Protein AF-A0AA89C5A6-F1 (afdb_monomer_lite)

Sequence (821 aa):
MKKALQFAWLDISNAEQLAKFLKIFTRPDPKFIPKLESKILDFIDDMSLREIIEVLKFLERSGNRDMKILRYCAHNLQKPDIHVARISEIRDILYCFSRLNFMQENILKTLAEKLVSGLKTDSFSYHTTNVLKTLDSINHSFASLRYYDKRFISIVLNHLNSTNSQISQKQAASFLFAFAKSGISLSHKSTMQKLVDVATKNSQMRDHSPVAWLRLVWSTCVLAVGSEELVSGVLDKYFVNQVVGGKNKTNHLMLRNIDSYAKHCIENYRGNRLTDQVEPLDQQHQETFEESSGVQLREFRSVIQRMAPDESYVEIGKRFPEGFTIDAVVCLDDFGKIQSPSVKGTRRVAIKYLTFYETLMPVGAPNGASKLMRNQLNKMGYRVLFESRGIVKALCLAYTRALCLFKESRGLVKALCLAYTRAPCLSKESRGIVKALCLAYTLSLTAAQDFMNLDRKQLPKAVHQVYCSRPDRSYKIATTGGHIFEFLTERSNAIKNYPAIIVSSYLRSGSSFTADMMHQSNDVFYMYEPFKPFSPGYFKSGKFCSNVNNHCRDPIGWRSDPRVVQRVFDQILSCDFNLVPPPVIRMARLKYSTSKDYEKLNSCADKHELKFCVTSMETTCRRKIKLIKTIRLSMEFLSRMLPVYSHLKIILLLRDPRGVMTSRRKGSFFNETEIRQIANNTCMRMYNDIIWAMQLQLYYPERVKIVLYDSIAEQPFKAMENLYKFTGLTLTNKIREYVFNITAAGHKSNGYYKTVRKNSTVTAHAWRDIISWKMAKAIDQSCSLLYDTIGLIPFSFRKQLRDFENFNTRKRVTEMFGDFI

Structure (mmCIF, N/CA/C/O backbone):
data_AF-A0AA89C5A6-F1
#
_entry.id   AF-A0AA89C5A6-F1
#
loop_
_atom_site.group_PDB
_atom_site.id
_atom_site.type_symbol
_atom_site.label_atom_id
_atom_site.label_alt_id
_atom_site.label_comp_id
_atom_site.label_asym_id
_atom_site.label_entity_id
_atom_site.label_seq_id
_atom_site.pdbx_PDB_ins_code
_atom_site.Cartn_x
_atom_site.Cartn_y
_atom_site.Cartn_z
_atom_site.occupancy
_atom_site.B_iso_or_equiv
_atom_site.auth_seq_id
_atom_site.auth_comp_id
_atom_site.auth_asym_id
_atom_site.auth_atom_id
_atom_site.pdbx_PDB_model_num
ATOM 1 N N . MET A 1 1 ? 41.206 9.833 24.083 1.00 47.44 1 MET A N 1
ATOM 2 C CA . MET A 1 1 ? 40.292 8.755 23.628 1.00 47.44 1 MET A CA 1
ATOM 3 C C . MET A 1 1 ? 39.444 9.104 22.388 1.00 47.44 1 MET A C 1
ATOM 5 O O . MET A 1 1 ? 39.402 8.289 21.480 1.00 47.44 1 MET A O 1
ATOM 9 N N . LYS A 1 2 ? 38.815 10.294 22.278 1.00 52.81 2 LYS A N 1
ATOM 10 C CA . LYS A 1 2 ? 37.944 10.655 21.126 1.00 52.81 2 LYS A CA 1
ATOM 11 C C . LYS A 1 2 ? 38.630 10.713 19.741 1.00 52.81 2 LYS A C 1
ATOM 13 O O . LYS A 1 2 ? 37.996 10.326 18.770 1.00 52.81 2 LYS A O 1
ATOM 18 N N . LYS A 1 3 ? 39.897 11.147 19.634 1.00 52.28 3 LYS A N 1
ATOM 19 C CA . LYS A 1 3 ? 40.626 11.209 18.343 1.00 52.28 3 LYS A CA 1
ATOM 20 C C . LYS A 1 3 ? 41.134 9.841 17.856 1.00 52.28 3 LYS A C 1
ATOM 22 O O . LYS A 1 3 ? 41.015 9.552 16.677 1.00 52.28 3 LYS A O 1
ATOM 27 N N . ALA A 1 4 ? 41.614 8.970 18.749 1.00 54.81 4 ALA A N 1
ATOM 28 C CA . ALA A 1 4 ? 42.117 7.637 18.378 1.00 54.81 4 ALA A CA 1
ATOM 29 C C . ALA A 1 4 ? 41.013 6.724 17.798 1.00 54.81 4 ALA A C 1
ATOM 31 O O . ALA A 1 4 ? 41.214 6.068 16.782 1.00 54.81 4 ALA A O 1
ATOM 32 N N . LEU A 1 5 ? 39.803 6.769 18.373 1.00 55.75 5 LEU A N 1
ATOM 33 C CA . LEU A 1 5 ? 38.631 6.050 17.848 1.00 55.75 5 LEU A CA 1
ATOM 34 C C . LEU A 1 5 ? 38.128 6.605 16.498 1.00 55.75 5 LEU A C 1
ATOM 36 O O . LEU A 1 5 ? 37.481 5.881 15.748 1.00 55.75 5 LEU A O 1
ATOM 40 N N . GLN A 1 6 ? 38.425 7.870 16.172 1.00 56.19 6 GLN A N 1
ATOM 41 C CA . GLN A 1 6 ? 38.064 8.501 14.894 1.00 56.19 6 GLN A CA 1
ATOM 42 C C . GLN A 1 6 ? 39.030 8.180 13.744 1.00 56.19 6 GLN A C 1
ATOM 44 O O . GLN A 1 6 ? 38.679 8.457 12.601 1.00 56.19 6 GLN A O 1
ATOM 49 N N . PHE A 1 7 ? 40.202 7.597 14.010 1.00 63.47 7 PHE A N 1
ATOM 50 C CA . PHE A 1 7 ? 41.080 7.056 12.964 1.00 63.47 7 PHE A CA 1
ATOM 51 C C . PHE A 1 7 ? 40.884 5.544 12.795 1.00 63.47 7 PHE A C 1
ATOM 53 O O . PHE A 1 7 ? 40.809 5.077 11.667 1.00 63.47 7 PHE A O 1
ATOM 60 N N . ALA A 1 8 ? 40.623 4.813 13.886 1.00 64.75 8 ALA A N 1
ATOM 61 C CA . ALA A 1 8 ? 40.417 3.359 13.875 1.00 64.75 8 ALA A CA 1
ATOM 62 C C . ALA A 1 8 ? 39.233 2.854 13.017 1.00 64.75 8 ALA A C 1
ATOM 64 O O . ALA A 1 8 ? 39.184 1.675 12.683 1.00 64.75 8 ALA A O 1
ATOM 65 N N . TRP A 1 9 ? 38.263 3.707 12.651 1.00 73.50 9 TRP A N 1
ATOM 66 C CA . TRP A 1 9 ? 37.166 3.299 11.753 1.00 73.50 9 TRP A CA 1
ATOM 67 C C . TRP A 1 9 ? 37.585 3.209 10.276 1.00 73.50 9 TRP A C 1
ATOM 69 O O . TRP A 1 9 ? 36.905 2.534 9.499 1.00 73.50 9 TRP A O 1
ATOM 79 N N . LEU A 1 10 ? 38.672 3.891 9.887 1.00 74.31 10 LEU A N 1
ATOM 80 C CA . LEU A 1 10 ? 39.221 3.826 8.528 1.00 74.31 10 LEU A CA 1
ATOM 81 C C . LEU A 1 10 ? 39.800 2.436 8.242 1.00 74.31 10 LEU A C 1
ATOM 83 O O . LEU A 1 10 ? 39.651 1.941 7.129 1.00 74.31 10 LEU A O 1
ATOM 87 N N . ASP A 1 11 ? 40.342 1.786 9.273 1.00 78.06 11 ASP A N 1
ATOM 88 C CA . ASP A 1 11 ? 40.984 0.470 9.191 1.00 78.06 11 ASP A CA 1
ATOM 89 C C . ASP A 1 11 ? 39.986 -0.703 9.269 1.00 78.06 11 ASP A C 1
ATOM 91 O O . ASP A 1 11 ? 40.377 -1.868 9.206 1.00 78.06 11 ASP A O 1
ATOM 95 N N . ILE A 1 12 ? 38.680 -0.424 9.395 1.00 83.25 12 ILE A N 1
ATOM 96 C CA . ILE A 1 12 ? 37.640 -1.462 9.390 1.00 83.25 12 ILE A CA 1
ATOM 97 C C . ILE A 1 12 ? 37.483 -2.005 7.968 1.00 83.25 12 ILE A C 1
ATOM 99 O O . ILE A 1 12 ? 36.970 -1.317 7.074 1.00 83.25 12 ILE A O 1
ATOM 103 N N . SER A 1 13 ? 37.884 -3.262 7.798 1.00 84.50 13 SER A N 1
ATOM 104 C CA . SER A 1 13 ? 37.943 -3.966 6.513 1.00 84.50 13 SER A CA 1
ATOM 105 C C . SER A 1 13 ? 36.873 -5.049 6.342 1.00 84.50 13 SER A C 1
ATOM 107 O O . SER A 1 13 ? 36.621 -5.470 5.218 1.00 84.50 13 SER A O 1
ATOM 109 N N . ASN A 1 14 ? 36.226 -5.488 7.428 1.00 87.31 14 ASN A N 1
ATOM 110 C CA . ASN A 1 14 ? 35.207 -6.540 7.393 1.00 87.31 14 ASN A CA 1
ATOM 111 C C . ASN A 1 14 ? 34.090 -6.341 8.439 1.00 87.31 14 ASN A C 1
ATOM 113 O O . ASN A 1 14 ? 34.195 -5.512 9.351 1.00 87.31 14 ASN A O 1
ATOM 117 N N . ALA A 1 15 ? 33.017 -7.126 8.293 1.00 86.44 15 ALA A N 1
ATOM 118 C CA . ALA A 1 15 ? 31.832 -7.093 9.151 1.00 86.44 15 ALA A CA 1
ATOM 119 C C . ALA A 1 15 ? 32.140 -7.390 10.632 1.00 86.44 15 ALA A C 1
ATOM 121 O O . ALA A 1 15 ? 31.594 -6.726 11.517 1.00 86.44 15 ALA A O 1
ATOM 122 N N . GLU A 1 16 ? 33.064 -8.312 10.912 1.00 88.69 16 GLU A N 1
ATOM 123 C CA . GLU A 1 16 ? 33.404 -8.713 12.280 1.00 88.69 16 GLU A CA 1
ATOM 124 C C . GLU A 1 16 ? 34.097 -7.569 13.036 1.00 88.69 16 GLU A C 1
ATOM 126 O O . GLU A 1 16 ? 33.747 -7.243 14.177 1.00 88.69 16 GLU A O 1
ATOM 131 N N . GLN A 1 17 ? 35.065 -6.916 12.386 1.00 87.75 17 GLN A N 1
ATOM 132 C CA . GLN A 1 17 ? 35.738 -5.726 12.904 1.00 87.75 17 GLN A CA 1
ATOM 133 C C . GLN A 1 17 ? 34.741 -4.590 13.130 1.00 87.75 17 GLN A C 1
ATOM 135 O O . GLN A 1 17 ? 34.791 -3.931 14.173 1.00 87.75 17 GLN A O 1
ATOM 140 N N . LEU A 1 18 ? 33.799 -4.394 12.200 1.00 88.19 18 LEU A N 1
ATOM 141 C CA . LEU A 1 18 ? 32.746 -3.397 12.349 1.00 88.19 18 LEU A CA 1
ATOM 142 C C . LEU A 1 18 ? 31.868 -3.695 13.568 1.00 88.19 18 LEU A C 1
ATOM 144 O O . LEU A 1 18 ? 31.662 -2.811 14.395 1.00 88.19 18 LEU A O 1
ATOM 148 N N . ALA A 1 19 ? 31.397 -4.930 13.739 1.00 87.12 19 ALA A N 1
ATOM 149 C CA . ALA A 1 19 ? 30.571 -5.308 14.883 1.00 87.12 19 ALA A CA 1
ATOM 150 C C . ALA A 1 19 ? 31.312 -5.126 16.220 1.00 87.12 19 ALA A C 1
ATOM 152 O O . ALA A 1 19 ? 30.750 -4.570 17.169 1.00 87.12 19 ALA A O 1
ATOM 153 N N . LYS A 1 20 ? 32.597 -5.508 16.295 1.00 87.56 20 LYS A N 1
ATOM 154 C CA . LYS A 1 20 ? 33.452 -5.248 17.472 1.00 87.56 20 LYS A CA 1
ATOM 155 C C . LYS A 1 20 ? 33.576 -3.750 17.755 1.00 87.56 20 LYS A C 1
ATOM 157 O O . LYS A 1 20 ? 33.452 -3.334 18.909 1.00 87.56 20 LYS A O 1
ATOM 162 N N . PHE A 1 21 ? 33.756 -2.936 16.716 1.00 86.56 21 PHE A N 1
ATOM 163 C CA . PHE A 1 21 ? 33.827 -1.482 16.837 1.00 86.56 21 PHE A CA 1
ATOM 164 C C . PHE A 1 21 ? 32.507 -0.888 17.354 1.00 86.56 21 PHE A C 1
ATOM 166 O O . PHE A 1 21 ? 32.504 -0.146 18.339 1.00 86.56 21 PHE A O 1
ATOM 173 N N . LEU A 1 22 ? 31.370 -1.273 16.764 1.00 86.31 22 LEU A N 1
ATOM 174 C CA . LEU A 1 22 ? 30.033 -0.831 17.180 1.00 86.31 22 LEU A CA 1
ATOM 175 C C . LEU A 1 22 ? 29.718 -1.225 18.628 1.00 86.31 22 LEU A C 1
ATOM 177 O O . LEU A 1 22 ? 29.054 -0.475 19.348 1.00 86.31 22 LEU A O 1
ATOM 181 N N . LYS A 1 23 ? 30.210 -2.375 19.095 1.00 84.88 23 LYS A N 1
ATOM 182 C CA . LYS A 1 23 ? 30.033 -2.824 20.481 1.00 84.88 23 LYS A CA 1
ATOM 183 C C . LYS A 1 23 ? 30.688 -1.869 21.483 1.00 84.88 23 LYS A C 1
ATOM 185 O O . LYS A 1 23 ? 30.039 -1.489 22.461 1.00 84.88 23 LYS A O 1
ATOM 190 N N . ILE A 1 24 ? 31.925 -1.443 21.212 1.00 81.81 24 ILE A N 1
ATOM 191 C CA . ILE A 1 24 ? 32.717 -0.527 22.058 1.00 81.81 24 ILE A CA 1
ATOM 192 C C . ILE A 1 24 ? 32.150 0.901 22.016 1.00 81.81 24 ILE A C 1
ATOM 194 O O . ILE A 1 24 ? 32.204 1.638 23.003 1.00 81.81 24 ILE A O 1
ATOM 198 N N . PHE A 1 25 ? 31.570 1.298 20.884 1.00 71.94 25 PHE A N 1
ATOM 199 C CA . PHE A 1 25 ? 31.116 2.663 20.640 1.00 71.94 25 PHE A CA 1
ATOM 200 C C . PHE A 1 25 ? 29.719 2.933 21.236 1.00 71.94 25 PHE A C 1
ATOM 202 O O . PHE A 1 25 ? 28.695 2.889 20.559 1.00 71.94 25 PHE A O 1
ATOM 209 N N . THR A 1 26 ? 29.665 3.202 22.544 1.00 63.84 26 THR A N 1
ATOM 210 C CA . THR A 1 26 ? 28.414 3.275 23.331 1.00 63.84 26 THR A CA 1
ATOM 211 C C . THR A 1 26 ? 27.662 4.608 23.247 1.00 63.84 26 THR A C 1
ATOM 213 O O . THR A 1 26 ? 26.461 4.635 23.507 1.00 63.84 26 THR A O 1
ATOM 216 N N . ARG A 1 27 ? 28.335 5.714 22.894 1.00 67.38 27 ARG A N 1
ATOM 217 C CA . ARG A 1 27 ? 27.730 7.050 22.710 1.00 67.38 27 ARG A CA 1
ATOM 218 C C . ARG A 1 27 ? 28.332 7.753 21.486 1.00 67.38 27 ARG A C 1
ATOM 220 O O . ARG A 1 27 ? 29.272 8.537 21.646 1.00 67.38 27 ARG A O 1
ATOM 227 N N . PRO A 1 28 ? 27.851 7.452 20.268 1.00 67.38 28 PRO A N 1
ATOM 228 C CA . PRO A 1 28 ? 28.363 8.092 19.067 1.00 67.38 28 PRO A CA 1
ATOM 229 C C . PRO A 1 28 ? 28.052 9.589 19.043 1.00 67.38 28 PRO A C 1
ATOM 231 O O . PRO A 1 28 ? 26.947 10.009 19.379 1.00 67.38 28 PRO A O 1
ATOM 234 N N . ASP A 1 29 ? 29.027 10.393 18.612 1.00 73.94 29 ASP A N 1
ATOM 235 C CA . ASP A 1 29 ? 28.784 11.792 18.248 1.00 73.94 29 ASP A CA 1
ATOM 236 C C . ASP A 1 29 ? 27.722 11.822 17.131 1.00 73.94 29 ASP A C 1
ATOM 238 O O . ASP A 1 29 ? 27.917 11.133 16.123 1.00 73.94 29 ASP A O 1
ATOM 242 N N . PRO A 1 30 ? 26.627 12.598 17.261 1.00 75.50 30 PRO A N 1
ATOM 243 C CA . PRO A 1 30 ? 25.599 12.712 16.227 1.00 75.50 30 PRO A CA 1
ATOM 244 C C . PRO A 1 30 ? 26.150 13.002 14.824 1.00 75.50 30 PRO A C 1
ATOM 246 O O . PRO A 1 30 ? 25.599 12.521 13.837 1.00 75.50 30 PRO A O 1
ATOM 249 N N . LYS A 1 31 ? 27.273 13.726 14.715 1.00 78.25 31 LYS A N 1
ATOM 250 C CA . LYS A 1 31 ? 27.933 14.022 13.430 1.00 78.25 31 LYS A CA 1
ATOM 251 C C . LYS A 1 31 ? 28.634 12.811 12.807 1.00 78.25 31 LYS A C 1
ATOM 253 O O . LYS A 1 31 ? 28.918 12.811 11.612 1.00 78.25 31 LYS A O 1
ATOM 258 N N . PHE A 1 32 ? 28.947 11.796 13.607 1.00 78.69 32 PHE A N 1
ATOM 259 C CA . PHE A 1 32 ? 29.651 10.588 13.183 1.00 78.69 32 PHE A CA 1
ATOM 260 C C . PHE A 1 32 ? 28.702 9.432 12.837 1.00 78.69 32 PHE A C 1
ATOM 262 O O . PHE A 1 32 ? 29.085 8.543 12.078 1.00 78.69 32 PHE A O 1
ATOM 269 N N . ILE A 1 33 ? 27.455 9.471 13.321 1.00 80.38 33 ILE A N 1
ATOM 270 C CA . ILE A 1 33 ? 26.436 8.445 13.051 1.00 80.38 33 ILE A CA 1
ATOM 271 C C . ILE A 1 33 ? 26.251 8.184 11.540 1.00 80.38 33 ILE A C 1
ATOM 273 O O . ILE A 1 33 ? 26.372 7.022 11.158 1.00 80.38 33 ILE A O 1
ATOM 277 N N . PRO A 1 34 ? 26.112 9.195 10.653 1.00 81.94 34 PRO A N 1
ATOM 278 C CA . PRO A 1 34 ? 25.924 8.942 9.219 1.00 81.94 34 PRO A CA 1
ATOM 279 C C . PRO A 1 34 ? 27.096 8.210 8.551 1.00 81.94 34 PRO A C 1
ATOM 281 O O . PRO A 1 34 ? 26.909 7.463 7.592 1.00 81.94 34 PRO A O 1
ATOM 284 N N . LYS A 1 35 ? 28.324 8.405 9.055 1.00 82.69 35 LYS A N 1
ATOM 285 C CA . LYS A 1 35 ? 29.516 7.714 8.537 1.00 82.69 35 LYS A CA 1
ATOM 286 C C . LYS A 1 35 ? 29.497 6.234 8.912 1.00 82.69 35 LYS A C 1
ATOM 288 O O . LYS A 1 35 ? 29.787 5.391 8.068 1.00 82.69 35 LYS A O 1
ATOM 293 N N . LEU A 1 36 ? 29.115 5.926 10.153 1.00 83.06 36 LEU A N 1
ATOM 294 C CA . LEU A 1 36 ? 28.937 4.547 10.608 1.00 83.06 36 LEU A CA 1
ATOM 295 C C . LEU A 1 36 ? 27.780 3.860 9.882 1.00 83.06 36 LEU A C 1
ATOM 297 O O . LEU A 1 36 ? 27.912 2.703 9.513 1.00 83.06 36 LEU A O 1
ATOM 301 N N . GLU A 1 37 ? 26.686 4.570 9.614 1.00 84.69 37 GLU A N 1
ATOM 302 C CA . GLU A 1 37 ? 25.553 4.045 8.844 1.00 84.69 37 GLU A CA 1
ATOM 303 C C . GLU A 1 37 ? 25.940 3.681 7.412 1.00 84.69 37 GLU A C 1
ATOM 305 O O . GLU A 1 37 ? 25.596 2.596 6.948 1.00 84.69 37 GLU A O 1
ATOM 310 N N . SER A 1 38 ? 26.703 4.545 6.735 1.00 85.56 38 SER A N 1
ATOM 311 C CA . SER A 1 38 ? 27.246 4.231 5.409 1.00 85.56 38 SER A CA 1
ATOM 312 C C . SER A 1 38 ? 28.122 2.979 5.458 1.00 85.56 38 SER A C 1
ATOM 314 O O . SER A 1 38 ? 27.924 2.072 4.662 1.00 85.56 38 SER A O 1
ATOM 316 N N . LYS A 1 39 ? 29.028 2.890 6.441 1.00 86.94 39 LYS A N 1
ATOM 317 C CA . LYS A 1 39 ? 29.923 1.737 6.608 1.00 86.94 39 LYS A CA 1
ATOM 318 C C . LYS A 1 39 ? 29.153 0.451 6.941 1.00 86.94 39 LYS A C 1
ATOM 320 O O . LYS A 1 39 ? 29.528 -0.614 6.477 1.00 86.94 39 LYS A O 1
ATOM 325 N N . ILE A 1 40 ? 28.066 0.532 7.714 1.00 88.31 40 ILE A N 1
ATOM 326 C CA . ILE A 1 40 ? 27.166 -0.605 7.968 1.00 88.31 40 ILE A CA 1
ATOM 327 C C . ILE A 1 40 ? 26.545 -1.090 6.660 1.00 88.31 40 ILE A C 1
ATOM 329 O O . ILE A 1 40 ? 26.547 -2.292 6.418 1.00 88.31 40 ILE A O 1
ATOM 333 N N . LEU A 1 41 ? 26.045 -0.180 5.819 1.00 86.94 41 LEU A N 1
ATOM 334 C CA . LEU A 1 41 ? 25.445 -0.535 4.530 1.00 86.94 41 LEU A CA 1
ATOM 335 C C . LEU A 1 41 ? 26.445 -1.197 3.572 1.00 86.94 41 LEU A C 1
ATOM 337 O O . LEU A 1 41 ? 26.025 -2.054 2.803 1.00 86.94 41 LEU A O 1
ATOM 341 N N . ASP A 1 42 ? 27.735 -0.861 3.656 1.00 86.88 42 ASP A N 1
ATOM 342 C CA . ASP A 1 42 ? 28.779 -1.481 2.830 1.00 86.88 42 ASP A CA 1
ATOM 343 C C . ASP A 1 42 ? 28.999 -2.972 3.159 1.00 86.88 42 ASP A C 1
ATOM 345 O O . ASP A 1 42 ? 29.387 -3.734 2.280 1.00 86.88 42 ASP A O 1
ATOM 349 N N . PHE A 1 43 ? 28.744 -3.399 4.404 1.00 87.50 43 PHE A N 1
ATOM 350 C CA . PHE A 1 43 ? 28.997 -4.775 4.867 1.00 87.50 43 PHE A CA 1
ATOM 351 C C . PHE A 1 43 ? 27.730 -5.578 5.197 1.00 87.50 43 PHE A C 1
ATOM 353 O O . PHE A 1 43 ? 27.831 -6.755 5.531 1.00 87.50 43 PHE A O 1
ATOM 360 N N . ILE A 1 44 ? 26.538 -4.967 5.162 1.00 84.94 44 ILE A N 1
ATOM 361 C CA . ILE A 1 44 ? 25.316 -5.555 5.739 1.00 84.94 44 ILE A CA 1
ATOM 362 C C . ILE A 1 44 ? 24.896 -6.879 5.094 1.00 84.94 44 ILE A C 1
ATOM 364 O O . ILE A 1 44 ? 24.305 -7.716 5.778 1.00 84.94 44 ILE A O 1
ATOM 368 N N . ASP A 1 45 ? 25.180 -7.069 3.804 1.00 83.94 45 ASP A N 1
ATOM 369 C CA . ASP A 1 45 ? 24.758 -8.248 3.043 1.00 83.94 45 ASP A CA 1
ATOM 370 C C . ASP A 1 45 ? 25.491 -9.530 3.456 1.00 83.94 45 ASP A C 1
ATOM 372 O O . ASP A 1 45 ? 24.872 -10.600 3.406 1.00 83.94 45 ASP A O 1
ATOM 376 N N . ASP A 1 46 ? 26.725 -9.388 3.951 1.00 83.81 46 ASP A N 1
ATOM 377 C CA . ASP A 1 46 ? 27.617 -10.473 4.377 1.00 83.81 46 ASP A CA 1
ATOM 378 C C . ASP A 1 46 ? 27.601 -10.700 5.901 1.00 83.81 46 ASP A C 1
ATOM 380 O O . ASP A 1 46 ? 28.322 -11.551 6.422 1.00 83.81 46 ASP A O 1
ATOM 384 N N . MET A 1 47 ? 26.784 -9.943 6.645 1.00 87.19 47 MET A N 1
ATOM 385 C CA . MET A 1 47 ? 26.718 -10.056 8.102 1.00 87.19 47 MET A CA 1
ATOM 386 C C . MET A 1 47 ? 26.026 -11.345 8.559 1.00 87.19 47 MET A C 1
ATOM 388 O O . MET A 1 47 ? 24.890 -11.652 8.191 1.00 87.19 47 MET A O 1
ATOM 392 N N . SER A 1 48 ? 26.674 -12.036 9.488 1.00 89.94 48 SER A N 1
ATOM 393 C CA . SER A 1 48 ? 26.108 -13.106 10.301 1.00 89.94 48 SER A CA 1
ATOM 394 C C . SER A 1 48 ? 25.032 -12.597 11.272 1.00 89.94 48 SER A C 1
ATOM 396 O O . SER A 1 48 ? 24.928 -11.406 11.583 1.00 89.94 48 SER A O 1
ATOM 398 N N . LEU A 1 49 ? 24.263 -13.524 11.856 1.00 88.94 49 LEU A N 1
ATOM 399 C CA . LEU A 1 49 ? 23.254 -13.208 12.876 1.00 88.94 49 LEU A CA 1
ATOM 400 C C . LEU A 1 49 ? 23.813 -12.366 14.036 1.00 88.94 49 LEU A C 1
ATOM 402 O O . LEU A 1 49 ? 23.161 -11.428 14.496 1.00 88.94 49 LEU A O 1
ATOM 406 N N . ARG A 1 50 ? 25.015 -12.701 14.521 1.00 89.25 50 ARG A N 1
ATOM 407 C CA . ARG A 1 50 ? 25.633 -12.013 15.665 1.00 89.25 50 ARG A CA 1
ATOM 408 C C . ARG A 1 50 ? 25.959 -10.563 15.325 1.00 89.25 50 ARG A C 1
ATOM 410 O O . ARG A 1 50 ? 25.697 -9.679 16.135 1.00 89.25 50 ARG A O 1
ATOM 417 N N . GLU A 1 51 ? 26.474 -10.320 14.125 1.00 91.00 51 GLU A N 1
ATOM 418 C CA . GLU A 1 51 ? 26.820 -8.979 13.646 1.00 91.00 51 GLU A CA 1
ATOM 419 C C . GLU A 1 51 ? 25.559 -8.136 13.423 1.00 91.00 51 GLU A C 1
ATOM 421 O O . GLU A 1 51 ? 25.509 -6.989 13.866 1.00 91.00 51 GLU A O 1
ATOM 426 N N . ILE A 1 52 ? 24.492 -8.723 12.864 1.00 91.44 52 ILE A N 1
ATOM 427 C CA . ILE A 1 52 ? 23.188 -8.054 12.727 1.00 91.44 52 ILE A CA 1
ATOM 428 C C . ILE A 1 52 ? 22.637 -7.631 14.096 1.00 91.44 52 ILE A C 1
ATOM 430 O O . ILE A 1 52 ? 22.154 -6.508 14.246 1.00 91.44 52 ILE A O 1
ATOM 434 N N . ILE A 1 53 ? 22.713 -8.497 15.113 1.00 92.44 53 ILE A N 1
ATOM 435 C CA . ILE A 1 53 ? 22.261 -8.159 16.472 1.00 92.44 53 ILE A CA 1
ATOM 436 C C . ILE A 1 53 ? 23.078 -6.992 17.048 1.00 92.44 53 ILE A C 1
ATOM 438 O O . ILE A 1 53 ? 22.496 -6.099 17.666 1.00 92.44 53 ILE A O 1
ATOM 442 N N . GLU A 1 54 ? 24.394 -6.948 16.830 1.00 92.44 54 GLU A N 1
ATOM 443 C CA . GLU A 1 54 ? 25.230 -5.826 17.283 1.00 92.44 54 GLU A CA 1
ATOM 444 C C . GLU A 1 54 ? 24.902 -4.516 16.549 1.00 92.44 54 GLU A C 1
ATOM 446 O O . GLU A 1 54 ? 24.854 -3.460 17.186 1.00 92.44 54 GLU A O 1
ATOM 451 N N . VAL A 1 55 ? 24.568 -4.568 15.254 1.00 91.81 55 VAL A N 1
ATOM 452 C CA . VAL A 1 55 ? 24.049 -3.407 14.508 1.00 91.81 55 VAL A CA 1
ATOM 453 C C . VAL A 1 55 ? 22.725 -2.920 15.101 1.00 91.81 55 VAL A C 1
ATOM 455 O O . VAL A 1 55 ? 22.565 -1.727 15.359 1.00 91.81 55 VAL A O 1
ATOM 458 N N . LEU A 1 56 ? 21.784 -3.823 15.389 1.00 92.56 56 LEU A N 1
ATOM 459 C CA . LEU A 1 56 ? 20.503 -3.461 16.007 1.00 92.56 56 LEU A CA 1
ATOM 460 C C . LEU A 1 56 ? 20.687 -2.852 17.406 1.00 92.56 56 LEU A C 1
ATOM 462 O O . LEU A 1 56 ? 20.035 -1.859 17.736 1.00 92.56 56 LEU A O 1
ATOM 466 N N . LYS A 1 57 ? 21.603 -3.399 18.214 1.00 91.88 57 LYS A N 1
ATOM 467 C CA . LYS A 1 57 ? 21.981 -2.847 19.526 1.00 91.88 57 LYS A CA 1
ATOM 468 C C . LYS A 1 57 ? 22.663 -1.491 19.404 1.00 91.88 57 LYS A C 1
ATOM 470 O O . LYS A 1 57 ? 22.497 -0.638 20.271 1.00 91.88 57 LYS A O 1
ATOM 475 N N . PHE A 1 58 ? 23.459 -1.271 18.363 1.00 90.12 58 PHE A N 1
ATOM 476 C CA . PHE A 1 58 ? 24.043 0.037 18.087 1.00 90.12 58 PHE A CA 1
ATOM 477 C C . PHE A 1 58 ? 22.965 1.075 17.757 1.00 90.12 58 PHE A C 1
ATOM 479 O O . PHE A 1 58 ? 22.938 2.115 18.409 1.00 90.12 58 PHE A O 1
ATOM 486 N N . LEU A 1 59 ? 22.047 0.766 16.834 1.00 89.12 59 LEU A N 1
ATOM 487 C CA . LEU A 1 59 ? 20.940 1.661 16.472 1.00 89.12 59 LEU A CA 1
ATOM 488 C C . LEU A 1 59 ? 20.055 1.999 17.679 1.00 89.12 59 LEU A C 1
ATOM 490 O O . LEU A 1 59 ? 19.653 3.148 17.866 1.00 89.12 59 LEU A O 1
ATOM 494 N N . GLU A 1 60 ? 19.767 0.998 18.517 1.00 90.38 60 GLU A N 1
ATOM 495 C CA . GLU A 1 60 ? 18.996 1.179 19.749 1.00 90.38 60 GLU A CA 1
ATOM 496 C C . GLU A 1 60 ? 19.693 2.144 20.714 1.00 90.38 60 GLU A C 1
ATOM 498 O O . GLU A 1 60 ? 19.079 3.123 21.142 1.00 90.38 60 GLU A O 1
ATOM 503 N N . ARG A 1 61 ? 20.989 1.931 20.983 1.00 87.38 61 ARG A N 1
ATOM 504 C CA . ARG A 1 61 ? 21.795 2.797 21.859 1.00 87.38 61 ARG A CA 1
ATOM 505 C C . ARG A 1 61 ? 21.966 4.207 21.301 1.00 87.38 61 ARG A C 1
ATOM 507 O O . ARG A 1 61 ? 22.005 5.163 22.071 1.00 87.38 61 ARG A O 1
ATOM 514 N N . SER A 1 62 ? 22.068 4.348 19.979 1.00 82.62 62 SER A N 1
ATOM 515 C CA . SER A 1 62 ? 22.185 5.651 19.323 1.00 82.62 62 SER A CA 1
ATOM 516 C C . SER A 1 62 ? 20.850 6.396 19.233 1.00 82.62 62 SER A C 1
ATOM 518 O O . SER A 1 62 ? 20.844 7.563 18.850 1.00 82.62 62 SER A O 1
ATOM 520 N N . GLY A 1 63 ? 19.722 5.739 19.534 1.00 80.88 63 GLY A N 1
ATOM 521 C CA . GLY A 1 63 ? 18.382 6.298 19.346 1.00 80.88 63 GLY A CA 1
ATOM 522 C C . GLY A 1 63 ? 18.070 6.644 17.887 1.00 80.88 63 GLY A C 1
ATOM 523 O O . GLY A 1 63 ? 17.199 7.477 17.636 1.00 80.88 63 GLY A O 1
ATOM 524 N N . ASN A 1 64 ? 18.786 6.042 16.928 1.00 79.56 64 ASN A N 1
ATOM 525 C CA . ASN A 1 64 ? 18.647 6.365 15.512 1.00 79.56 64 ASN A CA 1
ATOM 526 C C . ASN A 1 64 ? 17.846 5.284 14.785 1.00 79.56 64 ASN A C 1
ATOM 528 O O . ASN A 1 64 ? 18.125 4.091 14.885 1.00 79.56 64 ASN A O 1
ATOM 532 N N . ARG A 1 65 ? 16.839 5.720 14.032 1.00 84.50 65 ARG A N 1
ATOM 533 C CA . ARG A 1 65 ? 15.892 4.859 13.325 1.00 84.50 65 ARG A CA 1
ATOM 534 C C . ARG A 1 65 ? 16.100 4.967 11.818 1.00 84.50 65 ARG A C 1
ATOM 536 O O . ARG A 1 65 ? 15.188 5.371 11.090 1.00 84.50 65 ARG A O 1
ATOM 543 N N . ASP A 1 66 ? 17.281 4.586 11.338 1.00 84.38 66 ASP A N 1
ATOM 544 C CA . ASP A 1 66 ? 17.503 4.465 9.899 1.00 84.38 66 ASP A CA 1
ATOM 545 C C . ASP A 1 66 ? 16.676 3.294 9.345 1.00 84.38 66 ASP A C 1
ATOM 547 O O . ASP A 1 66 ? 16.945 2.108 9.559 1.00 84.38 66 ASP A O 1
ATOM 551 N N . MET A 1 67 ? 15.610 3.646 8.626 1.00 85.44 67 MET A N 1
ATOM 552 C CA . MET A 1 67 ? 14.666 2.679 8.076 1.00 85.44 67 MET A CA 1
ATOM 553 C C . MET A 1 67 ? 15.261 1.814 6.961 1.00 85.44 67 MET A C 1
ATOM 555 O O . MET A 1 67 ? 14.674 0.774 6.665 1.00 85.44 67 MET A O 1
ATOM 559 N N . LYS A 1 68 ? 16.366 2.218 6.323 1.00 84.19 68 LYS A N 1
ATOM 560 C CA . LYS A 1 68 ? 17.055 1.395 5.324 1.00 84.19 68 LYS A CA 1
ATOM 561 C C . LYS A 1 68 ? 17.793 0.274 6.038 1.00 84.19 68 LYS A C 1
ATOM 563 O O . LYS A 1 68 ? 17.483 -0.882 5.768 1.00 84.19 68 LYS A O 1
ATOM 568 N N . ILE A 1 69 ? 18.652 0.601 7.005 1.00 87.94 69 ILE A N 1
ATOM 569 C CA . ILE A 1 69 ? 19.419 -0.397 7.771 1.00 87.94 69 ILE A CA 1
ATOM 570 C C . ILE A 1 69 ? 18.465 -1.379 8.455 1.00 87.94 69 ILE A C 1
ATOM 572 O O . ILE A 1 69 ? 18.608 -2.586 8.295 1.00 87.94 69 ILE A O 1
ATOM 576 N N . LEU A 1 70 ? 17.408 -0.885 9.109 1.00 89.56 70 LEU A N 1
ATOM 577 C CA . LEU A 1 70 ? 16.408 -1.747 9.750 1.00 89.56 70 LEU A CA 1
ATOM 578 C C . LEU A 1 70 ? 15.705 -2.700 8.771 1.00 89.56 70 LEU A C 1
ATOM 580 O O . LEU A 1 70 ? 15.439 -3.852 9.115 1.00 89.56 70 LEU A O 1
ATOM 584 N N . ARG A 1 71 ? 15.398 -2.242 7.549 1.00 89.06 71 ARG A N 1
ATOM 585 C CA . ARG A 1 71 ? 14.807 -3.090 6.500 1.00 89.06 71 ARG A CA 1
ATOM 586 C C . ARG A 1 71 ? 15.790 -4.142 5.998 1.00 89.06 71 ARG A C 1
ATOM 588 O O . ARG A 1 71 ? 15.366 -5.279 5.825 1.00 89.06 71 ARG A O 1
ATOM 595 N N . TYR A 1 72 ? 17.060 -3.787 5.812 1.00 87.62 72 TYR A N 1
ATOM 596 C CA . TYR A 1 72 ? 18.110 -4.730 5.423 1.00 87.62 72 TYR A CA 1
ATOM 597 C C . TYR A 1 72 ? 18.370 -5.773 6.514 1.00 87.62 72 TYR A C 1
ATOM 599 O O . TYR A 1 72 ? 18.333 -6.963 6.221 1.00 87.62 72 TYR A O 1
ATOM 607 N N . CYS A 1 73 ? 18.499 -5.367 7.783 1.00 88.31 73 CYS A N 1
ATOM 608 C CA . CYS A 1 73 ? 18.603 -6.302 8.906 1.00 88.31 73 CYS A CA 1
ATOM 609 C C . CYS A 1 73 ? 17.403 -7.261 8.940 1.00 88.31 73 CYS A C 1
ATOM 611 O O . CYS A 1 73 ? 17.577 -8.469 9.057 1.00 88.31 73 CYS A O 1
ATOM 613 N N . ALA A 1 74 ? 16.176 -6.747 8.794 1.00 88.31 74 ALA A N 1
ATOM 614 C CA . ALA A 1 74 ? 14.972 -7.577 8.793 1.00 88.31 74 ALA A CA 1
ATOM 615 C C . ALA A 1 74 ? 14.885 -8.531 7.593 1.00 88.31 74 ALA A C 1
ATOM 617 O O . ALA A 1 74 ? 14.341 -9.625 7.733 1.00 88.31 74 ALA A O 1
ATOM 618 N N . HIS A 1 75 ? 15.393 -8.119 6.430 1.00 86.19 75 HIS A N 1
ATOM 619 C CA . HIS A 1 75 ? 15.500 -8.961 5.242 1.00 86.19 75 HIS A CA 1
ATOM 620 C C . HIS A 1 75 ? 16.544 -10.068 5.439 1.00 86.19 75 HIS A C 1
ATOM 622 O O . HIS A 1 75 ? 16.248 -11.234 5.199 1.00 86.19 75 HIS A O 1
ATOM 628 N N . ASN A 1 76 ? 17.727 -9.737 5.964 1.00 84.06 76 ASN A N 1
ATOM 629 C CA . ASN A 1 76 ? 18.795 -10.709 6.198 1.00 84.06 76 ASN A CA 1
ATOM 630 C C . ASN A 1 76 ? 18.408 -11.734 7.273 1.00 84.06 76 ASN A C 1
ATOM 632 O O . ASN A 1 76 ? 18.626 -12.921 7.079 1.00 84.06 76 ASN A O 1
ATOM 636 N N . LEU A 1 77 ? 17.694 -11.329 8.328 1.00 85.88 77 LEU A N 1
ATOM 637 C CA . LEU A 1 77 ? 17.125 -12.257 9.321 1.00 85.88 77 LEU A CA 1
ATOM 638 C C . LEU A 1 77 ? 16.098 -13.259 8.746 1.00 85.88 77 LEU A C 1
ATOM 640 O O . LEU A 1 77 ? 15.729 -14.212 9.435 1.00 85.88 77 LEU A O 1
ATOM 644 N N . GLN A 1 78 ? 15.602 -13.033 7.523 1.00 81.50 78 GLN A N 1
ATOM 645 C CA . GLN A 1 78 ? 14.701 -13.943 6.804 1.00 81.50 78 GLN A CA 1
ATOM 646 C C . GLN A 1 78 ? 15.424 -14.816 5.767 1.00 81.50 78 GLN A C 1
ATOM 648 O O . GLN A 1 78 ? 14.787 -15.715 5.220 1.00 81.50 78 GLN A O 1
ATOM 653 N N . LYS A 1 79 ? 16.719 -14.584 5.494 1.00 80.81 79 LYS A N 1
ATOM 654 C CA . LYS A 1 79 ? 17.505 -15.443 4.597 1.00 80.81 79 LYS A CA 1
ATOM 655 C C . LYS A 1 79 ? 17.599 -16.862 5.183 1.00 80.81 79 LYS A C 1
ATOM 657 O O . LYS A 1 79 ? 17.728 -16.995 6.403 1.00 80.81 79 LYS A O 1
ATOM 662 N N . PRO A 1 80 ? 17.556 -17.910 4.340 1.00 73.31 80 PRO A N 1
ATOM 663 C CA . PRO A 1 80 ? 17.623 -19.296 4.800 1.00 73.31 80 PRO A CA 1
ATOM 664 C C . PRO A 1 80 ? 18.909 -19.585 5.584 1.00 73.31 80 PRO A C 1
ATOM 666 O O . PRO A 1 80 ? 18.837 -20.259 6.602 1.00 73.31 80 PRO A O 1
ATOM 669 N N . ASP A 1 81 ? 20.033 -18.983 5.188 1.00 68.69 81 ASP A N 1
ATOM 670 C CA . ASP A 1 81 ? 21.359 -19.209 5.785 1.00 68.69 81 ASP A CA 1
ATOM 671 C C . ASP A 1 81 ? 21.508 -18.614 7.201 1.00 68.69 81 ASP A C 1
ATOM 673 O O . ASP A 1 81 ? 22.420 -18.961 7.952 1.00 68.69 81 ASP A O 1
ATOM 677 N N . ILE A 1 82 ? 20.605 -17.705 7.595 1.00 68.06 82 ILE A N 1
ATOM 678 C CA . ILE A 1 82 ? 20.625 -17.032 8.898 1.00 68.06 82 ILE A CA 1
ATOM 679 C C . ILE A 1 82 ? 19.613 -17.708 9.830 1.00 68.06 82 ILE A C 1
ATOM 681 O O . ILE A 1 82 ? 18.437 -17.342 9.950 1.00 68.06 82 ILE A O 1
ATOM 685 N N . HIS A 1 83 ? 20.098 -18.716 10.551 1.00 72.12 83 HIS A N 1
ATOM 686 C CA . HIS A 1 83 ? 19.304 -19.451 11.528 1.00 72.12 83 HIS A CA 1
ATOM 687 C C . HIS A 1 83 ? 19.330 -18.773 12.902 1.00 72.12 83 HIS A C 1
ATOM 689 O O . HIS A 1 83 ? 20.263 -18.938 13.684 1.00 72.12 83 HIS A O 1
ATOM 695 N N . VAL A 1 84 ? 18.263 -18.037 13.224 1.00 68.88 84 VAL A N 1
ATOM 696 C CA . VAL A 1 84 ? 17.973 -17.643 14.612 1.00 68.88 84 VAL A CA 1
ATOM 697 C C . VAL A 1 84 ? 17.582 -18.889 15.397 1.00 68.88 84 VAL A C 1
ATOM 699 O O . VAL A 1 84 ? 16.455 -19.368 15.264 1.00 68.88 84 VAL A O 1
ATOM 702 N N . ALA A 1 85 ? 18.528 -19.421 16.165 1.00 63.91 85 ALA A N 1
ATOM 703 C CA . ALA A 1 85 ? 18.368 -20.690 16.864 1.00 63.91 85 ALA A CA 1
ATOM 704 C C . ALA A 1 85 ? 18.006 -20.489 18.338 1.00 63.91 85 ALA A C 1
ATOM 706 O O . ALA A 1 85 ? 17.263 -21.287 18.898 1.00 63.91 85 ALA A O 1
ATOM 707 N N . ARG A 1 86 ? 18.500 -19.419 18.981 1.00 80.50 86 ARG A N 1
ATOM 708 C CA . ARG A 1 86 ? 18.365 -19.250 20.434 1.00 80.50 86 ARG A CA 1
ATOM 709 C C . ARG A 1 86 ? 17.279 -18.252 20.796 1.00 80.50 86 ARG A C 1
ATOM 711 O O . ARG A 1 86 ? 17.162 -17.171 20.221 1.00 80.50 86 ARG A O 1
ATOM 718 N N . ILE A 1 87 ? 16.564 -18.543 21.876 1.00 84.56 87 ILE A N 1
ATOM 719 C CA . ILE A 1 87 ? 15.546 -17.637 22.424 1.00 84.56 87 ILE A CA 1
ATOM 720 C C . ILE A 1 87 ? 16.156 -16.312 22.910 1.00 84.56 87 ILE A C 1
ATOM 722 O O . ILE A 1 87 ? 15.511 -15.269 22.808 1.00 84.56 87 ILE A O 1
ATOM 726 N N . SER A 1 88 ? 17.411 -16.313 23.371 1.00 85.19 88 SER A N 1
ATOM 727 C CA . SER A 1 88 ? 18.132 -15.083 23.729 1.00 85.19 88 SER A CA 1
ATOM 728 C C . SER A 1 88 ? 18.362 -14.155 22.532 1.00 85.19 88 SER A C 1
ATOM 730 O O . SER A 1 88 ? 18.260 -12.940 22.684 1.00 85.19 88 SER A O 1
ATOM 732 N N . GLU A 1 89 ? 18.614 -14.708 21.343 1.00 88.44 89 GLU A N 1
ATOM 733 C CA . GLU A 1 89 ? 18.784 -13.944 20.101 1.00 88.44 89 GLU A CA 1
ATOM 734 C C . GLU A 1 89 ? 17.448 -13.330 19.672 1.00 88.44 89 GLU A C 1
ATOM 736 O O . GLU A 1 89 ? 17.381 -12.136 19.380 1.00 88.44 89 GLU A O 1
ATOM 741 N N . ILE A 1 90 ? 16.360 -14.110 19.728 1.00 89.88 90 ILE A N 1
ATOM 742 C CA . ILE A 1 90 ? 15.003 -13.615 19.449 1.00 89.88 90 ILE A CA 1
ATOM 743 C C . ILE A 1 90 ? 14.630 -12.487 20.418 1.00 89.88 90 ILE A C 1
ATOM 745 O O . ILE A 1 90 ? 14.121 -11.451 19.989 1.00 89.88 90 ILE A O 1
ATOM 749 N N . ARG A 1 91 ? 14.906 -12.662 21.717 1.00 92.00 91 ARG A N 1
ATOM 750 C CA . ARG A 1 91 ? 14.674 -11.635 22.740 1.00 92.00 91 ARG A CA 1
ATOM 751 C C . ARG A 1 91 ? 15.407 -10.339 22.400 1.00 92.00 91 ARG A C 1
ATOM 753 O O . ARG A 1 91 ? 14.779 -9.284 22.428 1.00 92.00 91 ARG A O 1
ATOM 760 N N . ASP A 1 92 ? 16.698 -10.408 22.080 1.00 91.31 92 ASP A N 1
ATOM 761 C CA . ASP A 1 92 ? 17.509 -9.225 21.772 1.00 91.31 92 ASP A CA 1
ATOM 762 C C . ASP A 1 92 ? 16.990 -8.500 20.514 1.00 91.31 92 ASP A C 1
ATOM 764 O O . ASP A 1 92 ? 16.835 -7.278 20.531 1.00 91.31 92 ASP A O 1
ATOM 768 N N . ILE A 1 93 ? 16.631 -9.242 19.457 1.00 94.06 93 ILE A N 1
ATOM 769 C CA . ILE A 1 93 ? 16.053 -8.677 18.224 1.00 94.06 93 ILE A CA 1
ATOM 770 C C . ILE A 1 93 ? 14.721 -7.974 18.515 1.00 94.06 93 ILE A C 1
ATOM 772 O O . ILE A 1 93 ? 14.527 -6.821 18.121 1.00 94.06 93 ILE A O 1
ATOM 776 N N . LEU A 1 94 ? 13.802 -8.645 19.219 1.00 94.81 94 LEU A N 1
ATOM 777 C CA . LEU A 1 94 ? 12.492 -8.084 19.562 1.00 94.81 94 LEU A CA 1
ATOM 778 C C . LEU A 1 94 ? 12.625 -6.850 20.457 1.00 94.81 94 LEU A C 1
ATOM 780 O O . LEU A 1 94 ? 11.919 -5.862 20.239 1.00 94.81 94 LEU A O 1
ATOM 784 N N . TYR A 1 95 ? 13.554 -6.880 21.415 1.00 94.62 95 TYR A N 1
ATOM 785 C CA . TYR A 1 95 ? 13.857 -5.733 22.259 1.00 94.62 95 TYR A CA 1
ATOM 786 C C . TYR A 1 95 ? 14.307 -4.542 21.406 1.00 94.62 95 TYR A C 1
ATOM 788 O O . TYR A 1 95 ? 13.663 -3.493 21.459 1.00 94.62 95 TYR A O 1
ATOM 796 N N . CYS A 1 96 ? 15.317 -4.707 20.544 1.00 94.44 96 CYS A N 1
ATOM 797 C CA . CYS A 1 96 ? 15.791 -3.641 19.657 1.00 94.44 96 CYS A CA 1
ATOM 798 C C . CYS A 1 96 ? 14.680 -3.107 18.740 1.00 94.44 96 CYS A C 1
ATOM 800 O O . CYS A 1 96 ? 14.485 -1.894 18.651 1.00 94.44 96 CYS A O 1
ATOM 802 N N . PHE A 1 97 ? 13.891 -3.984 18.112 1.00 94.75 97 PHE A N 1
ATOM 803 C CA . PHE A 1 97 ? 12.756 -3.569 17.281 1.00 94.75 97 PHE A CA 1
ATOM 804 C C . PHE A 1 97 ? 11.728 -2.757 18.067 1.00 94.75 97 PHE A C 1
ATOM 806 O O . PHE A 1 97 ? 11.219 -1.758 17.552 1.00 94.75 97 PHE A O 1
ATOM 813 N N . SER A 1 98 ? 11.443 -3.143 19.314 1.00 94.81 98 SER A N 1
ATOM 814 C CA . SER A 1 98 ? 10.493 -2.427 20.167 1.00 94.81 98 SER A CA 1
ATOM 815 C C . SER A 1 98 ? 10.972 -1.013 20.509 1.00 94.81 98 SER A C 1
ATOM 817 O O . SER A 1 98 ? 10.191 -0.065 20.420 1.00 94.81 98 SER A O 1
ATOM 819 N N . ARG A 1 99 ? 12.263 -0.846 20.823 1.00 93.19 99 ARG A N 1
ATOM 820 C CA . ARG A 1 99 ? 12.884 0.451 21.141 1.00 93.19 99 ARG A CA 1
ATOM 821 C C . ARG A 1 99 ? 12.973 1.363 19.918 1.00 93.19 99 ARG A C 1
ATOM 823 O O . ARG A 1 99 ? 12.754 2.564 20.032 1.00 93.19 99 ARG A O 1
ATOM 830 N N . LEU A 1 100 ? 13.210 0.778 18.745 1.00 91.38 100 LEU A N 1
ATOM 831 C CA . LEU A 1 100 ? 13.296 1.473 17.456 1.00 91.38 100 LEU A CA 1
ATOM 832 C C . LEU A 1 100 ? 11.931 1.659 16.772 1.00 91.38 100 LEU A C 1
ATOM 834 O O . LEU A 1 100 ? 11.857 2.200 15.666 1.00 91.38 100 LEU A O 1
ATOM 838 N N . ASN A 1 101 ? 10.838 1.219 17.408 1.00 90.12 101 ASN A N 1
ATOM 839 C CA . ASN A 1 101 ? 9.478 1.267 16.869 1.00 90.12 101 ASN A CA 1
ATOM 840 C C . ASN A 1 101 ? 9.388 0.670 15.443 1.00 90.12 101 ASN A C 1
ATOM 842 O O . ASN A 1 101 ? 8.732 1.213 14.544 1.00 90.12 101 ASN A O 1
ATOM 846 N N . PHE A 1 102 ? 10.119 -0.417 15.192 1.00 90.62 102 PHE A N 1
ATOM 847 C CA . PHE A 1 102 ? 10.207 -1.067 13.889 1.00 90.62 102 PHE A CA 1
ATOM 848 C C . PHE A 1 102 ? 9.256 -2.259 13.825 1.00 90.62 102 PHE A C 1
ATOM 850 O O . PHE A 1 102 ? 9.496 -3.311 14.407 1.00 90.62 102 PHE A O 1
ATOM 857 N N . MET A 1 103 ? 8.145 -2.071 13.118 1.00 84.44 103 MET A N 1
ATOM 858 C CA . MET A 1 103 ? 7.032 -3.015 13.102 1.00 84.44 103 MET A CA 1
ATOM 859 C C . MET A 1 103 ? 6.814 -3.510 11.674 1.00 84.44 103 MET A C 1
ATOM 861 O O . MET A 1 103 ? 6.260 -2.790 10.843 1.00 84.44 103 MET A O 1
ATOM 865 N N . GLN A 1 104 ? 7.277 -4.727 11.390 1.00 84.69 104 GLN A N 1
ATOM 866 C CA . GLN A 1 104 ? 7.027 -5.435 10.136 1.00 84.69 104 GLN A CA 1
ATOM 867 C C . GLN A 1 104 ? 6.407 -6.797 10.438 1.00 84.69 104 GLN A C 1
ATOM 869 O O . GLN A 1 104 ? 7.005 -7.612 11.134 1.00 84.69 104 GLN A O 1
ATOM 874 N N . GLU A 1 105 ? 5.209 -7.038 9.912 1.00 83.69 105 GLU A N 1
ATOM 875 C CA . GLU A 1 105 ? 4.418 -8.229 10.234 1.00 83.69 105 GLU A CA 1
ATOM 876 C C . GLU A 1 105 ? 5.138 -9.533 9.865 1.00 83.69 105 GLU A C 1
ATOM 878 O O . GLU A 1 105 ? 5.196 -10.439 10.690 1.00 83.69 105 GLU A O 1
ATOM 883 N N . ASN A 1 106 ? 5.759 -9.594 8.683 1.00 84.75 106 ASN A N 1
ATOM 884 C CA . ASN A 1 106 ? 6.417 -10.805 8.181 1.00 84.75 106 ASN A CA 1
ATOM 885 C C . ASN A 1 106 ? 7.521 -11.307 9.124 1.00 84.75 106 ASN A C 1
ATOM 887 O O . ASN A 1 106 ? 7.472 -12.450 9.565 1.00 84.75 106 ASN A O 1
ATOM 891 N N . ILE A 1 107 ? 8.478 -10.447 9.495 1.00 89.12 107 ILE A N 1
ATOM 892 C CA . ILE A 1 107 ? 9.571 -10.839 10.399 1.00 89.12 107 ILE A CA 1
ATOM 893 C C . ILE A 1 107 ? 9.058 -11.155 11.806 1.00 89.12 107 ILE A C 1
ATOM 895 O O . ILE A 1 107 ? 9.528 -12.106 12.419 1.00 89.12 107 ILE A O 1
ATOM 899 N N . LEU A 1 108 ? 8.077 -10.405 12.323 1.00 91.12 108 LEU A N 1
ATOM 900 C CA . LEU A 1 108 ? 7.515 -10.673 13.651 1.00 91.12 108 LEU A CA 1
ATOM 901 C C . LEU A 1 108 ? 6.785 -12.017 13.692 1.00 91.12 108 LEU A C 1
ATOM 903 O O . LEU A 1 108 ? 6.913 -12.736 14.681 1.00 91.12 108 LEU A O 1
ATOM 907 N N . LYS A 1 109 ? 6.093 -12.384 12.608 1.00 90.44 109 LYS A N 1
ATOM 908 C CA . LYS A 1 109 ? 5.484 -13.703 12.442 1.00 90.44 109 LYS A CA 1
ATOM 909 C C . LYS A 1 109 ? 6.535 -14.807 12.442 1.00 90.44 109 LYS A C 1
ATOM 911 O O . LYS A 1 109 ? 6.427 -15.726 13.250 1.00 90.44 109 LYS A O 1
ATOM 916 N N . THR A 1 110 ? 7.584 -14.670 11.633 1.00 89.31 110 THR A N 1
ATOM 917 C CA . THR A 1 110 ? 8.690 -15.639 11.583 1.00 89.31 110 THR A CA 1
ATOM 918 C C . THR A 1 110 ? 9.378 -15.794 12.942 1.00 89.31 110 THR A C 1
ATOM 920 O O . THR A 1 110 ? 9.627 -16.911 13.391 1.00 89.31 110 THR A O 1
ATOM 923 N N . LEU A 1 111 ? 9.665 -14.687 13.636 1.00 90.62 111 LEU A N 1
ATOM 924 C CA . LEU A 1 111 ? 10.282 -14.712 14.965 1.00 90.62 111 LEU A CA 1
ATOM 925 C C . LEU A 1 111 ? 9.360 -15.347 16.012 1.00 90.62 111 LEU A C 1
ATOM 927 O O . LEU A 1 111 ? 9.835 -16.112 16.848 1.00 90.62 111 LEU A O 1
ATOM 931 N N . ALA A 1 112 ? 8.056 -15.066 15.967 1.00 91.25 112 ALA A N 1
ATOM 932 C CA . ALA A 1 112 ? 7.081 -15.664 16.875 1.00 91.25 112 ALA A CA 1
ATOM 933 C C . ALA A 1 112 ? 6.923 -17.174 16.644 1.00 91.25 112 ALA A C 1
ATOM 935 O O . ALA A 1 112 ? 6.842 -17.930 17.608 1.00 91.25 112 ALA A O 1
ATOM 936 N N . GLU A 1 113 ? 6.918 -17.630 15.389 1.00 89.44 113 GLU A N 1
ATOM 937 C CA . GLU A 1 113 ? 6.877 -19.056 15.048 1.00 89.44 113 GLU A CA 1
ATOM 938 C C . GLU A 1 113 ? 8.115 -19.788 15.570 1.00 89.44 113 GLU A C 1
ATOM 940 O O . GLU A 1 113 ? 7.963 -20.763 16.306 1.00 89.44 113 GLU A O 1
ATOM 945 N N . LYS A 1 114 ? 9.316 -19.258 15.291 1.00 87.00 114 LYS A N 1
ATOM 946 C CA . LYS A 1 114 ? 10.585 -19.803 15.802 1.00 87.00 114 LYS A CA 1
ATOM 947 C C . LYS A 1 114 ? 10.622 -19.828 17.332 1.00 87.00 114 LYS A C 1
ATOM 949 O O . LYS A 1 114 ? 11.003 -20.835 17.923 1.00 87.00 114 LYS A O 1
ATOM 954 N N . LEU A 1 115 ? 10.164 -18.755 17.979 1.00 89.31 115 LEU A N 1
ATOM 955 C CA . LEU A 1 115 ? 10.078 -18.659 19.437 1.00 89.31 115 LEU A CA 1
ATOM 956 C C . LEU A 1 115 ? 9.163 -19.733 20.029 1.00 89.31 115 LEU A C 1
ATOM 958 O O . LEU A 1 115 ? 9.554 -20.421 20.965 1.00 89.31 115 LEU A O 1
ATOM 962 N N . VAL A 1 116 ? 7.948 -19.877 19.496 1.00 88.44 116 VAL A N 1
ATOM 963 C CA . VAL A 1 116 ? 6.978 -20.862 19.992 1.00 88.44 116 VAL A CA 1
ATOM 964 C C . VAL A 1 116 ? 7.469 -22.287 19.745 1.00 88.44 116 VAL A C 1
ATOM 966 O O . VAL A 1 116 ? 7.226 -23.144 20.590 1.00 88.44 116 VAL A O 1
ATOM 969 N N . SER A 1 117 ? 8.160 -22.554 18.630 1.00 85.12 117 SER A N 1
ATOM 970 C CA . SER A 1 117 ? 8.787 -23.860 18.403 1.00 85.12 117 SER A CA 1
ATOM 971 C C . SER A 1 117 ? 9.932 -24.124 19.379 1.00 85.12 117 SER A C 1
ATOM 973 O O . SER A 1 117 ? 9.911 -25.155 20.040 1.00 85.12 117 SER A O 1
ATOM 975 N N . GLY A 1 118 ? 10.852 -23.168 19.559 1.00 80.62 118 GLY A N 1
ATOM 976 C CA . GLY A 1 118 ? 11.999 -23.314 20.457 1.00 80.62 118 GLY A CA 1
ATOM 977 C C . GLY A 1 118 ? 11.579 -23.509 21.912 1.00 80.62 118 GLY A C 1
ATOM 978 O O . GLY A 1 118 ? 12.102 -24.379 22.589 1.00 80.62 118 GLY A O 1
ATOM 979 N N . LEU A 1 119 ? 10.548 -22.788 22.368 1.00 80.12 119 LEU A N 1
ATOM 980 C CA . LEU A 1 119 ? 9.985 -22.948 23.717 1.00 80.12 119 LEU A CA 1
ATOM 981 C C . LEU A 1 119 ? 9.311 -24.312 23.953 1.00 80.12 119 LEU A C 1
ATOM 983 O O . LEU A 1 119 ? 9.007 -24.633 25.098 1.00 80.12 119 LEU A O 1
ATOM 987 N N . LYS A 1 120 ? 9.015 -25.079 22.894 1.00 75.94 120 LYS A N 1
ATOM 988 C CA . LYS A 1 120 ? 8.438 -26.429 22.985 1.00 75.94 120 LYS A CA 1
ATOM 989 C C . LYS A 1 120 ? 9.485 -27.533 22.840 1.00 75.94 120 LYS A C 1
ATOM 991 O O . LYS A 1 120 ? 9.299 -28.590 23.431 1.00 75.94 120 LYS A O 1
ATOM 996 N N . THR A 1 121 ? 10.507 -27.322 22.009 1.00 69.31 121 THR A N 1
ATOM 997 C CA . THR A 1 121 ? 11.533 -28.326 21.681 1.00 69.31 121 THR A CA 1
ATOM 998 C C . THR A 1 121 ? 12.716 -28.291 22.628 1.00 69.31 121 THR A C 1
ATOM 1000 O O . THR A 1 121 ? 13.203 -29.347 23.018 1.00 69.31 121 THR A O 1
ATOM 1003 N N . ASP A 1 122 ? 13.172 -27.097 23.014 1.00 56.12 122 ASP A N 1
ATOM 1004 C CA . ASP A 1 122 ? 14.137 -26.990 24.094 1.00 56.12 122 ASP A CA 1
ATOM 1005 C C . ASP A 1 122 ? 13.381 -27.378 25.358 1.00 56.12 122 ASP A C 1
ATOM 1007 O O . ASP A 1 122 ? 12.478 -26.660 25.796 1.00 56.12 122 ASP A O 1
ATOM 1011 N N . SER A 1 123 ? 13.734 -28.521 25.945 1.00 49.41 123 SER A N 1
ATOM 1012 C CA . SER A 1 123 ? 13.448 -28.820 27.342 1.00 49.41 123 SER A CA 1
ATOM 1013 C C . SER A 1 123 ? 14.066 -27.694 28.168 1.00 49.41 123 SER A C 1
ATOM 1015 O O . SER A 1 123 ? 15.232 -27.761 28.562 1.00 49.41 123 SER A O 1
ATOM 1017 N N . PHE A 1 124 ? 13.316 -26.603 28.330 1.00 52.16 124 PHE A N 1
ATOM 1018 C CA . PHE A 1 124 ? 13.702 -25.426 29.085 1.00 52.16 124 PHE A CA 1
ATOM 1019 C C . PHE A 1 124 ? 13.975 -25.922 30.498 1.00 52.16 124 PHE A C 1
ATOM 1021 O O . PHE A 1 124 ? 13.047 -26.228 31.245 1.00 52.16 124 PHE A O 1
ATOM 1028 N N . SER A 1 125 ? 15.258 -26.117 30.806 1.00 43.66 125 SER A N 1
ATOM 1029 C CA . SER A 1 125 ? 15.704 -26.670 32.077 1.00 43.66 125 SER A CA 1
ATOM 1030 C C . SER A 1 125 ? 15.040 -25.879 33.199 1.00 43.66 125 SER A C 1
ATOM 1032 O O . SER A 1 125 ? 15.194 -24.659 33.297 1.00 43.66 125 SER A O 1
ATOM 1034 N N . TYR A 1 126 ? 14.258 -26.589 34.010 1.00 42.62 126 TYR A N 1
ATOM 1035 C CA . TYR A 1 126 ? 13.352 -26.080 35.042 1.00 42.62 126 TYR A CA 1
ATOM 1036 C C . TYR A 1 126 ? 14.055 -25.361 36.212 1.00 42.62 126 TYR A C 1
ATOM 1038 O O . TYR A 1 126 ? 13.426 -25.019 37.212 1.00 42.62 126 TYR A O 1
ATOM 1046 N N . HIS A 1 127 ? 15.349 -25.070 36.091 1.00 43.00 127 HIS A N 1
ATOM 1047 C CA . HIS A 1 127 ? 16.170 -24.500 37.146 1.00 43.00 127 HIS A CA 1
ATOM 1048 C C . HIS A 1 127 ? 16.975 -23.307 36.643 1.00 43.00 127 HIS A C 1
ATOM 1050 O O . HIS A 1 127 ? 18.154 -23.433 36.338 1.00 43.00 127 HIS A O 1
ATOM 1056 N N . THR A 1 128 ? 16.363 -22.123 36.562 1.00 43.66 128 THR A N 1
ATOM 1057 C CA . THR A 1 128 ? 17.034 -20.855 36.912 1.00 43.66 128 THR A CA 1
ATOM 1058 C C . THR A 1 128 ? 16.076 -19.677 36.781 1.00 43.66 128 THR A C 1
ATOM 1060 O O . THR A 1 128 ? 15.285 -19.559 35.849 1.00 43.66 128 THR A O 1
ATOM 1063 N N . THR A 1 129 ? 16.235 -18.724 37.684 1.00 51.22 129 THR A N 1
ATOM 1064 C CA . THR A 1 129 ? 15.574 -17.420 37.855 1.00 51.22 129 THR A CA 1
ATOM 1065 C C . THR A 1 129 ? 15.567 -16.490 36.611 1.00 51.22 129 THR A C 1
ATOM 1067 O O . THR A 1 129 ? 15.196 -15.318 36.703 1.00 51.22 129 THR A O 1
ATOM 1070 N N . ASN A 1 130 ? 15.974 -16.980 35.432 1.00 69.75 130 ASN A N 1
ATOM 1071 C CA . ASN A 1 130 ? 16.159 -16.242 34.178 1.00 69.75 130 ASN A CA 1
ATOM 1072 C C . ASN A 1 130 ? 15.074 -16.491 33.111 1.00 69.75 130 ASN A C 1
ATOM 1074 O O . ASN A 1 130 ? 14.926 -15.663 32.206 1.00 69.75 130 ASN A O 1
ATOM 1078 N N . VAL A 1 131 ? 14.280 -17.565 33.216 1.00 79.12 131 VAL A N 1
ATOM 1079 C CA . VAL A 1 131 ? 13.217 -17.877 32.237 1.00 79.12 131 VAL A CA 1
ATOM 1080 C C . VAL A 1 131 ? 12.145 -16.790 32.232 1.00 79.12 131 VAL A C 1
ATOM 1082 O O . VAL A 1 131 ? 11.873 -16.182 31.199 1.00 79.12 131 VAL A O 1
ATOM 1085 N N . LEU A 1 132 ? 11.604 -16.461 33.409 1.00 82.31 132 LEU A N 1
ATOM 1086 C CA . LEU A 1 132 ? 10.572 -15.431 33.547 1.00 82.31 132 LEU A CA 1
ATOM 1087 C C . LEU A 1 132 ? 11.068 -14.047 33.124 1.00 82.31 132 LEU A C 1
ATOM 1089 O O . LEU A 1 132 ? 10.314 -13.309 32.507 1.00 82.31 132 LEU A O 1
ATOM 1093 N N . LYS A 1 133 ? 12.341 -13.709 33.377 1.00 85.38 133 LYS A N 1
ATOM 1094 C CA . LYS A 1 133 ? 12.945 -12.453 32.890 1.00 85.38 133 LYS A CA 1
ATOM 1095 C C . LYS A 1 133 ? 12.964 -12.389 31.362 1.00 85.38 133 LYS A C 1
ATOM 1097 O O . LYS A 1 133 ? 12.691 -11.346 30.776 1.00 85.38 133 LYS A O 1
ATOM 1102 N N . THR A 1 134 ? 13.286 -13.508 30.718 1.00 87.25 134 THR A N 1
ATOM 1103 C CA . THR A 1 134 ? 13.311 -13.612 29.256 1.00 87.25 134 THR A CA 1
ATOM 1104 C C . THR A 1 134 ? 11.902 -13.510 28.677 1.00 87.25 134 THR A C 1
ATOM 1106 O O . THR A 1 134 ? 11.681 -12.722 27.760 1.00 87.25 134 THR A O 1
ATOM 1109 N N . LEU A 1 135 ? 10.939 -14.236 29.253 1.00 89.81 135 LEU A N 1
ATOM 1110 C CA . LEU A 1 135 ? 9.534 -14.173 28.847 1.00 89.81 135 LEU A CA 1
ATOM 1111 C C . LEU A 1 135 ? 8.933 -12.776 29.049 1.00 89.81 135 LEU A C 1
ATOM 1113 O O . LEU A 1 135 ? 8.244 -12.292 28.156 1.00 89.81 135 LEU A O 1
ATOM 1117 N N . ASP A 1 136 ? 9.230 -12.113 30.169 1.00 89.81 136 ASP A N 1
ATOM 1118 C CA . ASP A 1 136 ? 8.802 -10.738 30.456 1.00 89.81 136 ASP A CA 1
ATOM 1119 C C . ASP A 1 136 ? 9.339 -9.758 29.402 1.00 89.81 136 ASP A C 1
ATOM 1121 O O . ASP A 1 136 ? 8.576 -9.024 28.774 1.00 89.81 136 ASP A O 1
ATOM 1125 N N . SER A 1 137 ? 10.642 -9.824 29.106 1.00 92.06 137 SER A N 1
ATOM 1126 C CA . SER A 1 137 ? 11.282 -8.989 28.080 1.00 92.06 137 SER A CA 1
ATOM 1127 C C . SER A 1 137 ? 10.660 -9.179 26.690 1.00 92.06 137 SER A C 1
ATOM 1129 O O . SER A 1 137 ? 10.364 -8.197 25.998 1.00 92.06 137 SER A O 1
ATOM 1131 N N . ILE A 1 138 ? 10.402 -10.428 26.286 1.00 94.00 138 ILE A N 1
ATOM 1132 C CA . ILE A 1 138 ? 9.762 -10.727 24.998 1.00 94.00 138 ILE A CA 1
ATOM 1133 C C . ILE A 1 138 ? 8.306 -10.244 24.988 1.00 94.00 138 ILE A C 1
ATOM 1135 O O . ILE A 1 138 ? 7.887 -9.583 24.037 1.00 94.00 138 ILE A O 1
ATOM 1139 N N . ASN A 1 139 ? 7.549 -10.502 26.056 1.00 93.31 139 ASN A N 1
ATOM 1140 C CA . ASN A 1 139 ? 6.157 -10.077 26.189 1.00 93.31 139 ASN A CA 1
ATOM 1141 C C . ASN A 1 139 ? 6.026 -8.549 26.119 1.00 93.31 139 ASN A C 1
ATOM 1143 O O . ASN A 1 139 ? 5.198 -8.024 25.374 1.00 93.31 139 ASN A O 1
ATOM 1147 N N . HIS A 1 140 ? 6.894 -7.819 26.819 1.00 93.50 140 HIS A N 1
ATOM 1148 C CA . HIS A 1 140 ? 6.918 -6.362 26.778 1.00 93.50 140 HIS A CA 1
ATOM 1149 C C . HIS A 1 140 ? 7.300 -5.825 25.385 1.00 93.50 140 HIS A C 1
ATOM 1151 O O . HIS A 1 140 ? 6.747 -4.816 24.926 1.00 93.50 140 HIS A O 1
ATOM 1157 N N . SER A 1 141 ? 8.212 -6.510 24.686 1.00 95.50 141 SER A N 1
ATOM 1158 C CA . SER A 1 141 ? 8.607 -6.171 23.314 1.00 95.50 141 SER A CA 1
ATOM 1159 C C . SER A 1 141 ? 7.445 -6.363 22.338 1.00 95.50 141 SER A C 1
ATOM 1161 O O . SER A 1 141 ? 7.105 -5.430 21.610 1.00 95.50 141 SER A O 1
ATOM 1163 N N . PHE A 1 142 ? 6.757 -7.507 22.383 1.00 94.12 142 PHE A N 1
ATOM 1164 C CA . PHE A 1 142 ? 5.561 -7.760 21.574 1.00 94.12 142 PHE A CA 1
ATOM 1165 C C . PHE A 1 142 ? 4.428 -6.777 21.871 1.00 94.12 142 PHE A C 1
ATOM 1167 O O . PHE A 1 142 ? 3.886 -6.174 20.942 1.00 94.12 142 PHE A O 1
ATOM 1174 N N . ALA A 1 143 ? 4.135 -6.524 23.149 1.00 92.50 143 ALA A N 1
ATOM 1175 C CA . ALA A 1 143 ? 3.126 -5.551 23.557 1.00 92.50 143 ALA A CA 1
ATOM 1176 C C . ALA A 1 143 ? 3.442 -4.134 23.044 1.00 92.50 143 ALA A C 1
ATOM 1178 O O . ALA A 1 143 ? 2.544 -3.378 22.672 1.00 92.50 143 ALA A O 1
ATOM 1179 N N . SER A 1 144 ? 4.723 -3.758 22.993 1.00 92.00 144 SER A N 1
ATOM 1180 C CA . SER A 1 144 ? 5.167 -2.456 22.476 1.00 92.00 144 SER A CA 1
ATOM 1181 C C . SER A 1 144 ? 5.146 -2.381 20.949 1.00 92.00 144 SER A C 1
ATOM 1183 O O . SER A 1 144 ? 4.801 -1.340 20.397 1.00 92.00 144 SER A O 1
ATOM 1185 N N . LEU A 1 145 ? 5.421 -3.496 20.272 1.00 92.69 145 LEU A N 1
ATOM 1186 C CA . LEU A 1 145 ? 5.306 -3.649 18.819 1.00 92.69 145 LEU A CA 1
ATOM 1187 C C . LEU A 1 145 ? 3.856 -3.841 18.343 1.00 92.69 145 LEU A C 1
ATOM 1189 O O . LEU A 1 145 ? 3.615 -3.904 17.137 1.00 92.69 145 LEU A O 1
ATOM 1193 N N . ARG A 1 146 ? 2.893 -3.919 19.277 1.00 91.06 146 ARG A N 1
ATOM 1194 C CA . ARG A 1 146 ? 1.476 -4.238 19.029 1.00 91.06 146 ARG A CA 1
ATOM 1195 C C . ARG A 1 146 ? 1.305 -5.580 18.317 1.00 91.06 146 ARG A C 1
ATOM 1197 O O . ARG A 1 146 ? 0.397 -5.733 17.506 1.00 91.06 146 ARG A O 1
ATOM 1204 N N . TYR A 1 147 ? 2.184 -6.535 18.599 1.00 92.00 147 TYR A N 1
ATOM 1205 C CA . TYR A 1 147 ? 2.121 -7.883 18.055 1.00 92.00 147 TYR A CA 1
ATOM 1206 C C . TYR A 1 147 ? 1.525 -8.833 19.096 1.00 92.00 147 TYR A C 1
ATOM 1208 O O . TYR A 1 147 ? 1.913 -8.802 20.261 1.00 92.00 147 TYR A O 1
ATOM 1216 N N . TYR A 1 148 ? 0.571 -9.662 18.686 1.00 89.88 148 TYR A N 1
ATOM 1217 C CA . TYR A 1 148 ? -0.152 -10.578 19.557 1.00 89.88 148 TYR A CA 1
ATOM 1218 C C . TYR A 1 148 ? -0.139 -11.994 18.979 1.00 89.88 148 TYR A C 1
ATOM 1220 O O . TYR A 1 148 ? -0.731 -12.248 17.931 1.00 89.88 148 TYR A O 1
ATOM 1228 N N . ASP A 1 149 ? 0.483 -12.928 19.701 1.00 89.94 149 ASP A N 1
ATOM 1229 C CA . ASP A 1 149 ? 0.442 -14.361 19.399 1.00 89.94 149 ASP A CA 1
ATOM 1230 C C . ASP A 1 149 ? -0.189 -15.121 20.572 1.00 89.94 149 ASP A C 1
ATOM 1232 O O . ASP A 1 149 ? 0.370 -15.190 21.669 1.00 89.94 149 ASP A O 1
ATOM 1236 N N . LYS A 1 150 ? -1.368 -15.708 20.336 1.00 89.94 150 LYS A N 1
ATOM 1237 C CA . LYS A 1 150 ? -2.124 -16.445 21.359 1.00 89.94 150 LYS A CA 1
ATOM 1238 C C . LYS A 1 150 ? -1.315 -17.603 21.957 1.00 89.94 150 LYS A C 1
ATOM 1240 O O . LYS A 1 150 ? -1.412 -17.837 23.156 1.00 89.94 150 LYS A O 1
ATOM 1245 N N . ARG A 1 151 ? -0.517 -18.310 21.147 1.00 90.81 151 ARG A N 1
ATOM 1246 C CA . ARG A 1 151 ? 0.252 -19.492 21.575 1.00 90.81 151 ARG A CA 1
ATOM 1247 C C . ARG A 1 151 ? 1.347 -19.081 22.549 1.00 90.81 151 ARG A C 1
ATOM 1249 O O . ARG A 1 151 ? 1.490 -19.701 23.598 1.00 90.81 151 ARG A O 1
ATOM 1256 N N . PHE A 1 152 ? 2.067 -18.006 22.228 1.00 90.69 152 PHE A N 1
ATOM 1257 C CA . PHE A 1 152 ? 3.080 -17.445 23.120 1.00 90.69 152 PHE A CA 1
ATOM 1258 C C . PHE A 1 152 ? 2.467 -16.986 24.450 1.00 90.69 152 PHE A C 1
ATOM 1260 O O . PHE A 1 152 ? 2.971 -17.347 25.510 1.00 90.69 152 PHE A O 1
ATOM 1267 N N . ILE A 1 153 ? 1.339 -16.267 24.415 1.00 90.62 153 ILE A N 1
ATOM 1268 C CA . ILE A 1 153 ? 0.657 -15.819 25.640 1.00 90.62 153 ILE A CA 1
ATOM 1269 C C . ILE A 1 153 ? 0.217 -16.999 26.512 1.00 90.62 153 ILE A C 1
ATOM 1271 O O . ILE A 1 153 ? 0.404 -16.950 27.726 1.00 90.62 153 ILE A O 1
ATOM 1275 N N . SER A 1 154 ? -0.304 -18.078 25.922 1.00 88.75 154 SER A N 1
ATOM 1276 C CA . SER A 1 154 ? -0.630 -19.297 26.672 1.00 88.75 154 SER A CA 1
ATOM 1277 C C . SER A 1 154 ? 0.596 -19.901 27.365 1.00 88.75 154 SER A C 1
ATOM 1279 O O . SER A 1 154 ? 0.501 -20.278 28.529 1.00 88.75 154 SER A O 1
ATOM 1281 N N . ILE A 1 155 ? 1.759 -19.933 26.703 1.00 87.38 155 ILE A N 1
ATOM 1282 C CA . ILE A 1 155 ? 3.013 -20.409 27.312 1.00 87.38 155 ILE A CA 1
ATOM 1283 C C . ILE A 1 155 ? 3.411 -19.523 28.500 1.00 87.38 155 ILE A C 1
ATOM 1285 O O . ILE A 1 155 ? 3.742 -20.048 29.563 1.00 87.38 155 ILE A O 1
ATOM 1289 N N . VAL A 1 156 ? 3.350 -18.195 28.350 1.00 88.69 156 VAL A N 1
ATOM 1290 C CA . VAL A 1 156 ? 3.673 -17.252 29.435 1.00 88.69 156 VAL A CA 1
ATOM 1291 C C . VAL A 1 156 ? 2.743 -17.460 30.632 1.00 88.69 156 VAL A C 1
ATOM 1293 O O . VAL A 1 156 ? 3.216 -17.576 31.759 1.00 88.69 156 VAL A O 1
ATOM 1296 N N . LEU A 1 157 ? 1.432 -17.558 30.403 1.00 88.50 157 LEU A N 1
ATOM 1297 C CA . LEU A 1 157 ? 0.448 -17.767 31.469 1.00 88.50 157 LEU A CA 1
ATOM 1298 C C . LEU A 1 157 ? 0.641 -19.105 32.194 1.00 88.50 157 LEU A C 1
ATOM 1300 O O . LEU A 1 157 ? 0.505 -19.153 33.415 1.00 88.50 157 LEU A O 1
ATOM 1304 N N . ASN A 1 158 ? 1.006 -20.170 31.476 1.00 86.44 158 ASN A N 1
ATOM 1305 C CA . ASN A 1 158 ? 1.312 -21.464 32.088 1.00 86.44 158 ASN A CA 1
ATOM 1306 C C . ASN A 1 158 ? 2.527 -21.375 33.024 1.00 86.44 158 ASN A C 1
ATOM 1308 O O . ASN A 1 158 ? 2.477 -21.891 34.136 1.00 86.44 158 ASN A O 1
ATOM 1312 N N . HIS A 1 159 ? 3.584 -20.662 32.619 1.00 84.00 159 HIS A N 1
ATOM 1313 C CA . HIS A 1 159 ? 4.760 -20.450 33.469 1.00 84.00 159 HIS A CA 1
ATOM 1314 C C . HIS A 1 159 ? 4.436 -19.606 34.708 1.00 84.00 159 HIS A C 1
ATOM 1316 O O . HIS A 1 159 ? 4.899 -19.928 35.799 1.00 84.00 159 HIS A O 1
ATOM 1322 N N . LEU A 1 160 ? 3.614 -18.562 34.563 1.00 84.81 160 LEU A N 1
ATOM 1323 C CA . LEU A 1 160 ? 3.190 -17.710 35.682 1.00 84.81 160 LEU A CA 1
ATOM 1324 C C . LEU A 1 160 ? 2.297 -18.438 36.699 1.00 84.81 160 LEU A C 1
ATOM 1326 O O . LEU A 1 160 ? 2.254 -18.042 37.858 1.00 84.81 160 LEU A O 1
ATOM 1330 N N . ASN A 1 161 ? 1.572 -19.475 36.274 1.00 82.19 161 ASN A N 1
ATOM 1331 C CA . ASN A 1 161 ? 0.722 -20.281 37.154 1.00 82.19 161 ASN A CA 1
ATOM 1332 C C . ASN A 1 161 ? 1.450 -21.484 37.780 1.00 82.19 161 ASN A C 1
ATOM 1334 O O . ASN A 1 161 ? 0.872 -22.143 38.643 1.00 82.19 161 ASN A O 1
ATOM 1338 N N . SER A 1 162 ? 2.682 -21.785 37.358 1.00 78.31 162 SER A N 1
ATOM 1339 C CA . SER A 1 162 ? 3.468 -22.887 37.921 1.00 78.31 162 SER A CA 1
ATOM 1340 C C . SER A 1 162 ? 3.924 -22.581 39.357 1.00 78.31 162 SER A C 1
ATOM 1342 O O . SER A 1 162 ? 4.298 -21.458 39.684 1.00 78.31 162 SER A O 1
ATOM 1344 N N . THR A 1 163 ? 3.891 -23.584 40.235 1.00 52.16 163 THR A N 1
ATOM 1345 C CA . THR A 1 163 ? 4.056 -23.452 41.698 1.00 52.16 163 THR A CA 1
ATOM 1346 C C . THR A 1 163 ? 5.449 -23.011 42.170 1.00 52.16 163 THR A C 1
ATOM 1348 O O . THR A 1 163 ? 5.589 -22.606 43.319 1.00 52.16 163 THR A O 1
ATOM 1351 N N . ASN A 1 164 ? 6.461 -23.013 41.294 1.00 52.06 164 ASN A N 1
ATOM 1352 C CA . ASN A 1 164 ? 7.858 -22.687 41.625 1.00 52.06 164 ASN A CA 1
ATOM 1353 C C . ASN A 1 164 ? 8.308 -21.272 41.203 1.00 52.06 164 ASN A C 1
ATOM 1355 O O . ASN A 1 164 ? 9.487 -20.934 41.324 1.00 52.06 164 ASN A O 1
ATOM 1359 N N . SER A 1 165 ? 7.417 -20.417 40.686 1.00 59.50 165 SER A N 1
ATOM 1360 C CA . SER A 1 165 ? 7.810 -19.086 40.206 1.00 59.50 165 SER A CA 1
ATOM 1361 C C . SER A 1 165 ? 7.912 -18.051 41.336 1.00 59.50 165 SER A C 1
ATOM 1363 O O . SER A 1 165 ? 6.911 -17.452 41.728 1.00 59.50 165 SER A O 1
ATOM 1365 N N . GLN A 1 166 ? 9.127 -17.760 41.817 1.00 72.31 166 GLN A N 1
ATOM 1366 C CA . GLN A 1 166 ? 9.384 -16.545 42.603 1.00 72.31 166 GLN A CA 1
ATOM 1367 C C . GLN A 1 166 ? 9.366 -15.316 41.678 1.00 72.31 166 GLN A C 1
ATOM 1369 O O . GLN A 1 166 ? 10.317 -15.061 40.938 1.00 72.31 166 GLN A O 1
ATOM 1374 N N . ILE A 1 167 ? 8.267 -14.558 41.697 1.00 82.75 167 ILE A N 1
ATOM 1375 C CA . ILE A 1 167 ? 8.088 -13.341 40.891 1.00 82.75 167 ILE A CA 1
ATOM 1376 C C . ILE A 1 167 ? 8.347 -12.115 41.772 1.00 82.75 167 ILE A C 1
ATOM 1378 O O . ILE A 1 167 ? 7.712 -11.944 42.810 1.00 82.75 167 ILE A O 1
ATOM 1382 N N . SER A 1 168 ? 9.264 -11.236 41.358 1.00 86.88 168 SER A N 1
ATOM 1383 C CA . SER A 1 168 ? 9.485 -9.956 42.048 1.00 86.88 168 SER A CA 1
ATOM 1384 C C . SER A 1 168 ? 8.370 -8.943 41.757 1.00 86.88 168 SER A C 1
ATOM 1386 O O . SER A 1 168 ? 7.738 -8.989 40.701 1.00 86.88 168 SER A O 1
ATOM 1388 N N . GLN A 1 169 ? 8.190 -7.951 42.636 1.00 87.50 169 GLN A N 1
ATOM 1389 C CA . GLN A 1 169 ? 7.192 -6.882 42.456 1.00 87.50 169 GLN A CA 1
ATOM 1390 C C . GLN A 1 169 ? 7.343 -6.152 41.110 1.00 87.50 169 GLN A C 1
ATOM 1392 O O . GLN A 1 169 ? 6.361 -5.894 40.416 1.00 87.50 169 GLN A O 1
ATOM 1397 N N . LYS A 1 170 ? 8.591 -5.870 40.701 1.00 87.38 170 LYS A N 1
ATOM 1398 C CA . LYS A 1 170 ? 8.900 -5.196 39.428 1.00 87.38 170 LYS A CA 1
ATOM 1399 C C . LYS A 1 170 ? 8.510 -6.046 38.217 1.00 87.38 170 LYS A C 1
ATOM 1401 O O . LYS A 1 170 ? 7.980 -5.512 37.248 1.00 87.38 170 LYS A O 1
ATOM 1406 N N . GLN A 1 171 ? 8.750 -7.356 38.276 1.00 88.00 171 GLN A N 1
ATOM 1407 C CA . GLN A 1 171 ? 8.362 -8.282 37.207 1.00 88.00 171 GLN A CA 1
ATOM 1408 C C . GLN A 1 171 ? 6.844 -8.436 37.132 1.00 88.00 171 GLN A C 1
ATOM 1410 O O . GLN A 1 171 ? 6.287 -8.380 36.041 1.00 88.00 171 GLN A O 1
ATOM 1415 N N . ALA A 1 172 ? 6.163 -8.573 38.274 1.00 90.38 172 ALA A N 1
ATOM 1416 C CA . ALA A 1 172 ? 4.706 -8.644 38.312 1.00 90.38 172 ALA A CA 1
ATOM 1417 C C . ALA A 1 172 ? 4.068 -7.390 37.687 1.00 90.38 172 ALA A C 1
ATOM 1419 O O . ALA A 1 172 ? 3.199 -7.505 36.822 1.00 90.38 172 ALA A O 1
ATOM 1420 N N . ALA A 1 173 ? 4.576 -6.200 38.030 1.00 91.75 173 ALA A N 1
ATOM 1421 C CA . ALA A 1 173 ? 4.137 -4.945 37.425 1.00 91.75 173 ALA A CA 1
ATOM 1422 C C . ALA A 1 173 ? 4.424 -4.870 35.912 1.00 91.75 173 ALA A C 1
ATOM 1424 O O . ALA A 1 173 ? 3.577 -4.402 35.150 1.00 91.75 173 ALA A O 1
ATOM 1425 N N . SER A 1 174 ? 5.583 -5.365 35.459 1.00 92.25 174 SER A N 1
ATOM 1426 C CA . SER A 1 174 ? 5.938 -5.424 34.032 1.00 92.25 174 SER A CA 1
ATOM 1427 C C . SER A 1 174 ? 4.997 -6.335 33.235 1.00 92.25 174 SER A C 1
ATOM 1429 O O . SER A 1 174 ? 4.450 -5.912 32.210 1.00 92.25 174 SER A O 1
ATOM 1431 N N . PHE A 1 175 ? 4.721 -7.544 33.740 1.00 92.25 175 PHE A N 1
ATOM 1432 C CA . PHE A 1 175 ? 3.772 -8.470 33.121 1.00 92.25 175 PHE A CA 1
ATOM 1433 C C . PHE A 1 175 ? 2.372 -7.865 33.032 1.00 92.25 175 PHE A C 1
ATOM 1435 O O . PHE A 1 175 ? 1.776 -7.876 31.952 1.00 92.25 175 PHE A O 1
ATOM 1442 N N . LEU A 1 176 ? 1.868 -7.291 34.131 1.00 93.31 176 LEU A N 1
ATOM 1443 C CA . LEU A 1 176 ? 0.569 -6.616 34.158 1.00 93.31 176 LEU A CA 1
ATOM 1444 C C . LEU A 1 176 ? 0.498 -5.499 33.116 1.00 93.31 176 LEU A C 1
ATOM 1446 O O . LEU A 1 176 ? -0.478 -5.423 32.373 1.00 93.31 176 LEU A O 1
ATOM 1450 N N . PHE A 1 177 ? 1.545 -4.681 32.992 1.00 93.75 177 PHE A N 1
ATOM 1451 C CA . PHE A 1 177 ? 1.583 -3.603 32.007 1.00 93.75 177 PHE A CA 1
ATOM 1452 C C . PHE A 1 177 ? 1.606 -4.116 30.562 1.00 93.75 177 PHE A C 1
ATOM 1454 O O . PHE A 1 177 ? 0.868 -3.613 29.710 1.00 93.75 177 PHE A O 1
ATOM 1461 N N . ALA A 1 178 ? 2.398 -5.147 30.263 1.00 93.69 178 ALA A N 1
ATOM 1462 C CA . ALA A 1 178 ? 2.439 -5.757 28.935 1.00 93.69 178 ALA A CA 1
ATOM 1463 C C . ALA A 1 178 ? 1.101 -6.430 28.561 1.00 93.69 178 ALA A C 1
ATOM 1465 O O . ALA A 1 178 ? 0.617 -6.284 27.428 1.00 93.69 178 ALA A O 1
ATOM 1466 N N . PHE A 1 179 ? 0.461 -7.111 29.518 1.00 93.44 179 PHE A N 1
ATOM 1467 C CA . PHE A 1 179 ? -0.865 -7.705 29.342 1.00 93.44 179 PHE A CA 1
ATOM 1468 C C . PHE A 1 179 ? -1.954 -6.655 29.175 1.00 93.44 179 PHE A C 1
ATOM 1470 O O . PHE A 1 179 ? -2.798 -6.807 28.289 1.00 93.44 179 PHE A O 1
ATOM 1477 N N . ALA A 1 180 ? -1.895 -5.570 29.949 1.00 93.38 180 ALA A N 1
ATOM 1478 C CA . ALA A 1 180 ? -2.779 -4.431 29.794 1.00 93.38 180 ALA A CA 1
ATOM 1479 C C . ALA A 1 180 ? -2.623 -3.825 28.401 1.00 93.38 180 ALA A C 1
ATOM 1481 O O . ALA A 1 180 ? -3.611 -3.761 27.687 1.00 93.38 180 ALA A O 1
ATOM 1482 N N . LYS A 1 181 ? -1.411 -3.496 27.928 1.00 91.81 181 LYS A N 1
ATOM 1483 C CA . LYS A 1 181 ? -1.191 -2.955 26.566 1.00 91.81 181 LYS A CA 1
ATOM 1484 C C . LYS A 1 181 ? -1.777 -3.848 25.465 1.00 91.81 181 LYS A C 1
ATOM 1486 O O . LYS A 1 181 ? -2.420 -3.343 24.543 1.00 91.81 181 LYS A O 1
ATOM 1491 N N . SER A 1 182 ? -1.602 -5.163 25.586 1.00 88.25 182 SER A N 1
ATOM 1492 C CA . SER A 1 182 ? -2.131 -6.156 24.635 1.00 88.25 182 SER A CA 1
ATOM 1493 C C . SER A 1 182 ? -3.625 -6.462 24.843 1.00 88.25 182 SER A C 1
ATOM 1495 O O . SER A 1 182 ? -4.273 -7.089 24.004 1.00 88.25 182 SER A O 1
ATOM 1497 N N . GLY A 1 183 ? -4.204 -6.027 25.962 1.00 84.19 183 GLY A N 1
ATOM 1498 C CA . GLY A 1 183 ? -5.605 -6.230 26.302 1.00 84.19 183 GLY A CA 1
ATOM 1499 C C . GLY A 1 183 ? -5.995 -7.695 26.520 1.00 84.19 183 GLY A C 1
ATOM 1500 O O . GLY A 1 183 ? -7.101 -8.094 26.150 1.00 84.19 183 GLY A O 1
ATOM 1501 N N . ILE A 1 184 ? -5.095 -8.525 27.044 1.00 75.06 184 ILE A N 1
ATOM 1502 C CA . ILE A 1 184 ? -5.402 -9.922 27.400 1.00 75.06 184 ILE A CA 1
ATOM 1503 C C . ILE A 1 184 ? -6.420 -9.891 28.547 1.00 75.06 184 ILE A C 1
ATOM 1505 O O . ILE A 1 184 ? -6.118 -9.327 29.588 1.00 75.06 184 ILE A O 1
ATOM 1509 N N . SER A 1 185 ? -7.647 -10.395 28.356 1.00 66.56 185 SER A N 1
ATOM 1510 C CA . SER A 1 185 ? -8.756 -10.113 29.287 1.00 66.56 185 SER A CA 1
ATOM 1511 C C . SER A 1 185 ? -9.670 -11.311 29.587 1.00 66.56 185 SER A C 1
ATOM 1513 O O . SER A 1 185 ? -9.807 -12.226 28.776 1.00 66.56 185 SER A O 1
ATOM 1515 N N . LEU A 1 186 ? -10.280 -11.228 30.780 1.00 56.41 186 LEU A N 1
ATOM 1516 C CA . LEU A 1 186 ? -11.288 -12.042 31.484 1.00 56.41 186 LEU A CA 1
ATOM 1517 C C . LEU A 1 186 ? -11.008 -13.532 31.705 1.00 56.41 186 LEU A C 1
ATOM 1519 O O . LEU A 1 186 ? -11.232 -14.007 32.816 1.00 56.41 186 LEU A O 1
ATOM 1523 N N . SER A 1 187 ? -10.473 -14.265 30.730 1.00 65.62 187 SER A N 1
ATOM 1524 C CA . SER A 1 187 ? -10.271 -15.719 30.867 1.00 65.62 187 SER A CA 1
ATOM 1525 C C . SER A 1 187 ? -9.223 -16.116 31.917 1.00 65.62 187 SER A C 1
ATOM 1527 O O . SER A 1 187 ? -9.138 -17.282 32.286 1.00 65.62 187 SER A O 1
ATOM 1529 N N . HIS A 1 188 ? -8.429 -15.161 32.413 1.00 79.81 188 HIS A N 1
ATOM 1530 C CA . HIS A 1 188 ? -7.331 -15.397 33.360 1.00 79.81 188 HIS A CA 1
ATOM 1531 C C . HIS A 1 188 ? -7.364 -14.444 34.565 1.00 79.81 188 HIS A C 1
ATOM 1533 O O . HIS A 1 188 ? -6.315 -14.063 35.082 1.00 79.81 188 HIS A O 1
ATOM 1539 N N . LYS A 1 189 ? -8.562 -14.031 35.010 1.00 83.50 189 LYS A N 1
ATOM 1540 C CA . LYS A 1 189 ? -8.737 -13.064 36.112 1.00 83.50 189 LYS A CA 1
ATOM 1541 C C . LYS A 1 189 ? -7.968 -13.460 37.384 1.00 83.50 189 LYS A C 1
ATOM 1543 O O . LYS A 1 189 ? -7.344 -12.603 37.998 1.00 83.50 189 LYS A O 1
ATOM 1548 N N . SER A 1 190 ? -7.944 -14.748 37.732 1.00 87.00 190 SER A N 1
ATOM 1549 C CA . SER A 1 190 ? -7.228 -15.268 38.908 1.00 87.00 190 SER A CA 1
ATOM 1550 C C . SER A 1 190 ? -5.711 -15.064 38.830 1.00 87.00 190 SER A C 1
ATOM 1552 O O . SER A 1 190 ? -5.107 -14.610 39.796 1.00 87.00 190 SER A O 1
ATOM 1554 N N . THR A 1 191 ? -5.088 -15.340 37.681 1.00 88.25 191 THR A N 1
ATOM 1555 C CA . THR A 1 191 ? -3.653 -15.087 37.464 1.00 88.25 191 THR A CA 1
ATOM 1556 C C . THR A 1 191 ? -3.339 -13.596 37.553 1.00 88.25 191 THR A C 1
ATOM 1558 O O . THR A 1 191 ? -2.344 -13.219 38.165 1.00 88.25 191 THR A O 1
ATOM 1561 N N . MET A 1 192 ? -4.194 -12.738 36.985 1.00 90.88 192 MET A N 1
ATOM 1562 C CA . MET A 1 192 ? -4.000 -11.287 37.063 1.00 90.88 192 MET A CA 1
ATOM 1563 C C . MET A 1 192 ? -4.102 -10.789 38.505 1.00 90.88 192 MET A C 1
ATOM 1565 O O . MET A 1 192 ? -3.255 -10.004 38.913 1.00 90.88 192 MET A O 1
ATOM 1569 N N . GLN A 1 193 ? -5.062 -11.292 39.287 1.00 90.31 193 GLN A N 1
ATOM 1570 C CA . GLN A 1 193 ? -5.189 -10.939 40.701 1.00 90.31 193 GLN A CA 1
ATOM 1571 C C . GLN A 1 193 ? -3.936 -11.331 41.493 1.00 90.31 193 GLN A C 1
ATOM 1573 O O . GLN A 1 193 ? -3.351 -10.479 42.149 1.00 90.31 193 GLN A O 1
ATOM 1578 N N . LYS A 1 194 ? -3.437 -12.565 41.320 1.00 90.00 194 LYS A N 1
ATOM 1579 C CA . LYS A 1 194 ? -2.178 -13.010 41.946 1.00 90.00 194 LYS A CA 1
ATOM 1580 C C . LYS A 1 194 ? -1.007 -12.071 41.631 1.00 90.00 194 LYS A C 1
ATOM 1582 O O . LYS A 1 194 ? -0.203 -11.769 42.506 1.00 90.00 194 LYS A O 1
ATOM 1587 N N . LEU A 1 195 ? -0.893 -11.610 40.382 1.00 90.75 195 LEU A N 1
ATOM 1588 C CA . LEU A 1 195 ? 0.153 -10.660 39.992 1.00 90.75 195 LEU A CA 1
ATOM 1589 C C . LEU A 1 195 ? -0.045 -9.282 40.628 1.00 90.75 195 LEU A C 1
ATOM 1591 O O . LEU A 1 195 ? 0.948 -8.652 40.985 1.00 90.75 195 LEU A O 1
ATOM 1595 N N . VAL A 1 196 ? -1.290 -8.814 40.764 1.00 92.12 196 VAL A N 1
ATOM 1596 C CA . VAL A 1 196 ? -1.599 -7.553 41.453 1.00 92.12 196 VAL A CA 1
ATOM 1597 C C . VAL A 1 196 ? -1.152 -7.645 42.905 1.00 92.12 196 VAL A C 1
ATOM 1599 O O . VAL A 1 196 ? -0.351 -6.813 43.317 1.00 92.12 196 VAL A O 1
ATOM 1602 N N . ASP A 1 197 ? -1.550 -8.696 43.621 1.00 90.62 197 ASP A N 1
ATOM 1603 C CA . ASP A 1 197 ? -1.218 -8.892 45.037 1.00 90.62 197 ASP A CA 1
ATOM 1604 C C . ASP A 1 197 ? 0.306 -8.913 45.269 1.00 90.62 197 ASP A C 1
ATOM 1606 O O . ASP A 1 197 ? 0.825 -8.329 46.223 1.00 90.62 197 ASP A O 1
ATOM 1610 N N . VAL A 1 198 ? 1.059 -9.543 44.355 1.00 90.62 198 VAL A N 1
ATOM 1611 C CA . VAL A 1 198 ? 2.530 -9.535 44.382 1.00 90.62 198 VAL A CA 1
ATOM 1612 C C . VAL A 1 198 ? 3.089 -8.142 44.081 1.00 90.62 198 VAL A C 1
ATOM 1614 O O . VAL A 1 198 ? 4.008 -7.698 44.768 1.00 90.62 198 VAL A O 1
ATOM 1617 N N . ALA A 1 199 ? 2.574 -7.450 43.062 1.00 90.31 199 ALA A N 1
ATOM 1618 C CA . ALA A 1 199 ? 3.072 -6.143 42.631 1.00 90.31 199 ALA A CA 1
ATOM 1619 C C . ALA A 1 199 ? 2.802 -5.023 43.649 1.00 90.31 199 ALA A C 1
ATOM 1621 O O . ALA A 1 199 ? 3.585 -4.076 43.723 1.00 90.31 199 ALA A O 1
ATOM 1622 N N . THR A 1 200 ? 1.720 -5.124 44.425 1.00 89.62 200 THR A N 1
ATOM 1623 C CA . THR A 1 200 ? 1.292 -4.105 45.396 1.00 89.62 200 THR A CA 1
ATOM 1624 C C . THR A 1 200 ? 1.768 -4.382 46.821 1.00 89.62 200 THR A C 1
ATOM 1626 O O . THR A 1 200 ? 1.564 -3.548 47.703 1.00 89.62 200 THR A O 1
ATOM 1629 N N . LYS A 1 201 ? 2.442 -5.513 47.067 1.00 85.00 201 LYS A N 1
ATOM 1630 C CA . LYS A 1 201 ? 2.977 -5.872 48.387 1.00 85.00 201 LYS A CA 1
ATOM 1631 C C . LYS A 1 201 ? 3.859 -4.740 48.948 1.00 85.00 201 LYS A C 1
ATOM 1633 O O . LYS A 1 201 ? 4.791 -4.285 48.291 1.00 85.00 201 LYS A O 1
ATOM 1638 N N . ASN A 1 202 ? 3.588 -4.291 50.173 1.00 75.50 202 ASN A N 1
ATOM 1639 C CA . ASN A 1 202 ? 4.323 -3.239 50.899 1.00 75.50 202 ASN A CA 1
ATOM 1640 C C . ASN A 1 202 ? 4.332 -1.825 50.269 1.00 75.50 202 ASN A C 1
ATOM 1642 O O . ASN A 1 202 ? 5.026 -0.964 50.797 1.00 75.50 202 ASN A O 1
ATOM 1646 N N . SER A 1 203 ? 3.620 -1.570 49.161 1.00 71.75 203 SER A N 1
ATOM 1647 C CA . SER A 1 203 ? 3.430 -0.252 48.508 1.00 71.75 203 SER A CA 1
ATOM 1648 C C . SER A 1 203 ? 4.670 0.629 48.233 1.00 71.75 203 SER A C 1
ATOM 1650 O O . SER A 1 203 ? 4.512 1.728 47.713 1.00 71.75 203 SER A O 1
ATOM 1652 N N . GLN A 1 204 ? 5.906 0.165 48.461 1.00 77.38 204 GLN A N 1
ATOM 1653 C CA . GLN A 1 204 ? 7.141 0.961 48.319 1.00 77.38 204 GLN A CA 1
ATOM 1654 C C . GLN A 1 204 ? 7.328 1.565 46.917 1.00 77.38 204 GLN A C 1
ATOM 1656 O O . GLN A 1 204 ? 7.965 2.606 46.753 1.00 77.38 204 GLN A O 1
ATOM 1661 N N . MET A 1 205 ? 6.786 0.915 45.885 1.00 81.19 205 MET A N 1
ATOM 1662 C CA . MET A 1 205 ? 6.842 1.397 44.504 1.00 81.19 205 MET A CA 1
ATOM 1663 C C . MET A 1 205 ? 6.068 2.707 44.303 1.00 81.19 205 MET A C 1
ATOM 1665 O O . MET A 1 205 ? 6.473 3.503 43.455 1.00 81.19 205 MET A O 1
ATOM 1669 N N . ARG A 1 206 ? 5.002 2.938 45.084 1.00 84.44 206 ARG A N 1
ATOM 1670 C CA . ARG A 1 206 ? 4.219 4.180 45.063 1.00 84.44 206 ARG A CA 1
ATOM 1671 C C . ARG A 1 206 ? 5.107 5.385 45.351 1.00 84.44 206 ARG A C 1
ATOM 1673 O O . ARG A 1 206 ? 5.047 6.354 44.603 1.00 84.44 206 ARG A O 1
ATOM 1680 N N . ASP A 1 207 ? 5.974 5.268 46.352 1.00 83.12 207 ASP A N 1
ATOM 1681 C CA . ASP A 1 207 ? 6.801 6.380 46.822 1.00 83.12 207 ASP A CA 1
ATOM 1682 C C . ASP A 1 207 ? 8.082 6.546 45.986 1.00 83.12 207 ASP A C 1
ATOM 1684 O O . ASP A 1 207 ? 8.446 7.656 45.609 1.00 83.12 207 ASP A O 1
ATOM 1688 N N . HIS A 1 208 ? 8.751 5.444 45.617 1.00 86.31 208 HIS A N 1
ATOM 1689 C CA . HIS A 1 208 ? 10.021 5.501 44.873 1.00 86.31 208 HIS A CA 1
ATOM 1690 C C . HIS A 1 208 ? 9.852 5.727 43.362 1.00 86.31 208 HIS A C 1
ATOM 1692 O O . HIS A 1 208 ? 10.779 6.186 42.692 1.00 86.31 208 HIS A O 1
ATOM 1698 N N . SER A 1 209 ? 8.712 5.338 42.778 1.00 88.50 209 SER A N 1
ATOM 1699 C CA . SER A 1 209 ? 8.457 5.499 41.343 1.00 88.50 209 SER A CA 1
ATOM 1700 C C . SER A 1 209 ? 6.970 5.750 41.041 1.00 88.50 209 SER A C 1
ATOM 1702 O O . SER A 1 209 ? 6.294 4.882 40.473 1.00 88.50 209 SER A O 1
ATOM 1704 N N . PRO A 1 210 ? 6.459 6.963 41.332 1.00 89.88 210 PRO A N 1
ATOM 1705 C CA . PRO A 1 210 ? 5.041 7.300 41.172 1.00 89.88 210 PRO A CA 1
ATOM 1706 C C . PRO A 1 210 ? 4.490 7.024 39.762 1.00 89.88 210 PRO A C 1
ATOM 1708 O O . PRO A 1 210 ? 3.391 6.505 39.595 1.00 89.88 210 PRO A O 1
ATOM 1711 N N . VAL A 1 211 ? 5.274 7.270 38.705 1.00 90.44 211 VAL A N 1
ATOM 1712 C CA . VAL A 1 211 ? 4.846 7.000 37.316 1.00 90.44 211 VAL A CA 1
ATOM 1713 C C . VAL A 1 211 ? 4.745 5.497 37.017 1.00 90.44 211 VAL A C 1
ATOM 1715 O O . VAL A 1 211 ? 3.872 5.078 36.255 1.00 90.44 211 VAL A O 1
ATOM 1718 N N . ALA A 1 212 ? 5.621 4.665 37.589 1.00 90.50 212 ALA A N 1
ATOM 1719 C CA . ALA A 1 212 ? 5.514 3.212 37.449 1.00 90.50 212 ALA A CA 1
ATOM 1720 C C . ALA A 1 212 ? 4.290 2.679 38.207 1.00 90.50 212 ALA A C 1
ATOM 1722 O O . ALA A 1 212 ? 3.570 1.835 37.675 1.00 90.50 212 ALA A O 1
ATOM 1723 N N . TRP A 1 213 ? 4.010 3.239 39.387 1.00 93.25 213 TRP A N 1
ATOM 1724 C CA . TRP A 1 213 ? 2.804 2.940 40.155 1.00 93.25 213 TRP A CA 1
ATOM 1725 C C . TRP A 1 213 ? 1.524 3.335 39.407 1.00 93.25 213 TRP A C 1
ATOM 1727 O O . TRP A 1 213 ? 0.609 2.525 39.278 1.00 93.25 213 TRP A O 1
ATOM 1737 N N . LEU A 1 214 ? 1.488 4.525 38.794 1.00 93.38 214 LEU A N 1
ATOM 1738 C CA . LEU A 1 214 ? 0.372 4.956 37.946 1.00 93.38 214 LEU A CA 1
ATOM 1739 C C . LEU A 1 214 ? 0.118 3.970 36.794 1.00 93.38 214 LEU A C 1
ATOM 1741 O O . LEU A 1 214 ? -1.028 3.622 36.512 1.00 93.38 214 LEU A O 1
ATOM 1745 N N . ARG A 1 215 ? 1.179 3.480 36.137 1.00 93.75 215 ARG A N 1
ATOM 1746 C CA . ARG A 1 215 ? 1.060 2.465 35.074 1.00 93.75 215 ARG A CA 1
ATOM 1747 C C . ARG A 1 215 ? 0.528 1.140 35.598 1.00 93.75 215 ARG A C 1
ATOM 1749 O O . ARG A 1 215 ? -0.261 0.506 34.897 1.00 93.75 215 ARG A O 1
ATOM 1756 N N . LEU A 1 216 ? 0.947 0.720 36.790 1.00 94.75 216 LEU A N 1
ATOM 1757 C CA . LEU A 1 216 ? 0.440 -0.485 37.440 1.00 94.75 216 LEU A CA 1
ATOM 1758 C C . LEU A 1 216 ? -1.069 -0.367 37.681 1.00 94.75 216 LEU A C 1
ATOM 1760 O O . LEU A 1 216 ? -1.816 -1.216 37.200 1.00 94.75 216 LEU A O 1
ATOM 1764 N N . VAL A 1 217 ? -1.528 0.713 38.321 1.00 95.31 217 VAL A N 1
ATOM 1765 C CA . VAL A 1 217 ? -2.959 0.933 38.603 1.00 95.31 217 VAL A CA 1
ATOM 1766 C C . VAL A 1 217 ? -3.775 1.097 37.317 1.00 95.31 217 VAL A C 1
ATOM 1768 O O . VAL A 1 217 ? -4.850 0.517 37.177 1.00 95.31 217 VAL A O 1
ATOM 1771 N N . TRP A 1 218 ? -3.250 1.793 36.305 1.00 94.88 218 TRP A N 1
ATOM 1772 C CA . TRP A 1 218 ? -3.896 1.832 34.990 1.00 94.88 218 TRP A CA 1
ATOM 1773 C C . TRP A 1 218 ? -4.031 0.427 34.378 1.00 94.88 218 TRP A C 1
ATOM 1775 O O . TRP A 1 218 ? -5.063 0.092 33.793 1.00 94.88 218 TRP A O 1
ATOM 1785 N N . SER A 1 219 ? -3.015 -0.424 34.544 1.00 94.94 219 SER A N 1
ATOM 1786 C CA . SER A 1 219 ? -3.031 -1.800 34.036 1.00 94.94 219 SER A CA 1
ATOM 1787 C C . SER A 1 219 ? -4.100 -2.651 34.711 1.00 94.94 219 SER A C 1
ATOM 1789 O O . SER A 1 219 ? -4.787 -3.406 34.024 1.00 94.94 219 SER A O 1
ATOM 1791 N N . THR A 1 220 ? -4.294 -2.505 36.026 1.00 94.31 220 THR A N 1
ATOM 1792 C CA . THR A 1 220 ? -5.351 -3.229 36.749 1.00 94.31 220 THR A CA 1
ATOM 1793 C C . THR A 1 220 ? -6.745 -2.810 36.278 1.00 94.31 220 THR A C 1
ATOM 1795 O O . THR A 1 220 ? -7.612 -3.670 36.111 1.00 94.31 220 THR A O 1
ATOM 1798 N N . CYS A 1 221 ? -6.942 -1.527 35.949 1.00 93.50 221 CYS A N 1
ATOM 1799 C CA . CYS A 1 221 ? -8.184 -1.021 35.357 1.00 93.50 221 CYS A CA 1
ATOM 1800 C C . CYS A 1 221 ? -8.448 -1.642 33.974 1.00 93.50 221 CYS A C 1
ATOM 1802 O O . CYS A 1 221 ? -9.536 -2.160 33.717 1.00 93.50 221 CYS A O 1
ATOM 1804 N N . VAL A 1 222 ? -7.447 -1.653 33.081 1.00 92.62 222 VAL A N 1
ATOM 1805 C CA . VAL A 1 222 ? -7.563 -2.263 31.738 1.00 92.62 222 VAL A CA 1
ATOM 1806 C C . VAL A 1 222 ? -7.896 -3.755 31.816 1.00 92.62 222 VAL A C 1
ATOM 1808 O O . VAL A 1 222 ? -8.684 -4.265 31.017 1.00 92.62 222 VAL A O 1
ATOM 1811 N N . LEU A 1 223 ? -7.298 -4.454 32.779 1.00 91.88 223 LEU A N 1
ATOM 1812 C CA . LEU A 1 223 ? -7.478 -5.888 33.000 1.00 91.88 223 LEU A CA 1
ATOM 1813 C C . LEU A 1 223 ? -8.740 -6.229 33.816 1.00 91.88 223 LEU A C 1
ATOM 1815 O O . LEU A 1 223 ? -9.037 -7.411 33.979 1.00 91.88 223 LEU A O 1
ATOM 1819 N N . ALA A 1 224 ? -9.497 -5.223 34.274 1.00 90.19 224 ALA A N 1
ATOM 1820 C CA . ALA A 1 224 ? -10.694 -5.362 35.110 1.00 90.19 224 ALA A CA 1
ATOM 1821 C C . ALA A 1 224 ? -10.447 -6.118 36.438 1.00 90.19 224 ALA A C 1
ATOM 1823 O O . ALA A 1 224 ? -11.249 -6.959 36.856 1.00 90.19 224 ALA A O 1
ATOM 1824 N N . VAL A 1 225 ? -9.314 -5.820 37.083 1.00 91.19 225 VAL A N 1
ATOM 1825 C CA . VAL A 1 225 ? -8.895 -6.340 38.404 1.00 91.19 225 VAL A CA 1
ATOM 1826 C C . VAL A 1 225 ? -8.458 -5.225 39.368 1.00 91.19 225 VAL A C 1
ATOM 1828 O O . VAL A 1 225 ? -7.815 -5.488 40.376 1.00 91.19 225 VAL A O 1
ATOM 1831 N N . GLY A 1 226 ? -8.751 -3.960 39.050 1.00 89.75 226 GLY A N 1
ATOM 1832 C CA . GLY A 1 226 ? -8.453 -2.834 39.940 1.00 89.75 226 GLY A CA 1
ATOM 1833 C C . GLY A 1 226 ? -9.427 -2.774 41.116 1.00 89.75 226 GLY A C 1
ATOM 1834 O O . GLY A 1 226 ? -10.637 -2.765 40.881 1.00 89.75 226 GLY A O 1
ATOM 1835 N N . SER A 1 227 ? -8.897 -2.727 42.343 1.00 91.69 227 SER A N 1
ATOM 1836 C CA . SER A 1 227 ? -9.673 -2.526 43.573 1.00 91.69 227 SER A CA 1
ATOM 1837 C C . SER A 1 227 ? -9.932 -1.042 43.847 1.00 91.69 227 SER A C 1
ATOM 1839 O O . SER A 1 227 ? -9.255 -0.170 43.291 1.00 91.69 227 SER A O 1
ATOM 1841 N N . GLU A 1 228 ? -10.905 -0.755 44.711 1.00 94.25 228 GLU A N 1
ATOM 1842 C CA . GLU A 1 228 ? -11.245 0.611 45.118 1.00 94.25 228 GLU A CA 1
ATOM 1843 C C . GLU A 1 228 ? -10.061 1.322 45.786 1.00 94.25 228 GLU A C 1
ATOM 1845 O O . GLU A 1 228 ? -9.783 2.477 45.467 1.00 94.25 228 GLU A O 1
ATOM 1850 N N . GLU A 1 229 ? -9.297 0.624 46.626 1.00 91.44 229 GLU A N 1
ATOM 1851 C CA . GLU A 1 229 ? -8.158 1.189 47.355 1.00 91.44 229 GLU A CA 1
ATOM 1852 C C . GLU A 1 229 ? -7.037 1.621 46.402 1.00 91.44 229 GLU A C 1
ATOM 1854 O O . GLU A 1 229 ? -6.496 2.722 46.521 1.00 91.44 229 GLU A O 1
ATOM 1859 N N . LEU A 1 230 ? -6.706 0.774 45.420 1.00 92.19 230 LEU A N 1
ATOM 1860 C CA . LEU A 1 230 ? -5.652 1.061 44.442 1.00 92.19 230 LEU A CA 1
ATOM 1861 C C . LEU A 1 230 ? -6.021 2.236 43.538 1.00 92.19 230 LEU A C 1
ATOM 1863 O O . LEU A 1 230 ? -5.171 3.075 43.238 1.00 92.19 230 LEU A O 1
ATOM 1867 N N . VAL A 1 231 ? -7.280 2.281 43.102 1.00 94.56 231 VAL A N 1
ATOM 1868 C CA . VAL A 1 231 ? -7.808 3.351 42.252 1.00 94.56 231 VAL A CA 1
ATOM 1869 C C . VAL A 1 231 ? -7.872 4.666 43.029 1.00 94.56 231 VAL A C 1
ATOM 1871 O O . VAL A 1 231 ? -7.354 5.674 42.557 1.00 94.56 231 VAL A O 1
ATOM 1874 N N . SER A 1 232 ? -8.400 4.653 44.253 1.00 93.69 232 SER A N 1
ATOM 1875 C CA . SER A 1 232 ? -8.479 5.835 45.119 1.00 93.69 232 SER A CA 1
ATOM 1876 C C . SER A 1 232 ? -7.105 6.422 45.451 1.00 93.69 232 SER A C 1
ATOM 1878 O O . SER A 1 232 ? -6.927 7.641 45.428 1.00 93.69 232 SER A O 1
ATOM 1880 N N . GLY A 1 233 ? -6.101 5.569 45.682 1.00 91.56 233 GLY A N 1
ATOM 1881 C CA . GLY A 1 233 ? -4.749 5.981 46.075 1.00 91.56 233 GLY A CA 1
ATOM 1882 C C . GLY A 1 233 ? -3.893 6.640 44.985 1.00 91.56 233 GLY A C 1
ATOM 1883 O O . GLY A 1 233 ? -2.759 7.026 45.275 1.00 91.56 233 GLY A O 1
ATOM 1884 N N . VAL A 1 234 ? -4.386 6.728 43.742 1.00 92.44 234 VAL A N 1
ATOM 1885 C CA . VAL A 1 234 ? -3.741 7.486 42.646 1.00 92.44 234 VAL A CA 1
ATOM 1886 C C . VAL A 1 234 ? -4.565 8.677 42.163 1.00 92.44 234 VAL A C 1
ATOM 1888 O O . VAL A 1 234 ? -4.085 9.460 41.344 1.00 92.44 234 VAL A O 1
ATOM 1891 N N . LEU A 1 235 ? -5.802 8.806 42.645 1.00 91.44 235 LEU A N 1
ATOM 1892 C CA . LEU A 1 235 ? -6.696 9.925 42.344 1.00 91.44 235 LEU A CA 1
ATOM 1893 C C . LEU A 1 235 ? -6.656 11.006 43.432 1.00 91.44 235 LEU A C 1
ATOM 1895 O O . LEU A 1 235 ? -7.293 12.046 43.284 1.00 91.44 235 LEU A O 1
ATOM 1899 N N . ASP A 1 236 ? -5.904 10.785 44.513 1.00 88.88 236 ASP A N 1
ATOM 1900 C CA . ASP A 1 236 ? -5.680 11.792 45.543 1.00 88.88 236 ASP A CA 1
ATOM 1901 C C . ASP A 1 236 ? -4.799 12.948 45.033 1.00 88.88 236 ASP A C 1
ATOM 1903 O O . ASP A 1 236 ? -3.904 12.777 44.199 1.00 88.88 236 ASP A O 1
ATOM 1907 N N . LYS A 1 237 ? -5.050 14.155 45.553 1.00 85.69 237 LYS A N 1
ATOM 1908 C CA . LYS A 1 237 ? -4.389 15.387 45.097 1.00 85.69 237 LYS A CA 1
ATOM 1909 C C . LYS A 1 237 ? -2.864 15.335 45.246 1.00 85.69 237 LYS A C 1
ATOM 1911 O O . LYS A 1 237 ? -2.155 15.904 44.417 1.00 85.69 237 LYS A O 1
ATOM 1916 N N . TYR A 1 238 ? -2.355 14.666 46.280 1.00 87.56 238 TYR A N 1
ATOM 1917 C CA . TYR A 1 238 ? -0.919 14.558 46.521 1.00 87.56 238 TYR A CA 1
ATOM 1918 C C . TYR A 1 238 ? -0.253 13.709 45.433 1.00 87.56 238 TYR A C 1
ATOM 1920 O O . TYR A 1 238 ? 0.695 14.171 44.797 1.00 87.56 238 TYR A O 1
ATOM 1928 N N . PHE A 1 239 ? -0.792 12.523 45.142 1.00 89.50 239 PHE A N 1
ATOM 1929 C CA . PHE A 1 239 ? -0.261 11.647 44.099 1.00 89.50 239 PHE A CA 1
ATOM 1930 C C . PHE A 1 239 ? -0.387 12.264 42.701 1.00 89.50 239 PHE A C 1
ATOM 1932 O O . PHE A 1 239 ? 0.569 12.230 41.923 1.00 89.50 239 PHE A O 1
ATOM 1939 N N . VAL A 1 240 ? -1.533 12.878 42.384 1.00 88.06 240 VAL A N 1
ATOM 1940 C CA . VAL A 1 240 ? -1.749 13.561 41.096 1.00 88.06 240 VAL A CA 1
ATOM 1941 C C . VAL A 1 240 ? -0.670 14.622 40.864 1.00 88.06 240 VAL A C 1
ATOM 1943 O O . VAL A 1 240 ? -0.032 14.618 39.810 1.00 88.06 240 VAL A O 1
ATOM 1946 N N . ASN A 1 241 ? -0.379 15.459 41.864 1.00 85.56 241 ASN A N 1
ATOM 1947 C CA . ASN A 1 241 ? 0.657 16.490 41.764 1.00 85.56 241 ASN A CA 1
ATOM 1948 C C . ASN A 1 241 ? 2.069 15.915 41.547 1.00 85.56 241 ASN A C 1
ATOM 1950 O O . ASN A 1 241 ? 2.881 16.544 40.871 1.00 85.56 241 ASN A O 1
ATOM 1954 N N . GLN A 1 242 ? 2.366 14.712 42.052 1.00 86.38 242 GLN A N 1
ATOM 1955 C CA . GLN A 1 242 ? 3.660 14.055 41.824 1.00 86.38 242 GLN A CA 1
ATOM 1956 C C . GLN A 1 242 ? 3.856 13.580 40.377 1.00 86.38 242 GLN A C 1
ATOM 1958 O O . GLN A 1 242 ? 4.977 13.596 39.867 1.00 86.38 242 GLN A O 1
ATOM 1963 N N . VAL A 1 243 ? 2.792 13.125 39.704 1.00 85.44 243 VAL A N 1
ATOM 1964 C CA . VAL A 1 243 ? 2.883 12.510 38.361 1.00 85.44 243 VAL A CA 1
ATOM 1965 C C . VAL A 1 243 ? 2.518 13.454 37.214 1.00 85.44 243 VAL A C 1
ATOM 1967 O O . VAL A 1 243 ? 2.849 13.160 36.060 1.00 85.44 243 VAL A O 1
ATOM 1970 N N . VAL A 1 244 ? 1.854 14.572 37.519 1.00 76.69 244 VAL A N 1
ATOM 1971 C CA . VAL A 1 244 ? 1.429 15.622 36.572 1.00 76.69 244 VAL A CA 1
ATOM 1972 C C . VAL A 1 244 ? 2.490 16.732 36.405 1.00 76.69 244 VAL A C 1
ATOM 1974 O O . VAL A 1 244 ? 2.284 17.707 35.690 1.00 76.69 244 VAL A O 1
ATOM 1977 N N . GLY A 1 245 ? 3.686 16.571 36.981 1.00 62.97 245 GLY A N 1
ATOM 1978 C CA . GLY A 1 245 ? 4.812 17.481 36.747 1.00 62.97 245 GLY A CA 1
ATOM 1979 C C . GLY A 1 245 ? 5.207 17.575 35.261 1.00 62.97 245 GLY A C 1
ATOM 1980 O O . GLY A 1 245 ? 5.737 16.623 34.684 1.00 62.97 245 GLY A O 1
ATOM 1981 N N . GLY A 1 246 ? 4.973 18.740 34.642 1.00 56.09 246 GLY A N 1
ATOM 1982 C CA . GLY A 1 246 ? 5.264 19.030 33.230 1.00 56.09 246 GLY A CA 1
ATOM 1983 C C . GLY A 1 246 ? 4.195 18.525 32.244 1.00 56.09 246 GLY A C 1
ATOM 1984 O O . GLY A 1 246 ? 3.355 17.705 32.587 1.00 56.09 246 GLY A O 1
ATOM 1985 N N . LYS A 1 247 ? 4.233 18.996 30.984 1.00 59.75 247 LYS A N 1
ATOM 1986 C CA . LYS A 1 247 ? 3.256 18.719 29.894 1.00 59.75 247 LYS A CA 1
ATOM 1987 C C . LYS A 1 247 ? 3.175 17.235 29.432 1.00 59.75 247 LYS A C 1
ATOM 1989 O O . LYS A 1 247 ? 3.057 16.955 28.235 1.00 59.75 247 LYS A O 1
ATOM 1994 N N . ASN A 1 248 ? 3.274 16.245 30.324 1.00 71.56 248 ASN A N 1
ATOM 1995 C CA . ASN A 1 248 ? 3.307 14.817 29.995 1.00 71.56 248 ASN A CA 1
ATOM 1996 C C . ASN A 1 248 ? 1.900 14.232 29.775 1.00 71.56 248 ASN A C 1
ATOM 1998 O O . ASN A 1 248 ? 1.321 13.565 30.635 1.00 71.56 248 ASN A O 1
ATOM 2002 N N . LYS A 1 249 ? 1.383 14.428 28.558 1.00 75.94 249 LYS A N 1
ATOM 2003 C CA . LYS A 1 249 ? 0.043 14.014 28.092 1.00 75.94 249 LYS A CA 1
ATOM 2004 C C . LYS A 1 249 ? -0.338 12.558 28.410 1.00 75.94 249 LYS A C 1
ATOM 2006 O O . LYS A 1 249 ? -1.514 12.266 28.613 1.00 75.94 249 LYS A O 1
ATOM 2011 N N . THR A 1 250 ? 0.633 11.643 28.465 1.00 82.38 250 THR A N 1
ATOM 2012 C CA . THR A 1 250 ? 0.369 10.213 28.717 1.00 82.38 250 THR A CA 1
ATOM 2013 C C . THR A 1 250 ? -0.143 9.976 30.136 1.00 82.38 250 THR A C 1
ATOM 2015 O O . THR A 1 250 ? -1.082 9.205 30.325 1.00 82.38 250 THR A O 1
ATOM 2018 N N . ASN A 1 251 ? 0.441 10.660 31.124 1.00 86.81 251 ASN A N 1
ATOM 2019 C CA . ASN A 1 251 ? 0.057 10.508 32.526 1.00 86.81 251 ASN A CA 1
ATOM 2020 C C . ASN A 1 251 ? -1.349 11.075 32.767 1.00 86.81 251 ASN A C 1
ATOM 2022 O O . ASN A 1 251 ? -2.169 10.416 33.401 1.00 86.81 251 ASN A O 1
ATOM 2026 N N . HIS A 1 252 ? -1.663 12.232 32.169 1.00 83.81 252 HIS A N 1
ATOM 2027 C CA . HIS A 1 252 ? -3.010 12.814 32.212 1.00 83.81 252 HIS A CA 1
ATOM 2028 C C . HIS A 1 252 ? -4.072 11.859 31.655 1.00 83.81 252 HIS A C 1
ATOM 2030 O O . HIS A 1 252 ? -5.120 11.670 32.270 1.00 83.81 252 HIS A O 1
ATOM 2036 N N . LEU A 1 253 ? -3.801 11.221 30.511 1.00 83.62 253 LEU A N 1
ATOM 2037 C CA . LEU A 1 253 ? -4.740 10.271 29.915 1.00 83.62 253 LEU A CA 1
ATOM 2038 C C . LEU A 1 253 ? -4.919 9.017 30.787 1.00 83.62 253 LEU A C 1
ATOM 2040 O O . LEU A 1 253 ? -6.031 8.509 30.903 1.00 83.62 253 LEU A O 1
ATOM 2044 N N . MET A 1 254 ? -3.851 8.518 31.420 1.00 89.06 254 MET A N 1
ATOM 2045 C CA . MET A 1 254 ? -3.953 7.393 32.358 1.00 89.06 254 MET A CA 1
ATOM 2046 C C . MET A 1 254 ? -4.804 7.746 33.579 1.00 89.06 254 MET A C 1
ATOM 2048 O O . MET A 1 254 ? -5.692 6.970 33.915 1.00 89.06 254 MET A O 1
ATOM 2052 N N . LEU A 1 255 ? -4.595 8.918 34.186 1.00 90.00 255 LEU A N 1
ATOM 2053 C CA . LEU A 1 255 ? -5.392 9.383 35.325 1.00 90.00 255 LEU A CA 1
ATOM 2054 C C . LEU A 1 255 ? -6.876 9.507 34.971 1.00 90.00 255 LEU A C 1
ATOM 2056 O O . LEU A 1 255 ? -7.716 8.990 35.698 1.00 90.00 255 LEU A O 1
ATOM 2060 N N . ARG A 1 256 ? -7.213 10.106 33.821 1.00 87.31 256 ARG A N 1
ATOM 2061 C CA . ARG A 1 256 ? -8.612 10.210 33.368 1.00 87.31 256 ARG A CA 1
ATOM 2062 C C . ARG A 1 256 ? -9.250 8.850 33.088 1.00 87.31 256 ARG A C 1
ATOM 2064 O O . ARG A 1 256 ? -10.402 8.620 33.443 1.00 87.31 256 ARG A O 1
ATOM 2071 N N . ASN A 1 257 ? -8.490 7.922 32.505 1.00 89.75 257 ASN A N 1
ATOM 2072 C CA . ASN A 1 257 ? -8.947 6.547 32.314 1.00 89.75 257 ASN A CA 1
ATOM 2073 C C . ASN A 1 257 ? -9.237 5.850 33.653 1.00 89.75 257 ASN A C 1
ATOM 2075 O O . ASN A 1 257 ? -10.216 5.113 33.742 1.00 89.75 257 ASN A O 1
ATOM 2079 N N . ILE A 1 258 ? -8.401 6.071 34.671 1.00 92.62 258 ILE A N 1
ATOM 2080 C CA . ILE A 1 258 ? -8.583 5.507 36.015 1.00 92.62 258 ILE A CA 1
ATOM 2081 C C . ILE A 1 258 ? -9.791 6.148 36.707 1.00 92.62 258 ILE A C 1
ATOM 2083 O O . ILE A 1 258 ? -10.633 5.427 37.229 1.00 92.62 258 ILE A O 1
ATOM 2087 N N . ASP A 1 259 ? -9.940 7.471 36.641 1.00 91.06 259 ASP A N 1
ATOM 2088 C CA . ASP A 1 259 ? -11.091 8.186 37.206 1.00 91.06 259 ASP A CA 1
ATOM 2089 C C . ASP A 1 259 ? -12.422 7.738 36.577 1.00 91.06 259 ASP A C 1
ATOM 2091 O O . ASP A 1 259 ? -13.404 7.470 37.270 1.00 91.06 259 ASP A O 1
ATOM 2095 N N . SER A 1 260 ? -12.430 7.549 35.256 1.00 89.69 260 SER A N 1
ATOM 2096 C CA . SER A 1 260 ? -13.554 6.956 34.527 1.00 89.69 260 SER A CA 1
ATOM 2097 C C . SER A 1 260 ? -13.851 5.523 34.978 1.00 89.69 260 SER A C 1
ATOM 2099 O O . SER A 1 260 ? -15.009 5.146 35.159 1.00 89.69 260 SER A O 1
ATOM 2101 N N . TYR A 1 261 ? -12.813 4.708 35.188 1.00 92.25 261 TYR A N 1
ATOM 2102 C CA . TYR A 1 261 ? -12.977 3.351 35.706 1.00 92.25 261 TYR A CA 1
ATOM 2103 C C . TYR A 1 261 ? -13.577 3.369 37.119 1.00 92.25 261 TYR A C 1
ATOM 2105 O O . TYR A 1 261 ? -14.504 2.607 37.379 1.00 92.25 261 TYR A O 1
ATOM 2113 N N . ALA A 1 262 ? -13.120 4.272 37.990 1.00 92.88 262 ALA A N 1
ATOM 2114 C CA . ALA A 1 262 ? -13.679 4.469 39.325 1.00 92.88 262 ALA A CA 1
ATOM 2115 C C . ALA A 1 262 ? -15.182 4.777 39.265 1.00 92.88 262 ALA A C 1
ATOM 2117 O O . ALA A 1 262 ? -15.978 4.151 39.955 1.00 92.88 262 ALA A O 1
ATOM 2118 N N . LYS A 1 263 ? -15.574 5.700 38.377 1.00 90.00 263 LYS A N 1
ATOM 2119 C CA . LYS A 1 263 ? -16.962 6.150 38.221 1.00 90.00 263 LYS A CA 1
ATOM 2120 C C . LYS A 1 263 ? -17.905 5.076 37.678 1.00 90.00 263 LYS A C 1
ATOM 2122 O O . LYS A 1 263 ? -19.051 5.011 38.107 1.00 90.00 263 LYS A O 1
ATOM 2127 N N . HIS A 1 264 ? -17.460 4.305 36.685 1.00 89.88 264 HIS A N 1
ATOM 2128 C CA . HIS A 1 264 ? -18.361 3.470 35.877 1.00 89.88 264 HIS A CA 1
ATOM 2129 C C . HIS A 1 264 ? -18.173 1.966 36.087 1.00 89.88 264 HIS A C 1
ATOM 2131 O O . HIS A 1 264 ? -19.094 1.192 35.835 1.00 89.88 264 HIS A O 1
ATOM 2137 N N . CYS A 1 265 ? -16.988 1.523 36.507 1.00 89.94 265 CYS A N 1
ATOM 2138 C CA . CYS A 1 265 ? -16.653 0.101 36.597 1.00 89.94 265 CYS A CA 1
ATOM 2139 C C . CYS A 1 265 ? -16.623 -0.442 38.031 1.00 89.94 265 CYS A C 1
ATOM 2141 O O . CYS A 1 265 ? -16.747 -1.658 38.182 1.00 89.94 265 CYS A O 1
ATOM 2143 N N . ILE A 1 266 ? -16.475 0.414 39.048 1.00 91.19 266 ILE A N 1
ATOM 2144 C CA . ILE A 1 266 ? -16.558 0.034 40.464 1.00 91.19 266 ILE A CA 1
ATOM 2145 C C . ILE A 1 266 ? -17.946 0.410 40.989 1.00 91.19 266 ILE A C 1
ATOM 2147 O O . ILE A 1 266 ? -18.367 1.561 40.900 1.00 91.19 266 ILE A O 1
ATOM 2151 N N . GLU A 1 267 ? -18.675 -0.573 41.510 1.00 88.94 267 GLU A N 1
ATOM 2152 C CA . GLU A 1 267 ? -20.003 -0.350 42.083 1.00 88.94 267 GLU A CA 1
ATOM 2153 C C . GLU A 1 267 ? -19.886 0.412 43.407 1.00 88.94 267 GLU A C 1
ATOM 2155 O O . GLU A 1 267 ? -19.092 0.042 44.265 1.00 88.94 267 GLU A O 1
ATOM 2160 N N . ASN A 1 268 ? -20.686 1.471 43.576 1.00 89.31 268 ASN A N 1
ATOM 2161 C CA . ASN A 1 268 ? -20.738 2.294 44.791 1.00 89.31 268 ASN A CA 1
ATOM 2162 C C . ASN A 1 268 ? -19.388 2.879 45.250 1.00 89.31 268 ASN A C 1
ATOM 2164 O O . ASN A 1 268 ? -19.191 3.051 46.449 1.00 89.31 268 ASN A O 1
ATOM 2168 N N . TYR A 1 269 ? -18.488 3.207 44.319 1.00 92.00 269 TYR A N 1
ATOM 2169 C CA . TYR A 1 269 ? -17.175 3.786 44.619 1.00 92.00 269 TYR A CA 1
ATOM 2170 C C . TYR A 1 269 ? -17.261 5.035 45.519 1.00 92.00 269 TYR A C 1
ATOM 2172 O O . TYR A 1 269 ? -17.955 5.998 45.180 1.00 92.00 269 TYR A O 1
ATOM 2180 N N . ARG A 1 270 ? -16.523 5.039 46.638 1.00 90.94 270 ARG A N 1
ATOM 2181 C CA . ARG A 1 270 ? -16.476 6.129 47.637 1.00 90.94 270 ARG A CA 1
ATOM 2182 C C . ARG A 1 270 ? -15.104 6.795 47.754 1.00 90.94 270 ARG A C 1
ATOM 2184 O O . ARG A 1 270 ? -14.955 7.748 48.516 1.00 90.94 270 ARG A O 1
ATOM 2191 N N . GLY A 1 271 ? -14.106 6.291 47.032 1.00 89.94 271 GLY A N 1
ATOM 2192 C CA . GLY A 1 271 ? -12.745 6.818 47.044 1.00 89.94 271 GLY A CA 1
ATOM 2193 C C . GLY A 1 271 ? -12.570 8.192 46.383 1.00 89.94 271 GLY A C 1
ATOM 2194 O O . GLY A 1 271 ? -13.512 8.823 45.899 1.00 89.94 271 GLY A O 1
ATOM 2195 N N . ASN A 1 272 ? -11.316 8.645 46.318 1.00 91.00 272 ASN A N 1
ATOM 2196 C CA . ASN A 1 272 ? -10.946 9.927 45.719 1.00 91.00 272 ASN A CA 1
ATOM 2197 C C . ASN A 1 272 ? -11.272 9.974 44.220 1.00 91.00 272 ASN A C 1
ATOM 2199 O O . ASN A 1 272 ? -11.231 8.957 43.525 1.00 91.00 272 ASN A O 1
ATOM 2203 N N . ARG A 1 273 ? -11.556 11.170 43.708 1.00 89.12 273 ARG A N 1
ATOM 2204 C CA . ARG A 1 273 ? -11.834 11.449 42.293 1.00 89.12 273 ARG A CA 1
ATOM 2205 C C . ARG A 1 273 ? -10.994 12.633 41.835 1.00 89.12 273 ARG A C 1
ATOM 2207 O O . ARG A 1 273 ? -10.623 13.474 42.655 1.00 89.12 273 ARG A O 1
ATOM 2214 N N . LEU A 1 274 ? -10.716 12.719 40.536 1.00 85.94 274 LEU A N 1
ATOM 2215 C CA . LEU A 1 274 ? -10.063 13.906 39.985 1.00 85.94 274 LEU A CA 1
ATOM 2216 C C . LEU A 1 274 ? -10.966 15.127 40.183 1.00 85.94 274 LEU A C 1
ATOM 2218 O O . LEU A 1 274 ? -12.142 15.102 39.827 1.00 85.94 274 LEU A O 1
ATOM 2222 N N . THR A 1 275 ? -10.404 16.199 40.734 1.00 69.81 275 THR A N 1
ATOM 2223 C CA . THR A 1 275 ? -11.052 17.512 40.785 1.00 69.81 275 THR A CA 1
ATOM 2224 C C . THR A 1 275 ? -10.952 18.198 39.418 1.00 69.81 275 THR A C 1
ATOM 2226 O O . THR A 1 275 ? -10.072 17.867 38.617 1.00 69.81 275 THR A O 1
ATOM 2229 N N . ASP A 1 276 ? -11.794 19.204 39.154 1.00 56.50 276 ASP A N 1
ATOM 2230 C CA . ASP A 1 276 ? -11.808 19.987 37.898 1.00 56.50 276 ASP A CA 1
ATOM 2231 C C . ASP A 1 276 ? -10.480 20.727 37.582 1.00 56.50 276 ASP A C 1
ATOM 2233 O O . ASP A 1 276 ? -10.362 21.405 36.565 1.00 56.50 276 ASP A O 1
ATOM 2237 N N . GLN A 1 277 ? -9.454 20.591 38.432 1.00 48.09 277 GLN A N 1
ATOM 2238 C CA . GLN A 1 277 ? -8.138 21.232 38.317 1.00 48.09 277 GLN A CA 1
ATOM 2239 C C . GLN A 1 277 ? -7.176 20.547 37.331 1.00 48.09 277 GLN A C 1
ATOM 2241 O O . GLN A 1 277 ? -6.097 21.077 37.071 1.00 48.09 277 GLN A O 1
ATOM 2246 N N . VAL A 1 278 ? -7.520 19.383 36.765 1.00 54.69 278 VAL A N 1
ATOM 2247 C CA . VAL A 1 278 ? -6.743 18.829 35.645 1.00 54.69 278 VAL A CA 1
ATOM 2248 C C . VAL A 1 278 ? -7.170 19.560 34.378 1.00 54.69 278 VAL A C 1
ATOM 2250 O O . VAL A 1 278 ? -8.170 19.168 33.767 1.00 54.69 278 VAL A O 1
ATOM 2253 N N . GLU A 1 279 ? -6.406 20.597 34.000 1.00 51.25 279 GLU A N 1
ATOM 2254 C CA . GLU A 1 279 ? -6.636 21.411 32.799 1.00 51.25 279 GLU A CA 1
ATOM 2255 C C . GLU A 1 279 ? -7.160 20.550 31.633 1.00 51.25 279 GLU A C 1
ATOM 2257 O O . GLU A 1 279 ? -6.633 19.453 31.370 1.00 51.25 279 GLU A O 1
ATOM 2262 N N . PRO A 1 280 ? -8.219 21.000 30.933 1.00 51.66 280 PRO A N 1
ATOM 2263 C CA . PRO A 1 280 ? -8.640 20.379 29.690 1.00 51.66 280 PRO A CA 1
ATOM 2264 C C . PRO A 1 280 ? -7.418 20.194 28.790 1.00 51.66 280 PRO A C 1
ATOM 2266 O O . PRO A 1 280 ? -6.638 21.122 28.612 1.00 51.66 280 PRO A O 1
ATOM 2269 N N . LEU A 1 281 ? -7.228 19.000 28.218 1.00 50.50 281 LEU A N 1
ATOM 2270 C CA . LEU A 1 281 ? -6.251 18.842 27.141 1.00 50.50 281 LEU A CA 1
ATOM 2271 C C . LEU A 1 281 ? -6.591 19.891 26.070 1.00 50.50 281 LEU A C 1
ATOM 2273 O O . LEU A 1 281 ? -7.677 19.807 25.497 1.00 50.50 281 LEU A O 1
ATOM 2277 N N . ASP A 1 282 ? -5.703 20.870 25.859 1.00 44.72 282 ASP A N 1
ATOM 2278 C CA . ASP A 1 282 ? -5.888 21.995 24.931 1.00 44.72 282 ASP A CA 1
ATOM 2279 C C . ASP A 1 282 ? -6.623 21.583 23.649 1.00 44.72 282 ASP A C 1
ATOM 2281 O O . ASP A 1 282 ? -6.204 20.649 22.951 1.00 44.72 282 ASP A O 1
ATOM 2285 N N . GLN A 1 283 ? -7.671 22.336 23.299 1.00 44.78 283 GLN A N 1
ATOM 2286 C CA . GLN A 1 283 ? -8.473 22.126 22.088 1.00 44.78 283 GLN A CA 1
ATOM 2287 C C . GLN A 1 283 ? -7.602 22.112 20.813 1.00 44.78 283 GLN A C 1
ATOM 2289 O O . GLN A 1 283 ? -7.794 21.245 19.961 1.00 44.78 283 GLN A O 1
ATOM 2294 N N . GLN A 1 284 ? -6.560 22.954 20.745 1.00 40.78 284 GLN A N 1
ATOM 2295 C CA . GLN A 1 284 ? -5.597 23.030 19.629 1.00 40.78 284 GLN A CA 1
ATOM 2296 C C . GLN A 1 284 ? -4.763 21.752 19.407 1.00 40.78 284 GLN A C 1
ATOM 2298 O O . GLN A 1 284 ? -4.250 21.503 18.316 1.00 40.78 284 GLN A O 1
ATOM 2303 N N . HIS A 1 285 ? -4.584 20.915 20.431 1.00 45.34 285 HIS A N 1
ATOM 2304 C CA . HIS A 1 285 ? -3.652 19.784 20.370 1.00 45.34 285 HIS A CA 1
ATOM 2305 C C . HIS A 1 285 ? -4.325 18.436 20.067 1.00 45.34 285 HIS A C 1
ATOM 2307 O O . HIS A 1 285 ? -3.632 17.456 19.788 1.00 45.34 285 HIS A O 1
ATOM 2313 N N . GLN A 1 286 ? -5.659 18.362 20.121 1.00 46.16 286 GLN A N 1
ATOM 2314 C CA . GLN A 1 286 ? -6.427 17.208 19.632 1.00 46.16 286 GLN A CA 1
ATOM 2315 C C . GLN A 1 286 ? -6.778 17.345 18.142 1.00 46.16 286 GLN A C 1
ATOM 2317 O O . GLN A 1 286 ? -6.871 16.329 17.450 1.00 46.16 286 GLN A O 1
ATOM 2322 N N . GLU A 1 287 ? -6.848 18.576 17.626 1.00 39.97 287 GLU A N 1
ATOM 2323 C CA . GLU A 1 287 ? -6.959 18.873 16.189 1.00 39.97 287 GLU A CA 1
ATOM 2324 C C . GLU A 1 287 ? -5.789 18.277 15.390 1.00 39.97 287 GLU A C 1
ATOM 2326 O O . GLU A 1 287 ? -6.000 17.671 14.342 1.00 39.97 287 GLU A O 1
ATOM 2331 N N . THR A 1 288 ? -4.572 18.281 15.944 1.00 38.00 288 THR A N 1
ATOM 2332 C CA . THR A 1 288 ? -3.384 17.655 15.327 1.00 38.00 288 THR A CA 1
ATOM 2333 C C . THR A 1 288 ? -3.475 16.117 15.240 1.00 38.00 288 THR A C 1
ATOM 2335 O O . THR A 1 288 ? -2.871 15.495 14.355 1.00 38.00 288 THR A O 1
ATOM 2338 N N . PHE A 1 289 ? -4.260 15.459 16.109 1.00 40.69 289 PHE A N 1
ATOM 2339 C CA . PHE A 1 289 ? -4.526 14.014 16.007 1.00 40.69 289 PHE A CA 1
ATOM 2340 C C . PHE A 1 289 ? -5.671 13.710 15.021 1.00 40.69 289 PHE A C 1
ATOM 2342 O O . PHE A 1 289 ? -5.614 12.718 14.293 1.00 40.69 289 PHE A O 1
ATOM 2349 N N . GLU A 1 290 ? -6.681 14.581 14.918 1.00 42.34 290 GLU A N 1
ATOM 2350 C CA . GLU A 1 290 ? -7.726 14.487 13.883 1.00 42.34 290 GLU A CA 1
ATOM 2351 C C . GLU A 1 290 ? -7.177 14.777 12.470 1.00 42.34 290 GLU A C 1
ATOM 2353 O O . GLU A 1 290 ? -7.575 14.108 11.511 1.00 42.34 290 GLU A O 1
ATOM 2358 N N . GLU A 1 291 ? -6.183 15.661 12.334 1.00 40.31 291 GLU A N 1
ATOM 2359 C CA . GLU A 1 291 ? -5.440 15.884 11.085 1.00 40.31 291 GLU A CA 1
ATOM 2360 C C . GLU A 1 291 ? -4.632 14.652 10.650 1.00 40.31 291 GLU A C 1
ATOM 2362 O O . GLU A 1 291 ? -4.596 14.313 9.462 1.00 40.31 291 GLU A O 1
ATOM 2367 N N . SER A 1 292 ? -4.043 13.921 11.603 1.00 40.81 292 SER A N 1
ATOM 2368 C CA . SER A 1 292 ? -3.267 12.699 11.336 1.00 40.81 292 SER A CA 1
ATOM 2369 C C . SER A 1 292 ? -4.115 11.422 11.211 1.00 40.81 292 SER A C 1
ATOM 2371 O O . SER A 1 292 ? -3.670 10.449 10.595 1.00 40.81 292 SER A O 1
ATOM 2373 N N . SER A 1 293 ? -5.367 11.438 11.686 1.00 47.62 293 SER A N 1
ATOM 2374 C CA . SER A 1 293 ? -6.359 10.357 11.511 1.00 47.62 293 SER A CA 1
ATOM 2375 C C . SER A 1 293 ? -6.889 10.229 10.071 1.00 47.62 293 SER A C 1
ATOM 2377 O O . SER A 1 293 ? -7.533 9.236 9.715 1.00 47.62 293 SER A O 1
ATOM 2379 N N . GLY A 1 294 ? -6.539 11.183 9.204 1.00 54.66 294 GLY A N 1
ATOM 23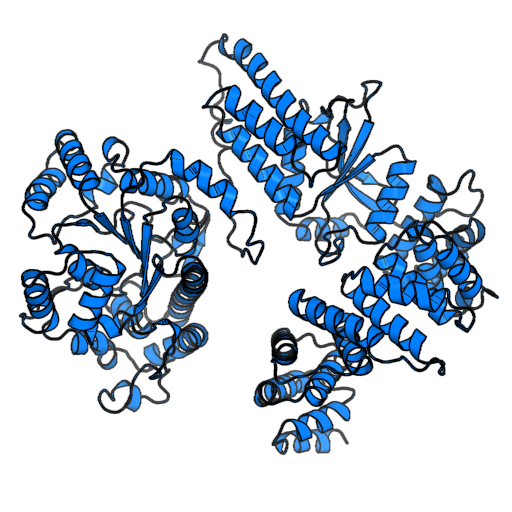80 C CA . GLY A 1 294 ? -6.562 11.036 7.754 1.00 54.66 294 GLY A CA 1
ATOM 2381 C C . GLY A 1 294 ? -7.948 11.059 7.104 1.00 54.66 294 GLY A C 1
ATOM 2382 O O . GLY A 1 294 ? -8.999 10.919 7.726 1.00 54.66 294 GLY A O 1
ATOM 2383 N N . VAL A 1 295 ? -7.939 11.194 5.776 1.00 56.22 295 VAL A N 1
ATOM 2384 C CA . VAL A 1 295 ? -9.127 11.207 4.898 1.00 56.22 295 VAL A CA 1
ATOM 2385 C C . VAL A 1 295 ? -10.090 10.034 5.179 1.00 56.22 295 VAL A C 1
ATOM 2387 O O . VAL A 1 295 ? -11.293 10.190 5.026 1.00 56.22 295 VAL A O 1
ATOM 2390 N N . GLN A 1 296 ? -9.583 8.887 5.646 1.00 57.47 296 GLN A N 1
ATOM 2391 C CA . GLN A 1 296 ? -10.369 7.686 5.978 1.00 57.47 296 GLN A CA 1
ATOM 2392 C C . GLN A 1 296 ? -11.364 7.891 7.117 1.00 57.47 296 GLN A C 1
ATOM 2394 O O . GLN A 1 296 ? -12.503 7.446 7.003 1.00 57.47 296 GLN A O 1
ATOM 2399 N N . LEU A 1 297 ? -10.952 8.551 8.202 1.00 67.31 297 LEU A N 1
ATOM 2400 C CA . LEU A 1 297 ? -11.838 8.763 9.341 1.00 67.31 297 LEU A CA 1
ATOM 2401 C C . LEU A 1 297 ? -12.974 9.728 8.975 1.00 67.31 297 LEU A C 1
ATOM 2403 O O . LEU A 1 297 ? -14.132 9.486 9.312 1.00 67.31 297 LEU A O 1
ATOM 2407 N N . ARG A 1 298 ? -12.659 10.779 8.206 1.00 68.62 298 ARG A N 1
ATOM 2408 C CA . ARG A 1 298 ? -13.661 11.717 7.673 1.00 68.62 298 ARG A CA 1
ATOM 2409 C C . ARG A 1 298 ? -14.641 11.031 6.720 1.00 68.62 298 ARG A C 1
ATOM 2411 O O . ARG A 1 298 ? -15.846 11.241 6.826 1.00 68.62 298 ARG A O 1
ATOM 2418 N N . GLU A 1 299 ? -14.139 10.175 5.826 1.00 60.75 299 GLU A N 1
ATOM 2419 C CA . GLU A 1 299 ? -14.972 9.348 4.942 1.00 60.75 299 GLU A CA 1
ATOM 2420 C C . GLU A 1 299 ? -15.921 8.448 5.746 1.00 60.75 299 GLU A C 1
ATOM 2422 O O . GLU A 1 299 ? -17.109 8.394 5.436 1.00 60.75 299 GLU A O 1
ATOM 2427 N N . PHE A 1 300 ? -15.415 7.785 6.790 1.00 68.19 300 PHE A N 1
ATOM 2428 C CA . PHE A 1 300 ? -16.191 6.901 7.659 1.00 68.19 300 PHE A CA 1
ATOM 2429 C C . PHE A 1 300 ? -17.313 7.634 8.402 1.00 68.19 300 PHE A C 1
ATOM 2431 O O . PHE A 1 300 ? -18.473 7.239 8.290 1.00 68.19 300 PHE A O 1
ATOM 2438 N N . ARG A 1 301 ? -16.991 8.741 9.086 1.00 74.81 301 ARG A N 1
ATOM 2439 C CA . ARG A 1 301 ? -17.976 9.589 9.784 1.00 74.81 301 ARG A CA 1
ATOM 2440 C C . ARG A 1 301 ? -19.073 10.068 8.827 1.00 74.81 301 ARG A C 1
ATOM 2442 O O . ARG A 1 301 ? -20.256 9.909 9.104 1.00 74.81 301 ARG A O 1
ATOM 2449 N N . SER A 1 302 ? -18.677 10.538 7.643 1.00 64.38 302 SER A N 1
ATOM 2450 C CA . SER A 1 302 ? -19.600 10.995 6.597 1.00 64.38 302 SER A CA 1
ATOM 2451 C C . SER A 1 302 ? -20.464 9.875 5.996 1.00 64.38 302 SER A C 1
ATOM 2453 O O . SER A 1 302 ? -21.510 10.150 5.408 1.00 64.38 302 SER A O 1
ATOM 2455 N N . VAL A 1 303 ? -20.037 8.610 6.057 1.00 63.94 303 VAL A N 1
ATOM 2456 C CA . VAL A 1 303 ? -20.892 7.479 5.661 1.00 63.94 303 VAL A CA 1
ATOM 2457 C C . VAL A 1 303 ? -21.957 7.246 6.722 1.00 63.94 303 VAL A C 1
ATOM 2459 O O . VAL A 1 303 ? -23.126 7.205 6.363 1.00 63.94 303 VAL A O 1
ATOM 2462 N N . ILE A 1 304 ? -21.584 7.183 8.002 1.00 66.44 304 ILE A N 1
ATOM 2463 C CA . ILE A 1 304 ? -22.539 6.936 9.093 1.00 66.44 304 ILE A CA 1
ATOM 2464 C C . ILE A 1 304 ? -23.583 8.052 9.184 1.00 66.44 304 ILE A C 1
ATOM 2466 O O . ILE A 1 304 ? -24.770 7.758 9.272 1.00 66.44 304 ILE A O 1
ATOM 2470 N N . GLN A 1 305 ? -23.169 9.317 9.082 1.00 70.88 305 GLN A N 1
ATOM 2471 C CA . GLN A 1 305 ? -24.093 10.456 9.115 1.00 70.88 305 GLN A CA 1
ATOM 2472 C C . GLN A 1 305 ? -25.142 10.384 7.993 1.00 70.88 305 GLN A C 1
ATOM 2474 O O . GLN A 1 305 ? -26.314 10.636 8.229 1.00 70.88 305 GLN A O 1
ATOM 2479 N N . ARG A 1 306 ? -24.751 9.936 6.791 1.00 60.84 306 ARG A N 1
ATOM 2480 C CA . ARG A 1 306 ? -25.674 9.743 5.656 1.00 60.84 306 ARG A CA 1
ATOM 2481 C C . ARG A 1 306 ? -26.538 8.487 5.743 1.00 60.84 306 ARG A C 1
ATOM 2483 O O . ARG A 1 306 ? -27.467 8.348 4.956 1.00 60.84 306 ARG A O 1
ATOM 2490 N N . MET A 1 307 ? -26.197 7.541 6.615 1.00 58.72 307 MET A N 1
ATOM 2491 C CA . MET A 1 307 ? -26.995 6.330 6.816 1.00 58.72 307 MET A CA 1
ATOM 2492 C C . MET A 1 307 ? -28.217 6.584 7.692 1.00 58.72 307 MET A C 1
ATOM 2494 O O . MET A 1 307 ? -29.145 5.774 7.684 1.00 58.72 307 MET A O 1
ATOM 2498 N N . ALA A 1 308 ? -28.204 7.659 8.475 1.00 62.88 308 ALA A N 1
ATOM 2499 C CA . ALA A 1 308 ? -29.336 8.005 9.303 1.00 62.88 308 ALA A CA 1
ATOM 2500 C C . ALA A 1 308 ? -30.440 8.673 8.476 1.00 62.88 308 ALA A C 1
ATOM 2502 O O . ALA A 1 308 ? -30.133 9.454 7.575 1.00 62.88 308 ALA A O 1
ATOM 2503 N N . PRO A 1 309 ? -31.718 8.382 8.778 1.00 60.41 309 PRO A N 1
ATOM 2504 C CA . PRO A 1 309 ? -32.849 9.087 8.176 1.00 60.41 309 PRO A CA 1
ATOM 2505 C C . PRO A 1 309 ? -32.789 10.605 8.388 1.00 60.41 309 PRO A C 1
ATOM 2507 O O . PRO A 1 309 ? -33.244 11.358 7.535 1.00 60.41 309 PRO A O 1
ATOM 2510 N N . ASP A 1 310 ? -32.215 11.026 9.515 1.00 71.31 310 ASP A N 1
ATOM 2511 C CA . ASP A 1 310 ? -32.020 12.414 9.907 1.00 71.31 310 ASP A CA 1
ATOM 2512 C C . ASP A 1 310 ? -30.627 12.555 10.538 1.00 71.31 310 ASP A C 1
ATOM 2514 O O . ASP A 1 310 ? -30.204 11.696 11.320 1.00 71.31 310 ASP A O 1
ATOM 2518 N N . GLU A 1 311 ? -29.898 13.621 10.199 1.00 71.56 311 GLU A N 1
ATOM 2519 C CA . GLU A 1 311 ? -28.553 13.856 10.732 1.00 71.56 311 GLU A CA 1
ATOM 2520 C C . GLU A 1 311 ? -28.554 14.037 12.257 1.00 71.56 311 GLU A C 1
ATOM 2522 O O . GLU A 1 311 ? -27.591 13.646 12.915 1.00 71.56 311 GLU A O 1
ATOM 2527 N N . SER A 1 312 ? -29.652 14.534 12.838 1.00 77.88 312 SER A N 1
ATOM 2528 C CA . SER A 1 312 ? -29.825 14.670 14.290 1.00 77.88 312 SER A CA 1
ATOM 2529 C C . SER A 1 312 ? -29.851 13.331 15.036 1.00 77.88 312 SER A C 1
ATOM 2531 O O . SER A 1 312 ? -29.704 13.302 16.258 1.00 77.88 312 SER A O 1
ATOM 2533 N N . TYR A 1 313 ? -30.009 12.201 14.332 1.00 80.75 313 TYR A N 1
ATOM 2534 C CA . TYR A 1 313 ? -30.026 10.868 14.948 1.00 80.75 313 TYR A CA 1
ATOM 2535 C C . TYR A 1 313 ? -28.616 10.294 15.143 1.00 80.75 313 TYR A C 1
ATOM 2537 O O . TYR A 1 313 ? -28.460 9.212 15.721 1.00 80.75 313 TYR A O 1
ATOM 2545 N N . VAL A 1 314 ? -27.588 10.997 14.655 1.00 81.56 314 VAL A N 1
ATOM 2546 C CA . VAL A 1 314 ? -26.184 10.594 14.750 1.00 81.56 314 VAL A CA 1
ATOM 2547 C C . VAL A 1 314 ? -25.366 11.690 15.410 1.00 81.56 314 VAL A C 1
ATOM 2549 O O . VAL A 1 314 ? -25.198 12.775 14.865 1.00 81.56 314 VAL A O 1
ATOM 2552 N N . GLU A 1 315 ? -24.734 11.373 16.534 1.00 88.31 315 GLU A N 1
ATOM 2553 C CA . GLU A 1 315 ? -23.739 12.267 17.125 1.00 88.31 315 GLU A CA 1
ATOM 2554 C C . GLU A 1 315 ? -22.351 11.892 16.591 1.00 88.31 315 GLU A C 1
ATOM 2556 O O . GLU A 1 315 ? -21.758 10.883 16.987 1.00 88.31 315 GLU A O 1
ATOM 2561 N N . ILE A 1 316 ? -21.827 12.688 15.660 1.00 85.56 316 ILE A N 1
ATOM 2562 C CA . ILE A 1 316 ? -20.499 12.481 15.071 1.00 85.56 316 ILE A CA 1
ATOM 2563 C C . ILE A 1 316 ? -19.411 13.081 15.964 1.00 85.56 316 ILE A C 1
ATOM 2565 O O . ILE A 1 316 ? -19.523 14.208 16.436 1.00 85.56 316 ILE A O 1
ATOM 2569 N N . GLY A 1 317 ? -18.317 12.340 16.153 1.00 83.50 317 GLY A N 1
ATOM 2570 C CA . GLY A 1 317 ? -17.133 12.840 16.856 1.00 83.50 317 GLY A CA 1
ATOM 2571 C C . GLY A 1 317 ? -17.367 13.150 18.338 1.00 83.50 317 GLY A C 1
ATOM 2572 O O . GLY A 1 317 ? -16.677 14.007 18.891 1.00 83.50 317 GLY A O 1
ATOM 2573 N N . LYS A 1 318 ? -18.328 12.470 18.983 1.00 85.44 318 LYS A N 1
ATOM 2574 C CA . LYS A 1 318 ? -18.677 12.676 20.392 1.00 85.44 318 LYS A CA 1
ATOM 2575 C C . LYS A 1 318 ? -17.445 12.545 21.285 1.00 85.44 318 LYS A C 1
ATOM 2577 O O . LYS A 1 318 ? -16.786 11.501 21.325 1.00 85.44 318 LYS A O 1
ATOM 2582 N N . ARG A 1 319 ? -17.157 13.605 22.035 1.00 82.69 319 ARG A N 1
ATOM 2583 C CA . ARG A 1 319 ? -16.072 13.646 23.019 1.00 82.69 319 ARG A CA 1
ATOM 2584 C C . ARG A 1 319 ? -16.634 13.324 24.398 1.00 82.69 319 ARG A C 1
ATOM 2586 O O . ARG A 1 319 ? -17.666 13.865 24.785 1.00 82.69 319 ARG A O 1
ATOM 2593 N N . PHE A 1 320 ? -15.953 12.446 25.121 1.00 80.38 320 PHE A N 1
ATOM 2594 C CA . PHE A 1 320 ? -16.292 12.108 26.497 1.00 80.38 320 PHE A CA 1
ATOM 2595 C C . PHE A 1 320 ? -15.363 12.875 27.453 1.00 80.38 320 PHE A C 1
ATOM 2597 O O . PHE A 1 320 ? -14.157 12.946 27.177 1.00 80.38 320 PHE A O 1
ATOM 2604 N N . PRO A 1 321 ? -15.877 13.449 28.560 1.00 70.44 321 PRO A N 1
ATOM 2605 C CA . PRO A 1 321 ? -15.062 14.109 29.590 1.00 70.44 321 PRO A CA 1
ATOM 2606 C C . PRO A 1 321 ? -13.879 13.255 30.071 1.00 70.44 321 PRO A C 1
ATOM 2608 O O . PRO A 1 321 ? -12.788 13.760 30.342 1.00 70.44 321 PRO A O 1
ATOM 2611 N N . GLU A 1 322 ? -14.077 11.939 30.063 1.00 70.69 322 GLU A N 1
ATOM 2612 C CA . GLU A 1 322 ? -13.113 10.894 30.390 1.00 70.69 322 GLU A CA 1
ATOM 2613 C C . GLU A 1 322 ? -11.876 10.854 29.458 1.00 70.69 322 GLU A C 1
ATOM 2615 O O . GLU A 1 322 ? -10.921 10.130 29.727 1.00 70.69 322 GLU A O 1
ATOM 2620 N N . GLY A 1 323 ? -11.832 11.662 28.391 1.00 69.44 323 GLY A N 1
ATOM 2621 C CA . GLY A 1 323 ? -10.625 11.905 27.589 1.00 69.44 323 GLY A CA 1
ATOM 2622 C C . GLY A 1 323 ? -10.499 11.064 26.317 1.00 69.44 323 GLY A C 1
ATOM 2623 O O . GLY A 1 323 ? -9.450 11.093 25.674 1.00 69.44 323 GLY A O 1
ATOM 2624 N N . PHE A 1 324 ? -11.554 10.348 25.926 1.00 77.00 324 PHE A N 1
ATOM 2625 C CA . PHE A 1 324 ? -11.622 9.608 24.666 1.00 77.00 324 PHE A CA 1
ATOM 2626 C C . PHE A 1 324 ? -12.742 10.122 23.755 1.00 77.00 324 PHE A C 1
ATOM 2628 O O . PHE A 1 324 ? -13.711 10.747 24.189 1.00 77.00 324 PHE A O 1
ATOM 2635 N N . THR A 1 325 ? -12.594 9.863 22.457 1.00 81.44 325 THR A N 1
ATOM 2636 C CA . THR A 1 325 ? -13.532 10.298 21.418 1.00 81.44 325 THR A CA 1
ATOM 2637 C C . THR A 1 325 ? -14.135 9.099 20.702 1.00 81.44 325 THR A C 1
ATOM 2639 O O . THR A 1 325 ? -13.435 8.132 20.386 1.00 81.44 325 THR A O 1
ATOM 2642 N N . ILE A 1 326 ? -15.434 9.167 20.432 1.00 87.06 326 ILE A N 1
ATOM 2643 C CA . ILE A 1 326 ? -16.179 8.183 19.651 1.00 87.06 326 ILE A CA 1
ATOM 2644 C C . ILE A 1 326 ? -16.551 8.809 18.316 1.00 87.06 326 ILE A C 1
ATOM 2646 O O . ILE A 1 326 ? -16.959 9.963 18.244 1.00 87.06 326 ILE A O 1
ATOM 2650 N N . ASP A 1 327 ? -16.368 8.053 17.238 1.00 86.44 327 ASP A N 1
ATOM 2651 C CA . ASP A 1 327 ? -16.463 8.610 15.892 1.00 86.44 327 ASP A CA 1
ATOM 2652 C C . ASP A 1 327 ? -17.908 8.808 15.448 1.00 86.44 327 ASP A C 1
ATOM 2654 O O . ASP A 1 327 ? -18.187 9.780 14.749 1.00 86.44 327 ASP A O 1
ATOM 2658 N N . ALA A 1 328 ? -18.817 7.941 15.893 1.00 86.00 328 ALA A N 1
ATOM 2659 C CA . ALA A 1 328 ? -20.252 8.141 15.759 1.00 86.00 328 ALA A CA 1
ATOM 2660 C C . ALA A 1 328 ? -21.017 7.459 16.898 1.00 86.00 328 ALA A C 1
ATOM 2662 O O . ALA A 1 328 ? -20.676 6.346 17.300 1.00 86.00 328 ALA A O 1
ATOM 2663 N N . VAL A 1 329 ? -22.080 8.088 17.381 1.00 88.69 329 VAL A N 1
ATOM 2664 C CA . VAL A 1 329 ? -23.056 7.477 18.288 1.00 88.69 329 VAL A CA 1
ATOM 2665 C C . VAL A 1 329 ? -24.414 7.461 17.603 1.00 88.69 329 VAL A C 1
ATOM 2667 O O . VAL A 1 329 ? -24.842 8.476 17.064 1.00 88.69 329 VAL A O 1
ATOM 2670 N N . VAL A 1 330 ? -25.078 6.306 17.626 1.00 85.69 330 VAL A N 1
ATOM 2671 C CA . VAL A 1 330 ? -26.397 6.090 17.012 1.00 85.69 330 VAL A CA 1
ATOM 2672 C C . VAL A 1 330 ? -27.315 5.323 17.960 1.00 85.69 330 VAL A C 1
ATOM 2674 O O . VAL A 1 330 ? -26.836 4.554 18.795 1.00 85.69 330 VAL A O 1
ATOM 2677 N N . CYS A 1 331 ? -28.630 5.487 17.826 1.00 83.38 331 CYS A N 1
ATOM 2678 C CA . CYS A 1 331 ? -29.615 4.648 18.514 1.00 83.38 331 CYS A CA 1
ATOM 2679 C C . CYS A 1 331 ? -30.194 3.635 17.525 1.00 83.38 331 CYS A C 1
ATOM 2681 O O . CYS A 1 331 ? -30.714 4.031 16.485 1.00 83.38 331 CYS A O 1
ATOM 2683 N N . LEU A 1 332 ? -30.067 2.339 17.821 1.00 76.19 332 LEU A N 1
ATOM 2684 C CA . LEU A 1 332 ? -30.540 1.261 16.950 1.00 76.19 332 LEU A CA 1
ATOM 2685 C C . LEU A 1 332 ? -31.744 0.543 17.558 1.00 76.19 332 LEU A C 1
ATOM 2687 O O . LEU A 1 332 ? -31.708 0.195 18.736 1.00 76.19 332 LEU A O 1
ATOM 2691 N N . ASP A 1 333 ? -32.777 0.267 16.768 1.00 76.25 333 ASP A N 1
ATOM 2692 C CA . ASP A 1 333 ? -33.837 -0.668 17.172 1.00 76.25 333 ASP A CA 1
ATOM 2693 C C . ASP A 1 333 ? -33.377 -2.142 17.097 1.00 76.25 333 ASP A C 1
ATOM 2695 O O . ASP A 1 333 ? -32.248 -2.447 16.698 1.00 76.25 333 ASP A O 1
ATOM 2699 N N . ASP A 1 334 ? -34.244 -3.082 17.483 1.00 72.62 334 ASP A N 1
ATOM 2700 C CA . ASP A 1 334 ? -33.935 -4.521 17.475 1.00 72.62 334 ASP A CA 1
ATOM 2701 C C . ASP A 1 334 ? -33.684 -5.096 16.066 1.00 72.62 334 ASP A C 1
ATOM 2703 O O . ASP A 1 334 ? -33.074 -6.161 15.923 1.00 72.62 334 ASP A O 1
ATOM 2707 N N . PHE A 1 335 ? -34.085 -4.375 15.015 1.00 57.25 335 PHE A N 1
ATOM 2708 C CA . PHE A 1 335 ? -33.799 -4.708 13.617 1.00 57.25 335 PHE A CA 1
ATOM 2709 C C . PHE A 1 335 ? -32.508 -4.047 13.108 1.00 57.25 335 PHE A C 1
ATOM 2711 O O . PHE A 1 335 ? -32.077 -4.311 11.981 1.00 57.25 335 PHE A O 1
ATOM 2718 N N . GLY A 1 336 ? -31.861 -3.242 13.956 1.00 58.28 336 GLY A N 1
ATOM 2719 C CA . GLY A 1 336 ? -30.608 -2.546 13.704 1.00 58.28 336 GLY A CA 1
ATOM 2720 C C . GLY A 1 336 ? -30.767 -1.188 13.027 1.00 58.28 336 GLY A C 1
ATOM 2721 O O . GLY A 1 336 ? -29.753 -0.642 12.590 1.00 58.28 336 GLY A O 1
ATOM 2722 N N . LYS A 1 337 ? -31.993 -0.662 12.867 1.00 62.34 337 LYS A N 1
ATOM 2723 C CA . LYS A 1 337 ? -32.263 0.595 12.149 1.00 62.34 337 LYS A CA 1
ATOM 2724 C C . LYS A 1 337 ? -31.949 1.792 13.028 1.00 62.34 337 LYS A C 1
ATOM 2726 O O . LYS A 1 337 ? -32.270 1.784 14.211 1.00 62.34 337 LYS A O 1
ATOM 2731 N N . ILE A 1 338 ? -31.323 2.811 12.434 1.00 71.81 338 ILE A N 1
ATOM 2732 C CA . ILE A 1 338 ? -31.040 4.074 13.119 1.00 71.81 338 ILE A CA 1
ATOM 2733 C C . ILE A 1 338 ? -32.366 4.797 13.362 1.00 71.81 338 ILE A C 1
ATOM 2735 O O . ILE A 1 338 ? -33.123 5.044 12.421 1.00 71.81 338 ILE A O 1
ATOM 2739 N N . GLN A 1 339 ? -32.623 5.119 14.622 1.00 80.56 339 GLN A N 1
ATOM 2740 C CA . GLN A 1 339 ? -33.825 5.787 15.105 1.00 80.56 339 GLN A CA 1
ATOM 2741 C C . GLN A 1 339 ? -33.452 7.046 15.889 1.00 80.56 339 GLN A C 1
ATOM 2743 O O . GLN A 1 339 ? -32.310 7.201 16.331 1.00 80.56 339 GLN A O 1
ATOM 2748 N N . SER A 1 340 ? -34.440 7.917 16.105 1.00 82.62 340 SER A N 1
ATOM 2749 C CA . SER A 1 340 ? -34.283 9.070 16.991 1.00 82.62 340 SER A CA 1
ATOM 2750 C C . SER A 1 340 ? -33.890 8.625 18.411 1.00 82.62 340 SER A C 1
ATOM 2752 O O . SER A 1 340 ? -34.449 7.642 18.913 1.00 82.62 340 SER A O 1
ATOM 2754 N N . PRO A 1 341 ? -32.990 9.356 19.100 1.00 78.69 341 PRO A N 1
ATOM 2755 C CA . PRO A 1 341 ? -32.610 9.075 20.485 1.00 78.69 341 PRO A CA 1
ATOM 2756 C C . PRO A 1 341 ? -33.779 9.035 21.481 1.00 78.69 341 PRO A C 1
ATOM 2758 O O . PRO A 1 341 ? -33.632 8.460 22.559 1.00 78.69 341 PRO A O 1
ATOM 2761 N N . SER A 1 342 ? -34.922 9.634 21.136 1.00 80.00 342 SER A N 1
ATOM 2762 C CA . SER A 1 342 ? -36.124 9.694 21.979 1.00 80.00 342 SER A CA 1
ATOM 2763 C C . SER A 1 342 ? -36.995 8.431 21.913 1.00 80.00 342 SER A C 1
ATOM 2765 O O . SER A 1 342 ? -37.929 8.287 22.702 1.00 80.00 342 SER A O 1
ATOM 2767 N N . VAL A 1 343 ? -36.722 7.507 20.983 1.00 79.75 343 VAL A N 1
ATOM 2768 C CA . VAL A 1 343 ? -37.528 6.292 20.792 1.00 79.75 343 VAL A CA 1
ATOM 2769 C C . VAL A 1 343 ? -37.193 5.249 21.865 1.00 79.75 343 VAL A C 1
ATOM 2771 O O . VAL A 1 343 ? -36.066 4.747 21.943 1.00 79.75 343 VAL A O 1
ATOM 2774 N N . LYS A 1 344 ? -38.194 4.884 22.680 1.00 76.44 344 LYS A N 1
ATOM 2775 C CA . LYS A 1 344 ? -38.086 3.822 23.697 1.00 76.44 344 LYS A CA 1
ATOM 2776 C C . LYS A 1 344 ? -37.834 2.458 23.038 1.00 76.44 344 LYS A C 1
ATOM 2778 O O . LYS A 1 344 ? -38.379 2.166 21.981 1.00 76.44 344 LYS A O 1
ATOM 2783 N N . GLY A 1 345 ? -37.012 1.620 23.674 1.00 76.50 345 GLY A N 1
ATOM 2784 C CA . GLY A 1 345 ? -36.650 0.288 23.164 1.00 76.50 345 GLY A CA 1
ATOM 2785 C C . GLY A 1 345 ? -35.452 0.263 22.206 1.00 76.50 345 GLY A C 1
ATOM 2786 O O . GLY A 1 345 ? -35.057 -0.806 21.751 1.00 76.50 345 GLY A O 1
ATOM 2787 N N . THR A 1 346 ? -34.830 1.412 21.922 1.00 79.50 346 THR A N 1
ATOM 2788 C CA . THR A 1 346 ? -33.603 1.482 21.117 1.00 79.50 346 THR A CA 1
ATOM 2789 C C . THR A 1 346 ? -32.346 1.329 21.978 1.00 79.50 346 THR A C 1
ATOM 2791 O O . THR A 1 346 ? -32.324 1.646 23.168 1.00 79.50 346 THR A O 1
ATOM 2794 N N . ARG A 1 347 ? -31.268 0.817 21.379 1.00 82.62 347 ARG A N 1
ATOM 2795 C CA . ARG A 1 347 ? -29.962 0.613 22.014 1.00 82.62 347 ARG A CA 1
ATOM 2796 C C . ARG A 1 347 ? -28.990 1.672 21.522 1.00 82.62 347 ARG A C 1
ATOM 2798 O O . ARG A 1 347 ? -28.772 1.802 20.318 1.00 82.62 347 ARG A O 1
ATOM 2805 N N . ARG A 1 348 ? -28.349 2.383 22.448 1.00 88.88 348 ARG A N 1
ATOM 2806 C CA . ARG A 1 348 ? -27.266 3.318 22.123 1.00 88.88 348 ARG A CA 1
ATOM 2807 C C . ARG A 1 348 ? -26.025 2.541 21.700 1.00 88.88 348 ARG A C 1
ATOM 2809 O O . ARG A 1 348 ? -25.522 1.711 22.455 1.00 88.88 348 ARG A O 1
ATOM 2816 N N . VAL A 1 349 ? -25.522 2.811 20.503 1.00 85.50 349 VAL A N 1
ATOM 2817 C CA . VAL A 1 349 ? -24.338 2.171 19.929 1.00 85.50 349 VAL A CA 1
ATOM 2818 C C . VAL A 1 349 ? -23.265 3.221 19.682 1.00 85.50 349 VAL A C 1
ATOM 2820 O O . VAL A 1 349 ? -23.482 4.190 18.961 1.00 85.50 349 VAL A O 1
ATOM 2823 N N . ALA A 1 350 ? -22.096 3.013 20.281 1.00 87.94 350 ALA A N 1
ATOM 2824 C CA . ALA A 1 350 ? -20.904 3.823 20.080 1.00 87.94 350 ALA A CA 1
ATOM 2825 C C . ALA A 1 350 ? -20.005 3.145 19.040 1.00 87.94 350 ALA A C 1
ATOM 2827 O O . ALA A 1 350 ? -19.498 2.047 19.263 1.00 87.94 350 ALA A O 1
ATOM 2828 N N . ILE A 1 351 ? -19.806 3.793 17.899 1.00 85.00 351 ILE A N 1
ATOM 2829 C CA . ILE A 1 351 ? -19.009 3.288 16.785 1.00 85.00 351 ILE A CA 1
ATOM 2830 C C . ILE A 1 351 ? -17.654 3.994 16.795 1.00 85.00 351 ILE A C 1
ATOM 2832 O O . ILE A 1 351 ? -17.564 5.215 16.652 1.00 85.00 351 ILE A O 1
ATOM 2836 N N . LYS A 1 352 ? -16.585 3.213 16.950 1.00 85.44 352 LYS A N 1
ATOM 2837 C CA . LYS A 1 352 ? -15.207 3.706 16.997 1.00 85.44 352 LYS A CA 1
ATOM 2838 C C . LYS A 1 352 ? -14.383 3.097 15.867 1.00 85.44 352 LYS A C 1
ATOM 2840 O O . LYS A 1 352 ? -14.290 1.876 15.741 1.00 85.44 352 LYS A O 1
ATOM 2845 N N . TYR A 1 353 ? -13.750 3.958 15.082 1.00 81.06 353 TYR A N 1
ATOM 2846 C CA . TYR A 1 353 ? -12.754 3.593 14.090 1.00 81.06 353 TYR A CA 1
ATOM 2847 C C . TYR A 1 353 ? -11.407 3.355 14.776 1.00 81.06 353 TYR A C 1
ATOM 2849 O O . TYR A 1 353 ? -10.828 4.268 15.364 1.00 81.06 353 TYR A O 1
ATOM 2857 N N . LEU A 1 354 ? -10.898 2.127 14.699 1.00 78.94 354 LEU A N 1
ATOM 2858 C CA . LEU A 1 354 ? -9.586 1.782 15.227 1.00 78.94 354 LEU A CA 1
ATOM 2859 C C . LEU A 1 354 ? -8.500 2.267 14.271 1.00 78.94 354 LEU A C 1
ATOM 2861 O O . LEU A 1 354 ? -8.372 1.800 13.133 1.00 78.94 354 LEU A O 1
ATOM 2865 N N . THR A 1 355 ? -7.679 3.191 14.759 1.00 76.56 355 THR A N 1
ATOM 2866 C CA . THR A 1 355 ? -6.470 3.614 14.058 1.00 76.56 355 THR A CA 1
ATOM 2867 C C . THR A 1 355 ? -5.425 2.500 14.051 1.00 76.56 355 THR A C 1
ATOM 2869 O O . THR A 1 355 ? -5.528 1.489 14.754 1.00 76.56 355 THR A O 1
ATOM 2872 N N . PHE A 1 356 ? -4.360 2.699 13.269 1.00 75.44 356 PHE A N 1
ATOM 2873 C CA . PHE A 1 356 ? -3.209 1.801 13.284 1.00 75.44 356 PHE A CA 1
ATOM 2874 C C . PHE A 1 356 ? -2.714 1.575 14.719 1.00 75.44 356 PHE A C 1
ATOM 2876 O O . PHE A 1 356 ? -2.628 0.430 15.143 1.00 75.44 356 PHE A O 1
ATOM 2883 N N . TYR A 1 357 ? -2.477 2.636 15.496 1.00 79.44 357 TYR A N 1
ATOM 2884 C CA . TYR A 1 357 ? -1.933 2.557 16.860 1.00 79.44 357 TYR A CA 1
ATOM 2885 C C . TYR A 1 357 ? -2.852 1.854 17.872 1.00 79.44 357 TYR A C 1
ATOM 2887 O O . TYR A 1 357 ? -2.371 1.316 18.869 1.00 79.44 357 TYR A O 1
ATOM 2895 N N . GLU A 1 358 ? -4.152 1.805 17.594 1.00 82.75 358 GLU A N 1
ATOM 2896 C CA . GLU A 1 358 ? -5.155 1.137 18.429 1.00 82.75 358 GLU A CA 1
ATOM 2897 C C . GLU A 1 358 ? -5.370 -0.337 18.059 1.00 82.75 358 GLU A C 1
ATOM 2899 O O . GLU A 1 358 ? -6.050 -1.064 18.783 1.00 82.75 358 GLU A O 1
ATOM 2904 N N . THR A 1 359 ? -4.764 -0.794 16.959 1.00 82.19 359 THR A N 1
ATOM 2905 C CA . THR A 1 359 ? -4.943 -2.141 16.411 1.00 82.19 359 THR A CA 1
ATOM 2906 C C . THR A 1 359 ? -3.723 -3.026 16.680 1.00 82.19 359 THR A C 1
ATOM 2908 O O . THR A 1 359 ? -2.582 -2.628 16.431 1.00 82.19 359 THR A O 1
ATOM 2911 N N . LEU A 1 360 ? -3.970 -4.249 17.152 1.00 84.69 360 LEU A N 1
ATOM 2912 C CA . LEU A 1 360 ? -2.977 -5.310 17.331 1.00 84.69 360 LEU A CA 1
ATOM 2913 C C . LEU A 1 360 ? -2.812 -6.130 16.044 1.00 84.69 360 LEU A C 1
ATOM 2915 O O . LEU A 1 360 ? -3.797 -6.501 15.407 1.00 84.69 360 LEU A O 1
ATOM 2919 N N . MET A 1 361 ? -1.576 -6.464 15.687 1.00 83.38 361 MET A N 1
ATOM 2920 C CA . MET A 1 361 ? -1.224 -7.352 14.575 1.00 83.38 361 MET A CA 1
ATOM 2921 C C . MET A 1 361 ? -0.928 -8.770 15.084 1.00 83.38 361 MET A C 1
ATOM 2923 O O . MET A 1 361 ? -0.463 -8.919 16.211 1.00 83.38 361 MET A O 1
ATOM 2927 N N . PRO A 1 362 ? -1.171 -9.817 14.283 1.00 74.62 362 PRO A N 1
ATOM 2928 C CA . PRO A 1 362 ? -1.865 -9.797 12.990 1.00 74.62 362 PRO A CA 1
ATOM 2929 C C . PRO A 1 362 ? -3.402 -9.806 13.138 1.00 74.62 362 PRO A C 1
ATOM 2931 O O . PRO A 1 362 ? -4.130 -9.686 12.162 1.00 74.62 362 PRO A O 1
ATOM 2934 N N . VAL A 1 363 ? -3.912 -9.946 14.366 1.00 73.50 363 VAL A N 1
ATOM 2935 C CA . VAL A 1 363 ? -5.326 -10.251 14.654 1.00 73.50 363 VAL A CA 1
ATOM 2936 C C . VAL A 1 363 ? -6.329 -9.134 14.334 1.00 73.50 363 VAL A C 1
ATOM 2938 O O . VAL A 1 363 ? -7.527 -9.396 14.298 1.00 73.50 363 VAL A O 1
ATOM 2941 N N . GLY A 1 364 ? -5.890 -7.888 14.148 1.00 75.12 364 GLY A N 1
ATOM 2942 C CA . GLY A 1 364 ? -6.786 -6.753 13.897 1.00 75.12 364 GLY A CA 1
ATOM 2943 C C . GLY A 1 364 ? -7.645 -6.352 15.105 1.00 75.12 364 GLY A C 1
ATOM 2944 O O . GLY A 1 364 ? -8.650 -5.663 14.946 1.00 75.12 364 GLY A O 1
ATOM 2945 N N . ALA A 1 365 ? -7.278 -6.802 16.307 1.00 80.62 365 ALA A N 1
ATOM 2946 C CA . ALA A 1 365 ? -8.038 -6.591 17.536 1.00 80.62 365 ALA A CA 1
ATOM 2947 C C . ALA A 1 365 ? -7.707 -5.237 18.196 1.00 80.62 365 ALA A C 1
ATOM 2949 O O . ALA A 1 365 ? -6.586 -4.751 18.044 1.00 80.62 365 ALA A O 1
ATOM 2950 N N . PRO A 1 366 ? -8.630 -4.645 18.980 1.00 86.00 366 PRO A N 1
ATOM 2951 C CA . PRO A 1 366 ? -8.333 -3.464 19.788 1.00 86.00 366 PRO A CA 1
ATOM 2952 C C . PRO A 1 366 ? -7.250 -3.759 20.833 1.00 86.00 366 PRO A C 1
ATOM 2954 O O . PRO A 1 366 ? -7.246 -4.827 21.459 1.00 86.00 366 PRO A O 1
ATOM 2957 N N . ASN A 1 367 ? -6.380 -2.781 21.067 1.00 89.06 367 ASN A N 1
ATOM 2958 C CA . ASN A 1 367 ? -5.422 -2.809 22.165 1.00 89.06 367 ASN A CA 1
ATOM 2959 C C . ASN A 1 367 ? -6.117 -2.658 23.539 1.00 89.06 367 ASN A C 1
ATOM 2961 O O . ASN A 1 367 ? -7.339 -2.505 23.642 1.00 89.06 367 ASN A O 1
ATOM 2965 N N . GLY A 1 368 ? -5.329 -2.703 24.612 1.00 89.69 368 GLY A N 1
ATOM 2966 C CA . GLY A 1 368 ? -5.818 -2.551 25.982 1.00 89.69 368 GLY A CA 1
ATOM 2967 C C . GLY A 1 368 ? -6.607 -1.286 26.268 1.00 89.69 368 GLY A C 1
ATOM 2968 O O . GLY A 1 368 ? -7.701 -1.353 26.820 1.00 89.69 368 GLY A O 1
ATOM 2969 N N . ALA A 1 369 ? -6.064 -0.135 25.870 1.00 88.81 369 ALA A N 1
ATOM 2970 C CA . ALA A 1 369 ? -6.701 1.157 26.097 1.00 88.81 369 ALA A CA 1
ATOM 2971 C C . ALA A 1 369 ? -8.076 1.217 25.414 1.00 88.81 369 ALA A C 1
ATOM 2973 O O . ALA A 1 369 ? -9.063 1.617 26.029 1.00 88.81 369 ALA A O 1
ATOM 2974 N N . SER A 1 370 ? -8.170 0.721 24.176 1.00 89.06 370 SER A N 1
ATOM 2975 C CA . SER A 1 370 ? -9.444 0.629 23.468 1.00 89.06 370 SER A CA 1
ATOM 2976 C C . SER A 1 370 ? -10.412 -0.345 24.151 1.00 89.06 370 SER A C 1
ATOM 2978 O O . SER A 1 370 ? -11.604 -0.061 24.238 1.00 89.06 370 SER A O 1
ATOM 2980 N N . LYS A 1 371 ? -9.937 -1.472 24.699 1.00 89.00 371 LYS A N 1
ATOM 2981 C CA . LYS A 1 371 ? -10.786 -2.397 25.477 1.00 89.00 371 LYS A CA 1
ATOM 2982 C C . LYS A 1 371 ? -11.294 -1.781 26.784 1.00 89.00 371 LYS A C 1
ATOM 2984 O O . LYS A 1 371 ? -12.462 -1.980 27.105 1.00 89.00 371 LYS A O 1
ATOM 2989 N N . LEU A 1 372 ? -10.473 -1.004 27.491 1.00 90.31 372 LEU A N 1
ATOM 2990 C CA . LEU A 1 372 ? -10.899 -0.261 28.681 1.00 90.31 372 LEU A CA 1
ATOM 2991 C C . LEU A 1 372 ? -12.014 0.737 28.340 1.00 90.31 372 LEU A C 1
ATOM 2993 O O . LEU A 1 372 ? -13.065 0.707 28.975 1.00 90.31 372 LEU A O 1
ATOM 2997 N N . MET A 1 373 ? -11.828 1.532 27.280 1.00 90.25 373 MET A N 1
ATOM 2998 C CA . MET A 1 373 ? -12.856 2.448 26.770 1.00 90.25 373 MET A CA 1
ATOM 2999 C C . MET A 1 373 ? -14.163 1.707 26.454 1.00 90.25 373 MET A C 1
ATOM 3001 O O . MET A 1 373 ? -15.240 2.162 26.833 1.00 90.25 373 MET A O 1
ATOM 3005 N N . ARG A 1 374 ? -14.090 0.538 25.798 1.00 89.88 374 ARG A N 1
ATOM 3006 C CA . ARG A 1 374 ? -15.276 -0.301 25.553 1.00 89.88 374 ARG A CA 1
ATOM 3007 C C . ARG A 1 374 ? -15.981 -0.679 26.855 1.00 89.88 374 ARG A C 1
ATOM 3009 O O . ARG A 1 374 ? -17.203 -0.600 26.915 1.00 89.88 374 ARG A O 1
ATOM 3016 N N . ASN A 1 375 ? -15.235 -1.118 27.864 1.00 88.88 375 ASN A N 1
ATOM 3017 C CA . ASN A 1 375 ? -15.812 -1.556 29.134 1.00 88.88 375 ASN A CA 1
ATOM 3018 C C . ASN A 1 375 ? -16.514 -0.401 29.862 1.00 88.88 375 ASN A C 1
ATOM 3020 O O . ASN A 1 375 ? -17.633 -0.580 30.337 1.00 88.88 375 ASN A O 1
ATOM 3024 N N . GLN A 1 376 ? -15.904 0.786 29.876 1.00 89.69 376 GLN A N 1
ATOM 3025 C CA . GLN A 1 376 ? -16.481 1.996 30.471 1.00 89.69 376 GLN A CA 1
ATOM 3026 C C . GLN A 1 376 ? -17.761 2.427 29.748 1.00 89.69 376 GLN A C 1
ATOM 3028 O O . GLN A 1 376 ? -18.793 2.635 30.378 1.00 89.69 376 GLN A O 1
ATOM 3033 N N . LEU A 1 377 ? -17.739 2.468 28.415 1.00 90.62 377 LEU A N 1
ATOM 3034 C CA . LEU A 1 377 ? -18.915 2.806 27.611 1.00 90.62 377 LEU A CA 1
ATOM 3035 C C . LEU A 1 377 ? -20.057 1.798 27.774 1.00 90.62 377 LEU A C 1
ATOM 3037 O O . LEU A 1 377 ? -21.214 2.205 27.865 1.00 90.62 377 LEU A O 1
ATOM 3041 N N . ASN A 1 378 ? -19.745 0.502 27.880 1.00 90.25 378 ASN A N 1
ATOM 3042 C CA . ASN A 1 378 ? -20.742 -0.526 28.186 1.00 90.25 378 ASN A CA 1
ATOM 3043 C C . ASN A 1 378 ? -21.444 -0.257 29.526 1.00 90.25 378 ASN A C 1
ATOM 3045 O O . ASN A 1 378 ? -22.656 -0.441 29.618 1.00 90.25 378 ASN A O 1
ATOM 3049 N N . LYS A 1 379 ? -20.711 0.213 30.542 1.00 90.62 379 LYS A N 1
ATOM 3050 C CA . LYS A 1 379 ? -21.272 0.594 31.847 1.00 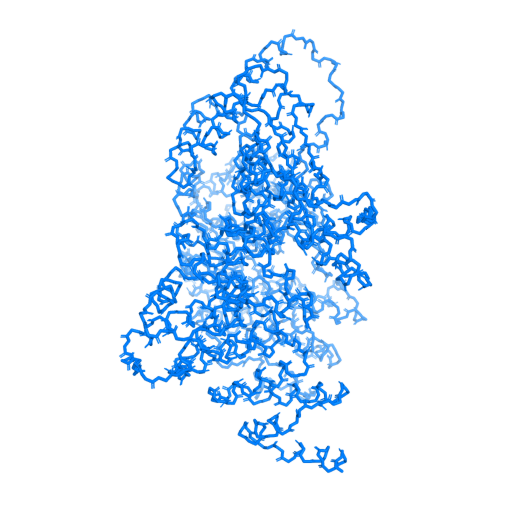90.62 379 LYS A CA 1
ATOM 3051 C C . LYS A 1 379 ? -22.083 1.891 31.797 1.00 90.62 379 LYS A C 1
ATOM 3053 O O . LYS A 1 379 ? -23.095 1.993 32.475 1.00 90.62 379 LYS A O 1
ATOM 3058 N N . MET A 1 380 ? -21.725 2.818 30.911 1.00 89.44 380 MET A N 1
ATOM 3059 C CA . MET A 1 380 ? -22.527 4.008 30.590 1.00 89.44 380 MET A CA 1
ATOM 3060 C C . MET A 1 380 ? -23.779 3.704 29.732 1.00 89.44 380 MET A C 1
ATOM 3062 O O . MET A 1 380 ? -24.478 4.629 29.318 1.00 89.44 380 MET A O 1
ATOM 3066 N N . GLY A 1 381 ? -24.054 2.434 29.409 1.00 88.62 381 GLY A N 1
ATOM 3067 C CA . GLY A 1 381 ? -25.221 2.017 28.624 1.00 88.62 381 GLY A CA 1
ATOM 3068 C C . GLY A 1 381 ? -25.033 2.032 27.101 1.00 88.62 381 GLY A C 1
ATOM 3069 O O . GLY A 1 381 ? -26.008 1.866 26.368 1.00 88.62 381 GLY A O 1
ATOM 3070 N N . TYR A 1 382 ? -23.805 2.201 26.598 1.00 89.50 382 TYR A N 1
ATOM 3071 C CA . TYR A 1 382 ? -23.499 2.122 25.166 1.00 89.50 382 TYR A CA 1
ATOM 3072 C C . TYR A 1 382 ? -23.010 0.730 24.774 1.00 89.50 382 TYR A C 1
ATOM 3074 O O . TYR A 1 382 ? -22.100 0.186 25.381 1.00 89.50 382 TYR A O 1
ATOM 3082 N N . ARG A 1 383 ? -23.504 0.179 23.668 1.00 85.56 383 ARG A N 1
ATOM 3083 C CA . ARG A 1 383 ? -22.867 -0.963 22.998 1.00 85.56 383 ARG A CA 1
ATOM 3084 C C . ARG A 1 383 ? -21.743 -0.457 22.101 1.00 85.56 383 ARG A C 1
ATOM 3086 O O . ARG A 1 383 ? -21.999 0.333 21.199 1.00 85.56 383 ARG A O 1
ATOM 3093 N N . VAL A 1 384 ? -20.507 -0.907 22.307 1.00 84.06 384 VAL A N 1
ATOM 3094 C CA . VAL A 1 384 ? -19.370 -0.418 21.504 1.00 84.06 384 VAL A CA 1
ATOM 3095 C C . VAL A 1 384 ? -19.050 -1.329 20.326 1.00 84.06 384 VAL A C 1
ATOM 3097 O O . VAL A 1 384 ? -18.737 -2.509 20.503 1.00 84.06 384 VAL A O 1
ATOM 3100 N N . LEU A 1 385 ? -19.030 -0.745 19.132 1.00 80.44 385 LEU A N 1
ATOM 3101 C CA . LEU A 1 385 ? -18.596 -1.373 17.893 1.00 80.44 385 LEU A CA 1
ATOM 3102 C C . LEU A 1 385 ? -17.219 -0.834 17.495 1.00 80.44 385 LEU A C 1
ATOM 3104 O O . LEU A 1 385 ? -17.038 0.376 17.357 1.00 80.44 385 LEU A O 1
ATOM 3108 N N . PHE A 1 386 ? -16.254 -1.734 17.294 1.00 78.31 386 PHE A N 1
ATOM 3109 C CA . PHE A 1 386 ? -14.964 -1.367 16.715 1.00 78.31 386 PHE A CA 1
ATOM 3110 C C . PHE A 1 386 ? -14.929 -1.701 15.241 1.00 78.31 386 PHE A C 1
ATOM 3112 O O . PHE A 1 386 ? -15.107 -2.854 14.860 1.00 78.31 386 PHE A O 1
ATOM 3119 N N . GLU A 1 387 ? -14.622 -0.689 14.447 1.00 71.12 387 GLU A N 1
ATOM 3120 C CA . GLU A 1 387 ? -14.462 -0.807 13.012 1.00 71.12 387 GLU A CA 1
ATOM 3121 C C . GLU A 1 387 ? -13.011 -0.538 12.642 1.00 71.12 387 GLU A C 1
ATOM 3123 O O . GLU A 1 387 ? -12.415 0.446 13.071 1.00 71.12 387 GLU A O 1
ATOM 3128 N N . SER A 1 388 ? -12.412 -1.424 11.854 1.00 61.47 388 SER A N 1
ATOM 3129 C CA . SER A 1 388 ? -11.036 -1.258 11.387 1.00 61.47 388 SER A CA 1
ATOM 3130 C C . SER A 1 388 ? -11.012 -0.849 9.919 1.00 61.47 388 SER A C 1
ATOM 3132 O O . SER A 1 388 ? -11.983 -1.001 9.171 1.00 61.47 388 SER A O 1
ATOM 3134 N N . ARG A 1 389 ? -9.852 -0.367 9.466 1.00 53.00 389 ARG A N 1
ATOM 3135 C CA . ARG A 1 389 ? -9.611 0.064 8.081 1.00 53.00 389 ARG A CA 1
ATOM 3136 C C . ARG A 1 389 ? -10.054 -0.957 7.018 1.00 53.00 389 ARG A C 1
ATOM 3138 O O . ARG A 1 389 ? -10.425 -0.552 5.917 1.00 53.00 389 ARG A O 1
ATOM 3145 N N . GLY A 1 390 ? -10.027 -2.258 7.326 1.00 46.88 390 GLY A N 1
ATOM 3146 C CA . GLY A 1 390 ? -10.479 -3.322 6.421 1.00 46.88 390 GLY A CA 1
ATOM 3147 C C . GLY A 1 390 ? -11.998 -3.351 6.222 1.00 46.88 390 GLY A C 1
ATOM 3148 O O . GLY A 1 390 ? -12.466 -3.420 5.086 1.00 46.88 390 GLY A O 1
ATOM 3149 N N . ILE A 1 391 ? -12.764 -3.225 7.308 1.00 45.84 391 ILE A N 1
ATOM 3150 C CA . ILE A 1 391 ? -14.231 -3.326 7.294 1.00 45.84 391 ILE A CA 1
ATOM 3151 C C . ILE A 1 391 ? -14.859 -2.015 6.817 1.00 45.84 391 ILE A C 1
ATOM 3153 O O . ILE A 1 391 ? -15.752 -2.043 5.976 1.00 45.84 391 ILE A O 1
ATOM 3157 N N . VAL A 1 392 ? -14.314 -0.860 7.210 1.00 45.16 392 VAL A N 1
ATOM 3158 C CA . VAL A 1 392 ? -14.742 0.448 6.680 1.00 45.16 392 VAL A CA 1
ATOM 3159 C C . VAL A 1 392 ? -14.573 0.528 5.168 1.00 45.16 392 VAL A C 1
ATOM 3161 O O . VAL A 1 392 ? -15.452 1.026 4.469 1.00 45.16 392 VAL A O 1
ATOM 3164 N N . LYS A 1 393 ? -13.473 -0.008 4.627 1.00 41.72 393 LYS A N 1
ATOM 3165 C CA . LYS A 1 393 ? -13.275 -0.067 3.176 1.00 41.72 393 LYS A CA 1
ATOM 3166 C C . LYS A 1 393 ? -14.353 -0.924 2.510 1.00 41.72 393 LYS A C 1
ATOM 3168 O O . LYS A 1 393 ? -14.830 -0.529 1.453 1.00 41.72 393 LYS A O 1
ATOM 3173 N N . ALA A 1 394 ? -14.759 -2.035 3.126 1.00 39.94 394 ALA A N 1
ATOM 3174 C CA . ALA A 1 394 ? -15.827 -2.903 2.632 1.00 39.94 394 ALA A CA 1
ATOM 3175 C C . ALA A 1 394 ? -17.220 -2.253 2.742 1.00 39.94 394 ALA A C 1
ATOM 3177 O O . ALA A 1 394 ? -17.963 -2.266 1.765 1.00 39.94 394 ALA A O 1
ATOM 3178 N N . LEU A 1 395 ? -17.543 -1.616 3.873 1.00 44.78 395 LEU A N 1
ATOM 3179 C CA . LEU A 1 395 ? -18.797 -0.891 4.108 1.00 44.78 395 LEU A CA 1
ATOM 3180 C C . LEU A 1 395 ? -18.942 0.313 3.171 1.00 44.78 395 LEU A C 1
ATOM 3182 O O . LEU A 1 395 ? -19.979 0.483 2.538 1.00 44.78 395 LEU A O 1
ATOM 3186 N N . CYS A 1 396 ? -17.883 1.107 2.995 1.00 40.41 396 CYS A N 1
ATOM 3187 C CA . CYS A 1 396 ? -17.865 2.208 2.035 1.00 40.41 396 CYS A CA 1
ATOM 3188 C C . CYS A 1 396 ? -17.997 1.704 0.592 1.00 40.41 396 CYS A C 1
ATOM 3190 O O . CYS A 1 396 ? -18.688 2.341 -0.204 1.00 40.41 396 CYS A O 1
ATOM 3192 N N . LEU A 1 397 ? -17.379 0.568 0.237 1.00 40.28 397 LEU A N 1
ATOM 3193 C CA . LEU A 1 397 ? -17.551 -0.049 -1.083 1.00 40.28 397 LEU A CA 1
ATOM 3194 C C . LEU A 1 397 ? -18.989 -0.540 -1.285 1.00 40.28 397 LEU A C 1
ATOM 3196 O O . LEU A 1 397 ? -19.537 -0.344 -2.364 1.00 40.28 397 LEU A O 1
ATOM 3200 N N . ALA A 1 398 ? -19.596 -1.141 -0.258 1.00 40.94 398 ALA A N 1
ATOM 3201 C CA . ALA A 1 398 ? -20.961 -1.657 -0.279 1.00 40.94 398 ALA A CA 1
ATOM 3202 C C . ALA A 1 398 ? -21.995 -0.529 -0.381 1.00 40.94 398 ALA A C 1
ATOM 3204 O O . ALA A 1 398 ? -22.837 -0.566 -1.270 1.00 40.94 398 ALA A O 1
ATOM 3205 N N . TYR A 1 399 ? -21.872 0.521 0.436 1.00 42.22 399 TYR A N 1
ATOM 3206 C CA . TYR A 1 399 ? -22.730 1.708 0.376 1.00 42.22 399 TYR A CA 1
ATOM 3207 C C . TYR A 1 399 ? -22.596 2.438 -0.967 1.00 42.22 399 TYR A C 1
ATOM 3209 O O . TYR A 1 399 ? -23.586 2.809 -1.590 1.00 42.22 399 TYR A O 1
ATOM 3217 N N . THR A 1 400 ? -21.367 2.578 -1.479 1.00 37.19 400 THR A N 1
ATOM 3218 C CA . THR A 1 400 ? -21.128 3.201 -2.792 1.00 37.19 400 THR A CA 1
ATOM 3219 C C . THR A 1 400 ? -21.661 2.332 -3.939 1.00 37.19 400 THR A C 1
ATOM 3221 O O . THR A 1 400 ? -22.199 2.867 -4.902 1.00 37.19 400 THR A O 1
ATOM 3224 N N . ARG A 1 401 ? -21.575 0.997 -3.839 1.00 37.66 401 ARG A N 1
ATOM 3225 C CA . ARG A 1 401 ? -22.179 0.063 -4.807 1.00 37.66 401 ARG A CA 1
ATOM 3226 C C . ARG A 1 401 ? -23.709 0.082 -4.746 1.00 37.66 401 ARG A C 1
ATOM 3228 O O . ARG A 1 401 ? -24.326 0.104 -5.801 1.00 37.66 401 ARG A O 1
ATOM 3235 N N . ALA A 1 402 ? -24.311 0.146 -3.558 1.00 39.31 402 ALA A N 1
ATOM 3236 C CA . ALA A 1 402 ? -25.762 0.241 -3.372 1.00 39.31 402 ALA A CA 1
ATOM 3237 C C . ALA A 1 402 ? -26.334 1.562 -3.920 1.00 39.31 402 ALA A C 1
ATOM 3239 O O . ALA A 1 402 ? -27.356 1.562 -4.600 1.00 39.31 402 ALA A O 1
ATOM 3240 N N . LEU A 1 403 ? -25.629 2.682 -3.723 1.00 37.88 403 LEU A N 1
ATOM 3241 C CA . LEU A 1 403 ? -25.980 3.966 -4.340 1.00 37.88 403 LEU A CA 1
ATOM 3242 C C . LEU A 1 403 ? -25.825 3.954 -5.871 1.00 37.88 403 LEU A C 1
ATOM 3244 O O . LEU A 1 403 ? -26.596 4.607 -6.567 1.00 37.88 403 LEU A O 1
ATOM 3248 N N . CYS A 1 404 ? -24.861 3.203 -6.415 1.00 31.53 404 CYS A N 1
ATOM 3249 C CA . CYS A 1 404 ? -24.684 3.060 -7.865 1.00 31.53 404 CYS A CA 1
ATOM 3250 C C . CYS A 1 404 ? -25.680 2.089 -8.527 1.00 31.53 404 CYS A C 1
ATOM 3252 O O . CYS A 1 404 ? -25.947 2.239 -9.716 1.00 31.53 404 CYS A O 1
ATOM 3254 N N . LEU A 1 405 ? -26.233 1.120 -7.790 1.00 37.06 405 LEU A N 1
ATOM 3255 C CA . LEU A 1 405 ? -27.169 0.101 -8.295 1.00 37.06 405 LEU A CA 1
ATOM 3256 C C . LEU A 1 405 ? -28.638 0.557 -8.333 1.00 37.06 405 LEU A C 1
ATOM 3258 O O . LEU A 1 405 ? -29.524 -0.249 -8.598 1.00 37.06 405 LEU A O 1
ATOM 3262 N N . PHE A 1 406 ? -28.897 1.859 -8.188 1.00 37.84 406 PHE A N 1
ATOM 3263 C CA . PHE A 1 406 ? -30.224 2.490 -8.288 1.00 37.84 406 PHE A CA 1
ATOM 3264 C C . PHE A 1 406 ? -30.957 2.257 -9.634 1.00 37.84 406 PHE A C 1
ATOM 3266 O O . PHE A 1 406 ? -32.062 2.756 -9.823 1.00 37.84 406 PHE A O 1
ATOM 3273 N N . LYS A 1 407 ? -30.356 1.523 -10.584 1.00 39.25 407 LYS A N 1
ATOM 3274 C CA . LYS A 1 407 ? -30.930 1.216 -11.901 1.00 39.25 407 LYS A CA 1
ATOM 3275 C C . LYS A 1 407 ? -31.280 -0.252 -12.159 1.00 39.25 407 LYS A C 1
ATOM 3277 O O . LYS A 1 407 ? -31.979 -0.493 -13.135 1.00 39.25 407 LYS A O 1
ATOM 3282 N N . GLU A 1 408 ? -30.877 -1.217 -11.329 1.00 37.50 408 GLU A N 1
ATOM 3283 C CA . GLU A 1 408 ? -31.105 -2.639 -11.645 1.00 37.50 408 GLU A CA 1
ATOM 3284 C C . GLU A 1 408 ? -31.700 -3.437 -10.476 1.00 37.50 408 GLU A C 1
ATOM 3286 O O . GLU A 1 408 ? -31.009 -3.875 -9.565 1.00 37.50 408 GLU A O 1
ATOM 3291 N N . SER A 1 409 ? -33.013 -3.672 -10.585 1.00 42.25 409 SER A N 1
ATOM 3292 C CA . SER A 1 409 ? -33.844 -4.688 -9.917 1.00 42.25 409 SER A CA 1
ATOM 3293 C C . SER A 1 409 ? -33.811 -4.792 -8.374 1.00 42.25 409 SER A C 1
ATOM 3295 O O . SER A 1 409 ? -32.804 -5.080 -7.729 1.00 42.25 409 SER A O 1
ATOM 3297 N N . ARG A 1 410 ? -35.008 -4.709 -7.768 1.00 41.22 410 ARG A N 1
ATOM 3298 C CA . ARG A 1 410 ? -35.276 -4.948 -6.330 1.00 41.22 410 ARG A CA 1
ATOM 3299 C C . ARG A 1 410 ? -34.734 -6.299 -5.811 1.00 41.22 410 ARG A C 1
ATOM 3301 O O . ARG A 1 410 ? -34.489 -6.433 -4.614 1.00 41.22 410 ARG A O 1
ATOM 3308 N N . GLY A 1 411 ? -34.533 -7.287 -6.690 1.00 39.59 411 GLY A N 1
ATOM 3309 C CA . GLY A 1 411 ? -34.033 -8.625 -6.351 1.00 39.59 411 GLY A CA 1
ATOM 3310 C C . GLY A 1 411 ? -32.535 -8.682 -6.031 1.00 39.59 411 GLY A C 1
ATOM 3311 O O . GLY A 1 411 ? -32.146 -9.358 -5.079 1.00 39.59 411 GLY A O 1
ATOM 3312 N N . LEU A 1 412 ? -31.700 -7.925 -6.752 1.00 38.59 412 LEU A N 1
ATOM 3313 C CA . LEU A 1 412 ? -30.240 -7.965 -6.592 1.00 38.59 412 LEU A CA 1
ATOM 3314 C C . LEU A 1 412 ? -29.792 -7.332 -5.266 1.00 38.59 412 LEU A C 1
ATOM 3316 O O . LEU A 1 412 ? -28.913 -7.850 -4.580 1.00 38.59 412 LEU A O 1
ATOM 3320 N N . VAL A 1 413 ? -30.456 -6.245 -4.862 1.00 40.31 413 VAL A N 1
ATOM 3321 C CA . VAL A 1 413 ? -30.234 -5.585 -3.566 1.00 40.31 413 VAL A CA 1
ATOM 3322 C C . VAL A 1 413 ? -30.617 -6.521 -2.419 1.00 40.31 413 VAL A C 1
ATOM 3324 O O . VAL A 1 413 ? -29.855 -6.674 -1.468 1.00 40.31 413 VAL A O 1
ATOM 3327 N N . LYS A 1 414 ? -31.750 -7.227 -2.535 1.00 40.22 414 LYS A N 1
ATOM 3328 C CA . LYS A 1 414 ? -32.203 -8.207 -1.537 1.00 40.22 414 LYS A CA 1
ATOM 3329 C C . LYS A 1 414 ? -31.229 -9.390 -1.423 1.00 40.22 414 LYS A C 1
ATOM 3331 O O . LYS A 1 414 ? -30.926 -9.811 -0.309 1.00 40.22 414 LYS A O 1
ATOM 3336 N N . ALA A 1 415 ? -30.686 -9.867 -2.546 1.00 39.66 415 ALA A N 1
ATOM 3337 C CA . ALA A 1 415 ? -29.704 -10.953 -2.600 1.00 39.66 415 ALA A CA 1
ATOM 3338 C C . ALA A 1 415 ? -28.329 -10.552 -2.034 1.00 39.66 415 ALA A C 1
ATOM 3340 O O . ALA A 1 415 ? -27.780 -11.278 -1.209 1.00 39.66 415 ALA A O 1
ATOM 3341 N N . LEU A 1 416 ? -27.806 -9.370 -2.385 1.00 40.34 416 LEU A N 1
ATOM 3342 C CA . LEU A 1 416 ? -26.550 -8.832 -1.841 1.00 40.34 416 LEU A CA 1
ATOM 3343 C C . LEU A 1 416 ? -26.643 -8.590 -0.329 1.00 40.34 416 LEU A C 1
ATOM 3345 O O . LEU A 1 416 ? -25.720 -8.920 0.413 1.00 40.34 416 LEU A O 1
ATOM 3349 N N . CYS A 1 417 ? -27.784 -8.083 0.138 1.00 41.06 417 CYS A N 1
ATOM 3350 C CA . CYS A 1 417 ? -28.081 -7.916 1.556 1.00 41.06 417 CYS A CA 1
ATOM 3351 C C . CYS A 1 417 ? -28.196 -9.257 2.297 1.00 41.06 417 CYS A C 1
ATOM 3353 O O . CYS A 1 417 ? -27.674 -9.398 3.405 1.00 41.06 417 CYS A O 1
ATOM 3355 N N . LEU A 1 418 ? -28.815 -10.277 1.691 1.00 40.31 418 LEU A N 1
ATOM 3356 C CA . LEU A 1 418 ? -28.856 -11.628 2.260 1.00 40.31 418 LEU A CA 1
ATOM 3357 C C . LEU A 1 418 ? -27.469 -12.285 2.306 1.00 40.31 418 LEU A C 1
ATOM 3359 O O . LEU A 1 418 ? -27.124 -12.901 3.311 1.00 40.31 418 LEU A O 1
ATOM 3363 N N . ALA A 1 419 ? -26.665 -12.138 1.252 1.00 37.38 419 ALA A N 1
ATOM 3364 C CA . ALA A 1 419 ? -25.324 -12.709 1.170 1.00 37.38 419 ALA A CA 1
ATOM 3365 C C . ALA A 1 419 ? -24.383 -12.093 2.220 1.00 37.38 419 ALA A C 1
ATOM 3367 O O . ALA A 1 419 ? -23.686 -12.812 2.934 1.00 37.38 419 ALA A O 1
ATOM 3368 N N . TYR A 1 420 ? -24.427 -10.769 2.401 1.00 41.88 420 TYR A N 1
ATOM 3369 C CA . TYR A 1 420 ? -23.597 -10.080 3.394 1.00 41.88 420 TYR A CA 1
ATOM 3370 C C . TYR A 1 420 ? -24.044 -10.338 4.837 1.00 41.88 420 TYR A C 1
ATOM 3372 O O . TYR A 1 420 ? -23.210 -10.511 5.720 1.00 41.88 420 TYR A O 1
ATOM 3380 N N . THR A 1 421 ? -25.352 -10.419 5.100 1.00 38.91 421 THR A N 1
ATOM 3381 C CA . THR A 1 421 ? -25.866 -10.740 6.447 1.00 38.91 421 THR A CA 1
ATOM 3382 C C . THR A 1 421 ? -25.600 -12.187 6.863 1.00 38.91 421 THR A C 1
ATOM 3384 O O . THR A 1 421 ? -25.653 -12.497 8.055 1.00 38.91 421 THR A O 1
ATOM 3387 N N . ARG A 1 422 ? -25.269 -13.057 5.900 1.00 37.44 422 ARG A N 1
ATOM 3388 C CA . ARG A 1 422 ? -24.831 -14.443 6.110 1.00 37.44 422 ARG A CA 1
ATOM 3389 C C . ARG A 1 422 ? -23.307 -14.610 6.149 1.00 37.44 422 ARG A C 1
ATOM 3391 O O . ARG A 1 422 ? -22.849 -15.721 6.399 1.00 37.44 422 ARG A O 1
ATOM 3398 N N . ALA A 1 423 ? -22.521 -13.542 5.969 1.00 36.28 423 ALA A N 1
ATOM 3399 C CA . ALA A 1 423 ? -21.065 -13.636 6.028 1.00 36.28 423 ALA A CA 1
ATOM 3400 C C . ALA A 1 423 ? -20.600 -14.075 7.438 1.00 36.28 423 ALA A C 1
ATOM 3402 O O . ALA A 1 423 ? -20.948 -13.425 8.436 1.00 36.28 423 ALA A O 1
ATOM 3403 N N . PRO A 1 424 ? -19.796 -15.151 7.552 1.00 31.06 424 PRO A N 1
ATOM 3404 C CA . PRO A 1 424 ? -19.434 -15.750 8.840 1.00 31.06 424 PRO A CA 1
ATOM 3405 C C . PRO A 1 424 ? -18.593 -14.822 9.734 1.00 31.06 424 PRO A C 1
ATOM 3407 O O . PRO A 1 424 ? -18.561 -15.006 10.946 1.00 31.06 424 PRO A O 1
ATOM 3410 N N . CYS A 1 425 ? -17.978 -13.783 9.162 1.00 31.31 425 CYS A N 1
ATOM 3411 C CA . CYS A 1 425 ? -17.043 -12.883 9.842 1.00 31.31 425 CYS A CA 1
ATOM 3412 C C . CYS A 1 425 ? -17.699 -11.695 10.578 1.00 31.31 425 CYS A C 1
ATOM 3414 O O . CYS A 1 425 ? -16.999 -10.953 11.264 1.00 31.31 425 CYS A O 1
ATOM 3416 N N . LEU A 1 426 ? -19.009 -11.465 10.419 1.00 35.03 426 LEU A N 1
ATOM 3417 C CA . LEU A 1 426 ? -19.716 -10.325 11.028 1.00 35.03 426 LEU A CA 1
ATOM 3418 C C . LEU A 1 426 ? -20.377 -10.720 12.353 1.00 35.03 426 LEU A C 1
ATOM 3420 O O . LEU A 1 426 ? -21.091 -11.729 12.404 1.00 35.03 426 LEU A O 1
ATOM 3424 N N . SER A 1 427 ? -20.208 -9.892 13.394 1.00 40.25 427 SER A N 1
ATOM 3425 C CA . SER A 1 427 ? -20.943 -10.045 14.657 1.00 40.25 427 SER A CA 1
ATOM 3426 C C . SER A 1 427 ? -22.450 -9.849 14.446 1.00 40.25 427 SER A C 1
ATOM 3428 O O . SER A 1 427 ? -22.890 -9.273 13.446 1.00 40.25 427 SER A O 1
ATOM 3430 N N . LYS A 1 428 ? -23.268 -10.333 15.387 1.00 40.06 428 LYS A N 1
ATOM 3431 C CA . LYS A 1 428 ? -24.737 -10.246 15.314 1.00 40.06 428 LYS A CA 1
ATOM 3432 C C . LYS A 1 428 ? -25.215 -8.791 15.198 1.00 40.06 428 LYS A C 1
ATOM 3434 O O . LYS A 1 428 ? -26.150 -8.516 14.452 1.00 40.06 428 LYS A O 1
ATOM 3439 N N . GLU A 1 429 ? -24.532 -7.863 15.861 1.00 41.12 429 GLU A N 1
ATOM 3440 C CA . GLU A 1 429 ? -24.796 -6.424 15.815 1.00 41.12 429 GLU A CA 1
ATOM 3441 C C . GLU A 1 429 ? -24.354 -5.791 14.486 1.00 41.12 429 GLU A C 1
ATOM 3443 O O . GLU A 1 429 ? -25.120 -5.032 13.893 1.00 41.12 429 GLU A O 1
ATOM 3448 N N . SER A 1 430 ? -23.180 -6.159 13.952 1.00 42.78 430 SER A N 1
ATOM 3449 C CA . SER A 1 430 ? -22.737 -5.713 12.621 1.00 42.78 430 SER A CA 1
ATOM 3450 C C . SER A 1 430 ? -23.683 -6.203 11.522 1.00 42.78 430 SER A C 1
ATOM 3452 O O . SER A 1 430 ? -23.962 -5.475 10.572 1.00 42.78 430 SER A O 1
ATOM 3454 N N . ARG A 1 431 ? -24.251 -7.409 11.669 1.00 50.22 431 ARG A N 1
ATOM 3455 C CA . ARG A 1 431 ? -25.324 -7.904 10.790 1.00 50.22 431 ARG A CA 1
ATOM 3456 C C . ARG A 1 431 ? -26.601 -7.074 10.923 1.00 50.22 431 ARG A C 1
ATOM 3458 O O . ARG A 1 431 ? -27.268 -6.882 9.915 1.00 50.22 431 ARG A O 1
ATOM 3465 N N . GLY A 1 432 ? -26.935 -6.582 12.117 1.00 42.22 432 GLY A N 1
ATOM 3466 C CA . GLY A 1 432 ? -28.064 -5.672 12.353 1.00 42.22 432 GLY A CA 1
ATOM 3467 C C . GLY A 1 432 ? -27.903 -4.340 11.619 1.00 42.22 432 GLY A C 1
ATOM 3468 O O . GLY A 1 432 ? -28.798 -3.938 10.885 1.00 42.22 432 GLY A O 1
ATOM 3469 N N . ILE A 1 433 ? -26.725 -3.718 11.705 1.00 44.38 433 ILE A N 1
ATOM 3470 C CA . ILE A 1 433 ? -26.414 -2.471 10.980 1.00 44.38 433 ILE A CA 1
ATOM 3471 C C . ILE A 1 433 ? -26.467 -2.692 9.461 1.00 44.38 433 ILE A C 1
ATOM 3473 O O . ILE A 1 433 ? -27.030 -1.879 8.733 1.00 44.38 433 ILE A O 1
ATOM 3477 N N . VAL A 1 434 ? -25.944 -3.821 8.970 1.00 48.44 434 VAL A N 1
ATOM 3478 C CA . VAL A 1 434 ? -26.038 -4.199 7.549 1.00 48.44 434 VAL A CA 1
ATOM 3479 C C . VAL A 1 434 ? -27.488 -4.488 7.128 1.00 48.44 434 VAL A C 1
ATOM 3481 O O . VAL A 1 434 ? -27.891 -4.099 6.036 1.00 48.44 434 VAL A O 1
ATOM 3484 N N . LYS A 1 435 ? -28.311 -5.105 7.984 1.00 47.50 435 LYS A N 1
ATOM 3485 C CA . LYS A 1 435 ? -29.748 -5.305 7.721 1.00 47.50 435 LYS A CA 1
ATOM 3486 C C . LYS A 1 435 ? -30.505 -3.985 7.653 1.00 47.50 435 LYS A C 1
ATOM 3488 O O . LYS A 1 435 ? -31.298 -3.794 6.739 1.00 47.50 435 LYS A O 1
ATOM 3493 N N . ALA A 1 436 ? -30.232 -3.066 8.563 1.00 44.59 436 ALA A N 1
ATOM 3494 C CA . ALA A 1 436 ? -30.820 -1.739 8.558 1.00 44.59 436 ALA A CA 1
ATOM 3495 C C . ALA A 1 436 ? -30.393 -0.869 7.384 1.00 44.59 436 ALA A C 1
ATOM 3497 O O . ALA A 1 436 ? -31.231 -0.176 6.820 1.00 44.59 436 ALA A O 1
ATOM 3498 N N . LEU A 1 437 ? -29.124 -0.953 6.978 1.00 45.25 437 LEU A N 1
ATOM 3499 C CA . LEU A 1 437 ? -28.612 -0.369 5.737 1.00 45.25 437 LEU A CA 1
ATOM 3500 C C . LEU A 1 437 ? -29.446 -0.806 4.529 1.00 45.25 437 LEU A C 1
ATOM 3502 O O . LEU A 1 437 ? -29.787 0.001 3.668 1.00 45.25 437 LEU A O 1
ATOM 3506 N N . CYS A 1 438 ? -29.811 -2.084 4.496 1.00 46.38 438 CYS A N 1
ATOM 3507 C CA . CYS A 1 438 ? -30.642 -2.655 3.451 1.00 46.38 438 CYS A CA 1
ATOM 3508 C C . CYS A 1 438 ? -32.116 -2.243 3.569 1.00 46.38 438 CYS A C 1
ATOM 3510 O O . CYS A 1 438 ? -32.739 -1.952 2.548 1.00 46.38 438 CYS A O 1
ATOM 3512 N N . LEU A 1 439 ? -32.658 -2.177 4.793 1.00 41.84 439 LEU A N 1
ATOM 3513 C CA . LEU A 1 439 ? -34.058 -1.832 5.074 1.00 41.84 439 LEU A CA 1
ATOM 3514 C C . LEU A 1 439 ? -34.356 -0.340 4.851 1.00 41.84 439 LEU A C 1
ATOM 3516 O O . LEU A 1 439 ? -35.359 0.009 4.237 1.00 41.84 439 LEU A O 1
ATOM 3520 N N . ALA A 1 440 ? -33.469 0.551 5.303 1.00 40.78 440 ALA A N 1
ATOM 3521 C CA . ALA A 1 440 ? -33.569 1.994 5.085 1.00 40.78 440 ALA A CA 1
ATOM 3522 C C . ALA A 1 440 ? -33.486 2.342 3.590 1.00 40.78 440 ALA A C 1
ATOM 3524 O O . ALA A 1 440 ? -34.216 3.211 3.126 1.00 40.78 440 ALA A O 1
ATOM 3525 N N . TYR A 1 441 ? -32.677 1.603 2.823 1.00 42.94 441 TYR A N 1
ATOM 3526 C CA . TYR A 1 441 ? -32.617 1.709 1.364 1.00 42.94 441 TYR A CA 1
ATOM 3527 C C . TYR A 1 441 ? -33.885 1.175 0.669 1.00 42.94 441 TYR A C 1
ATOM 3529 O O . TYR A 1 441 ? -34.312 1.715 -0.346 1.00 42.94 441 TYR A O 1
ATOM 3537 N N . THR A 1 442 ? -34.531 0.134 1.211 1.00 43.28 442 THR A N 1
ATOM 3538 C CA . THR A 1 442 ? -35.814 -0.354 0.663 1.00 43.28 442 THR A CA 1
ATOM 3539 C C . THR A 1 442 ? -36.983 0.577 0.986 1.00 43.28 442 THR A C 1
ATOM 3541 O O . THR A 1 442 ? -37.880 0.714 0.161 1.00 43.28 442 THR A O 1
ATOM 3544 N N . LEU A 1 443 ? -36.954 1.250 2.141 1.00 38.78 443 LEU A N 1
ATOM 3545 C CA . LEU A 1 443 ? -37.955 2.243 2.549 1.00 38.78 443 LEU A CA 1
ATOM 3546 C C . LEU A 1 443 ? -37.777 3.603 1.846 1.00 38.78 443 LEU A C 1
ATOM 3548 O O . LEU A 1 443 ? -38.762 4.278 1.547 1.00 38.78 443 LEU A O 1
ATOM 3552 N N . SER A 1 444 ? -36.544 4.001 1.516 1.00 40.69 444 SER A N 1
ATOM 3553 C CA . SER A 1 444 ? -36.298 5.189 0.685 1.00 40.69 444 SER A CA 1
ATOM 3554 C C . SER A 1 444 ? -36.690 4.972 -0.782 1.00 40.69 444 SER A C 1
ATOM 3556 O O . SER A 1 444 ? -37.073 5.924 -1.456 1.00 40.69 444 SER A O 1
ATOM 3558 N N . LEU A 1 445 ? -36.700 3.721 -1.260 1.00 38.62 445 LEU A N 1
ATOM 3559 C CA . LEU A 1 445 ? -37.259 3.346 -2.565 1.00 38.62 445 LEU A CA 1
ATOM 3560 C C . LEU A 1 445 ? -38.789 3.493 -2.636 1.00 38.62 445 LEU A C 1
ATOM 3562 O O . LEU A 1 445 ? -39.298 3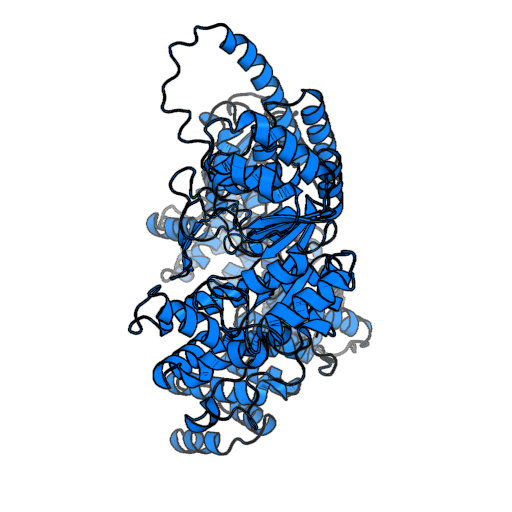.779 -3.716 1.00 38.62 445 LEU A O 1
ATOM 3566 N N . THR A 1 446 ? -39.517 3.317 -1.526 1.00 38.84 446 THR A N 1
ATOM 3567 C CA . THR A 1 446 ? -40.970 3.570 -1.469 1.00 38.84 446 THR A CA 1
ATOM 3568 C C . THR A 1 446 ? -41.286 5.062 -1.355 1.00 38.84 446 THR A C 1
ATOM 3570 O O . THR A 1 446 ? -42.121 5.551 -2.103 1.00 38.84 446 THR A O 1
ATOM 3573 N N . ALA A 1 447 ? -40.544 5.820 -0.539 1.00 32.97 447 ALA A N 1
ATOM 3574 C CA . ALA A 1 447 ? -40.730 7.274 -0.425 1.00 32.97 447 ALA A CA 1
ATOM 3575 C C . ALA A 1 447 ? -40.353 8.041 -1.715 1.00 32.97 447 ALA A C 1
ATOM 3577 O O . ALA A 1 447 ? -40.920 9.089 -2.017 1.00 32.97 447 ALA A O 1
ATOM 3578 N N . ALA A 1 448 ? -39.426 7.504 -2.517 1.00 33.81 448 ALA A N 1
ATOM 3579 C CA . ALA A 1 448 ? -39.078 8.057 -3.826 1.00 33.81 448 ALA A CA 1
ATOM 3580 C C . ALA A 1 448 ? -40.171 7.853 -4.894 1.00 33.81 448 ALA A C 1
ATOM 3582 O O . ALA A 1 448 ? -40.133 8.539 -5.914 1.00 33.81 448 ALA A O 1
ATOM 3583 N N . GLN A 1 449 ? -41.134 6.942 -4.690 1.00 35.78 449 GLN A N 1
ATOM 3584 C CA . GLN A 1 449 ? -42.278 6.790 -5.600 1.00 35.78 449 GLN A CA 1
ATOM 3585 C C . GLN A 1 449 ? -43.327 7.889 -5.384 1.00 35.78 449 GLN A C 1
ATOM 3587 O O . GLN A 1 449 ? -43.875 8.375 -6.369 1.00 35.78 449 GLN A O 1
ATOM 3592 N N . ASP A 1 450 ? -43.510 8.364 -4.150 1.00 31.97 450 ASP A N 1
ATOM 3593 C CA . ASP A 1 450 ? -44.440 9.465 -3.854 1.00 31.97 450 ASP A CA 1
ATOM 3594 C C . ASP A 1 450 ? -43.869 10.833 -4.271 1.00 31.97 450 ASP A C 1
ATOM 3596 O O . ASP A 1 450 ? -44.595 11.708 -4.741 1.00 31.97 450 ASP A O 1
ATOM 3600 N N . PHE A 1 451 ? -42.542 10.998 -4.213 1.00 27.33 451 PHE A N 1
ATOM 3601 C CA . PHE A 1 451 ? -41.855 12.225 -4.642 1.00 27.33 451 PHE A CA 1
ATOM 3602 C C . PHE A 1 451 ? -41.753 12.407 -6.169 1.00 27.33 451 PHE A C 1
ATOM 3604 O O . PHE A 1 451 ? -41.448 13.503 -6.633 1.00 27.33 451 PHE A O 1
ATOM 3611 N N . MET A 1 452 ? -41.996 11.361 -6.970 1.00 30.69 452 MET A N 1
ATOM 3612 C CA . MET A 1 452 ? -41.926 11.428 -8.441 1.00 30.69 452 MET A CA 1
ATOM 3613 C C . MET A 1 452 ? -43.216 11.942 -9.105 1.00 30.69 452 MET A C 1
ATOM 3615 O O . MET A 1 452 ? -43.225 12.114 -10.323 1.00 30.69 452 MET A O 1
ATOM 3619 N N . ASN A 1 453 ? -44.264 12.239 -8.325 1.00 33.94 453 ASN A N 1
ATOM 3620 C CA . ASN A 1 453 ? -45.531 12.794 -8.819 1.00 33.94 453 ASN A CA 1
ATOM 3621 C C . ASN A 1 453 ? -45.666 14.320 -8.669 1.00 33.94 453 ASN A C 1
ATOM 3623 O O . ASN A 1 453 ? -46.696 14.870 -9.052 1.00 33.94 453 ASN A O 1
ATOM 3627 N N . LEU A 1 454 ? -44.645 15.024 -8.169 1.00 27.22 454 LEU A N 1
ATOM 3628 C CA . LEU A 1 454 ? -44.639 16.488 -8.120 1.00 27.22 454 LEU A CA 1
ATOM 3629 C C . LEU A 1 454 ? -43.632 17.081 -9.119 1.00 27.22 454 LEU A C 1
ATOM 3631 O O . LEU A 1 454 ? -42.493 16.643 -9.258 1.00 27.22 454 LEU A O 1
ATOM 3635 N N . ASP A 1 455 ? -44.152 18.059 -9.850 1.00 28.69 455 ASP A N 1
ATOM 3636 C CA . ASP A 1 455 ? -43.694 18.725 -11.066 1.00 28.69 455 ASP A CA 1
ATOM 3637 C C . ASP A 1 455 ? -42.167 18.883 -11.284 1.00 28.69 455 ASP A C 1
ATOM 3639 O O . ASP A 1 455 ? -41.406 19.385 -10.453 1.00 28.69 455 ASP A O 1
ATOM 3643 N N . ARG A 1 456 ? -41.712 18.529 -12.496 1.00 30.25 456 ARG A N 1
ATOM 3644 C CA . ARG A 1 456 ? -40.300 18.427 -12.932 1.00 30.25 456 ARG A CA 1
ATOM 3645 C C . ARG A 1 456 ? -39.559 19.767 -13.074 1.00 30.25 456 ARG A C 1
ATOM 3647 O O . ARG A 1 456 ? -38.437 19.788 -13.584 1.00 30.25 456 ARG A O 1
ATOM 3654 N N . LYS A 1 457 ? -40.155 20.888 -12.663 1.00 31.19 457 LYS A N 1
ATOM 3655 C CA . LYS A 1 457 ? -39.635 22.241 -12.929 1.00 31.19 457 LYS A CA 1
ATOM 3656 C C . LYS A 1 457 ? -38.935 22.930 -11.750 1.00 31.19 457 LYS A C 1
ATOM 3658 O O . LYS A 1 457 ? -38.417 24.024 -11.951 1.00 31.19 457 LYS A O 1
ATOM 3663 N N . GLN A 1 458 ? -38.827 22.308 -10.570 1.00 30.06 458 GLN A N 1
ATOM 3664 C CA . GLN A 1 458 ? -38.234 22.958 -9.382 1.00 30.06 458 GLN A CA 1
ATOM 3665 C C . GLN A 1 458 ? -37.118 22.175 -8.657 1.00 30.06 458 GLN A C 1
ATOM 3667 O O . GLN A 1 458 ? -36.941 22.340 -7.454 1.00 30.06 458 GLN A O 1
ATOM 3672 N N . LEU A 1 459 ? -36.294 21.370 -9.342 1.00 27.95 459 LEU A N 1
ATOM 3673 C CA . LEU A 1 459 ? -35.062 20.866 -8.705 1.00 27.95 459 LEU A CA 1
ATOM 3674 C C . LEU A 1 459 ? -33.887 21.852 -8.903 1.00 27.95 459 LEU A C 1
ATOM 3676 O O . LEU A 1 459 ? -33.494 22.093 -10.050 1.00 27.95 459 LEU A O 1
ATOM 3680 N N . PRO A 1 460 ? -33.270 22.406 -7.836 1.00 25.80 460 PRO A N 1
ATOM 3681 C CA . PRO A 1 460 ? -32.149 23.334 -7.968 1.00 25.80 460 PRO A CA 1
ATOM 3682 C C . PRO A 1 460 ? -30.916 22.648 -8.570 1.00 25.80 460 PRO A C 1
ATOM 3684 O O . PRO A 1 460 ? -30.490 21.579 -8.123 1.00 25.80 460 PRO A O 1
ATOM 3687 N N . LYS A 1 461 ? -30.270 23.316 -9.537 1.00 28.05 461 LYS A N 1
ATOM 3688 C CA . LYS A 1 461 ? -29.031 22.889 -10.228 1.00 28.05 461 LYS A CA 1
ATOM 3689 C C . LYS A 1 461 ? -27.839 22.571 -9.295 1.00 28.05 461 LYS A C 1
ATOM 3691 O O . LYS A 1 461 ? -26.834 22.046 -9.764 1.00 28.05 461 LYS A O 1
ATOM 3696 N N . ALA A 1 462 ? -27.947 22.826 -7.990 1.00 25.06 462 ALA A N 1
ATOM 3697 C CA . ALA A 1 462 ? -26.888 22.634 -6.999 1.00 25.06 462 ALA A CA 1
ATOM 3698 C C . ALA A 1 462 ? -26.710 21.180 -6.498 1.00 25.06 462 ALA A C 1
ATOM 3700 O O . ALA A 1 462 ? -25.629 20.829 -6.033 1.00 25.06 462 ALA A O 1
ATOM 3701 N N . VAL A 1 463 ? -27.706 20.291 -6.628 1.00 26.47 463 VAL A N 1
ATOM 3702 C CA . VAL A 1 463 ? -27.616 18.921 -6.062 1.00 26.47 463 VAL A CA 1
ATOM 3703 C C . VAL A 1 463 ? -26.866 17.942 -6.984 1.00 26.47 463 VAL A C 1
ATOM 3705 O O . VAL A 1 463 ? -26.258 16.974 -6.523 1.00 26.47 463 VAL A O 1
ATOM 3708 N N . HIS A 1 464 ? -26.816 18.216 -8.292 1.00 27.52 464 HIS A N 1
ATOM 3709 C CA . HIS A 1 464 ? -26.174 17.330 -9.274 1.00 27.52 464 HIS A CA 1
ATOM 3710 C C . HIS A 1 464 ? -24.640 17.472 -9.332 1.00 27.52 464 HIS A C 1
ATOM 3712 O O . HIS A 1 464 ? -23.949 16.588 -9.839 1.00 27.52 464 HIS A O 1
ATOM 3718 N N . GLN A 1 465 ? -24.089 18.565 -8.795 1.00 25.89 465 GLN A N 1
ATOM 3719 C CA . GLN A 1 465 ? -22.679 18.927 -8.974 1.00 25.89 465 GLN A CA 1
ATOM 3720 C C . GLN A 1 465 ? -21.768 18.486 -7.811 1.00 25.89 465 GLN A C 1
ATOM 3722 O O . GLN A 1 465 ? -20.550 18.439 -7.975 1.00 25.89 465 GLN A O 1
ATOM 3727 N N . VAL A 1 466 ? -22.336 18.100 -6.659 1.00 24.77 466 VAL A N 1
ATOM 3728 C CA . VAL A 1 466 ? -21.562 17.884 -5.419 1.00 24.77 466 VAL A CA 1
ATOM 3729 C C . VAL A 1 466 ? -21.310 16.401 -5.092 1.00 24.77 466 VAL A C 1
ATOM 3731 O O . VAL A 1 466 ? -20.247 16.064 -4.576 1.00 24.77 466 VAL A O 1
ATOM 3734 N N . TYR A 1 467 ? -22.207 15.471 -5.446 1.00 23.62 467 TYR A N 1
ATOM 3735 C CA . TYR A 1 467 ? -22.145 14.094 -4.914 1.00 23.62 467 TYR A CA 1
ATOM 3736 C C . TYR A 1 467 ? -21.595 13.004 -5.850 1.00 23.62 467 TYR A C 1
ATOM 3738 O O . TYR A 1 467 ? -21.345 11.887 -5.398 1.00 23.62 467 TYR A O 1
ATOM 3746 N N . CYS A 1 468 ? -21.317 13.314 -7.120 1.00 22.84 468 CYS A N 1
ATOM 3747 C CA . CYS A 1 468 ? -20.649 12.382 -8.046 1.00 22.84 468 CYS A CA 1
ATOM 3748 C C . CYS A 1 468 ? -19.135 12.628 -8.186 1.00 22.84 468 CYS A C 1
ATOM 3750 O O . CYS A 1 468 ? -18.496 12.087 -9.090 1.00 22.84 468 CYS A O 1
ATOM 3752 N N . SER A 1 469 ? -18.536 13.399 -7.279 1.00 27.20 469 SER A N 1
ATOM 3753 C CA . SER A 1 469 ? -17.093 13.655 -7.201 1.00 27.20 469 SER A CA 1
ATOM 3754 C C . SER A 1 469 ? -16.504 12.798 -6.081 1.00 27.20 469 SER A C 1
ATOM 3756 O O . SER A 1 469 ? -16.726 13.065 -4.904 1.00 27.20 469 SER A O 1
ATOM 3758 N N . ARG A 1 470 ? -15.833 11.694 -6.426 1.00 28.53 470 ARG A N 1
ATOM 3759 C CA . ARG A 1 470 ? -15.328 10.710 -5.452 1.00 28.53 470 ARG A CA 1
ATOM 3760 C C . ARG A 1 470 ? -14.209 9.847 -6.053 1.00 28.53 470 ARG A C 1
ATOM 3762 O O . ARG A 1 470 ? -14.164 9.683 -7.272 1.00 28.53 470 ARG A O 1
ATOM 3769 N N . PRO A 1 471 ? -13.346 9.242 -5.221 1.00 24.59 471 PRO A N 1
ATOM 3770 C CA . PRO A 1 471 ? -12.171 9.900 -4.683 1.00 24.59 471 PRO A CA 1
ATOM 3771 C C . PRO A 1 471 ? -10.896 9.189 -5.132 1.00 24.59 471 PRO A C 1
ATOM 3773 O O . PRO A 1 471 ? -10.838 7.996 -5.435 1.00 24.59 471 PRO A O 1
ATOM 3776 N N . ASP A 1 472 ? -9.869 10.003 -5.125 1.00 22.94 472 ASP A N 1
ATOM 3777 C CA . ASP A 1 472 ? -8.482 9.718 -5.358 1.00 22.94 472 ASP A CA 1
ATOM 3778 C C . ASP A 1 472 ? -7.868 8.738 -4.327 1.00 22.94 472 ASP A C 1
ATOM 3780 O O . ASP A 1 472 ? -8.066 8.908 -3.123 1.00 22.94 472 ASP A O 1
ATOM 3784 N N . ARG A 1 473 ? -7.116 7.714 -4.781 1.00 29.50 473 ARG A N 1
ATOM 3785 C CA . ARG A 1 473 ? -6.105 6.984 -3.978 1.00 29.50 473 ARG A CA 1
ATOM 3786 C C . ARG A 1 473 ? -5.226 6.064 -4.836 1.00 29.50 473 ARG A C 1
ATOM 3788 O O . ARG A 1 473 ? -5.480 4.871 -4.990 1.00 29.50 473 ARG A O 1
ATOM 3795 N N . SER A 1 474 ? -4.091 6.610 -5.256 1.00 23.08 474 SER A N 1
ATOM 3796 C CA . SER A 1 474 ? -2.819 5.887 -5.212 1.00 23.08 474 SER A CA 1
ATOM 3797 C C . SER A 1 474 ? -2.525 5.474 -3.760 1.00 23.08 474 SER A C 1
ATOM 3799 O O . SER A 1 474 ? -2.498 6.352 -2.903 1.00 23.08 474 SER A O 1
ATOM 3801 N N . TYR A 1 475 ? -2.363 4.174 -3.481 1.00 23.09 475 TYR A N 1
ATOM 3802 C CA . TYR A 1 475 ? -1.378 3.548 -2.567 1.00 23.09 475 TYR A CA 1
ATOM 3803 C C . TYR A 1 475 ? -1.806 2.128 -2.135 1.00 23.09 475 TYR A C 1
ATOM 3805 O O . TYR A 1 475 ? -2.718 1.938 -1.332 1.00 23.09 475 TYR A O 1
ATOM 3813 N N . LYS A 1 476 ? -1.060 1.168 -2.700 1.00 23.28 476 LYS A N 1
ATOM 3814 C CA . LYS A 1 476 ? -0.602 -0.146 -2.211 1.00 23.28 476 LYS A CA 1
ATOM 3815 C C . LYS A 1 476 ? -1.592 -1.043 -1.451 1.00 23.28 476 LYS A C 1
ATOM 3817 O O . LYS A 1 476 ? -1.849 -0.882 -0.262 1.00 23.28 476 LYS A O 1
ATOM 3822 N N . ILE A 1 477 ? -2.031 -2.076 -2.171 1.00 23.52 477 ILE A N 1
ATOM 3823 C CA . ILE A 1 477 ? -2.544 -3.348 -1.659 1.00 23.52 477 ILE A CA 1
ATOM 3824 C C . ILE A 1 477 ? -1.341 -4.291 -1.537 1.00 23.52 477 ILE A C 1
ATOM 3826 O O . ILE A 1 477 ? -0.669 -4.542 -2.534 1.00 23.52 477 ILE A O 1
ATOM 3830 N N . ALA A 1 478 ? -1.094 -4.819 -0.341 1.00 24.12 478 ALA A N 1
ATOM 3831 C CA . ALA A 1 478 ? -0.320 -6.037 -0.149 1.00 24.12 478 ALA A CA 1
ATOM 3832 C C . ALA A 1 478 ? -1.204 -7.034 0.615 1.00 24.12 478 ALA A C 1
ATOM 3834 O O . ALA A 1 478 ? -1.687 -6.737 1.704 1.00 24.12 478 ALA A O 1
ATOM 3835 N N . THR A 1 479 ? -1.443 -8.165 -0.053 1.00 27.56 479 THR A N 1
ATOM 3836 C CA . THR A 1 479 ? -1.735 -9.504 0.483 1.00 27.56 479 THR A CA 1
ATOM 3837 C C . THR A 1 479 ? -2.959 -9.709 1.387 1.00 27.56 479 THR A C 1
ATOM 3839 O O . THR A 1 479 ? -2.839 -9.900 2.589 1.00 27.56 479 THR A O 1
ATOM 3842 N N . THR A 1 480 ? -4.124 -9.867 0.752 1.00 25.77 480 THR A N 1
ATOM 3843 C CA . THR A 1 480 ? -5.109 -10.914 1.097 1.00 25.77 480 THR A CA 1
ATOM 3844 C C . THR A 1 480 ? -5.538 -11.603 -0.203 1.00 25.77 480 THR A C 1
ATOM 3846 O O . THR A 1 480 ? -6.521 -11.237 -0.840 1.00 25.77 480 THR A O 1
ATOM 3849 N N . GLY A 1 481 ? -4.727 -12.564 -0.653 1.00 26.19 481 GLY A N 1
ATOM 3850 C CA . GLY A 1 481 ? -4.859 -13.236 -1.953 1.00 26.19 481 GLY A CA 1
ATOM 3851 C C . GLY A 1 481 ? -5.945 -14.314 -2.059 1.00 26.19 481 GLY A C 1
ATOM 3852 O O . GLY A 1 481 ? -5.996 -14.980 -3.080 1.00 26.19 481 GLY A O 1
ATOM 3853 N N . GLY A 1 482 ? -6.807 -14.504 -1.053 1.00 26.06 482 GLY A N 1
ATOM 3854 C CA . GLY A 1 482 ? -7.807 -15.587 -1.065 1.00 26.06 482 GLY A CA 1
ATOM 3855 C C . GLY A 1 482 ? -9.221 -15.179 -1.495 1.00 26.06 482 GLY A C 1
ATOM 3856 O O . GLY A 1 482 ? -9.856 -15.886 -2.261 1.00 26.06 482 GLY A O 1
ATOM 3857 N N . HIS A 1 483 ? -9.726 -14.023 -1.051 1.00 27.59 483 HIS A N 1
ATOM 3858 C CA . HIS A 1 483 ? -11.177 -13.742 -1.108 1.00 27.59 483 HIS A CA 1
ATOM 3859 C C . HIS A 1 483 ? -11.614 -12.712 -2.162 1.00 27.59 483 HIS A C 1
ATOM 3861 O O . HIS A 1 483 ? -12.798 -12.412 -2.283 1.00 27.59 483 HIS A O 1
ATOM 3867 N N . ILE A 1 484 ? -10.682 -12.151 -2.940 1.00 28.00 484 ILE A N 1
ATOM 3868 C CA . ILE A 1 484 ? -11.018 -11.256 -4.066 1.00 28.00 484 ILE A CA 1
ATOM 3869 C C . ILE A 1 484 ? -11.344 -12.062 -5.338 1.00 28.00 484 ILE A C 1
ATOM 3871 O O . ILE A 1 484 ? -12.040 -11.553 -6.216 1.00 28.00 484 ILE A O 1
ATOM 3875 N N . PHE A 1 485 ? -10.882 -13.314 -5.424 1.00 26.95 485 PHE A N 1
ATOM 3876 C CA . PHE A 1 485 ? -11.032 -14.145 -6.618 1.00 26.95 485 PHE A CA 1
ATOM 3877 C C . PHE A 1 485 ? -12.490 -14.558 -6.866 1.00 26.95 485 PHE A C 1
ATOM 3879 O O . PHE A 1 485 ? -12.941 -14.455 -7.999 1.00 26.95 485 PHE A O 1
ATOM 3886 N N . GLU A 1 486 ? -13.264 -14.880 -5.822 1.00 27.27 486 GLU A N 1
ATOM 3887 C CA . GLU A 1 486 ? -14.670 -15.299 -5.975 1.00 27.27 486 GLU A CA 1
ATOM 3888 C C . GLU A 1 486 ? -15.603 -14.171 -6.460 1.00 27.27 486 GLU A C 1
ATOM 3890 O O . GLU A 1 486 ? -16.495 -14.420 -7.269 1.00 27.27 486 GLU A O 1
ATOM 3895 N N . PHE A 1 487 ? -15.373 -12.912 -6.061 1.00 27.64 487 PHE A N 1
ATOM 3896 C CA . PHE A 1 487 ? -16.269 -11.788 -6.401 1.00 27.64 487 PHE A CA 1
ATOM 3897 C C . PHE A 1 487 ? -16.018 -11.187 -7.803 1.00 27.64 487 PHE A C 1
ATOM 3899 O O . PHE A 1 487 ? -16.864 -10.473 -8.342 1.00 27.64 487 PHE A O 1
ATOM 3906 N N . LEU A 1 488 ? -14.844 -11.419 -8.407 1.00 29.36 488 LEU A N 1
ATOM 3907 C CA . LEU A 1 488 ? -14.526 -10.933 -9.762 1.00 29.36 488 LEU A CA 1
ATOM 3908 C C . LEU A 1 488 ? -15.087 -11.852 -10.856 1.00 29.36 488 LEU A C 1
ATOM 3910 O O . LEU A 1 488 ? -15.378 -11.378 -11.955 1.00 29.36 488 LEU A O 1
ATOM 3914 N N . THR A 1 489 ? -15.324 -13.120 -10.527 1.00 28.11 489 THR A N 1
ATOM 3915 C CA . THR A 1 489 ? -15.966 -14.115 -11.394 1.00 28.11 489 THR A CA 1
ATOM 3916 C C . THR A 1 489 ? -17.409 -13.746 -11.749 1.00 28.11 489 THR A C 1
ATOM 3918 O O . THR A 1 489 ? -17.786 -13.869 -12.913 1.00 28.11 489 THR A O 1
ATOM 3921 N N . GLU A 1 490 ? -18.194 -13.188 -10.816 1.00 29.97 490 GLU A N 1
ATOM 3922 C CA . GLU A 1 490 ? -19.600 -12.818 -11.075 1.00 29.97 490 GLU A CA 1
ATOM 3923 C C . GLU A 1 490 ? -19.747 -11.619 -12.030 1.00 29.97 490 GLU A C 1
ATOM 3925 O O . GLU A 1 490 ? -20.654 -11.593 -12.859 1.00 29.97 490 GLU A O 1
ATOM 3930 N N . ARG A 1 491 ? -18.822 -10.644 -11.994 1.00 32.31 491 ARG A N 1
ATOM 3931 C CA . ARG A 1 491 ? -18.820 -9.509 -12.941 1.00 32.31 491 ARG A CA 1
ATOM 3932 C C . ARG A 1 491 ? -18.362 -9.917 -14.348 1.00 32.31 491 ARG A C 1
ATOM 3934 O O . ARG A 1 491 ? -18.706 -9.234 -15.312 1.00 32.31 491 ARG A O 1
ATOM 3941 N N . SER A 1 492 ? -17.614 -11.018 -14.465 1.00 34.19 492 SER A N 1
ATOM 3942 C CA . SER A 1 492 ? -17.150 -11.557 -15.750 1.00 34.19 492 SER A CA 1
ATOM 3943 C C . SER A 1 492 ? -18.300 -12.084 -16.617 1.00 34.19 492 SER A C 1
ATOM 3945 O O . SER A 1 492 ? -18.203 -12.056 -17.840 1.00 34.19 492 SER A O 1
ATOM 3947 N N . ASN A 1 493 ? -19.428 -12.454 -15.998 1.00 33.47 493 ASN A N 1
ATOM 3948 C CA . ASN A 1 493 ? -20.548 -13.091 -16.691 1.00 33.47 493 ASN A CA 1
ATOM 3949 C C . ASN A 1 493 ? -21.482 -12.097 -17.414 1.00 33.47 493 ASN A C 1
ATOM 3951 O O . ASN A 1 493 ? -22.345 -12.526 -18.172 1.00 33.47 493 ASN A O 1
ATOM 3955 N N . ALA A 1 494 ? -21.314 -10.780 -17.214 1.00 42.34 494 ALA A N 1
ATOM 3956 C CA . ALA A 1 494 ? -22.178 -9.745 -17.804 1.00 42.34 494 ALA A CA 1
ATOM 3957 C C . ALA A 1 494 ? -21.507 -8.891 -18.903 1.00 42.34 494 ALA A C 1
ATOM 3959 O O . ALA A 1 494 ? -22.196 -8.191 -19.643 1.00 42.34 494 ALA A O 1
ATOM 3960 N N . ILE A 1 495 ? -20.174 -8.913 -19.027 1.00 54.12 495 ILE A N 1
ATOM 3961 C CA . ILE A 1 495 ? -19.434 -8.090 -19.999 1.00 54.12 495 ILE A CA 1
ATOM 3962 C C . ILE A 1 495 ? -19.053 -8.954 -21.203 1.00 54.12 495 ILE A C 1
ATOM 3964 O O . ILE A 1 495 ? -18.425 -9.998 -21.045 1.00 54.12 495 ILE A O 1
ATOM 3968 N N . LYS A 1 496 ? -19.389 -8.508 -22.423 1.00 63.00 496 LYS A N 1
ATOM 3969 C CA . LYS A 1 496 ? -18.964 -9.179 -23.664 1.00 63.00 496 LYS A CA 1
ATOM 3970 C C . LYS A 1 496 ? -17.437 -9.196 -23.742 1.00 63.00 496 LYS A C 1
ATOM 3972 O O . LYS A 1 496 ? -16.794 -8.161 -23.904 1.00 63.00 496 LYS A O 1
ATOM 3977 N N . ASN A 1 497 ? -16.855 -10.381 -23.619 1.00 68.50 497 ASN A N 1
ATOM 3978 C CA . ASN A 1 497 ? -15.436 -10.536 -23.328 1.00 68.50 497 ASN A CA 1
ATOM 3979 C C . ASN A 1 497 ? -14.661 -10.995 -24.570 1.00 68.50 497 ASN A C 1
ATOM 3981 O O . ASN A 1 497 ? -14.269 -12.150 -24.702 1.00 68.50 497 ASN A O 1
ATOM 3985 N N . TYR A 1 498 ? -14.468 -10.083 -25.521 1.00 86.50 498 TYR A N 1
ATOM 3986 C CA . TYR A 1 498 ? -13.691 -10.365 -26.729 1.00 86.50 498 TYR A CA 1
ATOM 3987 C C . TYR A 1 498 ? -12.170 -10.270 -26.443 1.00 86.50 498 TYR A C 1
ATOM 3989 O O . TYR A 1 498 ? -11.756 -9.362 -25.712 1.00 86.50 498 TYR A O 1
ATOM 3997 N N . PRO A 1 499 ? -11.297 -11.059 -27.103 1.00 92.88 499 PRO A N 1
ATOM 3998 C CA . PRO A 1 499 ? -9.843 -11.012 -26.894 1.00 92.88 499 PRO A CA 1
ATOM 3999 C C . PRO A 1 499 ? -9.207 -9.659 -27.227 1.00 92.88 499 PRO A C 1
ATOM 4001 O O . PRO A 1 499 ? -9.512 -9.049 -28.258 1.00 92.88 499 PRO A O 1
ATOM 4004 N N . ALA A 1 500 ? -8.322 -9.162 -26.365 1.00 95.25 500 ALA A N 1
ATOM 4005 C CA . ALA A 1 500 ? -7.676 -7.867 -26.564 1.00 95.25 500 ALA A CA 1
ATOM 4006 C C . ALA A 1 500 ? -6.234 -7.844 -26.060 1.00 95.25 500 ALA A C 1
ATOM 4008 O O . ALA A 1 500 ? -5.895 -8.496 -25.079 1.00 95.25 500 ALA A O 1
ATOM 4009 N N . ILE A 1 501 ? -5.399 -7.048 -26.719 1.00 96.88 501 ILE A N 1
ATOM 4010 C CA . ILE A 1 501 ? -3.979 -6.861 -26.445 1.00 96.88 501 ILE A CA 1
ATOM 4011 C C . ILE A 1 501 ? -3.731 -5.364 -26.269 1.00 96.88 501 ILE A C 1
ATOM 4013 O O . ILE A 1 501 ? -3.986 -4.573 -27.179 1.00 96.88 501 ILE A O 1
ATOM 4017 N N . ILE A 1 502 ? -3.203 -4.963 -25.115 1.00 97.19 502 ILE A N 1
ATOM 4018 C CA . ILE A 1 502 ? -2.791 -3.580 -24.855 1.00 97.19 502 ILE A CA 1
ATOM 4019 C C . ILE A 1 502 ? -1.271 -3.487 -24.905 1.00 97.19 502 ILE A C 1
ATOM 4021 O O . ILE A 1 502 ? -0.589 -4.054 -24.056 1.00 97.19 502 ILE A O 1
ATOM 4025 N N . VAL A 1 503 ? -0.738 -2.706 -25.842 1.00 96.94 503 VAL A N 1
ATOM 4026 C CA . VAL A 1 503 ? 0.663 -2.270 -25.828 1.00 96.94 503 VAL A CA 1
ATOM 4027 C C . VAL A 1 503 ? 0.729 -0.945 -25.075 1.00 96.94 503 VAL A C 1
ATOM 4029 O O . VAL A 1 503 ? 0.457 0.121 -25.643 1.00 96.94 503 VAL A O 1
ATOM 4032 N N . SER A 1 504 ? 1.056 -1.020 -23.784 1.00 96.31 504 SER A N 1
ATOM 4033 C CA . SER A 1 504 ? 1.219 0.146 -22.914 1.00 96.31 504 SER A CA 1
ATOM 4034 C C . SER A 1 504 ? 2.680 0.579 -22.863 1.00 96.31 504 SER A C 1
ATOM 4036 O O . SER A 1 504 ? 3.585 -0.246 -22.741 1.00 96.31 504 SER A O 1
ATOM 4038 N N . SER A 1 505 ? 2.939 1.880 -22.991 1.00 95.12 505 SER A N 1
ATOM 4039 C CA . SER A 1 505 ? 4.306 2.408 -22.987 1.00 95.12 505 SER A CA 1
ATOM 4040 C C . SER A 1 505 ? 4.353 3.894 -22.624 1.00 95.12 505 SER A C 1
ATOM 4042 O O . SER A 1 505 ? 3.375 4.487 -22.170 1.00 95.12 505 SER A O 1
ATOM 4044 N N . TYR A 1 506 ? 5.499 4.529 -22.855 1.00 93.62 506 TYR A N 1
ATOM 4045 C CA . TYR A 1 506 ? 5.741 5.934 -22.554 1.00 93.62 506 TYR A CA 1
ATOM 4046 C C . TYR A 1 506 ? 5.973 6.740 -23.834 1.00 93.62 506 TYR A C 1
ATOM 4048 O O . TYR A 1 506 ? 6.273 6.221 -24.915 1.00 93.62 506 TYR A O 1
ATOM 4056 N N . LEU A 1 507 ? 5.834 8.061 -23.717 1.00 89.88 507 LEU A N 1
ATOM 4057 C CA . LEU A 1 507 ? 6.101 8.979 -24.817 1.00 89.88 507 LEU A CA 1
ATOM 4058 C C . LEU A 1 507 ? 7.541 8.779 -25.330 1.00 89.88 507 LEU A C 1
ATOM 4060 O O . LEU A 1 507 ? 8.485 8.973 -24.566 1.00 89.88 507 LEU A O 1
ATOM 4064 N N . ARG A 1 508 ? 7.689 8.446 -26.624 1.00 89.19 508 ARG A N 1
ATOM 4065 C CA . ARG A 1 508 ? 8.964 8.168 -27.331 1.00 89.19 508 ARG A CA 1
ATOM 4066 C C . ARG A 1 508 ? 9.700 6.873 -26.922 1.00 89.19 508 ARG A C 1
ATOM 4068 O O . ARG A 1 508 ? 10.918 6.780 -27.084 1.00 89.19 508 ARG A O 1
ATOM 4075 N N . SER A 1 509 ? 8.961 5.850 -26.493 1.00 90.25 509 SER A N 1
ATOM 4076 C CA . SER A 1 509 ? 9.514 4.540 -26.098 1.00 90.25 509 SER A CA 1
ATOM 4077 C C . SER A 1 509 ? 9.435 3.436 -27.163 1.00 90.25 509 SER A C 1
ATOM 4079 O O . SER A 1 509 ? 9.749 2.295 -26.868 1.00 90.25 509 SER A O 1
ATOM 4081 N N . GLY A 1 510 ? 9.044 3.754 -28.403 1.00 88.50 510 GLY A N 1
ATOM 4082 C CA . GLY A 1 510 ? 9.065 2.784 -29.512 1.00 88.50 510 GLY A CA 1
ATOM 4083 C C . GLY A 1 510 ? 7.800 1.933 -29.676 1.00 88.50 510 GLY A C 1
ATOM 4084 O O . GLY A 1 510 ? 7.740 1.112 -30.583 1.00 88.50 510 GLY A O 1
ATOM 4085 N N . SER A 1 511 ? 6.744 2.189 -28.898 1.00 90.56 511 SER A N 1
ATOM 4086 C CA . SER A 1 511 ? 5.486 1.424 -28.956 1.00 90.56 511 SER A CA 1
ATOM 4087 C C . SER A 1 511 ? 4.778 1.432 -30.304 1.00 90.56 511 SER A C 1
ATOM 4089 O O . SER A 1 511 ? 4.062 0.486 -30.607 1.00 90.56 511 SER A O 1
ATOM 4091 N N . SER A 1 512 ? 4.974 2.466 -31.127 1.00 87.50 512 SER A N 1
ATOM 4092 C CA . SER A 1 512 ? 4.460 2.458 -32.500 1.00 87.50 512 SER A CA 1
ATOM 4093 C C . SER A 1 512 ? 5.127 1.371 -33.340 1.00 87.50 512 SER A C 1
ATOM 4095 O O . SER A 1 512 ? 4.417 0.657 -34.022 1.00 87.50 512 SER A O 1
ATOM 4097 N N . PHE A 1 513 ? 6.453 1.215 -33.249 1.00 87.31 513 PHE A N 1
ATOM 4098 C CA . PHE A 1 513 ? 7.209 0.201 -33.993 1.00 87.31 513 PHE A CA 1
ATOM 4099 C C . PHE A 1 513 ? 6.841 -1.216 -33.542 1.00 87.31 513 PHE A C 1
ATOM 4101 O O . PHE A 1 513 ? 6.518 -2.057 -34.369 1.00 87.31 513 PHE A O 1
ATOM 4108 N N . THR A 1 514 ? 6.788 -1.450 -32.227 1.00 90.62 514 THR A N 1
ATOM 4109 C CA . THR A 1 514 ? 6.384 -2.751 -31.670 1.00 90.62 514 THR A CA 1
ATOM 4110 C C . THR A 1 514 ? 4.948 -3.123 -32.037 1.00 90.62 514 THR A C 1
ATOM 4112 O O . THR A 1 514 ? 4.672 -4.274 -32.353 1.00 90.62 514 THR A O 1
ATOM 4115 N N . ALA A 1 515 ? 4.018 -2.163 -32.006 1.00 89.44 515 ALA A N 1
ATOM 4116 C CA . ALA A 1 515 ? 2.641 -2.426 -32.407 1.00 89.44 515 ALA A CA 1
ATOM 4117 C C . ALA A 1 515 ? 2.511 -2.666 -33.920 1.00 89.44 515 ALA A C 1
ATOM 4119 O O . ALA A 1 515 ? 1.706 -3.504 -34.306 1.00 89.44 515 ALA A O 1
ATOM 4120 N N . ASP A 1 516 ? 3.313 -1.989 -34.752 1.00 84.44 516 ASP A N 1
ATOM 4121 C CA . ASP A 1 516 ? 3.318 -2.157 -36.216 1.00 84.44 516 ASP A CA 1
ATOM 4122 C C . ASP A 1 516 ? 3.646 -3.602 -36.627 1.00 84.44 516 ASP A C 1
ATOM 4124 O O . ASP A 1 516 ? 3.034 -4.139 -37.543 1.00 84.44 516 ASP A O 1
ATOM 4128 N N . MET A 1 517 ? 4.548 -4.268 -35.892 1.00 86.94 517 MET A N 1
ATOM 4129 C CA . MET A 1 517 ? 4.903 -5.677 -36.121 1.00 86.94 517 MET A CA 1
ATOM 4130 C C . MET A 1 517 ? 3.715 -6.637 -35.941 1.00 86.94 517 MET A C 1
ATOM 4132 O O . MET A 1 517 ? 3.617 -7.629 -36.656 1.00 86.94 517 MET A O 1
ATOM 4136 N N . MET A 1 518 ? 2.813 -6.361 -34.993 1.00 89.88 518 MET A N 1
ATOM 4137 C CA . MET A 1 518 ? 1.613 -7.181 -34.740 1.00 89.88 518 MET A CA 1
ATOM 4138 C C . MET A 1 518 ? 0.413 -6.734 -35.578 1.00 89.88 518 MET A C 1
ATOM 4140 O O . MET A 1 518 ? -0.452 -7.536 -35.914 1.00 89.88 518 MET A O 1
ATOM 4144 N N . HIS A 1 519 ? 0.369 -5.448 -35.927 1.00 85.88 519 HIS A N 1
ATOM 4145 C CA . HIS A 1 519 ? -0.683 -4.824 -36.726 1.00 85.88 519 HIS A CA 1
ATOM 4146 C C . HIS A 1 519 ? -0.838 -5.433 -38.126 1.00 85.88 519 HIS A C 1
ATOM 4148 O O . HIS A 1 519 ? -1.924 -5.394 -38.694 1.00 85.88 519 HIS A O 1
ATOM 4154 N N . GLN A 1 520 ? 0.226 -6.027 -38.673 1.00 83.62 520 GLN A N 1
ATOM 4155 C CA . GLN A 1 520 ? 0.175 -6.703 -39.973 1.00 83.62 520 GLN A CA 1
ATOM 4156 C C . GLN A 1 520 ? -0.586 -8.036 -39.964 1.00 83.62 520 GLN A C 1
ATOM 4158 O O . GLN A 1 520 ? -0.823 -8.604 -41.028 1.00 83.62 520 GLN A O 1
ATOM 4163 N N . SER A 1 521 ? -0.965 -8.561 -38.795 1.00 85.69 521 SER A N 1
ATOM 4164 C CA . SER A 1 521 ? -1.811 -9.751 -38.738 1.00 85.69 521 SER A CA 1
ATOM 4165 C C . SER A 1 521 ? -3.227 -9.445 -39.243 1.00 85.69 521 SER A C 1
ATOM 4167 O O . SER A 1 521 ? -3.838 -8.442 -38.877 1.00 85.69 521 SER A O 1
ATOM 4169 N N . ASN A 1 522 ? -3.799 -10.348 -40.042 1.00 84.38 522 ASN A N 1
ATOM 4170 C CA . ASN A 1 522 ? -5.199 -10.240 -40.467 1.00 84.38 522 ASN A CA 1
ATOM 4171 C C . ASN A 1 522 ? -6.188 -10.445 -39.307 1.00 84.38 522 ASN A C 1
ATOM 4173 O O . ASN A 1 522 ? -7.352 -10.050 -39.427 1.00 84.38 522 ASN A O 1
ATOM 4177 N N . ASP A 1 523 ? -5.712 -11.004 -38.191 1.00 86.19 523 ASP A N 1
ATOM 4178 C CA . ASP A 1 523 ? -6.501 -11.347 -37.010 1.00 86.19 523 ASP A CA 1
ATOM 4179 C C . ASP A 1 523 ? -6.739 -10.145 -36.091 1.00 86.19 523 ASP A C 1
ATOM 4181 O O . ASP A 1 523 ? -7.514 -10.262 -35.142 1.00 86.19 523 ASP A O 1
ATOM 4185 N N . VAL A 1 524 ? -6.091 -8.992 -36.326 1.00 88.19 524 VAL A N 1
ATOM 4186 C CA . VAL A 1 524 ? -6.167 -7.848 -35.406 1.00 88.19 524 VAL A CA 1
ATOM 4187 C C . VAL A 1 524 ? -7.071 -6.714 -35.878 1.00 88.19 524 VAL A C 1
ATOM 4189 O O . VAL A 1 524 ? -7.084 -6.308 -37.038 1.00 88.19 524 VAL A O 1
ATOM 4192 N N . PHE A 1 525 ? -7.802 -6.151 -34.918 1.00 87.62 525 PHE A N 1
ATOM 4193 C CA . PHE A 1 525 ? -8.429 -4.843 -35.009 1.00 87.62 525 PHE A CA 1
ATOM 4194 C C . PHE A 1 525 ? -7.575 -3.828 -34.236 1.00 87.62 525 PHE A C 1
ATOM 4196 O O . PHE A 1 525 ? -7.641 -3.732 -33.010 1.00 87.62 525 PHE A O 1
ATOM 4203 N N . TYR A 1 526 ? -6.729 -3.093 -34.946 1.00 86.50 526 TYR A N 1
ATOM 4204 C CA . TYR A 1 526 ? -5.801 -2.123 -34.387 1.00 86.50 526 TYR A CA 1
ATOM 4205 C C . TYR A 1 526 ? -6.411 -0.746 -34.122 1.00 86.50 526 TYR A C 1
ATOM 4207 O O . TYR A 1 526 ? -7.051 -0.148 -34.987 1.00 86.50 526 TYR A O 1
ATOM 4215 N N . MET A 1 527 ? -6.117 -0.195 -32.942 1.00 84.62 527 MET A N 1
ATOM 4216 C CA . MET A 1 527 ? -6.405 1.190 -32.578 1.00 84.62 527 MET A CA 1
ATOM 4217 C C . MET A 1 527 ? -5.139 1.908 -32.102 1.00 84.62 527 MET A C 1
ATOM 4219 O O . MET A 1 527 ? -4.565 1.602 -31.049 1.00 84.62 527 MET A O 1
ATOM 4223 N N . TYR A 1 528 ? -4.735 2.928 -32.861 1.00 85.62 528 TYR A N 1
ATOM 4224 C CA . TYR A 1 528 ? -3.602 3.786 -32.533 1.00 85.62 528 TYR A CA 1
ATOM 4225 C C . TYR A 1 528 ? -4.015 4.918 -31.583 1.00 85.62 528 TYR A C 1
ATOM 4227 O O . TYR A 1 528 ? -4.691 5.861 -31.990 1.00 85.62 528 TYR A O 1
ATOM 4235 N N . GLU A 1 529 ? -3.550 4.868 -30.332 1.00 87.69 529 GLU A N 1
ATOM 4236 C CA . GLU A 1 529 ? -3.722 5.924 -29.320 1.00 87.69 529 GLU A CA 1
ATOM 4237 C C . GLU A 1 529 ? -5.179 6.425 -29.166 1.00 87.69 529 GLU A C 1
ATOM 4239 O O . GLU A 1 529 ? -5.414 7.640 -29.213 1.00 87.69 529 GLU A O 1
ATOM 4244 N N . PRO A 1 530 ? -6.172 5.541 -28.931 1.00 88.00 530 PRO A N 1
ATOM 4245 C CA . PRO A 1 530 ? -7.584 5.942 -28.849 1.00 88.00 530 PRO A CA 1
ATOM 4246 C C . PRO A 1 530 ? -7.855 6.958 -27.729 1.00 88.00 530 PRO A C 1
ATOM 4248 O O . PRO A 1 530 ? -8.772 7.767 -27.812 1.00 88.00 530 PRO A O 1
ATOM 4251 N N . PHE A 1 531 ? -7.008 6.994 -26.699 1.00 91.19 531 PHE A N 1
ATOM 4252 C CA . PHE A 1 531 ? -7.130 7.930 -25.581 1.00 91.19 531 PHE A CA 1
ATOM 4253 C C . PHE A 1 531 ? -6.414 9.270 -25.811 1.00 91.19 531 PHE A C 1
ATOM 4255 O O . PHE A 1 531 ? -6.321 10.095 -24.905 1.00 91.19 531 PHE A O 1
ATOM 4262 N N . LYS A 1 532 ? -5.878 9.523 -27.009 1.00 87.38 532 LYS A N 1
ATOM 4263 C CA . LYS A 1 532 ? -5.208 10.788 -27.337 1.00 87.38 532 LYS A CA 1
ATOM 4264 C C . LYS A 1 532 ? -6.128 12.028 -27.315 1.00 87.38 532 LYS A C 1
ATOM 4266 O O . LYS A 1 532 ? -5.582 13.080 -26.997 1.00 87.38 532 LYS A O 1
ATOM 4271 N N . PRO A 1 533 ? -7.440 11.964 -27.647 1.00 85.75 533 PRO A N 1
ATOM 4272 C CA . PRO A 1 533 ? -8.344 13.130 -27.599 1.00 85.75 533 PRO A CA 1
ATOM 4273 C C . PRO A 1 533 ? -8.638 13.652 -26.193 1.00 85.75 533 PRO A C 1
ATOM 4275 O O . PRO A 1 533 ? -9.165 14.751 -26.031 1.00 85.75 533 PRO A O 1
ATOM 4278 N N . PHE A 1 534 ? -8.319 12.852 -25.181 1.00 87.88 534 PHE A N 1
ATOM 4279 C CA . PHE A 1 534 ? -8.374 13.259 -23.789 1.00 87.88 534 PHE A CA 1
ATOM 4280 C C . PHE A 1 534 ? -7.199 14.184 -23.440 1.00 87.88 534 PHE A C 1
ATOM 4282 O O . PHE A 1 534 ? -6.337 14.482 -24.270 1.00 87.88 534 PHE A O 1
ATOM 4289 N N . SER A 1 535 ? -7.160 14.669 -22.200 1.00 84.62 535 SER A N 1
ATOM 4290 C CA . SER A 1 535 ? -6.140 15.614 -21.753 1.00 84.62 535 SER A CA 1
ATOM 4291 C C . SER A 1 535 ? -4.709 15.088 -21.990 1.00 84.62 535 SER A C 1
ATOM 4293 O O . SER A 1 535 ? -4.444 13.887 -21.867 1.00 84.62 535 SER A O 1
ATOM 4295 N N . PRO A 1 536 ? -3.749 15.972 -22.330 1.00 84.12 536 PRO A N 1
ATOM 4296 C CA . PRO A 1 536 ? -2.383 15.586 -22.669 1.00 84.12 536 PRO A CA 1
ATOM 4297 C C . PRO A 1 536 ? -1.605 15.100 -21.434 1.00 84.12 536 PRO A C 1
ATOM 4299 O O . PRO A 1 536 ? -0.901 15.849 -20.772 1.00 84.12 536 PRO A O 1
ATOM 4302 N N . GLY A 1 537 ? -1.731 13.813 -21.126 1.00 89.94 537 GLY A N 1
ATOM 4303 C CA . GLY A 1 537 ? -1.051 13.151 -20.017 1.00 89.94 537 GLY A CA 1
ATOM 4304 C C . GLY A 1 537 ? -1.254 11.640 -20.049 1.00 89.94 537 GLY A C 1
ATOM 4305 O O . GLY A 1 537 ? -1.274 11.048 -21.131 1.00 89.94 537 GLY A O 1
ATOM 4306 N N . TYR A 1 538 ? -1.409 11.030 -18.885 1.00 93.25 538 TYR A N 1
ATOM 4307 C CA . TYR A 1 538 ? -1.770 9.635 -18.699 1.00 93.25 538 TYR A CA 1
ATOM 4308 C C . TYR A 1 538 ? -2.668 9.480 -17.460 1.00 93.25 538 TYR A C 1
ATOM 4310 O O . TYR A 1 538 ? -2.690 10.340 -16.580 1.00 93.25 538 TYR A O 1
ATOM 4318 N N . PHE A 1 539 ? -3.426 8.393 -17.405 1.00 91.44 539 PHE A N 1
ATOM 4319 C CA . PHE A 1 539 ? -4.455 8.129 -16.409 1.00 91.44 539 PHE A CA 1
ATOM 4320 C C . PHE A 1 539 ? -3.978 7.075 -15.415 1.00 91.44 539 PHE A C 1
ATOM 4322 O O . PHE A 1 539 ? -3.470 6.024 -15.811 1.00 91.44 539 PHE A O 1
ATOM 4329 N N . LYS A 1 540 ? -4.172 7.373 -14.129 1.00 87.38 540 LYS A N 1
ATOM 4330 C CA . LYS A 1 540 ? -4.027 6.448 -13.000 1.00 87.38 540 LYS A CA 1
ATOM 4331 C C . LYS A 1 540 ? -5.393 6.155 -12.392 1.00 87.38 540 LYS A C 1
ATOM 4333 O O . LYS A 1 540 ? -6.432 6.633 -12.854 1.00 87.38 540 LYS A O 1
ATOM 4338 N N . SER A 1 541 ? -5.386 5.398 -11.304 1.00 74.19 541 SER A N 1
ATOM 4339 C CA . SER A 1 541 ? -6.562 5.162 -10.486 1.00 74.19 541 SER A CA 1
ATOM 4340 C C . SER A 1 541 ? -7.075 6.429 -9.813 1.00 74.19 541 SER A C 1
ATOM 4342 O O . SER A 1 541 ? -6.659 6.766 -8.715 1.00 74.19 541 SER A O 1
ATOM 4344 N N . GLY A 1 542 ? -7.984 7.134 -10.488 1.00 75.25 542 GLY A N 1
ATOM 4345 C CA . GLY A 1 542 ? -8.623 8.343 -9.956 1.00 75.25 542 GLY A CA 1
ATOM 4346 C C . GLY A 1 542 ? -7.878 9.648 -10.251 1.00 75.25 542 GLY A C 1
ATOM 4347 O O . GLY A 1 542 ? -8.476 10.705 -10.102 1.00 75.25 542 GLY A O 1
ATOM 4348 N N . LYS A 1 543 ? -6.638 9.593 -10.765 1.00 82.81 543 LYS A N 1
ATOM 4349 C CA . LYS A 1 543 ? -5.846 10.781 -11.140 1.00 82.81 543 LYS A CA 1
ATOM 4350 C C . LYS A 1 543 ? -5.579 10.902 -12.630 1.00 82.81 543 LYS A C 1
ATOM 4352 O O . LYS A 1 543 ? -5.451 9.904 -13.345 1.00 82.81 543 LYS A O 1
ATOM 4357 N N . PHE A 1 544 ? -5.328 12.139 -13.042 1.00 88.69 544 PHE A N 1
ATOM 4358 C CA . PHE A 1 544 ? -4.698 12.476 -14.310 1.00 88.69 544 PHE A CA 1
ATOM 4359 C C . PHE A 1 544 ? -3.287 13.026 -14.071 1.00 88.69 544 PHE A C 1
ATOM 4361 O O . PHE A 1 544 ? -3.086 13.910 -13.240 1.00 88.69 544 PHE A O 1
ATOM 4368 N N . CYS A 1 545 ? -2.303 12.516 -14.806 1.00 88.88 545 CYS A N 1
ATOM 4369 C CA . CYS A 1 545 ? -0.894 12.850 -14.627 1.00 88.88 545 CYS A CA 1
ATOM 4370 C C . CYS A 1 545 ? -0.271 13.360 -15.927 1.00 88.88 545 CYS A C 1
ATOM 4372 O O . CYS A 1 545 ? -0.562 12.854 -17.007 1.00 88.88 545 CYS A O 1
ATOM 4374 N N . SER A 1 546 ? 0.628 14.336 -15.851 1.00 86.44 546 SER A N 1
ATOM 4375 C CA . SER A 1 546 ? 1.354 14.835 -17.026 1.00 86.44 546 SER A CA 1
ATOM 4376 C C . SER A 1 546 ? 2.436 13.856 -17.501 1.00 86.44 546 SER A C 1
ATOM 4378 O O . SER A 1 546 ? 3.096 13.189 -16.706 1.00 86.44 546 SER A O 1
ATOM 4380 N N . ASN A 1 547 ? 2.660 13.794 -18.818 1.00 76.81 547 ASN A N 1
ATOM 4381 C CA . ASN A 1 547 ? 3.698 12.946 -19.419 1.00 76.81 547 ASN A CA 1
ATOM 4382 C C . ASN A 1 547 ? 5.125 13.500 -19.267 1.00 76.81 547 ASN A C 1
ATOM 4384 O O . ASN A 1 547 ? 6.072 12.756 -19.521 1.00 76.81 547 ASN A O 1
ATOM 4388 N N . VAL A 1 548 ? 5.278 14.778 -18.902 1.00 72.19 548 VAL A N 1
ATOM 4389 C CA . VAL A 1 548 ? 6.583 15.462 -18.844 1.00 72.19 548 VAL A CA 1
ATOM 4390 C C . VAL A 1 548 ? 7.077 15.558 -17.402 1.00 72.19 548 VAL A C 1
ATOM 4392 O O . VAL A 1 548 ? 8.112 14.993 -17.067 1.00 72.19 548 VAL A O 1
ATOM 4395 N N . ASN A 1 549 ? 6.308 16.201 -16.523 1.00 74.88 549 ASN A N 1
ATOM 4396 C CA . ASN A 1 549 ? 6.700 16.420 -15.128 1.00 74.88 549 ASN A CA 1
ATOM 4397 C C . ASN A 1 549 ? 6.132 15.373 -14.154 1.00 74.88 549 ASN A C 1
ATOM 4399 O O . ASN A 1 549 ? 6.347 15.489 -12.954 1.00 74.88 549 ASN A O 1
ATOM 4403 N N . ASN A 1 550 ? 5.386 14.373 -14.641 1.00 78.81 550 ASN A N 1
ATOM 4404 C CA . ASN A 1 550 ? 4.788 13.311 -13.823 1.00 78.81 550 ASN A CA 1
ATOM 4405 C C . ASN A 1 550 ? 3.902 13.814 -12.662 1.00 78.81 550 ASN A C 1
ATOM 4407 O O . ASN A 1 550 ? 3.529 13.039 -11.781 1.00 78.81 550 ASN A O 1
ATOM 4411 N N . HIS A 1 551 ? 3.540 15.101 -12.671 1.00 84.00 551 HIS A N 1
ATOM 4412 C CA . HIS A 1 551 ? 2.670 15.704 -11.681 1.00 84.00 551 HIS A CA 1
ATOM 4413 C C . HIS A 1 551 ? 1.255 15.186 -11.910 1.00 84.00 551 HIS A C 1
ATOM 4415 O O . HIS A 1 551 ? 0.723 15.261 -13.024 1.00 84.00 551 HIS A O 1
ATOM 4421 N N . CYS A 1 552 ? 0.675 14.629 -10.854 1.00 84.88 552 CYS A N 1
ATOM 4422 C CA . CYS A 1 552 ? -0.663 14.073 -10.861 1.00 84.88 552 CYS A CA 1
ATOM 4423 C C . CYS A 1 552 ? -1.601 15.008 -10.116 1.00 84.88 552 CYS A C 1
ATOM 4425 O O . CYS A 1 552 ? -1.310 15.409 -8.992 1.00 84.88 552 CYS A O 1
ATOM 4427 N N . ARG A 1 553 ? -2.741 15.288 -10.732 1.00 85.25 553 ARG A N 1
ATOM 4428 C CA . ARG A 1 553 ? -3.786 16.152 -10.197 1.00 85.25 553 ARG A CA 1
ATOM 4429 C C . ARG A 1 553 ? -5.136 15.464 -10.286 1.00 85.25 553 ARG A C 1
ATOM 4431 O O . ARG A 1 553 ? -5.306 14.499 -11.044 1.00 85.25 553 ARG A O 1
ATOM 4438 N N . ASP A 1 554 ? -6.084 16.003 -9.539 1.00 81.88 554 ASP A N 1
ATOM 4439 C CA . ASP A 1 554 ? -7.478 15.623 -9.677 1.00 81.88 554 ASP A CA 1
ATOM 4440 C C . ASP A 1 554 ? -8.008 16.003 -11.068 1.00 81.88 554 ASP A C 1
ATOM 4442 O O . ASP A 1 554 ? -7.547 16.980 -11.680 1.00 81.88 554 ASP A O 1
ATOM 4446 N N . PRO A 1 555 ? -8.934 15.201 -11.619 1.00 77.25 555 PRO A N 1
ATOM 4447 C CA . PRO A 1 555 ? -9.491 15.448 -12.936 1.00 77.25 555 PRO A CA 1
ATOM 4448 C C . PRO A 1 555 ? -10.269 16.767 -12.963 1.00 77.25 555 PRO A C 1
ATOM 4450 O O . PRO A 1 555 ? -11.218 16.968 -12.213 1.00 77.25 555 PRO A O 1
ATOM 4453 N N . ILE A 1 556 ? -9.892 17.651 -13.884 1.00 76.88 556 ILE A N 1
ATOM 4454 C CA . ILE A 1 556 ? -10.629 18.868 -14.222 1.00 76.88 556 ILE A CA 1
ATOM 4455 C C . ILE A 1 556 ? -11.381 18.620 -15.534 1.00 76.88 556 ILE A C 1
ATOM 4457 O O . ILE A 1 556 ? -10.786 18.561 -16.617 1.00 76.88 556 ILE A O 1
ATOM 4461 N N . GLY A 1 557 ? -12.697 18.445 -15.424 1.00 72.81 557 GLY A N 1
ATOM 4462 C CA . GLY A 1 557 ? -13.592 18.179 -16.550 1.00 72.81 557 GLY A CA 1
ATOM 4463 C C . GLY A 1 557 ? -13.466 16.772 -17.150 1.00 72.81 557 GLY A C 1
ATOM 4464 O O . GLY A 1 557 ? -12.575 15.986 -16.825 1.00 72.81 557 GLY A O 1
ATOM 4465 N N . TRP A 1 558 ? -14.366 16.452 -18.083 1.00 75.88 558 TRP A N 1
ATOM 4466 C CA . TRP A 1 558 ? -14.519 15.095 -18.627 1.00 75.88 558 TRP A CA 1
ATOM 4467 C C . TRP A 1 558 ? -13.282 14.574 -19.377 1.00 75.88 558 TRP A C 1
ATOM 4469 O O . TRP A 1 558 ? -13.028 13.372 -19.387 1.00 75.88 558 TRP A O 1
ATOM 4479 N N . ARG A 1 559 ? -12.484 15.464 -19.987 1.00 75.94 559 ARG A N 1
ATOM 4480 C CA . ARG A 1 559 ? -11.277 15.088 -20.746 1.00 75.94 559 ARG A CA 1
ATOM 4481 C C . ARG A 1 559 ? -10.141 14.573 -19.867 1.00 75.94 559 ARG A C 1
ATOM 4483 O O . ARG A 1 559 ? -9.245 13.922 -20.393 1.00 75.94 559 ARG A O 1
ATOM 4490 N N . SER A 1 560 ? -10.151 14.856 -18.568 1.00 81.62 560 SER A N 1
ATOM 4491 C CA . SER A 1 560 ? -9.143 14.344 -17.636 1.00 81.62 560 SER A CA 1
ATOM 4492 C C . SER A 1 560 ? -9.709 13.339 -16.631 1.00 81.62 560 SER A C 1
ATOM 4494 O O . SER A 1 560 ? -8.944 12.805 -15.838 1.00 81.62 560 SER A O 1
ATOM 4496 N N . ASP A 1 561 ? -11.005 13.013 -16.700 1.00 80.69 561 ASP A N 1
ATOM 4497 C CA . ASP A 1 561 ? -11.665 12.071 -15.793 1.00 80.69 561 ASP A CA 1
ATOM 4498 C C . ASP A 1 561 ? -11.367 10.599 -16.164 1.00 80.69 561 ASP A C 1
ATOM 4500 O O . ASP A 1 561 ? -11.834 10.115 -17.205 1.00 80.69 561 ASP A O 1
ATOM 4504 N N . PRO A 1 562 ? -10.655 9.834 -15.306 1.00 79.06 562 PRO A N 1
ATOM 4505 C CA . PRO A 1 562 ? -10.350 8.426 -15.558 1.00 79.06 562 PRO A CA 1
ATOM 4506 C C . PRO A 1 562 ? -11.589 7.535 -15.703 1.00 79.06 562 PRO A C 1
ATOM 4508 O O . PRO A 1 562 ? -11.501 6.470 -16.307 1.00 79.06 562 PRO A O 1
ATOM 4511 N N . ARG A 1 563 ? -12.749 7.944 -15.173 1.00 80.25 563 ARG A N 1
ATOM 4512 C CA . ARG A 1 563 ? -14.008 7.189 -15.286 1.00 80.25 563 ARG A CA 1
ATOM 4513 C C . ARG A 1 563 ? -14.586 7.279 -16.691 1.00 80.25 563 ARG A C 1
ATOM 4515 O O . ARG A 1 563 ? -15.162 6.312 -17.176 1.00 80.25 563 ARG A O 1
ATOM 4522 N N . VAL A 1 564 ? -14.424 8.425 -17.356 1.00 79.50 564 VAL A N 1
ATOM 4523 C CA . VAL A 1 564 ? -14.802 8.577 -18.770 1.00 79.50 564 VAL A CA 1
ATOM 4524 C C . VAL A 1 564 ? -13.883 7.714 -19.630 1.00 79.50 564 VAL A C 1
ATOM 4526 O O . VAL A 1 564 ? -14.358 6.993 -20.500 1.00 79.50 564 VAL A O 1
ATOM 4529 N N . VAL A 1 565 ? -12.579 7.734 -19.339 1.00 85.50 565 VAL A N 1
ATOM 4530 C CA . VAL A 1 565 ? -11.585 6.888 -20.018 1.00 85.50 565 VAL A CA 1
ATOM 4531 C C . VAL A 1 565 ? -11.891 5.405 -19.826 1.00 85.50 565 VAL A C 1
ATOM 4533 O O . VAL A 1 565 ? -11.819 4.655 -20.792 1.00 85.50 565 VAL A O 1
ATOM 4536 N N . GLN A 1 566 ? -12.284 4.991 -18.618 1.00 88.19 566 GLN A N 1
ATOM 4537 C CA . GLN A 1 566 ? -12.728 3.626 -18.346 1.00 88.19 566 GLN A CA 1
ATOM 4538 C C . GLN A 1 566 ? -13.968 3.257 -19.164 1.00 88.19 566 GLN A C 1
ATOM 4540 O O . GLN A 1 566 ? -13.950 2.226 -19.815 1.00 88.19 566 GLN A O 1
ATOM 4545 N N . ARG A 1 567 ? -14.999 4.110 -19.228 1.00 85.81 567 ARG A N 1
ATOM 4546 C CA . ARG A 1 567 ? -16.172 3.829 -20.077 1.00 85.81 567 ARG A CA 1
ATOM 4547 C C . ARG A 1 567 ? -15.800 3.668 -21.547 1.00 85.81 567 ARG A C 1
ATOM 4549 O O . ARG A 1 567 ? -16.274 2.744 -22.192 1.00 85.81 567 ARG A O 1
ATOM 4556 N N . VAL A 1 568 ? -14.926 4.529 -22.065 1.00 86.69 568 VAL A N 1
ATOM 4557 C CA . VAL A 1 568 ? -14.442 4.410 -23.448 1.00 86.69 568 VAL A CA 1
ATOM 4558 C C . VAL A 1 568 ? -13.615 3.140 -23.643 1.00 86.69 568 VAL A C 1
ATOM 4560 O O . VAL A 1 568 ? -13.737 2.490 -24.673 1.00 86.69 568 VAL A O 1
ATOM 4563 N N . PHE A 1 569 ? -12.802 2.755 -22.659 1.00 91.06 569 PHE A N 1
ATOM 4564 C CA . PHE A 1 569 ? -12.082 1.482 -22.668 1.00 91.06 569 PHE A CA 1
ATOM 4565 C C . PHE A 1 569 ? -13.057 0.296 -22.731 1.00 91.06 569 PHE A C 1
ATOM 4567 O O . PHE A 1 569 ? -12.895 -0.569 -23.588 1.00 91.06 569 PHE A O 1
ATOM 4574 N N . ASP A 1 570 ? -14.100 0.307 -21.900 1.00 90.00 570 ASP A N 1
ATOM 4575 C CA . ASP A 1 570 ? -15.125 -0.738 -21.846 1.00 90.00 570 ASP A CA 1
ATOM 4576 C C . ASP A 1 570 ? -15.895 -0.847 -23.176 1.00 90.00 570 ASP A C 1
ATOM 4578 O O . ASP A 1 570 ? -16.074 -1.942 -23.710 1.00 90.00 570 ASP A O 1
ATOM 4582 N N . GLN A 1 571 ? -16.277 0.292 -23.762 1.00 88.81 571 GLN A N 1
ATOM 4583 C CA . GLN A 1 571 ? -16.968 0.369 -25.054 1.00 88.81 571 GLN A CA 1
ATOM 4584 C C . GLN A 1 571 ? -16.093 -0.114 -26.217 1.00 88.81 571 GLN A C 1
ATOM 4586 O O . GLN A 1 571 ? -16.576 -0.820 -27.099 1.00 88.81 571 GLN A O 1
ATOM 4591 N N . ILE A 1 572 ? -14.798 0.225 -26.218 1.00 89.19 572 ILE A N 1
ATOM 4592 C CA . ILE A 1 572 ? -13.850 -0.264 -27.229 1.00 89.19 572 ILE A CA 1
ATOM 4593 C C . ILE A 1 572 ? -13.685 -1.783 -27.116 1.00 89.19 572 ILE A C 1
ATOM 4595 O O . ILE A 1 572 ? -13.703 -2.479 -28.129 1.00 89.19 572 ILE A O 1
ATOM 4599 N N . LEU A 1 573 ? -13.525 -2.314 -25.899 1.00 91.25 573 LEU A N 1
ATOM 4600 C CA . LEU A 1 573 ? -13.337 -3.752 -25.697 1.00 91.25 573 LEU A CA 1
ATOM 4601 C C . LEU A 1 573 ? -14.596 -4.573 -25.994 1.00 91.25 573 LEU A C 1
ATOM 4603 O O . LEU A 1 573 ? -14.468 -5.703 -26.469 1.00 91.25 573 LEU A O 1
ATOM 4607 N N . SER A 1 574 ? -15.775 -3.991 -25.769 1.00 89.62 574 SER A N 1
ATOM 4608 C CA . SER A 1 574 ? -17.079 -4.602 -26.065 1.00 89.62 574 SER A CA 1
ATOM 4609 C C . SER A 1 574 ? -17.524 -4.402 -27.521 1.00 89.62 574 SER A C 1
ATOM 4611 O O . SER A 1 574 ? -18.512 -5.002 -27.945 1.00 89.62 574 SER A O 1
ATOM 4613 N N . CYS A 1 575 ? -16.773 -3.614 -28.304 1.00 88.50 575 CYS A N 1
ATOM 4614 C CA . CYS A 1 575 ? -17.098 -3.230 -29.679 1.00 88.50 575 CYS A CA 1
ATOM 4615 C C . CYS A 1 575 ? -18.458 -2.516 -29.800 1.00 88.50 575 CYS A C 1
ATOM 4617 O O . CYS A 1 575 ? -19.225 -2.816 -30.714 1.00 88.50 575 CYS A O 1
ATOM 4619 N N . ASP A 1 576 ? -18.744 -1.588 -28.881 1.00 87.19 576 ASP A N 1
ATOM 4620 C CA . ASP A 1 576 ? -19.942 -0.735 -28.866 1.00 87.19 576 ASP A CA 1
ATOM 4621 C C . ASP A 1 576 ? -19.567 0.696 -29.299 1.00 87.19 576 ASP A C 1
ATOM 4623 O O . ASP A 1 576 ? -19.636 1.662 -28.528 1.00 87.19 576 ASP A O 1
ATOM 4627 N N . PHE A 1 577 ? -19.102 0.840 -30.544 1.00 83.12 577 PHE A N 1
ATOM 4628 C CA . PHE A 1 577 ? -18.585 2.107 -31.072 1.00 83.12 577 PHE A CA 1
ATOM 4629 C C . PHE A 1 577 ? -19.654 3.191 -31.208 1.00 83.12 577 PHE A C 1
ATOM 4631 O O . PHE A 1 577 ? -19.305 4.368 -31.179 1.00 83.12 577 PHE A O 1
ATOM 4638 N N . ASN A 1 578 ? -20.939 2.832 -31.253 1.00 81.31 578 ASN A N 1
ATOM 4639 C CA . ASN A 1 578 ? -22.039 3.800 -31.176 1.00 81.31 578 ASN A CA 1
ATOM 4640 C C . ASN A 1 578 ? -21.991 4.675 -29.909 1.00 81.31 578 ASN A C 1
ATOM 4642 O O . ASN A 1 578 ? -22.471 5.807 -29.917 1.00 81.31 578 ASN A O 1
ATOM 4646 N N . LEU A 1 579 ? -21.405 4.165 -28.821 1.00 81.06 579 LEU A N 1
ATOM 4647 C CA . LEU A 1 579 ? -21.301 4.867 -27.539 1.00 81.06 579 LEU A CA 1
ATOM 4648 C C . LEU A 1 579 ? -19.939 5.550 -27.334 1.00 81.06 579 LEU A C 1
ATOM 4650 O O . LEU A 1 579 ? -19.753 6.268 -26.345 1.00 81.06 579 LEU A O 1
ATOM 4654 N N . VAL A 1 580 ? -18.990 5.333 -28.251 1.00 81.38 580 VAL A N 1
ATOM 4655 C CA . VAL A 1 580 ? -17.644 5.907 -28.190 1.00 81.38 580 VAL A CA 1
ATOM 4656 C C . VAL A 1 580 ? -17.679 7.346 -28.722 1.00 81.38 580 VAL A C 1
ATOM 4658 O O . VAL A 1 580 ? -18.207 7.588 -29.808 1.00 81.38 580 VAL A O 1
ATOM 4661 N N . PRO A 1 581 ? -17.082 8.330 -28.019 1.00 81.69 581 PRO A N 1
ATOM 4662 C CA . PRO A 1 581 ? -17.083 9.714 -28.480 1.00 81.69 581 PRO A CA 1
ATOM 4663 C C . PRO A 1 581 ? -16.492 9.863 -29.896 1.00 81.69 581 PRO A C 1
ATOM 4665 O O . PRO A 1 581 ? -15.389 9.361 -30.139 1.00 81.69 581 PRO A O 1
ATOM 4668 N N . PRO A 1 582 ? -17.118 10.637 -30.806 1.00 76.81 582 PRO A N 1
ATOM 4669 C CA . PRO A 1 582 ? -16.615 10.836 -32.168 1.00 76.81 582 PRO A CA 1
ATOM 4670 C C . PRO A 1 582 ? -15.137 11.258 -32.267 1.00 76.81 582 PRO A C 1
ATOM 4672 O O . PRO A 1 582 ? -14.442 10.761 -33.154 1.00 76.81 582 PRO A O 1
ATOM 4675 N N . PRO A 1 583 ? -14.584 12.100 -31.361 1.00 76.81 583 PRO A N 1
ATOM 4676 C CA . PRO A 1 583 ? -13.155 12.413 -31.377 1.00 76.81 583 PRO A CA 1
ATOM 4677 C C . PRO A 1 583 ? -12.249 11.191 -31.179 1.00 76.81 583 PRO A C 1
ATOM 4679 O O . PRO A 1 583 ? -11.152 11.166 -31.723 1.00 76.81 583 PRO A O 1
ATOM 4682 N N . VAL A 1 584 ? -12.683 10.181 -30.418 1.00 79.06 584 VAL A N 1
ATOM 4683 C CA . VAL A 1 584 ? -11.937 8.928 -30.205 1.00 79.06 584 VAL A CA 1
ATOM 4684 C C . VAL A 1 584 ? -11.933 8.091 -31.476 1.00 79.06 584 VAL A C 1
ATOM 4686 O O . VAL A 1 584 ? -10.869 7.641 -31.889 1.00 79.06 584 VAL A O 1
ATOM 4689 N N . ILE A 1 585 ? -13.084 7.967 -32.138 1.00 76.31 585 ILE A N 1
ATOM 4690 C CA . ILE A 1 585 ? -13.223 7.241 -33.409 1.00 76.31 585 ILE A CA 1
ATOM 4691 C C . ILE A 1 585 ? -12.364 7.898 -34.497 1.00 76.31 585 ILE A C 1
ATOM 4693 O O . ILE A 1 585 ? -11.541 7.234 -35.118 1.00 76.31 585 ILE A O 1
ATOM 4697 N N . ARG A 1 586 ? -12.466 9.224 -34.661 1.00 71.25 586 ARG A N 1
ATOM 4698 C CA . ARG A 1 586 ? -11.688 9.991 -35.654 1.00 71.25 586 ARG A CA 1
ATOM 4699 C C . ARG A 1 586 ? -10.180 9.967 -35.392 1.00 71.25 586 ARG A C 1
ATOM 4701 O O . ARG A 1 586 ? -9.375 10.055 -36.316 1.00 71.25 586 ARG A O 1
ATOM 4708 N N . MET A 1 587 ? -9.776 9.905 -34.122 1.00 65.31 587 MET A N 1
ATOM 4709 C CA . MET A 1 587 ? -8.367 9.975 -33.731 1.00 65.31 587 MET A CA 1
ATOM 4710 C C . MET A 1 587 ? -7.698 8.611 -33.586 1.00 65.31 587 MET A C 1
ATOM 4712 O O . MET A 1 587 ? -6.463 8.568 -33.575 1.00 65.31 587 MET A O 1
ATOM 4716 N N . ALA A 1 588 ? -8.474 7.524 -33.537 1.00 61.31 588 ALA A N 1
ATOM 4717 C CA . ALA A 1 588 ? -8.012 6.160 -33.761 1.00 61.31 588 ALA A CA 1
ATOM 4718 C C . ALA A 1 588 ? -7.572 6.016 -35.228 1.00 61.31 588 ALA A C 1
ATOM 4720 O O . ALA A 1 588 ? -8.181 5.319 -36.026 1.00 61.31 588 ALA A O 1
ATOM 4721 N N . ARG A 1 589 ? -6.523 6.755 -35.603 1.00 56.47 589 ARG A N 1
ATOM 4722 C CA . ARG A 1 589 ? -5.996 6.830 -36.960 1.00 56.47 589 ARG A CA 1
ATOM 4723 C C . ARG A 1 589 ? -5.529 5.444 -37.373 1.00 56.47 589 ARG A C 1
ATOM 4725 O O . ARG A 1 589 ? -4.519 4.957 -36.867 1.00 56.47 589 ARG A O 1
ATOM 4732 N N . LEU A 1 590 ? -6.201 4.868 -38.357 1.00 54.06 590 LEU A N 1
ATOM 4733 C CA . LEU A 1 590 ? -5.890 3.576 -38.967 1.00 54.06 590 LEU A CA 1
ATOM 4734 C C . LEU A 1 590 ? -4.791 3.749 -40.028 1.00 54.06 590 LEU A C 1
ATOM 4736 O O . LEU A 1 590 ? -4.846 3.207 -41.128 1.00 54.06 590 LEU A O 1
ATOM 4740 N N . LYS A 1 591 ? -3.794 4.587 -39.712 1.00 48.09 591 LYS A N 1
ATOM 4741 C CA . LYS A 1 591 ? -2.898 5.227 -40.687 1.00 48.09 591 LYS A CA 1
ATOM 4742 C C . LYS A 1 591 ? -1.821 4.311 -41.278 1.00 48.09 591 LYS A C 1
ATOM 4744 O O . LYS A 1 591 ? -1.015 4.795 -42.062 1.00 48.09 591 LYS A O 1
ATOM 4749 N N . TYR A 1 592 ? -1.765 3.043 -40.873 1.00 45.06 592 TYR A N 1
ATOM 4750 C CA . TYR A 1 592 ? -0.626 2.163 -41.161 1.00 45.06 592 TYR A CA 1
ATOM 4751 C C . TYR A 1 592 ? -1.022 0.720 -41.512 1.00 45.06 592 TYR A C 1
ATOM 4753 O O . TYR A 1 592 ? -0.167 -0.158 -41.510 1.00 45.06 592 TYR A O 1
ATOM 4761 N N . SER A 1 593 ? -2.302 0.436 -41.793 1.00 46.44 593 SER A N 1
ATOM 4762 C CA . SER A 1 593 ? -2.698 -0.901 -42.262 1.00 46.44 593 SER A CA 1
ATOM 4763 C C . SER A 1 593 ? -2.753 -0.980 -43.773 1.00 46.44 593 SER A C 1
ATOM 4765 O O . SER A 1 593 ? -3.363 -0.129 -44.408 1.00 46.44 593 SER A O 1
ATOM 4767 N N . THR A 1 594 ? -2.174 -2.046 -44.305 1.00 45.06 594 THR A N 1
ATOM 4768 C CA . THR A 1 594 ? -2.314 -2.509 -45.689 1.00 45.06 594 THR A CA 1
ATOM 4769 C C . THR A 1 594 ? -3.545 -3.406 -45.878 1.00 45.06 594 THR A C 1
ATOM 4771 O O . THR A 1 594 ? -3.805 -3.867 -46.986 1.00 45.06 594 THR A O 1
ATOM 4774 N N . SER A 1 595 ? -4.323 -3.684 -44.820 1.00 52.44 595 SER A N 1
ATOM 4775 C CA . SER A 1 595 ? -5.532 -4.504 -44.942 1.00 52.44 595 SER A CA 1
ATOM 4776 C C . SER A 1 595 ? -6.663 -3.699 -45.599 1.00 52.44 595 SER A C 1
ATOM 4778 O O . SER A 1 595 ? -6.995 -2.607 -45.128 1.00 52.44 595 SER A O 1
ATOM 4780 N N . LYS A 1 596 ? -7.322 -4.281 -46.610 1.00 48.91 596 LYS A N 1
ATOM 4781 C CA . LYS A 1 596 ? -8.481 -3.704 -47.326 1.00 48.91 596 LYS A CA 1
ATOM 4782 C C . LYS A 1 596 ? -9.622 -3.238 -46.400 1.00 48.91 596 LYS A C 1
ATOM 4784 O O . LYS A 1 596 ? -10.356 -2.316 -46.751 1.00 48.91 596 LYS A O 1
ATOM 4789 N N . ASP A 1 597 ? -9.744 -3.813 -45.199 1.00 51.88 597 ASP A N 1
ATOM 4790 C CA . ASP A 1 597 ? -10.740 -3.409 -44.191 1.00 51.88 597 ASP A CA 1
ATOM 4791 C C . ASP A 1 597 ? -10.511 -1.972 -43.681 1.00 51.88 597 ASP A C 1
ATOM 4793 O O . ASP A 1 597 ? -11.453 -1.278 -43.296 1.00 51.88 597 ASP A O 1
ATOM 4797 N N . TYR A 1 598 ? -9.261 -1.500 -43.699 1.00 54.47 598 TYR A N 1
ATOM 4798 C CA . TYR A 1 598 ? -8.855 -0.214 -43.134 1.00 54.47 598 TYR A CA 1
ATOM 4799 C C . TYR A 1 598 ? -8.893 0.948 -44.125 1.00 54.47 598 TYR A C 1
ATOM 4801 O O . TYR A 1 598 ? -9.067 2.088 -43.700 1.00 54.47 598 TYR A O 1
ATOM 4809 N N . GLU A 1 599 ? -8.803 0.690 -45.429 1.00 53.97 599 GLU A N 1
ATOM 4810 C CA . GLU A 1 599 ? -8.983 1.719 -46.463 1.00 53.97 599 GLU A CA 1
ATOM 4811 C C . GLU A 1 599 ? -10.419 2.265 -46.460 1.00 53.97 599 GLU A C 1
ATOM 4813 O O . GLU A 1 599 ? -10.619 3.482 -46.438 1.00 53.97 599 GLU A O 1
ATOM 4818 N N . LYS A 1 600 ? -11.420 1.378 -46.336 1.00 55.28 600 LYS A N 1
ATOM 4819 C CA . LYS A 1 600 ? -12.829 1.768 -46.146 1.00 55.28 600 LYS A CA 1
ATOM 4820 C C . LYS A 1 600 ? -13.020 2.594 -44.869 1.00 55.28 600 LYS A C 1
ATOM 4822 O O . LYS A 1 600 ? -13.692 3.621 -44.894 1.00 55.28 600 LYS A O 1
ATOM 4827 N N . LEU A 1 601 ? -12.370 2.209 -43.770 1.00 56.16 601 LEU A N 1
ATOM 4828 C CA . LEU A 1 601 ? -12.454 2.921 -42.491 1.00 56.16 601 LEU A CA 1
ATOM 4829 C C . LEU A 1 601 ? -11.686 4.256 -42.451 1.00 56.16 601 LEU A C 1
ATOM 4831 O O . LEU A 1 601 ? -12.079 5.164 -41.721 1.00 56.16 601 LEU A O 1
ATOM 4835 N N . ASN A 1 602 ? -10.619 4.410 -43.235 1.00 55.66 602 ASN A N 1
ATOM 4836 C CA . ASN A 1 602 ? -9.936 5.696 -43.390 1.00 55.66 602 ASN A CA 1
ATOM 4837 C C . ASN A 1 602 ? -10.819 6.686 -44.166 1.00 55.66 602 ASN A C 1
ATOM 4839 O O . ASN A 1 602 ? -10.962 7.824 -43.730 1.00 55.66 602 ASN A O 1
ATOM 4843 N N . SER A 1 603 ? -11.513 6.232 -45.219 1.00 56.91 603 SER A N 1
ATOM 4844 C CA . SER A 1 603 ? -12.491 7.062 -45.950 1.00 56.91 603 SER A CA 1
ATOM 4845 C C . SER A 1 603 ? -13.672 7.531 -45.078 1.00 56.91 603 SER A C 1
ATOM 4847 O O . SER A 1 603 ? -14.268 8.579 -45.317 1.00 56.91 603 SER A O 1
ATOM 4849 N N . CYS A 1 604 ? -13.967 6.769 -44.023 1.00 55.88 604 CYS A N 1
ATOM 4850 C CA . CYS A 1 604 ? -14.994 7.030 -43.020 1.00 55.88 604 CYS A CA 1
ATOM 4851 C C . CYS A 1 604 ? -14.630 8.112 -41.990 1.00 55.88 604 CYS A C 1
ATOM 4853 O O . CYS A 1 604 ? -15.521 8.727 -41.407 1.00 55.88 604 CYS A O 1
ATOM 4855 N N . ALA A 1 605 ? -13.339 8.341 -41.731 1.00 53.28 605 ALA A N 1
ATOM 4856 C CA . ALA A 1 605 ? -12.888 9.358 -40.779 1.00 53.28 605 ALA A CA 1
ATOM 4857 C C . ALA A 1 605 ? -12.982 10.785 -41.350 1.00 53.28 605 ALA A C 1
ATOM 4859 O O . ALA A 1 605 ? -13.101 11.739 -40.577 1.00 53.28 605 ALA A O 1
ATOM 4860 N N . ASP A 1 606 ? -12.964 10.900 -42.682 1.00 54.59 606 ASP A N 1
ATOM 4861 C CA . ASP A 1 606 ? -12.938 12.165 -43.422 1.00 54.59 606 ASP A CA 1
ATOM 4862 C C . ASP A 1 606 ? -14.332 12.618 -43.910 1.00 54.59 606 ASP A C 1
ATOM 4864 O O . ASP A 1 606 ? -14.516 13.791 -44.231 1.00 54.59 606 ASP A O 1
ATOM 4868 N N . LYS A 1 607 ? -15.343 11.733 -43.925 1.00 51.84 607 LYS A N 1
ATOM 4869 C CA . LYS A 1 607 ? -16.725 12.055 -44.339 1.00 51.84 607 LYS A CA 1
ATOM 4870 C C . LYS A 1 607 ? -17.642 12.373 -43.145 1.00 51.84 607 LYS A C 1
ATOM 4872 O O . LYS A 1 607 ? -17.477 11.846 -42.046 1.00 51.84 607 LYS A O 1
ATOM 4877 N N . HIS A 1 608 ? -18.660 13.212 -43.366 1.00 53.91 608 HIS A N 1
ATOM 4878 C CA . HIS A 1 608 ? -19.664 13.605 -42.359 1.00 53.91 608 HIS A CA 1
ATOM 4879 C C . HIS A 1 608 ? -20.589 12.455 -41.884 1.00 53.91 608 HIS A C 1
ATOM 4881 O O . HIS A 1 608 ? -21.346 12.635 -40.931 1.00 53.91 608 HIS A O 1
ATOM 4887 N N . GLU A 1 609 ? -20.491 11.256 -42.464 1.00 56.03 609 GLU A N 1
ATOM 4888 C CA . GLU A 1 609 ? -21.372 10.109 -42.196 1.00 56.03 609 GLU A CA 1
ATOM 4889 C C . GLU A 1 609 ? -20.735 9.053 -41.272 1.00 56.03 609 GLU A C 1
ATOM 4891 O O . GLU A 1 609 ? -20.554 7.890 -41.630 1.00 56.03 609 GLU A O 1
ATOM 4896 N N . LEU A 1 610 ? -20.423 9.432 -40.027 1.00 64.50 610 LEU A N 1
ATOM 4897 C CA . LEU A 1 610 ? -19.830 8.518 -39.031 1.00 64.50 610 LEU A CA 1
ATOM 4898 C C . LEU A 1 610 ? -20.701 7.270 -38.749 1.00 64.50 610 LEU A C 1
ATOM 4900 O O . LEU A 1 610 ? -20.188 6.228 -38.347 1.00 64.50 610 LEU A O 1
ATOM 4904 N N . LYS A 1 611 ? -22.022 7.381 -38.943 1.00 64.56 611 LYS A N 1
ATOM 4905 C CA . LYS A 1 611 ? -23.026 6.381 -38.546 1.00 64.56 611 LYS A CA 1
ATOM 4906 C C . LYS A 1 611 ? -22.932 5.080 -39.354 1.00 64.56 611 LYS A C 1
ATOM 4908 O O . LYS A 1 611 ? -23.045 4.008 -38.773 1.00 64.56 611 LYS A O 1
ATOM 4913 N N . PHE A 1 612 ? -22.656 5.164 -40.658 1.00 62.56 612 PHE A N 1
ATOM 4914 C CA . PHE A 1 612 ? -22.482 3.987 -41.524 1.00 62.56 612 PHE A CA 1
ATOM 4915 C C . PHE A 1 612 ? -21.188 3.220 -41.195 1.00 62.56 612 PHE A C 1
ATOM 4917 O O . PHE A 1 612 ? -21.117 1.992 -41.238 1.00 62.56 612 PHE A O 1
ATOM 4924 N N . CYS A 1 613 ? -20.161 3.958 -40.781 1.00 69.94 613 CYS A N 1
ATOM 4925 C CA . CYS A 1 613 ? -18.838 3.432 -40.476 1.00 69.94 613 CYS A CA 1
ATOM 4926 C C . CYS A 1 613 ? -18.787 2.691 -39.141 1.00 69.94 613 CYS A C 1
ATOM 4928 O O . CYS A 1 613 ? -18.090 1.684 -39.022 1.00 69.94 613 CYS A O 1
ATOM 4930 N N . VAL A 1 614 ? -19.560 3.150 -38.153 1.00 77.00 614 VAL A N 1
ATOM 4931 C CA . VAL A 1 614 ? -19.655 2.512 -36.837 1.00 77.00 614 VAL A CA 1
ATOM 4932 C C . VAL A 1 614 ? -20.101 1.054 -36.957 1.00 77.00 614 VAL A C 1
ATOM 4934 O O . VAL A 1 614 ? -19.436 0.184 -36.407 1.00 77.00 614 VAL A O 1
ATOM 4937 N N . THR A 1 615 ? -21.131 0.744 -37.748 1.00 78.62 615 THR A N 1
ATOM 4938 C CA . THR A 1 615 ? -21.601 -0.643 -37.926 1.00 78.62 615 THR A CA 1
ATOM 4939 C C . THR A 1 615 ? -20.525 -1.553 -38.528 1.00 78.62 615 THR A C 1
ATOM 4941 O O . THR A 1 615 ? -20.320 -2.680 -38.065 1.00 78.62 615 THR A O 1
ATOM 4944 N N . SER A 1 616 ? -19.774 -1.059 -39.518 1.00 76.38 616 SER A N 1
ATOM 4945 C CA . SER A 1 616 ? -18.646 -1.802 -40.090 1.00 76.38 616 SER A CA 1
ATOM 4946 C C . SER A 1 616 ? -17.507 -1.983 -39.077 1.00 76.38 616 SER A C 1
ATOM 4948 O O . SER A 1 616 ? -16.919 -3.062 -39.021 1.00 76.38 616 SER A O 1
ATOM 4950 N N . MET A 1 617 ? -17.210 -0.971 -38.251 1.00 80.00 617 MET A N 1
ATOM 4951 C CA . MET A 1 617 ? -16.210 -1.063 -37.176 1.00 80.00 617 MET A CA 1
ATOM 4952 C C . MET A 1 617 ? -16.594 -2.096 -36.124 1.00 80.00 617 MET A C 1
ATOM 4954 O O . MET A 1 617 ? -15.755 -2.905 -35.738 1.00 80.00 617 MET A O 1
ATOM 4958 N N . GLU A 1 618 ? -17.843 -2.074 -35.660 1.00 86.00 618 GLU A N 1
ATOM 4959 C CA . GLU A 1 618 ? -18.351 -3.017 -34.662 1.00 86.00 618 GLU A CA 1
ATOM 4960 C C . GLU A 1 618 ? -18.265 -4.452 -35.196 1.00 86.00 618 GLU A C 1
ATOM 4962 O O . GLU A 1 618 ? -17.770 -5.336 -34.498 1.00 86.00 618 GLU A O 1
ATOM 4967 N N . THR A 1 619 ? -18.640 -4.671 -36.460 1.00 84.62 619 THR A N 1
ATOM 4968 C CA . THR A 1 619 ? -18.571 -5.989 -37.110 1.00 84.62 619 THR A CA 1
ATOM 4969 C C . THR A 1 619 ? -17.136 -6.516 -37.181 1.00 84.62 619 THR A C 1
ATOM 4971 O O . THR A 1 619 ? -16.870 -7.647 -36.768 1.00 84.62 619 THR A O 1
ATOM 4974 N N . THR A 1 620 ? -16.188 -5.699 -37.649 1.00 83.00 620 THR A N 1
ATOM 4975 C CA . THR A 1 620 ? -14.774 -6.096 -37.733 1.00 83.00 620 THR A CA 1
ATOM 4976 C C . THR A 1 620 ? -14.157 -6.287 -36.346 1.00 83.00 620 THR A C 1
ATOM 4978 O O . THR A 1 620 ? -13.432 -7.254 -36.124 1.00 83.00 620 THR A O 1
ATOM 4981 N N . CYS A 1 621 ? -14.477 -5.415 -35.387 1.00 87.00 621 CYS A N 1
ATOM 4982 C CA . CYS A 1 621 ? -13.980 -5.491 -34.013 1.00 87.00 621 CYS A CA 1
ATOM 4983 C C . CYS A 1 621 ? -14.431 -6.763 -33.289 1.00 87.00 621 CYS A C 1
ATOM 4985 O O . CYS A 1 621 ? -13.634 -7.361 -32.574 1.00 87.00 621 CYS A O 1
ATOM 4987 N N . ARG A 1 622 ? -15.677 -7.212 -33.490 1.00 89.75 622 ARG A N 1
ATOM 4988 C CA . ARG A 1 622 ? -16.197 -8.438 -32.854 1.00 89.75 622 ARG A CA 1
ATOM 4989 C C . ARG A 1 622 ? -15.533 -9.711 -33.385 1.00 89.75 622 ARG A C 1
ATOM 4991 O O . ARG A 1 622 ? -15.449 -10.694 -32.658 1.00 89.75 622 ARG A O 1
ATOM 4998 N N . ARG A 1 623 ? -15.065 -9.694 -34.639 1.00 89.00 623 ARG A N 1
ATOM 4999 C CA . ARG A 1 623 ? -14.430 -10.843 -35.313 1.00 89.00 623 ARG A CA 1
ATOM 5000 C C . ARG A 1 623 ? -12.921 -10.944 -35.084 1.00 89.00 623 ARG A C 1
ATOM 5002 O O . ARG A 1 623 ? -12.361 -12.010 -35.306 1.00 89.00 623 ARG A O 1
ATOM 5009 N N . LYS A 1 624 ? -12.266 -9.847 -34.697 1.00 89.38 624 LYS A N 1
ATOM 5010 C CA . LYS A 1 624 ? -10.803 -9.733 -34.618 1.00 89.38 624 LYS A CA 1
ATOM 5011 C C . LYS A 1 624 ? -10.326 -9.451 -33.191 1.00 89.38 624 LYS A C 1
ATOM 5013 O O . LYS A 1 624 ? -11.045 -8.910 -32.354 1.00 89.38 624 LYS A O 1
ATOM 5018 N N . ILE A 1 625 ? -9.069 -9.777 -32.910 1.00 92.31 625 ILE A N 1
ATOM 5019 C CA . ILE A 1 625 ? -8.402 -9.474 -31.643 1.00 92.31 625 ILE A CA 1
ATOM 5020 C C . ILE A 1 625 ? -8.102 -7.976 -31.590 1.00 92.31 625 ILE A C 1
ATOM 5022 O O . ILE A 1 625 ? -7.436 -7.432 -32.467 1.00 92.31 625 ILE A O 1
ATOM 5026 N N . LYS A 1 626 ? -8.552 -7.274 -30.549 1.00 92.12 626 LYS A N 1
ATOM 5027 C CA . LYS A 1 626 ? -8.323 -5.824 -30.461 1.00 92.12 626 LYS A CA 1
ATOM 5028 C C . LYS A 1 626 ? -6.887 -5.546 -30.049 1.00 92.12 626 LYS A C 1
ATOM 5030 O O . LYS A 1 626 ? -6.510 -5.875 -28.931 1.00 92.12 626 LYS A O 1
ATOM 5035 N N . LEU A 1 627 ? -6.109 -4.895 -30.904 1.00 92.81 627 LEU A N 1
ATOM 5036 C CA . LEU A 1 627 ? -4.754 -4.449 -30.595 1.00 92.81 627 LEU A CA 1
ATOM 5037 C C . LEU A 1 627 ? -4.775 -2.946 -30.309 1.00 92.81 627 LEU A C 1
ATOM 5039 O O . LEU A 1 627 ? -4.960 -2.129 -31.206 1.00 92.81 627 LEU A O 1
ATOM 5043 N N . ILE A 1 628 ? -4.573 -2.552 -29.056 1.00 92.94 628 ILE A N 1
ATOM 5044 C CA . ILE A 1 628 ? -4.608 -1.147 -28.648 1.00 92.94 628 ILE A CA 1
ATOM 5045 C C . ILE A 1 628 ? -3.213 -0.714 -28.235 1.00 92.94 628 ILE A C 1
ATOM 5047 O O . ILE A 1 628 ? -2.656 -1.192 -27.249 1.00 92.94 628 ILE A O 1
ATOM 5051 N N . LYS A 1 629 ? -2.666 0.266 -28.948 1.00 93.00 629 LYS A N 1
ATOM 5052 C CA . LYS A 1 629 ? -1.405 0.909 -28.576 1.00 93.00 629 LYS A CA 1
ATOM 5053 C C . LYS A 1 629 ? -1.700 2.228 -27.878 1.00 93.00 629 LYS A C 1
ATOM 5055 O O . LYS A 1 629 ? -2.360 3.094 -28.452 1.00 93.00 629 LYS A O 1
ATOM 5060 N N . THR A 1 630 ? -1.186 2.422 -26.665 1.00 93.25 630 THR A N 1
ATOM 5061 C CA . THR A 1 630 ? -1.417 3.655 -25.897 1.00 93.25 630 THR A CA 1
ATOM 5062 C C . THR A 1 630 ? -0.244 4.017 -24.992 1.00 93.25 630 THR A C 1
ATOM 5064 O O . THR A 1 630 ? 0.392 3.152 -24.397 1.00 93.25 630 THR A O 1
ATOM 5067 N N . ILE A 1 631 ? 0.021 5.316 -24.844 1.00 93.06 631 ILE A N 1
ATOM 5068 C CA . ILE A 1 631 ? 0.921 5.848 -23.801 1.00 93.06 631 ILE A CA 1
ATOM 5069 C C . ILE A 1 631 ? 0.167 6.494 -22.627 1.00 93.06 631 ILE A C 1
ATOM 5071 O O . ILE A 1 631 ? 0.765 7.128 -21.749 1.00 93.06 631 ILE A O 1
ATOM 5075 N N . ARG A 1 632 ? -1.168 6.403 -22.661 1.00 93.19 632 ARG A N 1
ATOM 5076 C CA . ARG A 1 632 ? -2.094 7.147 -21.800 1.00 93.19 632 ARG A CA 1
ATOM 5077 C C . ARG A 1 632 ? -2.595 6.348 -20.603 1.00 93.19 632 ARG A C 1
ATOM 5079 O O . ARG A 1 632 ? -3.182 6.956 -19.724 1.00 93.19 632 ARG A O 1
ATOM 5086 N N . LEU A 1 633 ? -2.397 5.034 -20.547 1.00 94.50 633 LEU A N 1
ATOM 5087 C CA . LEU A 1 633 ? -2.872 4.197 -19.439 1.00 94.50 633 LEU A CA 1
ATOM 5088 C C . LEU A 1 633 ? -1.679 3.702 -18.619 1.00 94.50 633 LEU A C 1
ATOM 5090 O O . LEU A 1 633 ? -0.755 3.128 -19.187 1.00 94.50 633 LEU A O 1
ATOM 5094 N N . SER A 1 634 ? -1.678 3.932 -17.304 1.00 94.19 634 SER A N 1
ATOM 5095 C CA . SER A 1 634 ? -0.664 3.344 -16.417 1.00 94.19 634 SER A CA 1
ATOM 5096 C C . SER A 1 634 ? -0.936 1.861 -16.159 1.00 94.19 634 SER A C 1
ATOM 5098 O O . SER A 1 634 ? -2.067 1.389 -16.314 1.00 94.19 634 SER A O 1
ATOM 5100 N N . MET A 1 635 ? 0.072 1.128 -15.682 1.00 91.06 635 MET A N 1
ATOM 5101 C CA . MET A 1 635 ? -0.134 -0.252 -15.230 1.00 91.06 635 MET A CA 1
ATOM 5102 C C . MET A 1 635 ? -1.046 -0.321 -14.005 1.00 91.06 635 MET A C 1
ATOM 5104 O O . MET A 1 635 ? -1.791 -1.281 -13.854 1.00 91.06 635 MET A O 1
ATOM 5108 N N . GLU A 1 636 ? -1.076 0.728 -13.182 1.00 90.12 636 GLU A N 1
ATOM 5109 C CA . GLU A 1 636 ? -2.044 0.873 -12.087 1.00 90.12 636 GLU A CA 1
ATOM 5110 C C . GLU A 1 636 ? -3.497 0.971 -12.589 1.00 90.12 636 GLU A C 1
ATOM 5112 O O . GLU A 1 636 ? -4.414 0.447 -11.962 1.00 90.12 636 GLU A O 1
ATOM 5117 N N . PHE A 1 637 ? -3.737 1.655 -13.711 1.00 90.31 637 PHE A N 1
ATOM 5118 C CA . PHE A 1 637 ? -5.069 1.705 -14.312 1.00 90.31 637 PHE A CA 1
ATOM 5119 C C . PHE A 1 637 ? -5.449 0.331 -14.871 1.00 90.31 637 PHE A C 1
ATOM 5121 O O . PHE A 1 637 ? -6.545 -0.169 -14.610 1.00 90.31 637 PHE A O 1
ATOM 5128 N N . LEU A 1 638 ? -4.523 -0.287 -15.606 1.00 90.69 638 LEU A N 1
ATOM 5129 C CA . LEU A 1 638 ? -4.735 -1.569 -16.266 1.00 90.69 638 LEU A CA 1
ATOM 5130 C C . LEU A 1 638 ? -4.858 -2.746 -15.286 1.00 90.69 638 LEU A C 1
ATOM 5132 O O . LEU A 1 638 ? -5.606 -3.680 -15.571 1.00 90.69 638 LEU A O 1
ATOM 5136 N N . SER A 1 639 ? -4.218 -2.686 -14.113 1.00 85.38 639 SER A N 1
ATOM 5137 C CA . SER A 1 639 ? -4.322 -3.716 -13.066 1.00 85.38 639 SER A CA 1
ATOM 5138 C C . SER A 1 639 ? -5.754 -3.921 -12.572 1.00 85.38 639 SER A C 1
ATOM 5140 O O . SER A 1 639 ? -6.103 -5.008 -12.121 1.00 85.38 639 SER A O 1
ATOM 5142 N N . ARG A 1 640 ? -6.604 -2.894 -12.691 1.00 84.12 640 ARG A N 1
ATOM 5143 C CA . ARG A 1 640 ? -8.028 -2.960 -12.335 1.00 84.12 640 ARG A CA 1
ATOM 5144 C C . ARG A 1 640 ? -8.906 -3.484 -13.466 1.00 84.12 640 ARG A C 1
ATOM 5146 O O . ARG A 1 640 ? -10.002 -3.955 -13.190 1.00 84.12 640 ARG A O 1
ATOM 5153 N N . MET A 1 641 ? -8.429 -3.409 -14.707 1.00 83.62 641 MET A N 1
ATOM 5154 C CA . MET A 1 641 ? -9.149 -3.908 -15.882 1.00 83.62 641 MET A CA 1
ATOM 5155 C C . MET A 1 641 ? -8.841 -5.380 -16.142 1.00 83.62 641 MET A C 1
ATOM 5157 O O . MET A 1 641 ? -9.728 -6.134 -16.526 1.00 83.62 641 MET A O 1
ATOM 5161 N N . LEU A 1 642 ? -7.604 -5.811 -15.891 1.00 86.00 642 LEU A N 1
ATOM 5162 C CA . LEU A 1 642 ? -7.155 -7.176 -16.161 1.00 86.00 642 LEU A CA 1
ATOM 5163 C C . LEU A 1 642 ? -8.060 -8.269 -15.546 1.00 86.00 642 LEU A C 1
ATOM 5165 O O . LEU A 1 642 ? -8.381 -9.217 -16.263 1.00 86.00 642 LEU A O 1
ATOM 5169 N N . PRO A 1 643 ? -8.550 -8.150 -14.294 1.00 81.06 643 PRO A N 1
ATOM 5170 C CA . PRO A 1 643 ? -9.437 -9.162 -13.721 1.00 81.06 643 PRO A CA 1
ATOM 5171 C C . PRO A 1 643 ? -10.880 -9.088 -14.236 1.00 81.06 643 PRO A C 1
ATOM 5173 O O . PRO A 1 643 ? -11.615 -10.059 -14.124 1.00 81.06 643 PRO A O 1
ATOM 5176 N N . VAL A 1 644 ? -11.296 -7.941 -14.782 1.00 81.94 644 VAL A N 1
ATOM 5177 C CA . VAL A 1 644 ? -12.649 -7.734 -15.326 1.00 81.94 644 VAL A CA 1
ATOM 5178 C C . VAL A 1 644 ? -12.773 -8.345 -16.725 1.00 81.94 644 VAL A C 1
ATOM 5180 O O . VAL A 1 644 ? -13.817 -8.884 -17.071 1.00 81.94 644 VAL A O 1
ATOM 5183 N N . TYR A 1 645 ? -11.698 -8.292 -17.511 1.00 85.00 645 TYR A N 1
ATOM 5184 C CA . TYR A 1 645 ? -11.650 -8.782 -18.888 1.00 85.00 645 TYR A CA 1
ATOM 5185 C C . TYR A 1 645 ? -10.766 -10.022 -18.973 1.00 85.00 645 TYR A C 1
ATOM 5187 O O . TYR A 1 645 ? -9.554 -9.885 -19.122 1.00 85.00 645 TYR A O 1
ATOM 5195 N N . SER A 1 646 ? -11.329 -11.229 -18.869 1.00 86.19 646 SER A N 1
ATOM 5196 C CA . SER A 1 646 ? -10.533 -12.470 -18.761 1.00 86.19 646 SER A CA 1
ATOM 5197 C C . SER A 1 646 ? -9.617 -12.747 -19.967 1.00 86.19 646 SER A C 1
ATOM 5199 O O . SER A 1 646 ? -8.569 -13.364 -19.791 1.00 86.19 646 SER A O 1
ATOM 5201 N N . HIS A 1 647 ? -9.937 -12.228 -21.161 1.00 89.69 647 HIS A N 1
ATOM 5202 C CA . HIS A 1 647 ? -9.128 -12.391 -22.381 1.00 89.69 647 HIS A CA 1
ATOM 5203 C C . HIS A 1 647 ? -8.229 -11.183 -22.706 1.00 89.69 647 HIS A C 1
ATOM 5205 O O . HIS A 1 647 ? -7.690 -11.078 -23.810 1.00 89.69 647 HIS A O 1
ATOM 5211 N N . LEU A 1 648 ? -8.062 -10.251 -21.762 1.00 94.44 648 LEU A N 1
ATOM 5212 C CA . LEU A 1 648 ? -7.151 -9.117 -21.915 1.00 94.44 648 LEU A CA 1
ATOM 5213 C C . LEU A 1 648 ? -5.699 -9.553 -21.674 1.00 94.44 648 LEU A C 1
ATOM 5215 O O . LEU A 1 648 ? -5.388 -10.053 -20.591 1.00 94.44 648 LEU A O 1
ATOM 5219 N N . LYS A 1 649 ? -4.819 -9.301 -22.645 1.00 96.81 649 LYS A N 1
ATOM 5220 C CA . LYS A 1 649 ? -3.359 -9.404 -22.539 1.00 96.81 649 LYS A CA 1
ATOM 5221 C C . LYS A 1 649 ? -2.723 -8.012 -22.544 1.00 96.81 649 LYS A C 1
ATOM 5223 O O . LYS A 1 649 ? -3.210 -7.095 -23.206 1.00 96.81 649 LYS A O 1
ATOM 5228 N N . ILE A 1 650 ? -1.630 -7.835 -21.811 1.00 97.44 650 ILE A N 1
ATOM 5229 C CA . ILE A 1 650 ? -0.927 -6.559 -21.655 1.00 97.44 650 ILE A CA 1
ATOM 5230 C C . ILE A 1 650 ? 0.560 -6.755 -21.924 1.00 97.44 650 ILE A C 1
ATOM 5232 O O . ILE A 1 650 ? 1.206 -7.610 -21.324 1.00 97.44 650 ILE A O 1
ATOM 5236 N N . ILE A 1 651 ? 1.107 -5.904 -22.785 1.00 96.69 651 ILE A N 1
ATOM 5237 C CA . ILE A 1 651 ? 2.537 -5.771 -23.040 1.00 96.69 651 ILE A CA 1
ATOM 5238 C C . ILE A 1 651 ? 2.969 -4.412 -22.485 1.00 96.69 651 ILE A C 1
ATOM 5240 O O . ILE A 1 651 ? 2.589 -3.369 -23.028 1.00 96.69 651 ILE A O 1
ATOM 5244 N N . LEU A 1 652 ? 3.750 -4.415 -21.403 1.00 96.75 652 LEU A N 1
ATOM 5245 C CA . LEU A 1 652 ? 4.427 -3.219 -20.907 1.00 96.75 652 LEU A CA 1
ATOM 5246 C C . LEU A 1 652 ? 5.750 -3.060 -21.656 1.00 96.75 652 LEU A C 1
ATOM 5248 O O . LEU A 1 652 ? 6.709 -3.786 -21.400 1.00 96.75 652 LEU A O 1
ATOM 5252 N N . LEU A 1 653 ? 5.810 -2.089 -22.565 1.00 95.94 653 LEU A N 1
ATOM 5253 C CA . LEU A 1 653 ? 7.009 -1.811 -23.347 1.00 95.94 653 LEU A CA 1
ATOM 5254 C C . LEU A 1 653 ? 7.877 -0.741 -22.673 1.00 95.94 653 LEU A C 1
ATOM 5256 O O . LEU A 1 653 ? 7.501 0.437 -22.602 1.00 95.94 653 LEU A O 1
ATOM 5260 N N . LEU A 1 654 ? 9.066 -1.152 -22.246 1.00 94.50 654 LEU A N 1
ATOM 5261 C CA . LEU A 1 654 ? 10.132 -0.308 -21.716 1.00 94.50 654 LEU A CA 1
ATOM 5262 C C . LEU A 1 654 ? 11.125 0.075 -22.821 1.00 94.50 654 LEU A C 1
ATOM 5264 O O . LEU A 1 654 ? 11.204 -0.570 -23.861 1.00 94.50 654 LEU A O 1
ATOM 5268 N N . ARG A 1 655 ? 11.912 1.123 -22.585 1.00 93.31 655 ARG A N 1
ATOM 5269 C CA . ARG A 1 655 ? 13.049 1.531 -23.424 1.00 93.31 655 ARG A CA 1
ATOM 5270 C C . ARG A 1 655 ? 14.095 2.190 -22.537 1.00 93.31 655 ARG A C 1
ATOM 5272 O O . ARG A 1 655 ? 13.701 2.807 -21.549 1.00 93.31 655 ARG A O 1
ATOM 5279 N N . ASP A 1 656 ? 15.374 2.129 -22.904 1.00 94.56 656 ASP A N 1
ATOM 5280 C CA . ASP A 1 656 ? 16.417 2.897 -22.212 1.00 94.56 656 ASP A CA 1
ATOM 5281 C C . ASP A 1 656 ? 15.996 4.383 -22.063 1.00 94.56 656 ASP A C 1
ATOM 5283 O O . ASP A 1 656 ? 15.721 5.059 -23.070 1.00 94.56 656 ASP A O 1
ATOM 5287 N N . PRO A 1 657 ? 15.899 4.921 -20.827 1.00 94.88 657 PRO A N 1
ATOM 5288 C CA . PRO A 1 657 ? 15.425 6.280 -20.603 1.00 94.88 657 PRO A CA 1
ATOM 5289 C C . PRO A 1 657 ? 16.352 7.327 -21.226 1.00 94.88 657 PRO A C 1
ATOM 5291 O O . PRO A 1 657 ? 15.866 8.391 -21.605 1.00 94.88 657 PRO A O 1
ATOM 5294 N N . ARG A 1 658 ? 17.642 7.040 -21.444 1.00 94.81 658 ARG A N 1
ATOM 5295 C CA . ARG A 1 658 ? 18.537 7.933 -22.198 1.00 94.81 658 ARG A CA 1
ATOM 5296 C C . ARG A 1 658 ? 18.039 8.094 -23.628 1.00 94.81 658 ARG A C 1
ATOM 5298 O O . ARG A 1 658 ? 17.808 9.216 -24.076 1.00 94.81 658 ARG A O 1
ATOM 5305 N N . GLY A 1 659 ? 17.718 6.987 -24.296 1.00 93.81 659 GLY A N 1
ATOM 5306 C CA . GLY A 1 659 ? 17.126 6.994 -25.634 1.00 93.81 659 GLY A CA 1
ATOM 5307 C C . GLY A 1 659 ? 15.741 7.651 -25.701 1.00 93.81 659 GLY A C 1
ATOM 5308 O O . GLY A 1 659 ? 15.422 8.338 -26.683 1.00 93.81 659 GLY A O 1
ATOM 5309 N N . VAL A 1 660 ? 14.917 7.491 -24.659 1.00 93.75 660 VAL A N 1
ATOM 5310 C CA . VAL A 1 660 ? 13.619 8.183 -24.533 1.00 93.75 660 VAL A CA 1
ATOM 5311 C C . VAL A 1 660 ? 13.819 9.696 -24.444 1.00 93.75 660 VAL A C 1
ATOM 5313 O O . VAL A 1 660 ? 13.196 10.449 -25.199 1.00 93.75 660 VAL A O 1
ATOM 5316 N N . MET A 1 661 ? 14.706 10.149 -23.561 1.00 92.69 661 MET A N 1
ATOM 5317 C CA . MET A 1 661 ? 14.924 11.565 -23.267 1.00 92.69 661 MET A CA 1
ATOM 5318 C C . MET A 1 661 ? 15.623 12.287 -24.415 1.00 92.69 661 MET A C 1
ATOM 5320 O O . MET A 1 661 ? 15.178 13.367 -24.800 1.00 92.69 661 MET A O 1
ATOM 5324 N N . THR A 1 662 ? 16.625 11.673 -25.053 1.00 92.75 662 THR A N 1
ATOM 5325 C CA . THR A 1 662 ? 17.239 12.211 -26.279 1.00 92.75 662 THR A CA 1
ATOM 5326 C C . THR A 1 662 ? 16.200 12.379 -27.381 1.00 92.75 662 THR A C 1
ATOM 5328 O O . THR A 1 662 ? 16.175 13.400 -28.072 1.00 92.75 662 THR A O 1
ATOM 5331 N N . SER A 1 663 ? 15.292 11.408 -27.528 1.00 90.25 663 SER A N 1
ATOM 5332 C CA . SER A 1 663 ? 14.235 11.518 -28.524 1.00 90.25 663 SER A CA 1
ATOM 5333 C C . SER A 1 663 ? 13.248 12.634 -28.186 1.00 90.25 663 SER A C 1
ATOM 5335 O O . SER A 1 663 ? 12.900 13.394 -29.087 1.00 90.25 663 SER A O 1
ATOM 5337 N N . ARG A 1 664 ? 12.820 12.760 -26.924 1.00 91.31 664 ARG A N 1
ATOM 5338 C CA . ARG A 1 664 ? 11.926 13.834 -26.464 1.00 91.31 664 ARG A CA 1
ATOM 5339 C C . ARG A 1 664 ? 12.554 15.223 -26.622 1.00 91.31 664 ARG A C 1
ATOM 5341 O O . ARG A 1 664 ? 11.878 16.128 -27.094 1.00 91.31 664 ARG A O 1
ATOM 5348 N N . ARG A 1 665 ? 13.851 15.371 -26.348 1.00 89.50 665 ARG A N 1
ATOM 5349 C CA . ARG A 1 665 ? 14.587 16.615 -26.612 1.00 89.50 665 ARG A CA 1
ATOM 5350 C C . ARG A 1 665 ? 14.541 16.995 -28.092 1.00 89.50 665 ARG A C 1
ATOM 5352 O O . ARG A 1 665 ? 14.177 18.111 -28.428 1.00 89.50 665 ARG A O 1
ATOM 5359 N N . LYS A 1 666 ? 14.820 16.041 -28.992 1.00 86.56 666 LYS A N 1
ATOM 5360 C CA . LYS A 1 666 ? 14.750 16.264 -30.451 1.00 86.56 666 LYS A CA 1
ATOM 5361 C C . LYS A 1 666 ? 13.346 16.662 -30.939 1.00 86.56 666 LYS A C 1
ATOM 5363 O O . LYS A 1 666 ? 13.222 17.248 -32.004 1.00 86.56 666 LYS A O 1
ATOM 5368 N N . GLY A 1 667 ? 12.299 16.306 -30.195 1.00 84.19 667 GLY A N 1
ATOM 5369 C CA . GLY A 1 667 ? 10.916 16.695 -30.487 1.00 84.19 667 GLY A CA 1
ATOM 5370 C C . GLY A 1 667 ? 10.437 17.929 -29.726 1.00 84.19 667 GLY A C 1
ATOM 5371 O O . GLY A 1 667 ? 9.228 18.121 -29.651 1.00 84.19 667 GLY A O 1
ATOM 5372 N N . SER A 1 668 ? 11.346 18.691 -29.108 1.00 84.88 668 SER A N 1
ATOM 5373 C CA . SER A 1 668 ? 11.053 19.903 -28.329 1.00 84.88 668 SER A CA 1
ATOM 5374 C C . SER A 1 668 ? 10.015 19.697 -27.218 1.00 84.88 668 SER A C 1
ATOM 5376 O O . SER A 1 668 ? 9.236 20.590 -26.904 1.00 84.88 668 SER A O 1
ATOM 5378 N N . PHE A 1 669 ? 9.983 18.504 -26.610 1.00 82.06 669 PHE A N 1
ATOM 5379 C CA . PHE A 1 669 ? 9.053 18.204 -25.514 1.00 82.06 669 PHE A CA 1
ATOM 5380 C C . PHE A 1 669 ? 9.490 18.803 -24.170 1.00 82.06 669 PHE A C 1
ATOM 5382 O O . PHE A 1 669 ? 8.681 18.843 -23.246 1.00 82.06 669 PHE A O 1
ATOM 5389 N N . PHE A 1 670 ? 10.763 19.188 -24.041 1.00 81.81 670 PHE A N 1
ATOM 5390 C CA . PHE A 1 670 ? 11.324 19.853 -22.867 1.00 81.81 670 PHE A CA 1
ATOM 5391 C C . PHE A 1 670 ? 12.684 20.499 -23.180 1.00 81.81 670 PHE A C 1
ATOM 5393 O O . PHE A 1 670 ? 13.340 20.114 -24.153 1.00 81.81 670 PHE A O 1
ATOM 5400 N N . ASN A 1 671 ? 13.127 21.407 -22.304 1.00 78.94 671 ASN A N 1
ATOM 5401 C CA . ASN A 1 671 ? 14.428 22.080 -22.374 1.00 78.94 671 ASN A CA 1
ATOM 5402 C C . ASN A 1 671 ? 15.479 21.392 -21.487 1.00 78.94 671 ASN A C 1
ATOM 5404 O O . ASN A 1 671 ? 15.172 20.912 -20.398 1.00 78.94 671 ASN A O 1
ATOM 5408 N N . GLU A 1 672 ? 16.747 21.370 -21.914 1.00 77.19 672 GLU A N 1
ATOM 5409 C CA . GLU A 1 672 ? 17.817 20.661 -21.184 1.00 77.19 672 GLU A CA 1
ATOM 5410 C C . GLU A 1 672 ? 18.044 21.153 -19.743 1.00 77.19 672 GLU A C 1
ATOM 5412 O O . GLU A 1 672 ? 18.550 20.388 -18.922 1.00 77.19 672 GLU A O 1
ATOM 5417 N N . THR A 1 673 ? 17.642 22.381 -19.410 1.00 78.25 673 THR A N 1
ATOM 5418 C CA . THR A 1 673 ? 17.741 22.955 -18.056 1.00 78.25 673 THR A CA 1
ATOM 5419 C C . THR A 1 673 ? 16.987 22.134 -17.004 1.00 78.25 673 THR A C 1
ATOM 5421 O O . THR A 1 673 ? 17.433 22.043 -15.864 1.00 78.25 673 THR A O 1
ATOM 5424 N N . GLU A 1 674 ? 15.908 21.451 -17.391 1.00 81.06 674 GLU A N 1
ATOM 5425 C CA . GLU A 1 674 ? 15.047 20.671 -16.490 1.00 81.06 674 GLU A CA 1
ATOM 5426 C C . GLU A 1 674 ? 15.345 19.160 -16.520 1.00 81.06 674 GLU A C 1
ATOM 5428 O O . GLU A 1 674 ? 14.598 18.352 -15.956 1.00 81.06 674 GLU A O 1
ATOM 5433 N N . ILE A 1 675 ? 16.440 18.742 -17.173 1.00 87.50 675 ILE A N 1
ATOM 5434 C CA . ILE A 1 675 ? 16.694 17.327 -17.482 1.00 87.50 675 ILE A CA 1
ATOM 5435 C C . ILE A 1 675 ? 16.640 16.414 -16.253 1.00 87.50 675 ILE A C 1
ATOM 5437 O O . ILE A 1 675 ? 16.048 15.341 -16.331 1.00 87.50 675 ILE A O 1
ATOM 5441 N N . ARG A 1 676 ? 17.205 16.834 -15.113 1.00 88.94 676 ARG A N 1
ATOM 5442 C CA . ARG A 1 676 ? 17.247 16.028 -13.879 1.00 88.94 676 ARG A CA 1
ATOM 5443 C C . ARG A 1 676 ? 15.845 15.738 -13.352 1.00 88.94 676 ARG A C 1
ATOM 5445 O O . ARG A 1 676 ? 15.516 14.594 -13.046 1.00 88.94 676 ARG A O 1
ATOM 5452 N N . GLN A 1 677 ? 15.001 16.765 -13.284 1.00 88.19 677 GLN A N 1
ATOM 5453 C CA . GLN A 1 677 ? 13.640 16.633 -12.775 1.00 88.19 677 GLN A CA 1
ATOM 5454 C C . GLN A 1 677 ? 12.796 15.763 -13.710 1.00 88.19 677 GLN A C 1
ATOM 5456 O O . GLN A 1 677 ? 12.139 14.829 -13.258 1.00 88.19 677 GLN A O 1
ATOM 5461 N N . ILE A 1 678 ? 12.853 16.013 -15.020 1.00 87.94 678 ILE A N 1
ATOM 5462 C CA . ILE A 1 678 ? 12.086 15.249 -16.015 1.00 87.94 678 ILE A CA 1
ATOM 5463 C C . ILE A 1 678 ? 12.572 13.795 -16.082 1.00 87.94 678 ILE A C 1
ATOM 5465 O O . ILE A 1 678 ? 11.754 12.883 -16.243 1.00 87.94 678 ILE A O 1
ATOM 5469 N N . ALA A 1 679 ? 13.883 13.558 -15.942 1.00 91.12 679 ALA A N 1
ATOM 5470 C CA . ALA A 1 679 ? 14.464 12.217 -15.939 1.00 91.12 679 ALA A CA 1
ATOM 5471 C C . ALA A 1 679 ? 13.996 11.439 -14.712 1.00 91.12 679 ALA A C 1
ATOM 5473 O O . ALA A 1 679 ? 13.426 10.363 -14.874 1.00 91.12 679 ALA A O 1
ATOM 5474 N N . ASN A 1 680 ? 14.114 12.030 -13.518 1.00 90.69 680 ASN A N 1
ATOM 5475 C CA . ASN A 1 680 ? 13.612 11.440 -12.278 1.00 90.69 680 ASN A CA 1
ATOM 5476 C C . ASN A 1 680 ? 12.116 11.108 -12.392 1.00 90.69 680 ASN A C 1
ATOM 5478 O O . ASN A 1 680 ? 11.687 9.985 -12.151 1.00 90.69 680 ASN A O 1
ATOM 5482 N N . ASN A 1 681 ? 11.316 12.054 -12.877 1.00 89.25 681 ASN A N 1
ATOM 5483 C CA . ASN A 1 681 ? 9.880 11.888 -1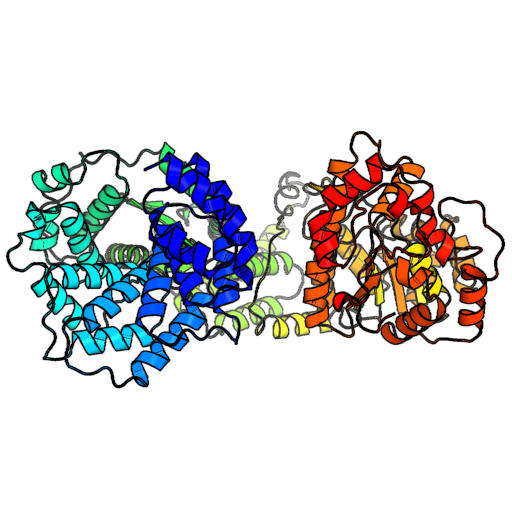3.076 1.00 89.25 681 ASN A CA 1
ATOM 5484 C C . ASN A 1 681 ? 9.528 10.755 -14.053 1.00 89.25 681 ASN A C 1
ATOM 5486 O O . ASN A 1 681 ? 8.645 9.940 -13.773 1.00 89.25 681 ASN A O 1
ATOM 5490 N N . THR A 1 682 ? 10.224 10.680 -15.189 1.00 90.12 682 THR A N 1
ATOM 5491 C CA . THR A 1 682 ? 10.021 9.621 -16.186 1.00 90.12 682 THR A CA 1
ATOM 5492 C C . THR A 1 682 ? 10.442 8.263 -15.628 1.00 90.12 682 THR A C 1
ATOM 5494 O O . THR A 1 682 ? 9.675 7.307 -15.725 1.00 90.12 682 THR A O 1
ATOM 5497 N N . CYS A 1 683 ? 11.606 8.181 -14.985 1.00 91.81 683 CYS A N 1
ATOM 5498 C CA . CYS A 1 683 ? 12.138 6.942 -14.430 1.00 91.81 683 CYS A CA 1
ATOM 5499 C C . CYS A 1 683 ? 11.323 6.438 -13.235 1.00 91.81 683 CYS A C 1
ATOM 5501 O O . CYS A 1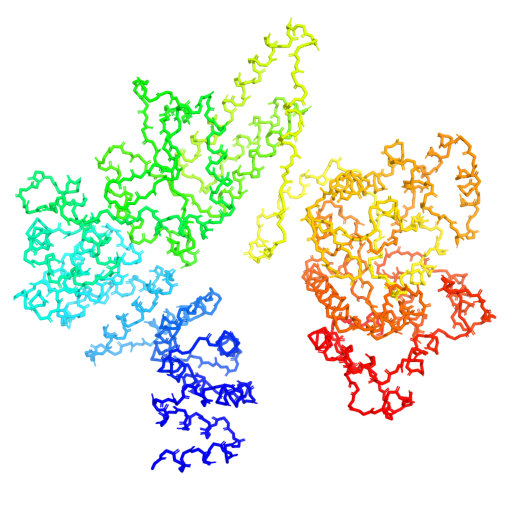 683 ? 11.039 5.247 -13.161 1.00 91.81 683 CYS A O 1
ATOM 5503 N N . MET A 1 684 ? 10.821 7.330 -12.377 1.00 89.81 684 MET A N 1
ATOM 5504 C CA . MET A 1 684 ? 9.888 6.974 -11.305 1.00 89.81 684 MET A CA 1
ATOM 5505 C C . MET A 1 684 ? 8.544 6.476 -11.839 1.00 89.81 684 MET A C 1
ATOM 5507 O O . MET A 1 684 ? 7.946 5.578 -11.244 1.00 89.81 684 MET A O 1
ATOM 5511 N N . ARG A 1 685 ? 8.037 7.018 -12.955 1.00 91.38 685 ARG A N 1
ATOM 5512 C CA . ARG A 1 685 ? 6.851 6.448 -13.614 1.00 91.38 685 ARG A CA 1
ATOM 5513 C C . ARG A 1 685 ? 7.141 5.033 -14.108 1.00 91.38 685 ARG A C 1
ATOM 5515 O O . ARG A 1 685 ? 6.373 4.134 -13.785 1.00 91.38 685 ARG A O 1
ATOM 5522 N N . MET A 1 686 ? 8.243 4.851 -14.839 1.00 92.94 686 MET A N 1
ATOM 5523 C CA . MET A 1 686 ? 8.640 3.545 -15.367 1.00 92.94 686 MET A CA 1
ATOM 5524 C C . MET A 1 686 ? 8.802 2.513 -14.251 1.00 92.94 686 MET A C 1
ATOM 5526 O O . MET A 1 686 ? 8.221 1.440 -14.334 1.00 92.94 686 MET A O 1
ATOM 5530 N N . TYR A 1 687 ? 9.510 2.873 -13.179 1.00 90.38 687 TYR A N 1
ATOM 5531 C CA . TYR A 1 687 ? 9.695 2.035 -11.997 1.00 90.38 687 TYR A CA 1
ATOM 5532 C C . TYR A 1 687 ? 8.354 1.606 -11.388 1.00 90.38 687 TYR A C 1
ATOM 5534 O O . TYR A 1 687 ? 8.116 0.421 -11.192 1.00 90.38 687 TYR A O 1
ATOM 5542 N N . ASN A 1 688 ? 7.432 2.546 -11.152 1.00 88.06 688 ASN A N 1
ATOM 5543 C CA . ASN A 1 688 ? 6.119 2.210 -10.595 1.00 88.06 688 ASN A CA 1
ATOM 5544 C C . ASN A 1 688 ? 5.307 1.282 -11.514 1.00 88.06 688 ASN A C 1
ATOM 5546 O O . ASN A 1 688 ? 4.663 0.357 -11.021 1.00 88.06 688 ASN A O 1
ATOM 5550 N N . ASP A 1 689 ? 5.329 1.518 -12.829 1.00 88.19 689 ASP A N 1
ATOM 5551 C CA . ASP A 1 689 ? 4.630 0.671 -13.799 1.00 88.19 689 ASP A CA 1
ATOM 5552 C C . ASP A 1 689 ? 5.251 -0.740 -13.869 1.00 88.19 689 ASP A C 1
ATOM 5554 O O . ASP A 1 689 ? 4.511 -1.718 -13.971 1.00 88.19 689 ASP A O 1
ATOM 5558 N N . ILE A 1 690 ? 6.577 -0.867 -13.717 1.00 87.38 690 ILE A N 1
ATOM 5559 C CA . ILE A 1 690 ? 7.282 -2.156 -13.611 1.00 87.38 690 ILE A CA 1
ATOM 5560 C C . ILE A 1 690 ? 6.851 -2.918 -12.362 1.00 87.38 690 ILE A C 1
ATOM 5562 O O . ILE A 1 690 ? 6.487 -4.080 -12.480 1.00 87.38 690 ILE A O 1
ATOM 5566 N N . ILE A 1 691 ? 6.825 -2.281 -11.187 1.00 85.62 691 ILE A N 1
ATOM 5567 C CA . ILE A 1 691 ? 6.406 -2.951 -9.944 1.00 85.62 691 ILE A CA 1
ATOM 5568 C C . ILE A 1 691 ? 4.979 -3.504 -10.071 1.00 85.62 691 ILE A C 1
ATOM 5570 O O . ILE A 1 691 ? 4.718 -4.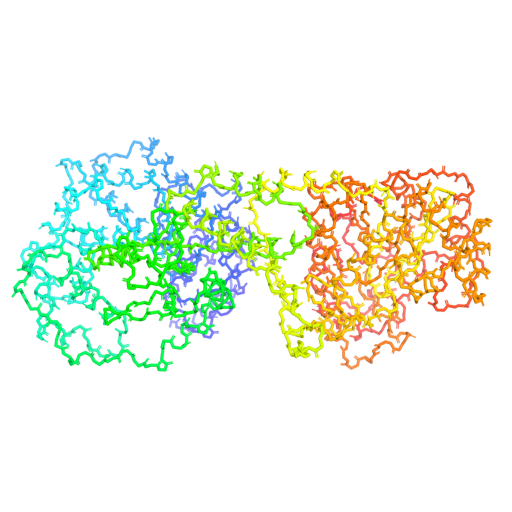643 -9.683 1.00 85.62 691 ILE A O 1
ATOM 5574 N N . TRP A 1 692 ? 4.061 -2.737 -10.672 1.00 85.44 692 TRP A N 1
ATOM 5575 C CA . TRP A 1 692 ? 2.715 -3.228 -10.974 1.00 85.44 692 TRP A CA 1
ATOM 5576 C C . TRP A 1 692 ? 2.727 -4.392 -11.967 1.00 85.44 692 TRP A C 1
ATOM 5578 O O . TRP A 1 692 ? 2.027 -5.379 -11.751 1.00 85.44 692 TRP A O 1
ATOM 5588 N N . ALA A 1 693 ? 3.501 -4.288 -13.047 1.00 85.69 693 ALA A N 1
ATOM 5589 C CA . ALA A 1 693 ? 3.578 -5.327 -14.066 1.00 85.69 693 ALA A CA 1
ATOM 5590 C C . ALA A 1 693 ? 4.197 -6.625 -13.536 1.00 85.69 693 ALA A C 1
ATOM 5592 O O . ALA A 1 693 ? 3.639 -7.680 -13.801 1.00 85.69 693 ALA A O 1
ATOM 5593 N N . MET A 1 694 ? 5.271 -6.557 -12.744 1.00 81.62 694 MET A N 1
ATOM 5594 C CA . MET A 1 694 ? 5.897 -7.720 -12.108 1.00 81.62 694 MET A CA 1
ATOM 5595 C C . MET A 1 694 ? 4.903 -8.427 -11.193 1.00 81.62 694 MET A C 1
ATOM 5597 O O . MET A 1 694 ? 4.724 -9.637 -11.291 1.00 81.62 694 MET A O 1
ATOM 5601 N N . GLN A 1 695 ? 4.187 -7.664 -10.360 1.00 80.69 695 GLN A N 1
ATOM 5602 C CA . GLN A 1 695 ? 3.154 -8.230 -9.503 1.00 80.69 695 GLN A CA 1
ATOM 5603 C C . GLN A 1 695 ? 2.062 -8.914 -10.334 1.00 80.69 695 GLN A C 1
ATOM 5605 O O . GLN A 1 695 ? 1.707 -10.050 -10.049 1.00 80.69 695 GLN A O 1
ATOM 5610 N N . LEU A 1 696 ? 1.542 -8.262 -11.376 1.00 81.62 696 LEU A N 1
ATOM 5611 C CA . LEU A 1 696 ? 0.505 -8.851 -12.226 1.00 81.62 696 LEU A CA 1
ATOM 5612 C C . LEU A 1 696 ? 0.998 -10.056 -13.028 1.00 81.62 696 LEU A C 1
ATOM 5614 O O . LEU A 1 696 ? 0.222 -10.982 -13.216 1.00 81.62 696 LEU A O 1
ATOM 5618 N N . GLN A 1 697 ? 2.247 -10.061 -13.485 1.00 84.94 697 GLN A N 1
ATOM 5619 C CA . GLN A 1 697 ? 2.843 -11.175 -14.217 1.00 84.94 697 GLN A CA 1
ATOM 5620 C C . GLN A 1 697 ? 2.988 -12.416 -13.325 1.00 84.94 697 GLN A C 1
ATOM 5622 O O . GLN A 1 697 ? 2.819 -13.521 -13.822 1.00 84.94 697 GLN A O 1
ATOM 5627 N N . LEU A 1 698 ? 3.189 -12.254 -12.011 1.00 76.31 698 LEU A N 1
ATOM 5628 C CA . LEU A 1 698 ? 3.131 -13.375 -11.061 1.00 76.31 698 LEU A CA 1
ATOM 5629 C C . LEU A 1 698 ? 1.722 -13.984 -10.954 1.00 76.31 698 LEU A C 1
ATOM 5631 O O . LEU A 1 698 ? 1.591 -15.196 -10.836 1.00 76.31 698 LEU A O 1
ATOM 5635 N N . TYR A 1 699 ? 0.667 -13.161 -11.005 1.00 79.44 699 TYR A N 1
ATOM 5636 C CA . TYR A 1 699 ? -0.725 -13.639 -10.922 1.00 79.44 699 TYR A CA 1
ATOM 5637 C C . TYR A 1 699 ? -1.310 -14.081 -12.272 1.00 79.44 699 TYR A C 1
ATOM 5639 O O . TYR A 1 699 ? -2.223 -14.899 -12.310 1.00 79.44 699 TYR A O 1
ATOM 5647 N N . TYR A 1 700 ? -0.822 -13.518 -13.377 1.00 86.31 700 TYR A N 1
ATOM 5648 C CA . TYR A 1 700 ? -1.330 -13.729 -14.732 1.00 86.31 700 TYR A CA 1
ATOM 5649 C C . TYR A 1 700 ? -0.170 -13.866 -15.741 1.00 86.31 700 TYR A C 1
ATOM 5651 O O . TYR A 1 700 ? -0.043 -13.028 -16.644 1.00 86.31 700 TYR A O 1
ATOM 5659 N N . PRO A 1 701 ? 0.680 -14.903 -15.614 1.00 85.25 701 PRO A N 1
ATOM 5660 C CA . PRO A 1 701 ? 1.911 -15.045 -16.404 1.00 85.25 701 PRO A CA 1
ATOM 5661 C C . PRO A 1 701 ? 1.659 -15.082 -17.917 1.00 85.25 701 PRO A C 1
ATOM 5663 O O . PRO A 1 701 ? 2.390 -14.462 -18.686 1.00 85.25 701 PRO A O 1
ATOM 5666 N N . GLU A 1 702 ? 0.547 -15.686 -18.340 1.00 90.31 702 GLU A N 1
ATOM 5667 C CA . GLU A 1 702 ? 0.144 -15.788 -19.752 1.00 90.31 702 GLU A CA 1
ATOM 5668 C C . GLU A 1 702 ? -0.545 -14.528 -20.302 1.00 90.31 702 GLU A C 1
ATOM 5670 O O . GLU A 1 702 ? -0.950 -14.473 -21.468 1.00 90.31 702 GLU A O 1
ATOM 5675 N N . ARG A 1 703 ? -0.741 -13.503 -19.463 1.00 93.69 703 ARG A N 1
ATOM 5676 C CA . ARG A 1 703 ? -1.516 -12.306 -19.821 1.00 93.69 703 ARG A CA 1
ATOM 5677 C C . ARG A 1 703 ? -0.772 -11.000 -19.617 1.00 93.69 703 ARG A C 1
ATOM 5679 O O . ARG A 1 703 ? -1.236 -9.984 -20.129 1.00 93.69 703 ARG A O 1
ATOM 5686 N N . VAL A 1 704 ? 0.361 -10.984 -18.923 1.00 94.31 704 VAL A N 1
ATOM 5687 C CA . VAL A 1 704 ? 1.173 -9.774 -18.744 1.00 94.31 704 VAL A CA 1
ATOM 5688 C C . VAL A 1 704 ? 2.619 -10.066 -19.105 1.00 94.31 704 VAL A C 1
ATOM 5690 O O . VAL A 1 704 ? 3.213 -10.997 -18.574 1.00 94.31 704 VAL A O 1
ATOM 5693 N N . LYS A 1 705 ? 3.193 -9.246 -19.989 1.00 92.00 705 LYS A N 1
ATOM 5694 C CA . LYS A 1 705 ? 4.597 -9.352 -20.386 1.00 92.00 705 LYS A CA 1
ATOM 5695 C C . LYS A 1 705 ? 5.295 -8.002 -20.316 1.00 92.00 705 LYS A C 1
ATOM 5697 O O . LYS A 1 705 ? 4.787 -7.007 -20.838 1.00 92.00 705 LYS A O 1
ATOM 5702 N N . ILE A 1 706 ? 6.469 -7.970 -19.694 1.00 92.62 706 ILE A N 1
ATOM 5703 C CA . ILE A 1 706 ? 7.375 -6.819 -19.708 1.00 92.62 706 ILE A CA 1
ATOM 5704 C C . ILE A 1 706 ? 8.387 -7.034 -20.832 1.00 92.62 706 ILE A C 1
ATOM 5706 O O . ILE A 1 706 ? 9.037 -8.073 -20.894 1.00 92.62 706 ILE A O 1
ATOM 5710 N N . VAL A 1 707 ? 8.514 -6.060 -21.733 1.00 91.56 707 VAL A N 1
ATOM 5711 C CA . VAL A 1 707 ? 9.367 -6.177 -22.923 1.00 91.56 707 VAL A CA 1
ATOM 5712 C C . VAL A 1 707 ? 10.220 -4.928 -23.076 1.00 91.56 707 VAL A C 1
ATOM 5714 O O . VAL A 1 707 ? 9.744 -3.813 -22.859 1.00 91.56 707 VAL A O 1
ATOM 5717 N N . LEU A 1 708 ? 11.479 -5.098 -23.476 1.00 90.75 708 LEU A N 1
ATOM 5718 C CA . LEU A 1 708 ? 12.384 -3.993 -23.767 1.00 90.75 708 LEU A CA 1
ATOM 5719 C C . LEU A 1 708 ? 12.444 -3.717 -25.275 1.00 90.75 708 LEU A C 1
ATOM 5721 O O . LEU A 1 708 ? 12.751 -4.600 -26.071 1.00 90.75 708 LEU A O 1
ATOM 5725 N N . TYR A 1 709 ? 12.190 -2.470 -25.665 1.00 92.50 709 TYR A N 1
ATOM 5726 C CA . TYR A 1 709 ? 12.263 -2.013 -27.054 1.00 92.50 709 TYR A CA 1
ATOM 5727 C C . TYR A 1 709 ? 13.638 -2.253 -27.680 1.00 92.50 709 TYR A C 1
ATOM 5729 O O . TYR A 1 709 ? 13.711 -2.680 -28.827 1.00 92.50 709 TYR A O 1
ATOM 5737 N N . ASP A 1 710 ? 14.714 -1.968 -26.944 1.00 88.19 710 ASP A N 1
ATOM 5738 C CA . ASP A 1 710 ? 16.085 -2.069 -27.454 1.00 88.19 710 ASP A CA 1
ATOM 5739 C C . ASP A 1 710 ? 16.394 -3.504 -27.908 1.00 88.19 710 ASP A C 1
ATOM 5741 O O . ASP A 1 710 ? 16.923 -3.713 -28.994 1.00 88.19 710 ASP A O 1
ATOM 5745 N N . SER A 1 711 ? 15.910 -4.491 -27.159 1.00 87.25 711 SER A N 1
ATOM 5746 C CA . SER A 1 711 ? 16.003 -5.900 -27.523 1.00 87.25 711 SER A CA 1
ATOM 5747 C C . SER A 1 711 ? 15.133 -6.297 -28.729 1.00 87.25 711 SER A C 1
ATOM 5749 O O . SER A 1 711 ? 15.580 -7.073 -29.568 1.00 87.25 711 SER A O 1
ATOM 5751 N N . ILE A 1 712 ? 13.915 -5.745 -28.865 1.00 90.25 712 ILE A N 1
ATOM 5752 C CA . ILE A 1 712 ? 13.095 -5.946 -30.080 1.00 90.25 712 ILE A CA 1
ATOM 5753 C C . ILE A 1 712 ? 13.824 -5.385 -31.305 1.00 90.25 712 ILE A C 1
ATOM 5755 O O . ILE A 1 712 ? 13.764 -5.956 -32.388 1.00 90.25 712 ILE A O 1
ATOM 5759 N N . ALA A 1 713 ? 14.497 -4.246 -31.158 1.00 89.56 713 ALA A N 1
ATOM 5760 C CA . ALA A 1 713 ? 15.221 -3.630 -32.257 1.00 89.56 713 ALA A CA 1
ATOM 5761 C C . ALA A 1 713 ? 16.498 -4.398 -32.635 1.00 89.56 713 ALA A C 1
ATOM 5763 O O . ALA A 1 713 ? 16.857 -4.393 -33.809 1.00 89.56 713 ALA A O 1
ATOM 5764 N N . GLU A 1 714 ? 17.155 -5.042 -31.670 1.00 87.44 714 GLU A N 1
ATOM 5765 C CA . GLU A 1 714 ? 18.358 -5.861 -31.873 1.00 87.44 714 GLU A CA 1
ATOM 5766 C C . GLU A 1 714 ? 18.068 -7.219 -32.512 1.00 87.44 714 GLU A C 1
ATOM 5768 O O . GLU A 1 714 ? 18.791 -7.634 -33.414 1.00 87.44 714 GLU A O 1
ATOM 5773 N N . GLN A 1 715 ? 17.012 -7.901 -32.060 1.00 88.12 715 GLN A N 1
ATOM 5774 C CA . GLN A 1 715 ? 16.612 -9.221 -32.552 1.00 88.12 715 GLN A CA 1
ATOM 5775 C C . GLN A 1 715 ? 15.143 -9.212 -33.008 1.00 88.12 715 GLN A C 1
ATOM 5777 O O . GLN A 1 715 ? 14.284 -9.838 -32.379 1.00 88.12 715 GLN A O 1
ATOM 5782 N N . PRO A 1 716 ? 14.819 -8.503 -34.106 1.00 89.56 716 PRO A N 1
ATOM 5783 C CA . PRO A 1 716 ? 13.434 -8.255 -34.505 1.00 89.56 716 PRO A CA 1
ATOM 5784 C C . PRO A 1 716 ? 12.652 -9.523 -34.852 1.00 89.56 716 PRO A C 1
ATOM 5786 O O . PRO A 1 716 ? 11.464 -9.588 -34.550 1.00 89.56 716 PRO A O 1
ATOM 5789 N N . PHE A 1 717 ? 13.299 -10.542 -35.425 1.00 89.31 717 PHE A N 1
ATOM 5790 C CA . PHE A 1 717 ? 12.643 -11.809 -35.766 1.00 89.31 717 PHE A CA 1
ATOM 5791 C C . PHE A 1 717 ? 12.279 -12.628 -34.529 1.00 89.31 717 PHE A C 1
ATOM 5793 O O . PHE A 1 717 ? 11.112 -12.963 -34.349 1.00 89.31 717 PHE A O 1
ATOM 5800 N N . LYS A 1 718 ? 13.241 -12.869 -33.632 1.00 90.06 718 LYS A N 1
ATOM 5801 C CA . LYS A 1 718 ? 12.998 -13.602 -32.381 1.00 90.06 718 LYS A CA 1
ATOM 5802 C C . LYS A 1 718 ? 11.957 -12.892 -31.514 1.00 90.06 718 LYS A C 1
ATOM 5804 O O . LYS A 1 718 ? 11.024 -13.511 -31.008 1.00 90.06 718 LYS A O 1
ATOM 5809 N N . ALA A 1 719 ? 12.059 -11.567 -31.404 1.00 90.50 719 ALA A N 1
ATOM 5810 C CA . ALA A 1 719 ? 11.084 -10.769 -30.675 1.00 90.50 719 ALA A CA 1
ATOM 5811 C C . ALA A 1 719 ? 9.683 -10.822 -31.309 1.00 90.50 719 ALA A C 1
ATOM 5813 O O . ALA A 1 719 ? 8.692 -10.912 -30.586 1.00 90.50 719 ALA A O 1
ATOM 5814 N N . MET A 1 720 ? 9.580 -10.791 -32.643 1.00 91.88 720 MET A N 1
ATOM 5815 C CA . MET A 1 720 ? 8.316 -10.977 -33.359 1.00 91.88 720 MET A CA 1
ATOM 5816 C C . MET A 1 720 ? 7.728 -12.365 -33.075 1.00 91.88 720 MET A C 1
ATOM 5818 O O . MET A 1 720 ? 6.565 -12.444 -32.694 1.00 91.88 720 MET A O 1
ATOM 5822 N N . GLU A 1 721 ? 8.500 -13.444 -33.189 1.00 92.31 721 GLU A N 1
ATOM 5823 C CA . GLU A 1 721 ? 8.021 -14.804 -32.892 1.00 92.31 721 GLU A CA 1
ATOM 5824 C C . GLU A 1 721 ? 7.474 -14.913 -31.466 1.00 92.31 721 GLU A C 1
ATOM 5826 O O . GLU A 1 721 ? 6.363 -15.402 -31.254 1.00 92.31 721 GLU A O 1
ATOM 5831 N N . ASN A 1 722 ? 8.194 -14.352 -30.496 1.00 92.81 722 ASN A N 1
ATOM 5832 C CA . ASN A 1 722 ? 7.779 -14.345 -29.098 1.00 92.81 722 ASN A CA 1
ATOM 5833 C C . ASN A 1 722 ? 6.543 -13.468 -28.841 1.00 92.81 722 ASN A C 1
ATOM 5835 O O . ASN A 1 722 ? 5.669 -13.856 -28.062 1.00 92.81 722 ASN A O 1
ATOM 5839 N N . LEU A 1 723 ? 6.414 -12.320 -29.517 1.00 93.38 723 LEU A N 1
ATOM 5840 C CA . LEU A 1 723 ? 5.209 -11.484 -29.463 1.00 93.38 723 LEU A CA 1
ATOM 5841 C C . LEU A 1 723 ? 3.993 -12.221 -30.031 1.00 93.38 723 LEU A C 1
ATOM 5843 O O . LEU A 1 723 ? 2.934 -12.209 -29.402 1.00 93.38 723 LEU A O 1
ATOM 5847 N N . TYR A 1 724 ? 4.131 -12.881 -31.180 1.00 93.94 724 TYR A N 1
ATOM 5848 C CA . TYR A 1 724 ? 3.046 -13.633 -31.816 1.00 93.94 724 TYR A CA 1
ATOM 5849 C C . TYR A 1 724 ? 2.640 -14.846 -30.973 1.00 93.94 724 TYR A C 1
ATOM 5851 O O . TYR A 1 724 ? 1.452 -15.035 -30.714 1.00 93.94 724 TYR A O 1
ATOM 5859 N N . LYS A 1 725 ? 3.616 -15.579 -30.423 1.00 93.50 725 LYS A N 1
ATOM 5860 C CA . LYS A 1 725 ? 3.379 -16.678 -29.477 1.00 93.50 725 LYS A CA 1
ATOM 5861 C C . LYS A 1 725 ? 2.636 -16.206 -28.226 1.00 93.50 725 LYS A C 1
ATOM 5863 O O . LYS A 1 725 ? 1.607 -16.773 -27.874 1.00 93.50 725 LYS A O 1
ATOM 5868 N N . PHE A 1 726 ? 3.111 -15.142 -27.574 1.00 93.31 726 PHE A N 1
ATOM 5869 C CA . PHE A 1 726 ? 2.472 -14.600 -26.370 1.00 93.31 726 PHE A CA 1
ATOM 5870 C C . PHE A 1 726 ? 1.055 -14.097 -26.648 1.00 93.31 726 PHE A C 1
ATOM 5872 O O . PHE A 1 726 ? 0.149 -14.295 -25.842 1.00 93.31 726 PHE A O 1
ATOM 5879 N N . THR A 1 727 ? 0.837 -13.436 -27.783 1.00 93.25 727 THR A N 1
ATOM 5880 C CA . THR A 1 727 ? -0.474 -12.874 -28.123 1.00 93.25 727 THR A CA 1
ATOM 5881 C C . THR A 1 727 ? -1.456 -13.924 -28.636 1.00 93.25 727 THR A C 1
ATOM 5883 O O . THR A 1 727 ? -2.652 -13.781 -28.381 1.00 93.25 727 THR A O 1
ATOM 5886 N N . GLY A 1 728 ? -0.966 -15.020 -29.219 1.00 91.75 728 GLY A N 1
ATOM 5887 C CA . GLY A 1 728 ? -1.774 -16.028 -29.906 1.00 91.75 728 GLY A CA 1
ATOM 5888 C C . GLY A 1 728 ? -2.142 -15.617 -31.334 1.00 91.75 728 GLY A C 1
ATOM 5889 O O . GLY A 1 728 ? -3.164 -16.059 -31.844 1.00 91.75 728 GLY A O 1
ATOM 5890 N N . LEU A 1 729 ? -1.356 -14.728 -31.951 1.00 92.38 729 LEU A N 1
ATOM 5891 C CA . LEU A 1 729 ? -1.553 -14.296 -33.334 1.00 92.38 729 LEU A CA 1
ATOM 5892 C C . LEU A 1 729 ? -0.910 -15.275 -34.315 1.00 92.38 729 LEU A C 1
ATOM 5894 O O . LEU A 1 729 ? 0.158 -15.827 -34.045 1.00 92.38 729 LEU A O 1
ATOM 5898 N N . THR A 1 730 ? -1.514 -15.417 -35.494 1.00 90.75 730 THR A N 1
ATOM 5899 C CA . THR A 1 730 ? -0.977 -16.276 -36.553 1.00 90.75 730 THR A CA 1
ATOM 5900 C C . THR A 1 730 ? 0.215 -15.610 -37.237 1.00 90.75 730 THR A C 1
ATOM 5902 O O . THR A 1 730 ? 0.080 -14.558 -37.868 1.00 90.75 730 THR A O 1
ATOM 5905 N N . LEU A 1 731 ? 1.397 -16.222 -37.131 1.00 90.50 731 LEU A N 1
ATOM 5906 C CA . LEU A 1 731 ? 2.600 -15.756 -37.817 1.00 90.50 731 LEU A CA 1
ATOM 5907 C C . LEU A 1 731 ? 2.673 -16.353 -39.231 1.00 90.50 731 LEU A C 1
ATOM 5909 O O . LEU A 1 731 ? 2.729 -17.568 -39.393 1.00 90.50 731 LEU A O 1
ATOM 5913 N N . THR A 1 732 ? 2.716 -15.499 -40.257 1.00 89.69 732 THR A N 1
ATOM 5914 C CA . THR A 1 732 ? 2.808 -15.905 -41.673 1.00 89.69 732 THR A CA 1
ATOM 5915 C C . THR A 1 732 ? 4.124 -15.448 -42.305 1.00 89.69 732 THR A C 1
ATOM 5917 O O . THR A 1 732 ? 4.776 -14.529 -41.807 1.00 89.69 732 THR A O 1
ATOM 5920 N N . ASN A 1 733 ? 4.510 -16.037 -43.441 1.00 87.69 733 ASN A N 1
ATOM 5921 C CA . ASN A 1 733 ? 5.725 -15.626 -44.162 1.00 87.69 733 ASN A CA 1
ATOM 5922 C C . ASN A 1 733 ? 5.671 -14.163 -44.628 1.00 87.69 733 ASN A C 1
ATOM 5924 O O . ASN A 1 733 ? 6.663 -13.455 -44.498 1.00 87.69 733 ASN A O 1
ATOM 5928 N N . LYS A 1 734 ? 4.491 -13.661 -45.014 1.00 85.06 734 LYS A N 1
ATOM 5929 C CA . LYS A 1 734 ? 4.287 -12.240 -45.350 1.00 85.06 734 LYS A CA 1
ATOM 5930 C C . LYS A 1 734 ? 4.621 -11.304 -44.185 1.00 85.06 734 LYS A C 1
ATOM 5932 O O . LYS A 1 734 ? 5.165 -10.224 -44.390 1.00 85.06 734 LYS A O 1
ATOM 5937 N N . ILE A 1 735 ? 4.314 -11.713 -42.952 1.00 87.38 735 ILE A N 1
ATOM 5938 C CA . ILE A 1 735 ? 4.673 -10.944 -41.753 1.00 87.38 735 ILE A CA 1
ATOM 5939 C C . ILE A 1 735 ? 6.192 -10.962 -41.548 1.00 87.38 735 ILE A C 1
ATOM 5941 O O . ILE A 1 735 ? 6.769 -9.917 -41.250 1.00 87.38 735 ILE A O 1
ATOM 5945 N N . ARG A 1 736 ? 6.853 -12.112 -41.747 1.00 87.00 736 ARG A N 1
ATOM 5946 C CA . ARG A 1 736 ? 8.321 -12.212 -41.664 1.00 87.00 736 ARG A CA 1
ATOM 5947 C C . ARG A 1 736 ? 9.003 -11.298 -42.684 1.00 87.00 736 ARG A C 1
ATOM 5949 O O . ARG A 1 736 ? 9.894 -10.539 -42.312 1.00 87.00 736 ARG A O 1
ATOM 5956 N N . GLU A 1 737 ? 8.539 -11.314 -43.931 1.00 84.75 737 GLU A N 1
ATOM 5957 C CA . GLU A 1 737 ? 9.004 -10.425 -45.005 1.00 84.75 737 GLU A CA 1
ATOM 5958 C C . GLU A 1 737 ? 8.769 -8.949 -44.667 1.00 84.75 737 GLU A C 1
ATOM 5960 O O . GLU A 1 737 ? 9.655 -8.114 -44.843 1.00 84.75 737 GLU A O 1
ATOM 5965 N N . TYR A 1 738 ? 7.599 -8.608 -44.117 1.00 84.75 738 TYR A N 1
ATOM 5966 C CA . TYR A 1 738 ? 7.326 -7.247 -43.667 1.00 84.75 738 TYR A CA 1
ATOM 5967 C C . TYR A 1 738 ? 8.298 -6.808 -42.567 1.00 84.75 738 TYR A C 1
ATOM 5969 O O . TYR A 1 738 ? 8.876 -5.723 -42.656 1.00 84.75 738 TYR A O 1
ATOM 5977 N N . VAL A 1 739 ? 8.513 -7.648 -41.547 1.00 85.50 739 VAL A N 1
ATOM 5978 C CA . VAL A 1 739 ? 9.459 -7.366 -40.460 1.00 85.50 739 VAL A CA 1
ATOM 5979 C C . VAL A 1 739 ? 10.873 -7.203 -41.007 1.00 85.50 739 VAL A C 1
ATOM 5981 O O . VAL A 1 739 ? 11.531 -6.227 -40.646 1.00 85.50 739 VAL A O 1
ATOM 5984 N N . PHE A 1 740 ? 11.318 -8.061 -41.928 1.00 83.62 740 PHE A N 1
ATOM 5985 C CA . PHE A 1 740 ? 12.582 -7.884 -42.649 1.00 83.62 740 PHE A CA 1
ATOM 5986 C C . PHE A 1 740 ? 12.651 -6.512 -43.338 1.00 83.62 740 PHE A C 1
ATOM 5988 O O . PHE A 1 740 ? 13.594 -5.753 -43.113 1.00 83.62 740 PHE A O 1
ATOM 5995 N N . ASN A 1 741 ? 11.612 -6.124 -44.080 1.00 81.69 741 ASN A N 1
ATOM 5996 C CA . ASN A 1 741 ? 11.568 -4.855 -44.808 1.00 81.69 741 ASN A CA 1
ATOM 5997 C C . ASN A 1 741 ? 11.633 -3.619 -43.904 1.00 81.69 741 ASN A C 1
ATOM 5999 O O . ASN A 1 741 ? 12.311 -2.645 -44.236 1.00 81.69 741 ASN A O 1
ATOM 6003 N N . ILE A 1 742 ? 10.971 -3.638 -42.744 1.00 79.56 742 ILE A N 1
ATOM 6004 C CA . ILE A 1 742 ? 10.958 -2.481 -41.838 1.00 79.56 742 ILE A CA 1
ATOM 6005 C C . ILE A 1 742 ? 12.156 -2.422 -40.879 1.00 79.56 742 ILE A C 1
ATOM 6007 O O . ILE A 1 742 ? 12.338 -1.385 -40.232 1.00 79.56 742 ILE A O 1
ATOM 6011 N N . THR A 1 743 ? 12.948 -3.497 -40.764 1.00 82.56 743 THR A N 1
ATOM 6012 C CA . THR A 1 743 ? 14.068 -3.596 -39.806 1.00 82.56 743 THR A CA 1
ATOM 6013 C C . THR A 1 743 ? 15.448 -3.736 -40.443 1.00 82.56 743 THR A C 1
ATOM 6015 O O . THR A 1 743 ? 16.410 -3.226 -39.862 1.00 82.56 743 THR A O 1
ATOM 6018 N N . ALA A 1 744 ? 15.544 -4.366 -41.618 1.00 73.50 744 ALA A N 1
ATOM 6019 C CA . ALA A 1 744 ? 16.801 -4.733 -42.269 1.00 73.50 744 ALA A CA 1
ATOM 6020 C C . ALA A 1 744 ? 16.862 -4.394 -43.775 1.00 73.50 744 ALA A C 1
ATOM 6022 O O . ALA A 1 744 ? 17.951 -4.130 -44.276 1.00 73.50 744 ALA A O 1
ATOM 6023 N N . ALA A 1 745 ? 15.728 -4.360 -44.492 1.00 58.78 745 ALA A N 1
ATOM 6024 C CA . ALA A 1 745 ? 15.711 -4.233 -45.960 1.00 58.78 745 ALA A CA 1
ATOM 6025 C C . ALA A 1 745 ? 15.388 -2.828 -46.525 1.00 58.78 745 ALA A C 1
ATOM 6027 O O . ALA A 1 745 ? 15.562 -2.600 -47.718 1.00 58.78 745 ALA A O 1
ATOM 6028 N N . GLY A 1 746 ? 14.889 -1.872 -45.726 1.00 54.28 746 GLY A N 1
ATOM 6029 C CA . GLY A 1 746 ? 14.197 -0.682 -46.257 1.00 54.28 746 GLY A CA 1
ATOM 6030 C C . GLY A 1 746 ? 14.954 0.661 -46.255 1.00 54.28 746 GLY A C 1
ATOM 6031 O O . GLY A 1 746 ? 15.607 1.044 -45.281 1.00 54.28 746 GLY A O 1
ATOM 6032 N N . HIS A 1 747 ? 14.768 1.451 -47.326 1.00 55.97 747 HIS A N 1
ATOM 6033 C CA . HIS A 1 747 ? 15.215 2.848 -47.467 1.00 55.97 747 HIS A CA 1
ATOM 6034 C C . HIS A 1 747 ? 14.777 3.746 -46.289 1.00 55.97 747 HIS A C 1
ATOM 6036 O O . HIS A 1 747 ? 13.655 3.669 -45.780 1.00 55.97 747 HIS A O 1
ATOM 6042 N N . LYS A 1 748 ? 15.668 4.651 -45.855 1.00 52.03 748 LYS A N 1
ATOM 6043 C CA . LYS A 1 748 ? 15.450 5.548 -44.708 1.00 52.03 748 LYS A CA 1
ATOM 6044 C C . LYS A 1 748 ? 14.251 6.464 -44.970 1.00 52.03 748 LYS A C 1
ATOM 6046 O O . LYS A 1 748 ? 14.331 7.418 -45.736 1.00 52.03 748 LYS A O 1
ATOM 6051 N N . SER A 1 749 ? 13.137 6.215 -44.291 1.00 56.00 749 SER A N 1
ATOM 6052 C CA . SER A 1 749 ? 11.992 7.115 -44.372 1.00 56.00 749 SER A CA 1
ATOM 6053 C C . SER A 1 749 ? 12.254 8.375 -43.525 1.00 56.00 749 SER A C 1
ATOM 6055 O O . SER A 1 749 ? 12.344 8.322 -42.297 1.00 56.00 749 SER A O 1
ATOM 6057 N N . ASN A 1 750 ? 12.401 9.536 -44.172 1.00 53.47 750 ASN A N 1
ATOM 6058 C CA . ASN A 1 750 ? 12.609 10.810 -43.475 1.00 53.47 750 ASN A CA 1
ATOM 6059 C C . ASN A 1 750 ? 11.319 11.198 -42.733 1.00 53.47 750 ASN A C 1
ATOM 6061 O O . ASN A 1 750 ? 10.314 11.561 -43.344 1.00 53.47 750 ASN A O 1
ATOM 6065 N N . GLY A 1 751 ? 11.296 11.024 -41.409 1.00 59.16 751 GLY A N 1
ATOM 6066 C CA . GLY A 1 751 ? 10.175 11.436 -40.566 1.00 59.16 751 GLY A CA 1
ATOM 6067 C C . GLY A 1 751 ? 10.340 11.048 -39.096 1.00 59.16 751 GLY A C 1
ATOM 6068 O O . GLY A 1 751 ? 10.616 9.899 -38.762 1.00 59.16 751 GLY A O 1
ATOM 6069 N N . TYR A 1 752 ? 10.114 12.005 -38.192 1.00 63.59 752 TYR A N 1
ATOM 6070 C CA . TYR A 1 752 ? 10.354 11.859 -36.746 1.00 63.59 752 TYR A CA 1
ATOM 6071 C C . TYR A 1 752 ? 9.477 10.792 -36.045 1.00 63.59 752 TYR A C 1
ATOM 6073 O O . TYR A 1 752 ? 9.832 10.294 -34.969 1.00 63.59 752 TYR A O 1
ATOM 6081 N N . TYR A 1 753 ? 8.338 10.424 -36.644 1.00 62.22 753 TYR A N 1
ATOM 6082 C CA . TYR A 1 753 ? 7.376 9.446 -36.112 1.00 62.22 753 TYR A CA 1
ATOM 6083 C C . TYR A 1 753 ? 7.275 8.143 -36.926 1.00 62.22 753 TYR A C 1
ATOM 6085 O O . TYR A 1 753 ? 6.449 7.302 -36.583 1.00 62.22 753 TYR A O 1
ATOM 6093 N N . LYS A 1 754 ? 8.080 7.958 -37.982 1.00 72.44 754 LYS A N 1
ATOM 6094 C CA . LYS A 1 754 ? 7.990 6.773 -38.856 1.00 72.44 754 LYS A CA 1
ATOM 6095 C C . LYS A 1 754 ? 8.556 5.519 -38.178 1.00 72.44 754 LYS A C 1
ATOM 6097 O O . LYS A 1 754 ? 9.431 5.645 -37.316 1.00 72.44 754 LYS A O 1
ATOM 6102 N N . THR A 1 755 ? 8.089 4.335 -38.572 1.00 69.00 755 THR A N 1
ATOM 6103 C CA . THR A 1 755 ? 8.462 3.023 -38.000 1.00 69.00 755 THR A CA 1
ATOM 6104 C C . THR A 1 755 ? 9.516 2.268 -38.818 1.00 69.00 755 THR A C 1
ATOM 6106 O O . THR A 1 755 ? 10.302 1.545 -38.222 1.00 69.00 755 THR A O 1
ATOM 6109 N N . VAL A 1 756 ? 9.628 2.518 -40.128 1.00 73.81 756 VAL A N 1
ATOM 6110 C CA . VAL A 1 756 ? 10.615 1.885 -41.031 1.00 73.81 756 VAL A CA 1
ATOM 6111 C C . VAL A 1 756 ? 12.051 2.331 -40.727 1.00 73.81 756 VAL A C 1
ATOM 6113 O O . VAL A 1 756 ? 12.306 3.532 -40.529 1.00 73.81 756 VAL A O 1
ATOM 6116 N N . ARG A 1 757 ? 12.991 1.376 -40.705 1.00 74.69 757 ARG A N 1
ATOM 6117 C CA . ARG A 1 757 ? 14.421 1.559 -40.417 1.00 74.69 757 ARG A CA 1
ATOM 6118 C C . ARG A 1 757 ? 15.289 0.827 -41.443 1.00 74.69 757 ARG A C 1
ATOM 6120 O O . ARG A 1 757 ? 14.987 -0.300 -41.799 1.00 74.69 757 ARG A O 1
ATOM 6127 N N . LYS A 1 758 ? 16.410 1.454 -41.828 1.00 73.56 758 LYS A N 1
ATOM 6128 C CA . LYS A 1 758 ? 17.474 0.798 -42.615 1.00 73.56 758 LYS A CA 1
ATOM 6129 C C . LYS A 1 758 ? 18.169 -0.303 -41.807 1.00 73.56 758 LYS A C 1
ATOM 6131 O O . LYS A 1 758 ? 18.533 -1.334 -42.342 1.00 73.56 758 LYS A O 1
ATOM 6136 N N . ASN A 1 759 ? 18.365 -0.046 -40.517 1.00 81.19 759 ASN A N 1
ATOM 6137 C CA . ASN A 1 759 ? 18.853 -1.013 -39.544 1.00 81.19 759 ASN A CA 1
ATOM 6138 C C . ASN A 1 759 ? 18.243 -0.647 -38.180 1.00 81.19 759 ASN A C 1
ATOM 6140 O O . ASN A 1 759 ? 18.446 0.471 -37.676 1.00 81.19 759 ASN A O 1
ATOM 6144 N N . SER A 1 760 ? 17.424 -1.541 -37.623 1.00 83.62 760 SER A N 1
ATOM 6145 C CA . SER A 1 760 ? 16.710 -1.318 -36.361 1.00 83.62 760 SER A CA 1
ATOM 6146 C C . SER A 1 760 ? 17.660 -1.195 -35.170 1.00 83.62 760 SER A C 1
ATOM 6148 O O . SER A 1 760 ? 17.485 -0.265 -34.378 1.00 83.62 760 SER A O 1
ATOM 6150 N N . THR A 1 761 ? 18.697 -2.033 -35.098 1.00 85.31 761 THR A N 1
ATOM 6151 C CA . THR A 1 761 ? 19.730 -2.025 -34.049 1.00 85.31 761 THR A CA 1
ATOM 6152 C C . THR A 1 761 ? 20.468 -0.694 -34.004 1.00 85.31 761 THR A C 1
ATOM 6154 O O . THR A 1 761 ? 20.466 -0.004 -32.983 1.00 85.31 761 THR A O 1
ATOM 6157 N N . VAL A 1 762 ? 21.022 -0.268 -35.144 1.00 84.12 762 VAL A N 1
ATOM 6158 C CA . VAL A 1 762 ? 21.756 1.002 -35.256 1.00 84.12 762 VAL A CA 1
ATOM 6159 C C . VAL A 1 762 ? 20.848 2.171 -34.884 1.00 84.12 762 VAL A C 1
ATOM 6161 O O . VAL A 1 762 ? 21.243 3.073 -34.148 1.00 84.12 762 VAL A O 1
ATOM 6164 N N . THR A 1 763 ? 19.587 2.152 -35.325 1.00 84.56 763 THR A N 1
ATOM 6165 C CA . THR A 1 763 ? 18.660 3.243 -35.001 1.00 84.56 763 THR A CA 1
ATOM 6166 C C . THR A 1 763 ? 18.264 3.265 -33.523 1.00 84.56 763 THR A C 1
ATOM 6168 O O . THR A 1 763 ? 18.059 4.345 -32.961 1.00 84.56 763 THR A O 1
ATOM 6171 N N . ALA A 1 764 ? 18.129 2.101 -32.883 1.00 86.25 764 ALA A N 1
ATOM 6172 C CA . ALA A 1 764 ? 17.815 2.012 -31.463 1.00 86.25 764 ALA A CA 1
ATOM 6173 C C . ALA A 1 764 ? 18.935 2.594 -30.601 1.00 86.25 764 ALA A C 1
ATOM 6175 O O . ALA A 1 764 ? 18.616 3.322 -29.662 1.00 86.25 764 ALA A O 1
ATOM 6176 N N . HIS A 1 765 ? 20.198 2.375 -30.985 1.00 89.00 765 HIS A N 1
ATOM 6177 C CA . HIS A 1 765 ? 21.391 2.842 -30.267 1.00 89.00 765 HIS A CA 1
ATOM 6178 C C . HIS A 1 765 ? 21.914 4.221 -30.693 1.00 89.00 765 HIS A C 1
ATOM 6180 O O . HIS A 1 765 ? 22.701 4.814 -29.961 1.00 89.00 765 HIS A O 1
ATOM 6186 N N . ALA A 1 766 ? 21.419 4.806 -31.789 1.00 89.44 766 ALA A N 1
ATOM 6187 C CA . ALA A 1 766 ? 21.857 6.113 -32.309 1.00 89.44 766 ALA A CA 1
ATOM 6188 C C . ALA A 1 766 ? 21.744 7.291 -31.315 1.00 89.44 766 ALA A C 1
ATOM 6190 O O . ALA A 1 766 ? 22.333 8.352 -31.519 1.00 89.44 766 ALA A O 1
ATOM 6191 N N . TRP A 1 767 ? 20.978 7.151 -30.225 1.00 92.81 767 TRP A N 1
ATOM 6192 C CA . TRP A 1 767 ? 20.957 8.170 -29.171 1.00 92.81 767 TRP A CA 1
ATOM 6193 C C . TRP A 1 767 ? 22.316 8.313 -28.477 1.00 92.81 767 TRP A C 1
ATOM 6195 O O . TRP A 1 767 ? 22.610 9.407 -27.999 1.00 92.81 767 TRP A O 1
ATOM 6205 N N . ARG A 1 768 ? 23.143 7.258 -28.455 1.00 93.75 768 ARG A N 1
ATOM 6206 C CA . ARG A 1 768 ? 24.480 7.260 -27.849 1.00 93.75 768 ARG A CA 1
ATOM 6207 C C . ARG A 1 768 ? 25.420 8.249 -28.531 1.00 93.75 768 ARG A C 1
ATOM 6209 O O . ARG A 1 768 ? 26.191 8.893 -27.831 1.00 93.75 768 ARG A O 1
ATOM 6216 N N . ASP A 1 769 ? 25.291 8.459 -29.841 1.00 90.50 769 ASP A N 1
ATOM 6217 C CA . ASP A 1 769 ? 26.100 9.435 -30.587 1.00 90.50 769 ASP A CA 1
ATOM 6218 C C . ASP A 1 769 ? 25.659 10.878 -30.352 1.00 90.50 769 ASP A C 1
ATOM 6220 O O . ASP A 1 769 ? 26.479 11.795 -30.273 1.00 90.50 769 ASP A O 1
ATOM 6224 N N . ILE A 1 770 ? 24.349 11.079 -30.211 1.00 90.62 770 ILE A N 1
ATOM 6225 C CA . ILE A 1 770 ? 23.725 12.406 -30.226 1.00 90.62 770 ILE A CA 1
ATOM 6226 C C . ILE A 1 770 ? 23.594 12.988 -28.812 1.00 90.62 770 ILE A C 1
ATOM 6228 O O . ILE A 1 770 ? 23.574 14.207 -28.640 1.00 90.62 770 ILE A O 1
ATOM 6232 N N . ILE A 1 771 ? 23.470 12.147 -27.782 1.00 93.38 771 ILE A N 1
ATOM 6233 C CA . ILE A 1 771 ? 23.316 12.613 -26.402 1.00 93.38 771 ILE A CA 1
ATOM 6234 C C . ILE A 1 771 ? 24.612 13.269 -25.902 1.00 93.38 771 ILE A C 1
ATOM 6236 O O . ILE A 1 771 ? 25.717 12.736 -26.070 1.00 93.38 771 ILE A O 1
ATOM 6240 N N . SER A 1 772 ? 24.479 14.434 -25.262 1.00 92.81 772 SER A N 1
ATOM 6241 C CA . SER A 1 772 ? 25.606 15.097 -24.606 1.00 92.81 772 SER A CA 1
ATOM 6242 C C . SER A 1 772 ? 26.004 14.340 -23.337 1.00 92.81 772 SER A C 1
ATOM 6244 O O . SER A 1 772 ? 25.162 13.762 -22.647 1.00 92.81 772 SER A O 1
ATOM 6246 N N . TRP A 1 773 ? 27.293 14.369 -22.990 1.00 93.38 773 TRP A N 1
ATOM 6247 C CA . TRP A 1 773 ? 27.792 13.736 -21.762 1.00 93.38 773 TRP A CA 1
ATOM 6248 C C . TRP A 1 773 ? 27.068 14.249 -20.508 1.00 93.38 773 TRP A C 1
ATOM 6250 O O . TRP A 1 773 ? 26.670 13.464 -19.649 1.00 93.38 773 TRP A O 1
ATOM 6260 N N . LYS A 1 774 ? 26.822 15.565 -20.445 1.00 91.88 774 LYS A N 1
ATOM 6261 C CA . LYS A 1 774 ? 26.093 16.220 -19.351 1.00 91.88 774 LYS A CA 1
ATOM 6262 C C . LYS A 1 774 ? 24.668 15.677 -19.212 1.00 91.88 774 LYS A C 1
ATOM 6264 O O . LYS A 1 774 ? 24.243 15.367 -18.102 1.00 91.88 774 LYS A O 1
ATOM 6269 N N . MET A 1 775 ? 23.948 15.528 -20.327 1.00 92.88 775 MET A N 1
ATOM 6270 C CA . MET A 1 775 ? 22.590 14.979 -20.336 1.00 92.88 775 MET A CA 1
ATOM 6271 C C . MET A 1 775 ? 22.588 13.497 -19.940 1.00 92.88 775 MET A C 1
ATOM 6273 O O . MET A 1 775 ? 21.775 13.099 -19.111 1.00 92.88 775 MET A O 1
ATOM 6277 N N . ALA A 1 776 ? 23.522 12.698 -20.468 1.00 94.75 776 ALA A N 1
ATOM 6278 C CA . ALA A 1 776 ? 23.651 11.280 -20.132 1.00 94.75 776 ALA A CA 1
ATOM 6279 C C . ALA A 1 776 ? 23.909 11.070 -18.631 1.00 94.75 776 ALA A C 1
ATOM 6281 O O . ALA A 1 776 ? 23.159 10.345 -17.985 1.00 94.75 776 ALA A O 1
ATOM 6282 N N . LYS A 1 777 ? 24.885 11.781 -18.048 1.00 94.25 777 LYS A N 1
ATOM 6283 C CA . LYS A 1 777 ? 25.178 11.709 -16.607 1.00 94.25 777 LYS A CA 1
ATOM 6284 C C . LYS A 1 777 ? 24.015 12.173 -15.737 1.00 94.25 777 LYS A C 1
ATOM 6286 O O . LYS A 1 777 ? 23.765 11.573 -14.696 1.00 94.25 777 LYS A O 1
ATOM 6291 N N . ALA A 1 778 ? 23.303 13.225 -16.144 1.00 93.31 778 ALA A N 1
ATOM 6292 C CA . ALA A 1 778 ? 22.130 13.689 -15.408 1.00 93.31 778 ALA A CA 1
ATOM 6293 C C . ALA A 1 778 ? 21.026 12.621 -15.376 1.00 93.31 778 ALA A C 1
ATOM 6295 O O . ALA A 1 778 ? 20.432 12.401 -14.324 1.00 93.31 778 ALA A O 1
ATOM 6296 N N . ILE A 1 779 ? 20.786 11.933 -16.497 1.00 95.44 779 ILE A N 1
ATOM 6297 C CA . ILE A 1 779 ? 19.818 10.832 -16.571 1.00 95.44 779 ILE A CA 1
ATOM 6298 C C . ILE A 1 779 ? 20.295 9.639 -15.740 1.00 95.44 779 ILE A C 1
ATOM 6300 O O . ILE A 1 779 ? 19.521 9.140 -14.931 1.00 95.44 779 ILE A O 1
ATOM 6304 N N . ASP A 1 780 ? 21.559 9.228 -15.877 1.00 94.25 780 ASP A N 1
ATOM 6305 C CA . ASP A 1 780 ? 22.135 8.111 -15.117 1.00 94.25 780 ASP A CA 1
ATOM 6306 C C . ASP A 1 780 ? 22.000 8.325 -13.598 1.00 94.25 780 ASP A C 1
ATOM 6308 O O . ASP A 1 780 ? 21.600 7.417 -12.876 1.00 94.25 780 ASP A O 1
ATOM 6312 N N . GLN A 1 781 ? 22.251 9.546 -13.113 1.00 91.81 781 GLN A N 1
ATOM 6313 C CA . GLN A 1 781 ? 22.082 9.898 -11.698 1.00 91.81 781 GLN A CA 1
ATOM 6314 C C . GLN A 1 781 ? 20.612 9.901 -11.258 1.00 91.81 781 GLN A C 1
ATOM 6316 O O . GLN A 1 781 ? 20.300 9.489 -10.145 1.00 91.81 781 GLN A O 1
ATOM 6321 N N . SER A 1 782 ? 19.700 10.378 -12.108 1.00 93.75 782 SER A N 1
ATOM 6322 C CA . SER A 1 782 ? 18.273 10.468 -11.778 1.00 93.75 782 SER A CA 1
ATOM 6323 C C . SER A 1 782 ? 17.517 9.143 -11.910 1.00 93.75 782 SER A C 1
ATOM 6325 O O . SER A 1 782 ? 16.415 9.027 -11.380 1.00 93.75 782 SER A O 1
ATOM 6327 N N . CYS A 1 783 ? 18.072 8.162 -12.621 1.00 93.31 783 CYS A N 1
ATOM 6328 C CA . CYS A 1 783 ? 17.404 6.905 -12.958 1.00 93.31 783 CYS A CA 1
ATOM 6329 C C . CYS A 1 783 ? 18.043 5.673 -12.306 1.00 93.31 783 CYS A C 1
ATOM 6331 O O . CYS A 1 783 ? 17.698 4.561 -12.698 1.00 93.31 783 CYS A O 1
ATOM 6333 N N . SER A 1 784 ? 18.913 5.847 -11.305 1.00 90.50 784 SER A N 1
ATOM 6334 C CA . SER A 1 784 ? 19.626 4.751 -10.627 1.00 90.50 784 SER A CA 1
ATOM 6335 C C . SER A 1 784 ? 18.694 3.633 -10.152 1.00 90.50 784 SER A C 1
ATOM 6337 O O . SER A 1 784 ? 18.869 2.486 -10.541 1.00 90.50 784 SER A O 1
ATOM 6339 N N . LEU A 1 785 ? 17.612 3.979 -9.444 1.00 87.12 785 LEU A N 1
ATOM 6340 C CA . LEU A 1 785 ? 16.625 3.001 -8.971 1.00 87.12 785 LEU A CA 1
ATOM 6341 C C . LEU A 1 785 ? 15.999 2.183 -10.115 1.00 87.12 785 LEU A C 1
ATOM 6343 O O . LEU A 1 785 ? 15.775 0.980 -9.985 1.00 87.12 785 LEU A O 1
ATOM 6347 N N . LEU A 1 786 ? 15.702 2.832 -11.247 1.00 89.00 786 LEU A N 1
ATOM 6348 C CA . LEU A 1 786 ? 15.181 2.140 -12.425 1.00 89.00 786 LEU A CA 1
ATOM 6349 C C . LEU A 1 786 ? 16.253 1.226 -13.026 1.00 89.00 786 LEU A C 1
ATOM 6351 O O . LEU A 1 786 ? 15.935 0.100 -13.394 1.00 89.00 786 LEU A O 1
ATOM 6355 N N . TYR A 1 787 ? 17.495 1.701 -13.123 1.00 89.94 787 TYR A N 1
ATOM 6356 C CA . TYR A 1 787 ? 18.616 0.948 -13.682 1.00 89.94 787 TYR A CA 1
ATOM 6357 C C . TYR A 1 787 ? 18.887 -0.329 -12.902 1.00 89.94 787 TYR A C 1
ATOM 6359 O O . TYR A 1 787 ? 18.997 -1.386 -13.519 1.00 89.94 787 TYR A O 1
ATOM 6367 N N . ASP A 1 788 ? 18.888 -0.245 -11.574 1.00 86.12 788 ASP A N 1
ATOM 6368 C CA . ASP A 1 788 ? 19.052 -1.402 -10.696 1.00 86.12 788 ASP A CA 1
ATOM 6369 C C . ASP A 1 788 ? 17.926 -2.421 -10.905 1.00 86.12 788 ASP A C 1
ATOM 6371 O O . ASP A 1 788 ? 18.175 -3.622 -10.946 1.00 86.12 788 ASP A O 1
ATOM 6375 N N . THR A 1 789 ? 16.696 -1.939 -11.124 1.00 84.12 789 THR A N 1
ATOM 6376 C CA . THR A 1 789 ? 15.515 -2.791 -11.335 1.00 84.12 789 THR A CA 1
ATOM 6377 C C . THR A 1 789 ? 15.552 -3.531 -12.674 1.00 84.12 789 THR A C 1
ATOM 6379 O O . THR A 1 789 ? 15.155 -4.690 -12.741 1.00 84.12 789 THR A O 1
ATOM 6382 N N . ILE A 1 790 ? 15.987 -2.869 -13.755 1.00 84.81 790 ILE A N 1
ATOM 6383 C CA . ILE A 1 790 ? 15.911 -3.421 -15.123 1.00 84.81 790 ILE A CA 1
ATOM 6384 C C . ILE A 1 790 ? 17.268 -3.807 -15.718 1.00 84.81 790 ILE A C 1
ATOM 6386 O O . ILE A 1 790 ? 17.352 -4.106 -16.907 1.00 84.81 790 ILE A O 1
ATOM 6390 N N . GLY A 1 791 ? 18.329 -3.772 -14.910 1.00 88.62 791 GLY A N 1
ATOM 6391 C CA . GLY A 1 791 ? 19.675 -4.175 -15.306 1.00 88.62 791 GLY A CA 1
ATOM 6392 C C . GLY A 1 791 ? 20.385 -3.216 -16.266 1.00 88.62 791 GLY A C 1
ATOM 6393 O O . GLY A 1 791 ? 21.255 -3.665 -17.009 1.00 88.62 791 GLY A O 1
ATOM 6394 N N . LEU A 1 792 ? 20.049 -1.919 -16.282 1.00 90.44 792 LEU A N 1
ATOM 6395 C CA . LEU A 1 792 ? 20.789 -0.922 -17.076 1.00 90.44 792 LEU A CA 1
ATOM 6396 C C . LEU A 1 792 ? 22.068 -0.477 -16.360 1.00 90.44 792 LEU A C 1
ATOM 6398 O O . LEU A 1 792 ? 22.114 -0.377 -15.138 1.00 90.44 792 LEU A O 1
ATOM 6402 N N . ILE A 1 793 ? 23.105 -0.172 -17.137 1.00 92.25 793 ILE A N 1
ATOM 6403 C CA . ILE A 1 793 ? 24.417 0.233 -16.629 1.00 92.25 793 ILE A CA 1
ATOM 6404 C C . ILE A 1 793 ? 24.623 1.736 -16.902 1.00 92.25 793 ILE A C 1
ATOM 6406 O O . ILE A 1 793 ? 24.474 2.176 -18.054 1.00 92.25 793 ILE A O 1
ATOM 6410 N N . PRO A 1 794 ? 24.934 2.553 -15.874 1.00 93.81 794 PRO A N 1
ATOM 6411 C CA . PRO A 1 794 ? 25.296 3.956 -16.055 1.00 93.81 794 PRO A CA 1
ATOM 6412 C C . PRO A 1 794 ? 26.701 4.089 -16.655 1.00 93.81 794 PRO A C 1
ATOM 6414 O O . PRO A 1 794 ? 27.557 3.230 -16.458 1.00 93.81 794 PRO A O 1
ATOM 6417 N N . PHE A 1 795 ? 26.968 5.185 -17.365 1.00 91.75 795 PHE A N 1
ATOM 6418 C CA . PHE A 1 795 ? 28.288 5.421 -17.946 1.00 91.75 795 PHE A CA 1
ATOM 6419 C C . PHE A 1 795 ? 29.240 6.040 -16.918 1.00 91.75 795 PHE A C 1
ATOM 6421 O O . PHE A 1 795 ? 28.966 7.099 -16.343 1.00 91.75 795 PHE A O 1
ATOM 6428 N N . SER A 1 796 ? 30.407 5.431 -16.729 1.00 88.88 796 SER A N 1
ATOM 6429 C CA . SER A 1 796 ? 31.449 5.906 -15.814 1.00 88.88 796 SER A CA 1
ATOM 6430 C C . SER A 1 796 ? 32.180 7.122 -16.385 1.00 88.88 796 SER A C 1
ATOM 6432 O O . SER A 1 796 ? 32.252 8.156 -15.716 1.00 88.88 796 SER A O 1
ATOM 6434 N N . PHE A 1 797 ? 32.611 7.056 -17.650 1.00 88.12 797 PHE A N 1
ATOM 6435 C CA . PHE A 1 797 ? 33.369 8.110 -18.342 1.00 88.12 797 PHE A CA 1
ATOM 6436 C C . PHE A 1 797 ? 32.912 8.315 -19.798 1.00 88.12 797 PHE A C 1
ATOM 6438 O O . PHE A 1 797 ? 32.267 7.459 -20.402 1.00 88.12 797 PHE A O 1
ATOM 6445 N N . ARG A 1 798 ? 33.253 9.473 -20.386 1.00 89.81 798 ARG A N 1
ATOM 6446 C CA . ARG A 1 798 ? 32.726 9.924 -21.690 1.00 89.81 798 ARG A CA 1
ATOM 6447 C C . ARG A 1 798 ? 33.029 8.971 -22.851 1.00 89.81 798 ARG A C 1
ATOM 6449 O O . ARG A 1 798 ? 32.169 8.800 -23.710 1.00 89.81 798 ARG A O 1
ATOM 6456 N N . LYS A 1 799 ? 34.214 8.352 -22.880 1.00 89.50 799 LYS A N 1
ATOM 6457 C CA . LYS A 1 799 ? 34.616 7.417 -23.950 1.00 89.50 799 LYS A CA 1
ATOM 6458 C C . LYS A 1 799 ? 33.705 6.179 -23.998 1.00 89.50 799 LYS A C 1
ATOM 6460 O O . LYS A 1 799 ? 33.272 5.803 -25.078 1.00 89.50 799 LYS A O 1
ATOM 6465 N N . GLN A 1 800 ? 33.295 5.653 -22.842 1.00 90.69 800 GLN A N 1
ATOM 6466 C CA . GLN A 1 800 ? 32.380 4.506 -22.729 1.00 90.69 800 GLN A CA 1
ATOM 6467 C C . GLN A 1 800 ? 31.009 4.760 -23.385 1.00 90.69 800 GLN A C 1
ATOM 6469 O O . GLN A 1 800 ? 30.411 3.870 -23.984 1.00 90.69 800 GLN A O 1
ATOM 6474 N N . LEU A 1 801 ? 30.510 6.002 -23.334 1.00 91.12 801 LEU A N 1
ATOM 6475 C CA . LEU A 1 801 ? 29.248 6.378 -23.981 1.00 91.12 801 LEU A CA 1
ATOM 6476 C C . LEU A 1 801 ? 29.284 6.171 -25.504 1.00 91.12 801 LEU A C 1
ATOM 6478 O O . LEU A 1 801 ? 28.257 5.824 -26.088 1.00 91.12 801 LEU A O 1
ATOM 6482 N N . ARG A 1 802 ? 30.458 6.339 -26.121 1.00 92.38 802 ARG A N 1
ATOM 6483 C CA . ARG A 1 802 ? 30.696 6.195 -27.566 1.00 92.38 802 ARG A CA 1
ATOM 6484 C C . ARG A 1 802 ? 31.265 4.826 -27.969 1.00 92.38 802 ARG A C 1
ATOM 6486 O O . ARG A 1 802 ? 31.538 4.619 -29.140 1.00 92.38 802 ARG A O 1
ATOM 6493 N N . ASP A 1 803 ? 31.428 3.900 -27.027 1.00 89.94 803 ASP A N 1
ATOM 6494 C CA . ASP A 1 803 ? 31.988 2.568 -27.276 1.00 89.94 803 ASP A CA 1
ATOM 6495 C C . ASP A 1 803 ? 30.886 1.544 -27.599 1.00 89.94 803 ASP A C 1
ATOM 6497 O O . ASP A 1 803 ? 30.290 0.945 -26.701 1.00 89.94 803 ASP A O 1
ATOM 6501 N N . PHE A 1 804 ? 30.545 1.394 -28.879 1.00 86.31 804 PHE A N 1
ATOM 6502 C CA . PHE A 1 804 ? 29.472 0.489 -29.314 1.00 86.31 804 PHE A CA 1
ATOM 6503 C C . PHE A 1 804 ? 29.880 -0.985 -29.345 1.00 86.31 804 PHE A C 1
ATOM 6505 O O . PHE A 1 804 ? 28.996 -1.837 -29.305 1.00 86.31 804 PHE A O 1
ATOM 6512 N N . GLU A 1 805 ? 31.179 -1.275 -29.401 1.00 81.94 805 GLU A N 1
ATOM 6513 C CA . GLU A 1 805 ? 31.703 -2.629 -29.596 1.00 81.94 805 GLU A CA 1
ATOM 6514 C C . GLU A 1 805 ? 31.957 -3.334 -28.262 1.00 81.94 805 GLU A C 1
ATOM 6516 O O . GLU A 1 805 ? 31.543 -4.477 -28.082 1.00 81.94 805 GLU A O 1
ATOM 6521 N N . ASN A 1 806 ? 32.571 -2.643 -27.296 1.00 83.50 806 ASN A N 1
ATOM 6522 C CA . ASN A 1 806 ? 33.044 -3.270 -26.059 1.00 83.50 806 ASN A CA 1
ATOM 6523 C C . ASN A 1 806 ? 32.167 -2.953 -24.841 1.00 83.50 806 ASN A C 1
ATOM 6525 O O . ASN A 1 806 ? 32.294 -3.603 -23.801 1.00 83.50 806 ASN A O 1
ATOM 6529 N N . PHE A 1 807 ? 31.251 -1.981 -24.945 1.00 85.56 807 PHE A N 1
ATOM 6530 C CA . PHE A 1 807 ? 30.367 -1.610 -23.843 1.00 85.56 807 PHE A CA 1
ATOM 6531 C C . PHE A 1 807 ? 28.883 -1.858 -24.137 1.00 85.56 807 PHE A C 1
ATOM 6533 O O . PHE A 1 807 ? 28.248 -1.171 -24.946 1.00 85.56 807 PHE A O 1
ATOM 6540 N N . ASN A 1 808 ? 28.305 -2.791 -23.373 1.00 84.69 808 ASN A N 1
ATOM 6541 C CA . ASN A 1 808 ? 26.868 -3.036 -23.333 1.00 84.69 808 ASN A CA 1
ATOM 6542 C C . ASN A 1 808 ? 26.212 -2.172 -22.247 1.00 84.69 808 ASN A C 1
ATOM 6544 O O . ASN A 1 808 ? 26.657 -2.127 -21.103 1.00 84.69 808 ASN A O 1
ATOM 6548 N N . THR A 1 809 ? 25.109 -1.514 -22.593 1.00 86.38 809 THR A N 1
ATOM 6549 C CA . THR A 1 809 ? 24.335 -0.680 -21.667 1.00 86.38 809 THR A CA 1
ATOM 6550 C C . THR A 1 809 ? 23.477 -1.488 -20.691 1.00 86.38 809 THR A C 1
ATOM 6552 O O . THR A 1 809 ? 22.799 -0.885 -19.857 1.00 86.38 809 THR A O 1
ATOM 6555 N N . ARG A 1 810 ? 23.490 -2.826 -20.779 1.00 87.12 810 ARG A N 1
ATOM 6556 C CA . ARG A 1 810 ? 22.705 -3.758 -19.958 1.00 87.12 810 ARG A CA 1
ATOM 6557 C C . ARG A 1 810 ? 23.561 -4.888 -19.394 1.00 87.12 810 ARG A C 1
ATOM 6559 O O . ARG A 1 810 ? 24.511 -5.342 -20.032 1.00 87.12 810 ARG A O 1
ATOM 6566 N N . LYS A 1 811 ? 23.170 -5.389 -18.223 1.00 81.69 811 LYS A N 1
ATOM 6567 C CA . LYS A 1 811 ? 23.686 -6.638 -17.649 1.00 81.69 811 LYS A CA 1
ATOM 6568 C C . LYS A 1 811 ? 23.229 -7.825 -18.513 1.00 81.69 811 LYS A C 1
ATOM 6570 O O . LYS A 1 811 ? 22.094 -7.841 -18.983 1.00 81.69 811 LYS A O 1
ATOM 6575 N N . ARG A 1 812 ? 24.107 -8.819 -18.723 1.00 59.88 812 ARG A N 1
ATOM 6576 C CA . ARG A 1 812 ? 23.857 -9.978 -19.614 1.00 59.88 812 ARG A CA 1
ATOM 6577 C C . ARG A 1 812 ? 22.674 -10.856 -19.186 1.00 59.88 812 ARG A C 1
ATOM 6579 O O . ARG A 1 812 ? 22.101 -11.522 -20.036 1.00 59.88 812 ARG A O 1
ATOM 6586 N N . VAL A 1 813 ? 22.294 -10.833 -17.909 1.00 53.44 813 VAL A N 1
ATOM 6587 C CA . VAL A 1 813 ? 21.159 -11.593 -17.372 1.00 53.44 813 VAL A CA 1
ATOM 6588 C C . VAL A 1 813 ? 20.274 -10.624 -16.603 1.00 53.44 813 VAL A C 1
ATOM 6590 O O . VAL A 1 813 ? 20.689 -10.062 -15.593 1.00 53.44 813 VAL A O 1
ATOM 6593 N N . THR A 1 814 ? 19.067 -10.380 -17.105 1.00 57.03 814 THR A N 1
ATOM 6594 C CA . THR A 1 814 ? 18.027 -9.692 -16.335 1.00 57.03 814 THR A CA 1
ATOM 6595 C C . THR A 1 814 ? 16.805 -10.600 -16.332 1.00 57.03 814 THR A C 1
ATOM 6597 O O . THR A 1 814 ? 16.049 -10.617 -17.302 1.00 57.03 814 THR A O 1
ATOM 6600 N N . GLU A 1 815 ? 16.619 -11.364 -15.250 1.00 59.81 815 GLU A N 1
ATOM 6601 C CA . GLU A 1 815 ? 15.523 -12.340 -15.080 1.00 59.81 815 GLU A CA 1
ATOM 6602 C C . GLU A 1 815 ? 14.139 -11.755 -15.418 1.00 59.81 815 GLU A C 1
ATOM 6604 O O . GLU A 1 815 ? 13.259 -12.454 -15.911 1.00 59.81 815 GLU A O 1
ATOM 6609 N N . MET A 1 816 ? 13.965 -10.439 -15.238 1.00 65.06 816 MET A N 1
ATOM 6610 C CA . MET A 1 816 ? 12.726 -9.705 -15.515 1.00 65.06 816 MET A CA 1
ATOM 6611 C C . MET A 1 816 ? 12.226 -9.821 -16.968 1.00 65.06 816 MET A C 1
ATOM 6613 O O . MET A 1 816 ? 11.016 -9.767 -17.194 1.00 65.06 816 MET A O 1
ATOM 6617 N N . PHE A 1 817 ? 13.118 -9.960 -17.955 1.00 67.38 817 PHE A N 1
ATOM 6618 C CA . PHE A 1 817 ? 12.719 -10.102 -19.362 1.00 67.38 817 PHE A CA 1
ATOM 6619 C C . PHE A 1 817 ? 12.558 -11.575 -19.793 1.00 67.38 817 PHE A C 1
ATOM 6621 O O . PHE A 1 817 ? 11.923 -11.831 -20.819 1.00 67.38 817 PHE A O 1
ATOM 6628 N N . GLY A 1 818 ? 13.039 -12.531 -18.981 1.00 60.22 818 GLY A N 1
ATOM 6629 C CA . GLY A 1 818 ? 13.029 -13.977 -19.254 1.00 60.22 818 GLY A CA 1
ATOM 6630 C C . GLY A 1 818 ? 13.611 -14.353 -20.625 1.00 60.22 818 GLY A C 1
ATOM 6631 O O . GLY A 1 818 ? 14.314 -13.558 -21.241 1.00 60.22 818 GLY A O 1
ATOM 6632 N N . ASP A 1 819 ? 13.222 -15.521 -21.148 1.00 55.16 819 ASP A N 1
ATOM 6633 C CA . ASP A 1 819 ? 13.590 -16.000 -22.500 1.00 55.16 819 ASP A CA 1
ATOM 6634 C C . ASP A 1 819 ? 12.817 -15.300 -23.633 1.00 55.16 819 ASP A C 1
ATOM 6636 O O . ASP A 1 819 ? 12.778 -15.767 -24.775 1.00 55.16 819 ASP A O 1
ATOM 6640 N N . PHE A 1 820 ? 12.130 -14.191 -23.337 1.00 61.00 820 PHE A N 1
ATOM 6641 C CA . PHE A 1 820 ? 11.341 -13.481 -24.342 1.00 61.00 820 PHE A CA 1
ATOM 6642 C C . PHE A 1 820 ? 12.215 -12.900 -25.461 1.00 61.00 820 PHE A C 1
ATOM 6644 O O . PHE A 1 820 ? 11.680 -12.483 -26.491 1.00 61.00 820 PHE A O 1
ATOM 6651 N N . ILE A 1 821 ? 13.537 -12.837 -25.265 1.00 49.03 821 ILE A N 1
ATOM 6652 C CA . ILE A 1 821 ? 14.529 -12.283 -26.194 1.00 49.03 821 ILE A CA 1
ATOM 6653 C C . ILE A 1 821 ? 15.815 -13.081 -26.070 1.00 49.03 821 ILE A C 1
ATOM 6655 O O . ILE A 1 821 ? 16.192 -13.445 -24.943 1.00 49.03 821 ILE A O 1
#

Radius of gyration: 33.1 Å; chains: 1; bounding box: 88×52×98 Å

Secondary structure (DSSP, 8-state):
-HHHHHHTTTT--SHHHHHHHHHH--S--TTTHHHHHHHHHHHGGG--HHHHHHHHHHHHHHT---HHHHHHHHHHTTSTT-----HHHHHHHHHHHHHTT---HHHHHHHHHHHHHHHHHS---S--TTHHHHHHHHHHHHHHHTB--HHHHHHHHHHHHSTT----HHHHHHHHHHHHHHT--STTHHHHHHHHHHHHTTSHHHHH-HHHHHHHHHHHHHTT---HHHHHHHHSHHHHHHH--SS-HHHHHHHHHHHHHHHHHSTT--S----TTS----HHHHHHHHHHTHHHHHHHHHHHHHHSSSGGGEEETPBPTTS-B-SEEEEE-TT--EE-TT-TT-EEEEEEEEPGGGEEBTTTEE-HHHHHHHHHHHHTTPEEEEEEHHHHHHHHHHHHHHHHTTTS-HHHHHHHHHHHHT-TTS-HHHHHHHHHHHHHHHHHHHHHHHGGGS-TT---TTSTTTTT-------------SSSHHHHHHHHTTS----EEEEE--TTSSHHHHHHHHHTSTTEEEEE-TTTTS-SSEE-SS-EE-TTT--EE---STTT-HHHHHHHHHHHHHT-GGGS-HHHHHHS--TT--SHHHHHHHHHHHSS-HHHHHHHHHHHHHHSEEEEEESSB-HHHHHHHTTT-TTEEEEEEE--HHHHHHHHHHTTSS-GGGHHHHHHHHHHHHHHHHHHHHHHHHH-TTTEEEEEHHHHHHSHHHHHHHHHHHHTPPP-HHHHHHHHIIIII------TT----S-HHHHHHTHHHHS-HHHHHHHHHHTHHHHHHHTB---SSHHHHT-TTT--SB-S--GGGGGG-

InterPro domains:
  IPR013579 FAST kinase-like protein, subdomain 2 [PF08368] (254-337)
  IPR027417 P-loop containing nucleoside triphosphate hydrolase [G3DSA:3.40.50.300] (488-791)
  IPR027417 P-loop containing nucleoside triphosphate hydrolase [SSF52540] (490-787)
  IPR051135 Gal/GlcNAc/GalNAc Sulfotransferase [PTHR10704] (433-803)

Organism: Pinctada imbricata (NCBI:txid66713)

pLDDT: mean 75.62, std 19.94, range [22.84, 97.44]

Foldseek 3Di:
DVVVLVVLVVVDDALVSLLVSLQPCQEDDPVCVVVNVVVCVVHLLVDALSSLLSVLVSCLSHVHQPVVSVVSSLVNCPDPVHDPQDLVSLLSNLLSCLSSLPADQVSVVVSVVNNLVNLVPPPPPPDDLCPLVSLLSNLLSQLSSLADDPSSVVVNLVVLPDPPDPAALLSLLSNLLSCLQQLVEDPPLVSNLVSLCRNPPPVPCCVPPLPSLLSSQLSCLLHLNHDLVSLLVCQDPVSCVVQVPDPPVVSLLSNLLSLLCQVQVDPPRPGHHHDPPSDDPDPVVVVVVVVVLDPLLVLLLVVVCVLAPHNQQKDAFDDDPSGDTFGIKFWQAPLGAGDHPPDPRTAIEGEHEQDPSQAHPDVRDGTSVVSSVQSSVVSVRYHYDYDYPVVSVVVSVVLVVLVVCPPDDPVVLVVVLVVVLPPPPDDPNSSSNSSNSSVVSVVVVVVVVVVVPDDPPDDDPPPVPPPVQDDDDDDDDDDPPPPVQVVLVVLLVPAQFFAAEEEEEAQQQQLVLVLLLVLAFPQEDEFEALLVQADQAADADQWGAHRQLRDIDGDDDPSGGVVNVVVLVSCLRRLVCVPHDLVSLLNSQPPRYPDPLVVVSNVCSPDPCVPVNSVSSSVSSRRHYYYYYHHHYALNNVLVVCSNRVNAAYEYEGEDLLSRVLLCVVVVVDDLVCLLSRLLSNLVSVVVSLVSLVVVCVVVVLRGAYYYQLVCLVVVPLLSVLVCVSSVTDDDVVSVVVSCAQADNDDDDPDSPDNRDNHSNCVSLVSLVVDDPVSLQSSCVSNVVSCVQAFFDRDPDSVLSVDPDPDDRGDPDDCRNPPSD